Protein AF-0000000078828969 (afdb_homodimer)

Organism: Myxococcus xanthus (strain DK1622) (NCBI:txid246197)

Solvent-accessible surface area (backbone atoms only — not comparable to full-atom values): 49854 Å² total; per-residue (Å²): 129,83,76,90,42,85,63,62,78,84,54,73,65,36,48,54,51,30,52,53,49,35,53,51,34,52,53,45,49,53,56,49,70,68,38,87,67,48,31,59,69,82,50,30,36,31,39,35,40,25,34,37,28,17,34,91,74,53,35,77,32,75,45,35,69,63,26,53,69,60,35,72,47,89,43,54,44,82,41,60,22,20,25,25,35,31,39,50,45,78,65,41,51,40,40,42,60,34,59,61,52,48,48,51,48,49,51,54,53,49,48,39,44,39,54,28,22,48,77,69,59,27,41,72,43,50,37,12,28,57,47,49,44,46,76,83,68,42,44,81,86,25,44,28,96,42,43,46,50,50,21,49,43,51,42,39,50,68,47,27,88,62,64,40,66,42,74,48,78,25,91,83,33,67,48,78,46,80,40,83,64,47,44,63,39,52,48,49,24,28,34,27,42,31,37,45,38,38,55,95,46,28,21,42,42,50,45,13,39,56,62,32,47,19,57,47,38,16,64,45,20,31,14,27,32,55,66,79,34,52,38,20,23,26,31,49,64,64,46,48,44,38,30,65,50,42,64,44,73,56,49,91,92,62,59,64,75,70,66,48,53,34,88,71,74,56,71,59,59,82,22,59,66,51,57,54,48,21,49,52,14,32,42,62,81,69,76,49,65,67,83,84,76,60,51,68,61,35,47,74,70,70,48,66,58,72,46,60,47,45,52,53,52,50,71,70,41,48,37,38,68,29,80,37,80,40,42,62,92,77,21,34,36,30,41,35,40,50,76,41,36,10,35,57,18,69,59,40,41,43,21,52,48,50,44,40,54,8,28,12,52,35,37,28,78,50,29,80,75,41,45,43,15,41,50,39,69,49,49,53,48,24,36,52,36,11,28,44,43,14,55,76,17,66,31,65,41,61,40,94,50,46,56,24,45,39,78,37,48,32,46,59,49,43,61,66,43,47,62,46,10,45,50,20,32,40,74,60,40,24,36,60,65,61,46,51,55,31,48,46,54,52,50,48,17,51,76,67,64,26,30,46,17,51,46,52,53,53,36,33,54,58,34,45,74,75,37,59,63,74,58,16,36,38,52,41,48,52,53,48,53,52,46,29,73,66,44,55,48,60,57,70,60,75,77,124,129,84,77,91,40,85,61,63,78,84,55,73,63,37,46,53,51,29,51,52,48,35,55,52,33,51,55,43,50,53,55,49,70,68,38,88,69,49,30,58,68,80,50,30,36,32,38,36,39,26,34,37,27,17,35,91,74,53,35,77,33,76,47,35,67,62,28,53,69,59,35,72,46,90,42,54,45,82,42,61,22,20,25,25,36,30,40,49,45,78,64,41,51,40,40,40,60,34,59,61,52,48,49,51,48,49,52,54,53,50,49,39,44,40,56,28,22,48,78,71,59,28,41,73,44,51,37,12,28,58,48,49,44,45,74,83,66,43,45,80,85,25,44,28,96,42,45,44,50,50,21,50,43,48,41,39,50,67,45,27,87,61,65,41,67,41,72,47,80,26,92,83,33,67,48,79,45,80,41,83,62,47,41,65,41,53,50,51,25,27,35,28,41,32,37,45,37,37,57,94,46,29,21,42,42,50,43,13,39,57,62,32,45,21,58,46,37,16,63,45,19,30,13,27,33,55,68,78,34,52,39,19,22,24,31,46,66,64,45,46,44,38,30,65,50,43,65,44,73,55,48,91,90,62,61,64,76,70,68,48,52,32,90,72,71,55,71,60,59,82,24,60,65,52,56,53,48,20,49,53,14,32,41,60,79,70,75,49,64,67,82,82,76,60,51,68,60,35,48,73,71,71,46,68,59,72,46,61,46,46,51,54,52,50,73,70,42,48,39,37,68,28,80,41,80,39,44,62,92,76,21,35,36,28,41,36,39,49,76,42,36,10,35,57,16,68,58,39,40,42,19,51,48,50,44,38,53,8,29,12,53,35,36,29,78,50,30,80,77,41,46,41,15,40,51,42,69,49,49,54,49,25,36,53,35,12,26,46,44,12,55,75,17,66,30,65,40,62,40,97,50,44,56,23,46,40,78,36,47,32,48,58,50,42,62,65,42,47,62,45,10,46,51,20,32,40,74,60,41,22,37,60,66,59,46,51,55,31,46,47,52,52,50,48,17,50,77,67,63,26,30,46,17,52,47,52,53,53,36,33,55,56,35,44,76,75,37,59,62,74,59,15,37,36,52,41,49,52,52,48,54,54,45,28,71,68,45,53,46,62,60,71,59,76,77,123

Radius of gyration: 31.02 Å; Cα contacts (8 Å, |Δi|>4): 2145; chains: 2; bounding box: 62×98×68 Å

Nearest PDB structures (foldseek):
  1r8g-assembly1_B  TM=7.935E-01  e=1.267E-13  Escherichia coli
  1tt4-assembly1_B  TM=8.076E-01  e=6.741E-13  Salmonella enterica subsp. enterica serovar Typhimurium str. LT2
  3ig8-assembly1_A  TM=7.207E-01  e=1.836E-14  Saccharomyces cerevisiae
  1r8g-assembly1_A  TM=7.826E-01  e=4.213E-13  Escherichia coli
  7v4k-assembly1_E  TM=5.874E-01  e=8.751E-02  Camellia sinensis

InterPro domains:
  IPR006336 Glutamate--cysteine ligase, GCS2 [PF04107] (44-466)
  IPR014746 Glutamine synthetase/guanido kinase, catalytic domain [SSF55931] (40-464)
  IPR016602 Uncharacterised conserved protein UCP012666 [PIRSF012666] (1-495)
  IPR050141 Glutamate--cysteine ligase type 2, YbdK subfamily [PTHR36510] (42-492)

Sequence (992 aa):
MGMAIHQEEFRPEDHERFSRRLAESLEALRALLARPGFGVGAPTVGAELELYLVDRLGFPLPVNRAVLARAEDPRVTLELDAFNLEVNLRPCPLAGRSFSALRQEVESAVSAVRRAASMLGARVAVIGILPTLREADLGSGALTSEPRYRAMSTAIRQRRSAPFHVSIRGEEEALSLTWKDVTLEGANTSLQYHLRVAPGDFARMYNAAQLATAPVLAAAGNSPLFLGRKLWDETRVALFRQAVDDRGEPGEGGFQPHARVSFGHGWVREGAYELFAEAVALHPPLLPVSGDEPLRERVAAGEVPDLEELRLHQSTVWSWNRAIYDPKAGGHLRIEFRALPAGPTLVDMMANGAFLLGLTLALAERVDALLPALPFVHAYGNFIRAARQGLDAELLWPSSTAPSPRPMAATELVKRLLPDAREGLVRAGVDAEEADTLLGILEQRVVLRRTGATWQRQMLARLESQMPRRDALAAMLERYLQRSESGAPVHTWPVEMGMAIHQEEFRPEDHERFSRRLAESLEALRALLARPGFGVGAPTVGAELELYLVDRLGFPLPVNRAVLARAEDPRVTLELDAFNLEVNLRPCPLAGRSFSALRQEVESAVSAVRRAASMLGARVAVIGILPTLREADLGSGALTSEPRYRAMSTAIRQRRSAPFHVSIRGEEEALSLTWKDVTLEGANTSLQYHLRVAPGDFARMYNAAQLATAPVLAAAGNSPLFLGRKLWDETRVALFRQAVDDRGEPGEGGFQPHARVSFGHGWVREGAYELFAEAVALHPPLLPVSGDEPLRERVAAGEVPDLEELRLHQSTVWSWNRAIYDPKAGGHLRIEFRALPAGPTLVDMMANGAFLLGLTLALAERVDALLPALPFVHAYGNFIRAARQGLDAELLWPSSTAPSPRPMAATELVKRLLPDAREGLVRAGVDAEEADTLLGILEQRVVLRRTGATWQRQMLARLESQMPRRDALAAMLERYLQRSESGAPVHTWPVE

pLDDT: mean 95.93, std 5.73, range [43.16, 98.94]

Foldseek 3Di:
DFDADPDQDDDPVLQVVLLVLLVVLLVLVVLQLPDPPFFDDAKKKWKKWKWFKAAPLQEGDQQQVQLCVQLVDPQKDDDFFSGMIMGTFDIDGLAEARLVVNLVRCVVSVVSSQVSSVVVRIHIAFFFFRQLYAPVCFDPNGTDPGSVSSNLFVLLLVLAPAFFWAWFAAPVDIDTDGHRTLRLLVRGIFMKMKMFDAQQLALLLLLLLLQLQLLLLLLFQTPQHDNLDGGASNCSLRSNQRSRFSWYAQDDVRDIADGLEEQDDFRDDRHLSVQLVCLSVRDRASDSDDDDDPSVVCVVVVAQDQSSSSQNSQVSRHHQWGWDWGRPPSITIITMHTRGGTDLASLSSSLSVLSSQLSSQLCSVPVVVFDVQPTSVQSVVSNVQSRGYRQQGWHWGGDPDPPGTDTDRSLVVLVVSLVSSLVRSVVSNYDNVSSCVSSVLSNLCSVLVWHNSVLLVLLLVVQVVPDPSSSSSSVSSVLSVVVRVVRDRRSPDDSD/DFDADPDQDDDPVLQVVLLVLLVLLLVLVVLQLPDPPFFDDAKKKWKKWKWFKAAPLQEGDQQQVQLCVQLVDPQKDDDFFSGMIMGTFDIDGLAEARLVVNLVRCVVSVVSSQVSSVVVRIHIAFFFFRQLYAPVCFDPNGTDPGSVSSSLFVLLLVLAPAFFWAWFAAPPDIDTDGHRTLRLLVRGIFMKMKMFDFQQLALLLLLLLLQLQLLLLLLFQTPQHDNLDGGASNCSLRRNQRSRFSWYAQDDVRDIADGLEEQDDFRDDRHLSVQLVCLSVRDRASDSDDDDDPSVVCVVVVAQDQSSSSQNSQVSRHHQWGWDWGRPPSITIITMHTRGGTDLASLSSSLSVLSSQLSSQLCSVPVVVFDVQPTSVQSVVSNVQSRGYRQQGWHWGGDPDPPGTDTDRSLVVLVVSLVSSLVRSVVSNYDNVSSCVSSVLSNLCSVLVWHNSVLLVLLLVVQVVPDPSSSSSSVSSVLSVVVRVVRDRRSPRDSD

Secondary structure (DSSP, 8-state):
-----------HHHHHHHHHHHHHHHHHHHHHHHSTTTT----EEEEEEEEEEE-TTS-B---HHHHHHHH--TTEEE-SBTTEEEEEEEEEESTBTHHHHHHHHHHHHHHHHHHHHHTTT-EEE--SS-TT--GGG-SGGGB-S-HHHHHHHHHHHHH-SS-EEEEEE-SS-EEEEEESSSGGGGG--BEEEEEEE-GGGHHHHHHHHHHHHHHHHHTT--B-EETTEE--TBTHHHHHHHHT----S--TTSPPPPPSEES-SS--SS-HHHHHHHHHHHS--SS-------HHHHHHTT-----HHHHHHHTTSEESEEEEEE-STT-EEEEEE--SBP-S-HHHHHHHHHHHHHHHHHHHTTHHHHGGGS-HHHHHHHHHHHHHHGGG-EEEE--SSSS-SEEEEHHHHHHHHHHHHHHHHHHTTB-HHHHHHHHHHHHHHHHHT--HHHHHHHHHHHHHTTS-HHHHHHHHHHHHHHHHHH---GGG----/-----------HHHHHHHHHHHHHHHHHHHHHHHSTTTT----EEEEEEEEEEE-TTS-B---HHHHHHHH--TTEEE-SBTTEEEEEPPPEESTBTHHHHHHHHHHHHHHHHHHHHHTTT-EEE--SS-TT--GGG-SGGGB-S-HHHHHHHHHHHHH-SS-EEEEEE-SS-EEEEEESSSGGGGG--BEEEEEEE-GGGHHHHHHHHHHHHHHHHHTT--B-EETTEE--TBTHHHHHHHHT----S--TTSPPPPPSEES-SS--SS-HHHHHHHHHHHS--SS-------HHHHHHTT-----HHHHHHHTTSEESEEEEEE-STT-EEEEEE--SBP-S-HHHHHHHHHHHHHHHHHHHTTHHHHGGGS-HHHHHHHHHHHHHHGGG-EEEE--SSSS-SEEEEHHHHHHHHHHHHHHHHHHTTB-HHHHHHHHHHHHHHHHHT--HHHHHHHHHHHHHTTS-HHHHHHHHHHHHHHHHHH---GGG----

Structure (mmCIF, N/CA/C/O backbone):
data_AF-0000000078828969-model_v1
#
loop_
_entity.id
_entity.type
_entity.pdbx_description
1 polymer 'Glutamate-cysteine ligase, family 2'
#
loop_
_atom_site.group_PDB
_atom_site.id
_atom_site.type_symbol
_atom_site.label_atom_id
_atom_site.label_alt_id
_atom_site.label_comp_id
_atom_site.label_asym_id
_atom_site.label_entity_id
_atom_site.label_seq_id
_atom_site.pdbx_PDB_ins_code
_atom_site.Cartn_x
_atom_site.Cartn_y
_atom_site.Cartn_z
_atom_site.occupancy
_atom_site.B_iso_or_equiv
_atom_site.auth_seq_id
_atom_site.auth_comp_id
_atom_site.auth_asym_id
_atom_site.auth_atom_id
_atom_site.pdbx_PDB_model_num
ATOM 1 N N . MET A 1 1 ? 4.785 29.359 0.273 1 43.16 1 MET A N 1
ATOM 2 C CA . MET A 1 1 ? 3.963 30.422 -0.288 1 43.16 1 MET A CA 1
ATOM 3 C C . MET A 1 1 ? 3.58 30.125 -1.731 1 43.16 1 MET A C 1
ATOM 5 O O . MET A 1 1 ? 4.375 29.547 -2.479 1 43.16 1 MET A O 1
ATOM 9 N N . GLY A 1 2 ? 2.262 29.938 -1.913 1 53.09 2 GLY A N 1
ATOM 10 C CA . GLY A 1 2 ? 1.81 29.641 -3.266 1 53.09 2 GLY A CA 1
ATOM 11 C C . GLY A 1 2 ? 2.234 30.703 -4.273 1 53.09 2 GLY A C 1
ATOM 12 O O . GLY A 1 2 ? 2.463 31.859 -3.912 1 53.09 2 GLY A O 1
ATOM 13 N N . MET A 1 3 ? 2.867 30.375 -5.332 1 61.72 3 MET A N 1
ATOM 14 C CA . MET A 1 3 ? 3.248 31.219 -6.461 1 61.72 3 MET A CA 1
ATOM 15 C C . MET A 1 3 ? 2.082 32.094 -6.902 1 61.72 3 MET A C 1
ATOM 17 O O . MET A 1 3 ? 0.942 31.625 -6.973 1 61.72 3 MET A O 1
ATOM 21 N N . ALA A 1 4 ? 2.357 33.406 -7.008 1 67.44 4 ALA A N 1
ATOM 22 C CA . ALA A 1 4 ? 1.348 34.344 -7.5 1 67.44 4 ALA A CA 1
ATOM 23 C C . ALA A 1 4 ? 1.009 34.062 -8.961 1 67.44 4 ALA A C 1
ATOM 25 O O . ALA A 1 4 ? 1.903 33.844 -9.781 1 67.44 4 ALA A O 1
ATOM 26 N N . ILE A 1 5 ? -0.275 33.812 -9.156 1 78.12 5 ILE A N 1
ATOM 27 C CA . ILE A 1 5 ? -0.809 33.594 -10.492 1 78.12 5 ILE A CA 1
ATOM 28 C C . ILE A 1 5 ? -1.715 34.75 -10.898 1 78.12 5 ILE A C 1
ATOM 30 O O . ILE A 1 5 ? -2.547 35.188 -10.102 1 78.12 5 ILE A O 1
ATOM 34 N N . HIS A 1 6 ? -1.52 35.281 -12.078 1 78.12 6 HIS A N 1
ATOM 35 C CA . HIS A 1 6 ? -2.301 36.438 -12.531 1 78.12 6 HIS A CA 1
ATOM 36 C C . HIS A 1 6 ? -3.352 36 -13.555 1 78.12 6 HIS A C 1
ATOM 38 O O . HIS A 1 6 ? -4.273 36.781 -13.852 1 78.12 6 HIS A O 1
ATOM 44 N N . GLN A 1 7 ? -3.176 34.812 -13.977 1 78.56 7 GLN A N 1
ATOM 45 C CA . GLN A 1 7 ? -4.09 34.281 -14.992 1 78.56 7 GLN A CA 1
ATOM 46 C C . GLN A 1 7 ? -5.191 33.438 -14.352 1 78.56 7 GLN A C 1
ATOM 48 O O . GLN A 1 7 ? -4.934 32.656 -13.438 1 78.56 7 GLN A O 1
ATOM 53 N N . GLU A 1 8 ? -6.477 33.656 -14.844 1 81.38 8 GLU A N 1
ATOM 54 C CA . GLU A 1 8 ? -7.617 32.938 -14.25 1 81.38 8 GLU A CA 1
ATOM 55 C C . GLU A 1 8 ? -8.18 31.906 -15.203 1 81.38 8 GLU A C 1
ATOM 57 O O . GLU A 1 8 ? -8.844 30.953 -14.781 1 81.38 8 GLU A O 1
ATOM 62 N N . GLU A 1 9 ? -7.902 32.094 -16.484 1 84.5 9 GLU A N 1
ATOM 63 C CA . GLU A 1 9 ? -8.422 31.156 -17.469 1 84.5 9 GLU A CA 1
ATOM 64 C C . GLU A 1 9 ? -7.293 30.484 -18.25 1 84.5 9 GLU A C 1
ATOM 66 O O . GLU A 1 9 ? -6.293 31.125 -18.562 1 84.5 9 GLU A O 1
ATOM 71 N N . PHE A 1 10 ? -7.551 29.219 -18.469 1 90.44 10 PHE A N 1
ATOM 72 C CA . PHE A 1 10 ? -6.512 28.453 -19.141 1 90.44 10 PHE A CA 1
ATOM 73 C C . PHE A 1 10 ? -7.086 27.703 -20.344 1 90.44 10 PHE A C 1
ATOM 75 O O . PHE A 1 10 ? -8.242 27.266 -20.312 1 90.44 10 PHE A O 1
ATOM 82 N N . ARG A 1 11 ? -6.289 27.625 -21.562 1 90.12 11 ARG A N 1
ATOM 83 C CA . ARG A 1 11 ? -6.625 26.891 -22.781 1 90.12 11 ARG A CA 1
ATOM 84 C C . ARG A 1 11 ? -6 25.5 -22.766 1 90.12 11 ARG A C 1
ATOM 86 O O . ARG A 1 11 ? -5.055 25.25 -22.016 1 90.12 11 ARG A O 1
ATOM 93 N N . PRO A 1 12 ? -6.523 24.609 -23.5 1 91.06 12 PRO A N 1
ATOM 94 C CA . PRO A 1 12 ? -5.945 23.281 -23.594 1 91.06 12 PRO A CA 1
ATOM 95 C C . PRO A 1 12 ? -4.449 23.297 -23.922 1 91.06 12 PRO A C 1
ATOM 97 O O . PRO A 1 12 ? -3.697 22.453 -23.406 1 91.06 12 PRO A O 1
ATOM 100 N N . GLU A 1 13 ? -4.043 24.203 -24.641 1 94.12 13 GLU A N 1
ATOM 101 C CA . GLU A 1 13 ? -2.637 24.312 -25 1 94.12 13 GLU A CA 1
ATOM 102 C C . GLU A 1 13 ? -1.769 24.625 -23.797 1 94.12 13 GLU A C 1
ATOM 104 O O . GLU A 1 13 ? -0.61 24.203 -23.719 1 94.12 13 GLU A O 1
ATOM 109 N N . ASP A 1 14 ? -2.328 25.438 -22.875 1 94.75 14 ASP A N 1
ATOM 110 C CA . ASP A 1 14 ? -1.604 25.734 -21.641 1 94.75 14 ASP A CA 1
ATOM 111 C C . ASP A 1 14 ? -1.352 24.469 -20.828 1 94.75 14 ASP A C 1
ATOM 113 O O . ASP A 1 14 ? -0.265 24.281 -20.281 1 94.75 14 ASP A O 1
ATOM 117 N N . HIS A 1 15 ? -2.369 23.625 -20.875 1 94.12 15 HIS A N 1
ATOM 118 C CA . HIS A 1 15 ? -2.256 22.359 -20.141 1 94.12 15 HIS A CA 1
ATOM 119 C C . HIS A 1 15 ? -1.219 21.453 -20.766 1 94.12 15 HIS A C 1
ATOM 121 O O . HIS A 1 15 ? -0.427 20.812 -20.062 1 94.12 15 HIS A O 1
ATOM 127 N N . GLU A 1 16 ? -1.233 21.359 -22.016 1 94.5 16 GLU A N 1
ATOM 128 C CA . GLU A 1 16 ? -0.267 20.531 -22.734 1 94.5 16 GLU A CA 1
ATOM 129 C C . GLU A 1 16 ? 1.159 21.016 -22.5 1 94.5 16 GLU A C 1
ATOM 131 O O . GLU A 1 16 ? 2.062 20.219 -22.234 1 94.5 16 GLU A O 1
ATOM 136 N N . ARG A 1 17 ? 1.33 22.344 -22.656 1 95.69 17 ARG A N 1
ATOM 137 C CA . ARG A 1 17 ? 2.641 22.938 -22.422 1 95.69 17 ARG A CA 1
ATOM 138 C C . ARG A 1 17 ? 3.111 22.688 -21 1 95.69 17 ARG A C 1
ATOM 140 O O . ARG A 1 17 ? 4.27 22.312 -20.781 1 95.69 17 ARG A O 1
ATOM 147 N N . PHE A 1 18 ? 2.24 22.922 -20.078 1 96.88 18 PHE A N 1
ATOM 148 C CA . PHE A 1 18 ? 2.574 22.734 -18.672 1 96.88 18 PHE A CA 1
ATOM 149 C C . PHE A 1 18 ? 2.979 21.281 -18.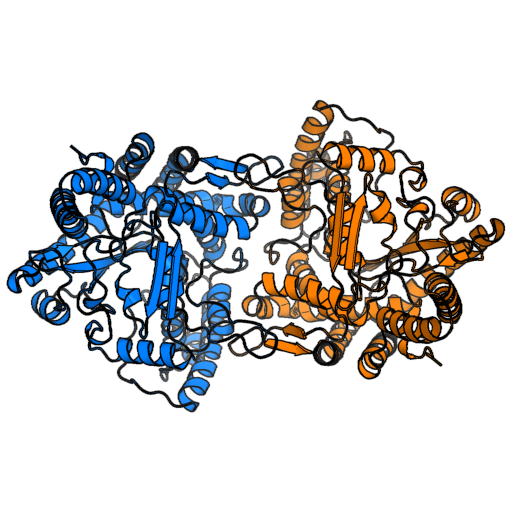406 1 96.88 18 PHE A C 1
ATOM 151 O O . PHE A 1 18 ? 3.943 21.016 -17.688 1 96.88 18 PHE A O 1
ATOM 158 N N . SER A 1 19 ? 2.309 20.328 -19.016 1 96.31 19 SER A N 1
ATOM 159 C CA . SER A 1 19 ? 2.623 18.906 -18.844 1 96.31 19 SER A CA 1
ATOM 160 C C . SER A 1 19 ? 4.012 18.578 -19.391 1 96.31 19 SER A C 1
ATOM 162 O O . SER A 1 19 ? 4.758 17.828 -18.781 1 96.31 19 SER A O 1
ATOM 164 N N . ARG A 1 20 ? 4.316 19.125 -20.484 1 95.69 20 ARG A N 1
ATOM 165 C CA . ARG A 1 20 ? 5.652 18.938 -21.047 1 95.69 20 ARG A CA 1
ATOM 166 C C . ARG A 1 20 ? 6.715 19.516 -20.109 1 95.69 20 ARG A C 1
ATOM 168 O O . ARG A 1 20 ? 7.762 18.906 -19.906 1 95.69 20 ARG A O 1
ATOM 175 N N . ARG A 1 21 ? 6.395 20.703 -19.594 1 96.94 21 ARG A N 1
ATOM 176 C CA . ARG A 1 21 ? 7.316 21.375 -18.688 1 96.94 21 ARG A CA 1
ATOM 177 C C . ARG A 1 21 ? 7.496 20.578 -17.406 1 96.94 21 ARG A C 1
ATOM 179 O O . ARG A 1 21 ? 8.586 20.578 -16.812 1 96.94 21 ARG A O 1
ATOM 186 N N . LEU A 1 22 ? 6.449 19.969 -16.953 1 97.62 22 LEU A N 1
ATOM 187 C CA . LEU A 1 22 ? 6.543 19.109 -15.773 1 97.62 22 LEU A CA 1
ATOM 188 C C . LEU A 1 22 ? 7.504 17.953 -16.016 1 97.62 22 LEU A C 1
ATOM 190 O O . LEU A 1 22 ? 8.328 17.625 -15.156 1 97.62 22 LEU A O 1
ATOM 194 N N . ALA A 1 23 ? 7.406 17.328 -17.188 1 96.38 23 ALA A N 1
ATOM 195 C CA . ALA A 1 23 ? 8.305 16.234 -17.547 1 96.38 23 ALA A CA 1
ATOM 196 C C . ALA A 1 23 ? 9.758 16.703 -17.562 1 96.38 23 ALA A C 1
ATOM 198 O O . ALA A 1 23 ? 10.648 16.016 -17.062 1 96.38 23 ALA A O 1
ATOM 199 N N . GLU A 1 24 ? 9.969 17.859 -18.109 1 97.12 24 GLU A N 1
ATOM 200 C CA . GLU A 1 24 ? 11.305 18.453 -18.125 1 97.12 24 GLU A CA 1
ATOM 201 C C . GLU A 1 24 ? 11.797 18.75 -16.719 1 97.12 24 GLU A C 1
ATOM 203 O O . GLU A 1 24 ? 12.977 18.562 -16.406 1 97.12 24 GLU A O 1
ATOM 208 N N . SER A 1 25 ? 10.883 19.266 -15.93 1 98 25 SER A N 1
ATOM 209 C CA . SER A 1 25 ? 11.227 19.578 -14.547 1 98 25 SER A CA 1
ATOM 210 C C . SER A 1 25 ? 11.641 18.344 -13.773 1 98 25 SER A C 1
ATOM 212 O O . SER A 1 25 ? 12.57 18.391 -12.961 1 98 25 SER A O 1
ATOM 214 N N . LEU A 1 26 ? 10.992 17.234 -14 1 97.81 26 LEU A N 1
ATOM 215 C CA . LEU A 1 26 ? 11.336 15.977 -13.344 1 97.81 26 LEU A CA 1
ATOM 216 C C . LEU A 1 26 ? 12.727 15.508 -13.742 1 97.81 26 LEU A C 1
ATOM 218 O O . LEU A 1 26 ? 13.492 15.031 -12.906 1 97.81 26 LEU A O 1
ATOM 222 N N . GLU A 1 27 ? 13.023 15.633 -15 1 97.56 27 GLU A N 1
ATOM 223 C CA . GLU A 1 27 ? 14.359 15.281 -15.469 1 97.56 27 GLU A CA 1
ATOM 224 C C . GLU A 1 27 ? 15.422 16.156 -14.82 1 97.56 27 GLU A C 1
ATOM 226 O O . GLU A 1 27 ? 16.484 15.672 -14.43 1 97.56 27 GLU A O 1
ATOM 231 N N . ALA A 1 28 ? 15.102 17.438 -14.758 1 98.31 28 ALA A N 1
ATOM 232 C CA . ALA A 1 28 ? 16.016 18.359 -14.109 1 98.31 28 ALA A CA 1
ATOM 233 C C . ALA A 1 28 ? 16.203 18.016 -12.633 1 98.31 28 ALA A C 1
ATOM 235 O O . ALA A 1 28 ? 17.328 18.031 -12.125 1 98.31 28 ALA A O 1
ATOM 236 N N . LEU A 1 29 ? 15.133 17.734 -11.961 1 98.38 29 LEU A N 1
ATOM 237 C CA . LEU A 1 29 ? 15.219 17.359 -10.547 1 98.38 29 LEU A CA 1
ATOM 238 C C . LEU A 1 29 ? 16.078 16.109 -10.367 1 98.38 29 LEU A C 1
ATOM 240 O O . LEU A 1 29 ? 16.906 16.047 -9.453 1 98.38 29 LEU A O 1
ATOM 244 N N . ARG A 1 30 ? 15.883 15.117 -11.219 1 97.62 30 ARG A N 1
ATOM 245 C CA . ARG A 1 30 ? 16.688 13.898 -11.164 1 97.62 30 ARG A CA 1
ATOM 246 C C . ARG A 1 30 ? 18.172 14.211 -11.281 1 97.62 30 ARG A C 1
ATOM 248 O O . ARG A 1 30 ? 18.984 13.664 -10.539 1 97.62 30 ARG A O 1
ATOM 255 N N . ALA A 1 31 ? 18.5 15.047 -12.234 1 97.88 31 ALA A N 1
ATOM 256 C CA . ALA A 1 31 ? 19.891 15.438 -12.445 1 97.88 31 ALA A CA 1
ATOM 257 C C . ALA A 1 31 ? 20.453 16.172 -11.227 1 97.88 31 ALA A C 1
ATOM 259 O O . ALA A 1 31 ? 21.594 15.938 -10.836 1 97.88 31 ALA A O 1
ATOM 260 N N . LEU A 1 32 ? 19.656 17.047 -10.625 1 97.94 32 LEU A N 1
ATOM 261 C CA . LEU A 1 32 ? 20.078 17.781 -9.438 1 97.94 32 LEU A CA 1
ATOM 262 C C . LEU A 1 32 ? 20.359 16.828 -8.281 1 97.94 32 LEU A C 1
ATOM 264 O O . LEU A 1 32 ? 21.375 16.953 -7.598 1 97.94 32 LEU A O 1
ATOM 268 N N . LEU A 1 33 ? 19.5 15.883 -8.094 1 97.62 33 LEU A N 1
ATOM 269 C CA . LEU A 1 33 ? 19.594 14.953 -6.969 1 97.62 33 LEU A CA 1
ATOM 270 C C . LEU A 1 33 ? 20.781 14.016 -7.141 1 97.62 33 LEU A C 1
ATOM 272 O O . LEU A 1 33 ? 21.281 13.461 -6.164 1 97.62 33 LEU A O 1
ATOM 276 N N . ALA A 1 34 ? 21.203 13.836 -8.375 1 96.31 34 ALA A N 1
ATOM 277 C CA . ALA A 1 34 ? 22.344 12.969 -8.656 1 96.31 34 ALA A CA 1
ATOM 278 C C . ALA A 1 34 ? 23.656 13.695 -8.414 1 96.31 34 ALA A C 1
ATOM 280 O O . ALA A 1 34 ? 24.719 13.07 -8.367 1 96.31 34 ALA A O 1
ATOM 281 N N . ARG A 1 35 ? 23.594 15.031 -8.242 1 96.12 35 ARG A N 1
ATOM 282 C CA . ARG A 1 35 ? 24.797 15.812 -7.996 1 96.12 35 ARG A CA 1
ATOM 283 C C . ARG A 1 35 ? 25.344 15.555 -6.594 1 96.12 35 ARG A C 1
ATOM 285 O O . ARG A 1 35 ? 24.609 15.695 -5.605 1 96.12 35 ARG A O 1
ATOM 292 N N . PRO A 1 36 ? 26.594 15.266 -6.535 1 94.81 36 PRO A N 1
ATOM 293 C CA . PRO A 1 36 ? 27.172 15.047 -5.207 1 94.81 36 PRO A CA 1
ATOM 294 C C . PRO A 1 36 ? 27.062 16.266 -4.301 1 94.81 36 PRO A C 1
ATOM 296 O O . PRO A 1 36 ? 27.391 17.375 -4.711 1 94.81 36 PRO A O 1
ATOM 299 N N . GLY A 1 37 ? 26.5 16.078 -3.184 1 94.44 37 GLY A N 1
ATOM 300 C CA . GLY A 1 37 ? 26.453 17.125 -2.174 1 94.44 37 GLY A CA 1
ATOM 301 C C . GLY A 1 37 ? 25.219 18.016 -2.303 1 94.44 37 GLY A C 1
ATOM 302 O O . GLY A 1 37 ? 24.984 18.875 -1.461 1 94.44 37 GLY A O 1
ATOM 303 N N . PHE A 1 38 ? 24.484 17.844 -3.32 1 96.44 38 PHE A N 1
ATOM 304 C CA . PHE A 1 38 ? 23.297 18.656 -3.498 1 96.44 38 PHE A CA 1
ATOM 305 C C . PHE A 1 38 ? 22.391 18.578 -2.271 1 96.44 38 PHE A C 1
ATOM 307 O O . PHE A 1 38 ? 22.062 17.484 -1.812 1 96.44 38 PHE A O 1
ATOM 314 N N . GLY A 1 39 ? 22 19.75 -1.802 1 95.81 39 GLY A N 1
ATOM 315 C CA . GLY A 1 39 ? 21 19.859 -0.754 1 95.81 39 GLY A CA 1
ATOM 316 C C . GLY A 1 39 ? 21.516 19.484 0.618 1 95.81 39 GLY A C 1
ATOM 317 O O . GLY A 1 39 ? 20.781 19.484 1.599 1 95.81 39 GLY A O 1
ATOM 318 N N . VAL A 1 40 ? 22.812 19.062 0.706 1 95.94 40 VAL A N 1
ATOM 319 C CA . VAL A 1 40 ? 23.391 18.688 1.993 1 95.94 40 VAL A CA 1
ATOM 320 C C . VAL A 1 40 ? 23.672 19.938 2.82 1 95.94 40 VAL A C 1
ATOM 322 O O . VAL A 1 40 ? 24.172 20.938 2.295 1 95.94 40 VAL A O 1
ATOM 325 N N . GLY A 1 41 ? 23.281 19.938 4.043 1 93 41 GLY A N 1
ATOM 326 C CA . GLY A 1 41 ? 23.5 21.031 4.98 1 93 41 GLY A CA 1
ATOM 327 C C . GLY A 1 41 ? 22.875 20.781 6.344 1 93 41 GLY A C 1
ATOM 328 O O . GLY A 1 41 ? 22.234 19.75 6.559 1 93 41 GLY A O 1
ATOM 329 N N . ALA A 1 42 ? 23.109 21.672 7.215 1 92.62 42 ALA A N 1
ATOM 330 C CA . ALA A 1 42 ? 22.562 21.531 8.562 1 92.62 42 ALA A CA 1
ATOM 331 C C . ALA A 1 42 ? 21.031 21.562 8.539 1 92.62 42 ALA A C 1
ATOM 333 O O . ALA A 1 42 ? 20.422 22.328 7.785 1 92.62 42 ALA A O 1
ATOM 334 N N . PRO A 1 43 ? 20.453 20.734 9.367 1 95.56 43 PRO A N 1
ATOM 335 C CA . PRO A 1 43 ? 19 20.75 9.438 1 95.56 43 PRO A CA 1
ATOM 336 C C . PRO A 1 43 ? 18.438 22.078 9.938 1 95.56 43 PRO A C 1
ATOM 338 O O . PRO A 1 43 ? 18.984 22.672 10.875 1 95.56 43 PRO A O 1
ATOM 341 N N . THR A 1 44 ? 17.469 22.578 9.273 1 97.88 44 THR A N 1
ATOM 342 C CA . THR A 1 44 ? 16.719 23.75 9.695 1 97.88 44 THR A CA 1
ATOM 343 C C . THR A 1 44 ? 15.242 23.438 9.844 1 97.88 44 THR A C 1
ATOM 345 O O . THR A 1 44 ? 14.758 22.438 9.305 1 97.88 44 THR A O 1
ATOM 348 N N . VAL A 1 45 ? 14.57 24.25 10.633 1 98.5 45 VAL A N 1
ATOM 349 C CA . VAL A 1 45 ? 13.141 24.094 10.867 1 98.5 45 VAL A CA 1
ATOM 350 C C . VAL A 1 45 ? 12.422 25.422 10.641 1 98.5 45 VAL A C 1
ATOM 352 O O . VAL A 1 45 ? 12.961 26.484 10.961 1 98.5 45 VAL A O 1
ATOM 355 N N . GLY A 1 46 ? 11.336 25.359 9.914 1 98.06 46 GLY A N 1
ATOM 356 C CA . GLY A 1 46 ? 10.391 26.453 9.734 1 98.06 46 GLY A CA 1
ATOM 357 C C . GLY A 1 46 ? 8.945 26.047 9.953 1 98.06 46 GLY A C 1
ATOM 358 O O . GLY A 1 46 ? 8.664 24.875 10.25 1 98.06 46 GLY A O 1
ATOM 359 N N . ALA A 1 47 ? 8.062 27.031 9.898 1 98.38 47 ALA A N 1
ATOM 360 C CA . ALA A 1 47 ? 6.656 26.688 10.086 1 98.38 47 ALA A CA 1
ATOM 361 C C . ALA A 1 47 ? 5.758 27.766 9.461 1 98.38 47 ALA A C 1
ATOM 363 O O . ALA A 1 47 ? 6.199 28.891 9.211 1 98.38 47 ALA A O 1
ATOM 364 N N . GLU A 1 48 ? 4.551 27.359 9.172 1 98.31 48 GLU A N 1
ATOM 365 C CA . GLU A 1 48 ? 3.477 28.234 8.719 1 98.31 48 GLU A CA 1
ATOM 366 C C . GLU A 1 48 ? 2.221 28.047 9.57 1 98.31 48 GLU A C 1
ATOM 368 O O . GLU A 1 48 ? 1.763 26.922 9.773 1 98.31 48 GLU A O 1
ATOM 373 N N . LEU A 1 49 ? 1.708 29.156 10.062 1 98.69 49 LEU A N 1
ATOM 374 C CA . LEU A 1 49 ? 0.516 29.125 10.898 1 98.69 49 LEU A CA 1
ATOM 375 C C . LEU A 1 49 ? -0.658 29.812 10.203 1 98.69 49 LEU A C 1
ATOM 377 O O . LEU A 1 49 ? -0.533 30.938 9.727 1 98.69 49 LEU A O 1
ATOM 381 N N . GLU A 1 50 ? -1.742 29.141 10.133 1 98.56 50 GLU A N 1
ATOM 382 C CA . GLU A 1 50 ? -2.982 29.719 9.609 1 98.56 50 GLU A CA 1
ATOM 383 C C . GLU A 1 50 ? -3.902 30.156 10.742 1 98.56 50 GLU A C 1
ATOM 385 O O . GLU A 1 50 ? -3.932 29.531 11.812 1 98.56 50 GLU A O 1
ATOM 390 N N . LEU A 1 51 ? -4.594 31.25 10.547 1 97.75 51 LEU A N 1
ATOM 391 C CA . LEU A 1 51 ? -5.441 31.766 11.617 1 97.75 51 LEU A CA 1
ATOM 392 C C . LEU A 1 51 ? -6.734 32.344 11.055 1 97.75 51 LEU A C 1
ATOM 394 O O . LEU A 1 51 ? -6.844 32.562 9.844 1 97.75 51 LEU A O 1
ATOM 398 N N . TYR A 1 52 ? -7.723 32.562 11.938 1 98.56 52 TYR A N 1
ATOM 399 C CA . TYR A 1 52 ? -9.016 33.188 11.633 1 98.56 52 TYR A CA 1
ATOM 400 C C . TYR A 1 52 ? -9.039 34.625 12.062 1 98.56 52 TYR A C 1
ATOM 402 O O . TYR A 1 52 ? -8.43 35 13.07 1 98.56 52 TYR A O 1
ATOM 410 N N . LEU A 1 53 ? -9.734 35.406 11.289 1 98.69 53 LEU A N 1
ATOM 411 C CA . LEU A 1 53 ? -10.227 36.719 11.734 1 98.69 53 LEU A CA 1
ATOM 412 C C . LEU A 1 53 ? -11.695 36.656 12.117 1 98.69 53 LEU A C 1
ATOM 414 O O . LEU A 1 53 ? -12.531 36.219 11.32 1 98.69 53 LEU A O 1
ATOM 418 N N . VAL A 1 54 ? -11.984 37.094 13.344 1 98.56 54 VAL A N 1
ATOM 419 C CA . VAL A 1 54 ? -13.359 36.969 13.82 1 98.56 54 VAL A CA 1
ATOM 420 C C . VAL A 1 54 ? -13.828 38.312 14.398 1 98.56 54 VAL A C 1
ATOM 422 O O . VAL A 1 54 ? -13.008 39.125 14.797 1 98.56 54 VAL A O 1
ATOM 425 N N . ASP A 1 55 ? -15.102 38.531 14.453 1 97.69 55 ASP A N 1
ATOM 426 C CA . ASP A 1 55 ? -15.664 39.719 15.078 1 97.69 55 ASP A CA 1
ATOM 427 C C . ASP A 1 55 ? -15.797 39.531 16.578 1 97.69 55 ASP A C 1
ATOM 429 O O . ASP A 1 55 ? -15.289 38.562 17.141 1 97.69 55 ASP A O 1
ATOM 433 N N . ARG A 1 56 ? -16.391 40.469 17.234 1 94.94 56 ARG A N 1
ATOM 434 C CA . ARG A 1 56 ? -16.484 40.5 18.688 1 94.94 56 ARG A CA 1
ATOM 435 C C . ARG A 1 56 ? -17.312 39.344 19.203 1 94.94 56 ARG A C 1
ATOM 437 O O . ARG A 1 56 ? -17.141 38.906 20.344 1 94.94 56 ARG A O 1
ATOM 444 N N . LEU A 1 57 ? -18.156 38.844 18.312 1 94.31 57 LEU A N 1
ATOM 445 C CA . LEU A 1 57 ? -19.031 37.75 18.719 1 94.31 57 LEU A CA 1
ATOM 446 C C . LEU A 1 57 ? -18.422 36.406 18.359 1 94.31 57 LEU A C 1
ATOM 448 O O . LEU A 1 57 ? -19 35.344 18.672 1 94.31 57 LEU A O 1
ATOM 452 N N . GLY A 1 58 ? -17.297 36.438 17.734 1 96.25 58 GLY A N 1
ATOM 453 C CA . GLY A 1 58 ? -16.594 35.188 17.422 1 96.25 58 GLY A CA 1
ATOM 454 C C . GLY A 1 58 ? -16.938 34.625 16.062 1 96.25 58 GLY A C 1
ATOM 455 O O . GLY A 1 58 ? -16.578 33.5 15.742 1 96.25 58 GLY A O 1
ATOM 456 N N . PHE A 1 59 ? -17.656 35.344 15.234 1 97.19 59 PHE A N 1
ATOM 457 C CA . PHE A 1 59 ? -17.984 34.906 13.883 1 97.19 59 PHE A CA 1
ATOM 458 C C . PHE A 1 59 ? -16.922 35.375 12.891 1 97.19 59 PHE A C 1
ATOM 460 O O . PHE A 1 59 ? -16.281 36.406 13.102 1 97.19 59 PHE A O 1
ATOM 467 N N . PRO A 1 60 ? -16.766 34.625 11.797 1 97.5 60 PRO A N 1
ATOM 468 C CA . PRO A 1 60 ? -15.758 35 10.812 1 97.5 60 PRO A CA 1
ATOM 469 C C . PRO A 1 60 ? -15.969 36.438 10.281 1 97.5 60 PRO A C 1
ATOM 471 O O . PRO A 1 60 ? -17.109 36.844 10.047 1 97.5 60 PRO A O 1
ATOM 474 N N . LEU A 1 61 ? -14.953 37.094 10.18 1 97.75 61 LEU A N 1
ATOM 475 C CA . LEU A 1 61 ? -14.969 38.438 9.617 1 97.75 61 LEU A CA 1
ATOM 476 C C . LEU A 1 61 ? -14.078 38.531 8.383 1 97.75 61 LEU A C 1
ATOM 478 O O . LEU A 1 61 ? -12.859 38.375 8.477 1 97.75 61 LEU A O 1
ATOM 482 N N . PRO A 1 62 ? -14.656 38.75 7.16 1 97.25 62 PRO A N 1
ATOM 483 C CA . PRO A 1 62 ? -13.914 38.719 5.898 1 97.25 62 PRO A CA 1
ATOM 484 C C . PRO A 1 62 ? -13.133 40 5.637 1 97.25 62 PRO A C 1
ATOM 486 O O . PRO A 1 62 ? -13.438 40.719 4.688 1 97.25 62 PRO A O 1
ATOM 489 N N . VAL A 1 63 ? -12.016 40.188 6.41 1 97.75 63 VAL A N 1
ATOM 490 C CA . VAL A 1 63 ? -11.289 41.438 6.301 1 97.75 63 VAL A CA 1
ATOM 491 C C . VAL A 1 63 ? -9.797 41.156 6.156 1 97.75 63 VAL A C 1
ATOM 493 O O . VAL A 1 63 ? -8.961 41.938 6.602 1 97.75 63 VAL A O 1
ATOM 496 N N . ASN A 1 64 ? -9.43 40 5.602 1 98.06 64 ASN A N 1
ATOM 497 C CA . ASN A 1 64 ? -8.023 39.594 5.602 1 98.06 64 ASN A CA 1
ATOM 498 C C . ASN A 1 64 ? -7.164 40.531 4.777 1 98.06 64 ASN A C 1
ATOM 500 O O . ASN A 1 64 ? -6.043 40.875 5.172 1 98.06 64 ASN A O 1
ATOM 504 N N . ARG A 1 65 ? -7.656 41.094 3.666 1 97.06 65 ARG A N 1
ATOM 505 C CA . ARG A 1 65 ? -6.887 42.031 2.848 1 97.06 65 ARG A CA 1
ATOM 506 C C . ARG A 1 65 ? -6.613 43.312 3.602 1 97.06 65 ARG A C 1
ATOM 508 O O . ARG A 1 65 ? -5.504 43.844 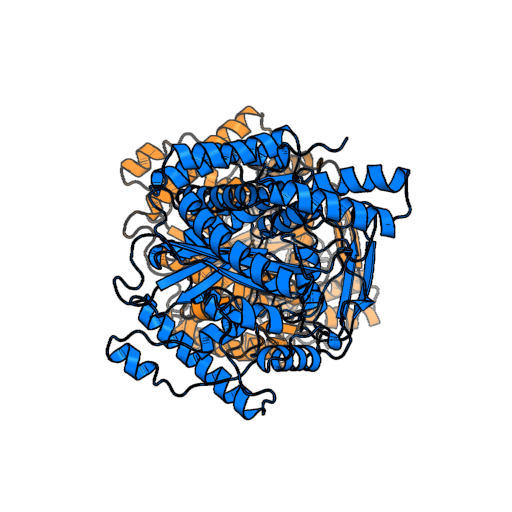3.545 1 97.06 65 ARG A O 1
ATOM 515 N N . ALA A 1 66 ? -7.645 43.812 4.258 1 98 66 ALA A N 1
ATOM 516 C CA . ALA A 1 66 ? -7.496 45.031 5.027 1 98 66 ALA A CA 1
ATOM 517 C C . ALA A 1 66 ? -6.52 44.844 6.184 1 98 66 ALA A C 1
ATOM 519 O O . ALA A 1 66 ? -5.707 45.719 6.469 1 98 66 ALA A O 1
ATOM 520 N N . VAL A 1 67 ? -6.609 43.719 6.832 1 98.38 67 VAL A N 1
ATOM 521 C CA . VAL A 1 67 ? -5.703 43.438 7.941 1 98.38 67 VAL A CA 1
ATOM 522 C C . VAL A 1 67 ? -4.273 43.312 7.422 1 98.38 67 VAL A C 1
ATOM 524 O O . VAL A 1 67 ? -3.336 43.812 8.031 1 98.38 67 VAL A O 1
ATOM 527 N N . LEU A 1 68 ? -4.102 42.594 6.309 1 97.69 68 LEU A N 1
ATOM 528 C CA . LEU A 1 68 ? -2.781 42.438 5.711 1 97.69 68 LEU A CA 1
ATOM 529 C C . LEU A 1 68 ? -2.17 43.812 5.379 1 97.69 68 LEU A C 1
ATOM 531 O O . LEU A 1 68 ? -0.987 44.031 5.645 1 97.69 68 LEU A O 1
ATOM 535 N N . ALA A 1 69 ? -2.963 44.688 4.801 1 97.06 69 ALA A N 1
ATOM 536 C CA . ALA A 1 69 ? -2.498 46 4.391 1 97.06 69 ALA A CA 1
ATOM 537 C C . ALA A 1 69 ? -2.031 46.812 5.59 1 97.06 69 ALA A C 1
ATOM 539 O O . ALA A 1 69 ? -1.107 47.625 5.477 1 97.06 69 ALA A O 1
ATOM 540 N N . ARG A 1 70 ? -2.578 46.562 6.727 1 97 70 ARG A N 1
ATOM 541 C CA . ARG A 1 70 ? -2.266 47.344 7.93 1 97 70 ARG A CA 1
ATOM 542 C C . ARG A 1 70 ? -1.112 46.688 8.695 1 97 70 ARG A C 1
ATOM 544 O O . ARG A 1 70 ? -0.317 47.406 9.328 1 97 70 ARG A O 1
ATOM 551 N N . ALA A 1 71 ? -1.115 45.438 8.758 1 95.44 71 ALA A N 1
ATOM 552 C CA . ALA A 1 71 ? -0.08 44.719 9.508 1 95.44 71 ALA A CA 1
ATOM 553 C C . ALA A 1 71 ? 1.309 45.031 8.953 1 95.44 71 ALA A C 1
ATOM 555 O O . ALA A 1 71 ? 2.27 45.156 9.719 1 95.44 71 ALA A O 1
ATOM 556 N N . GLU A 1 72 ? 1.534 45.125 7.664 1 93.88 72 GLU A N 1
ATOM 557 C CA . GLU A 1 72 ? 2.775 45.438 6.957 1 93.88 72 GLU A CA 1
ATOM 558 C C . GLU A 1 72 ? 3.902 44.5 7.402 1 93.88 72 GLU A C 1
ATOM 560 O O . GLU A 1 72 ? 5.031 44.938 7.629 1 93.88 72 GLU A O 1
ATOM 565 N N . ASP A 1 73 ? 3.607 43.406 7.75 1 95.81 73 ASP A N 1
ATOM 566 C CA . ASP A 1 73 ? 4.57 42.344 8.086 1 95.81 73 ASP A CA 1
ATOM 567 C C . ASP A 1 73 ? 4.746 41.375 6.926 1 95.81 73 ASP A C 1
ATOM 569 O O . ASP A 1 73 ? 3.793 40.719 6.52 1 95.81 73 ASP A O 1
ATOM 573 N N . PRO A 1 74 ? 5.898 41.25 6.418 1 95.62 74 PRO A N 1
ATOM 574 C CA . PRO A 1 74 ? 6.129 40.406 5.238 1 95.62 74 PRO A CA 1
ATOM 575 C C . PRO A 1 74 ? 5.879 38.938 5.5 1 95.62 74 PRO A C 1
ATOM 577 O O . PRO A 1 74 ? 5.75 38.125 4.559 1 95.62 74 PRO A O 1
ATOM 580 N N . ARG A 1 75 ? 5.793 38.562 6.715 1 96.25 75 ARG A N 1
ATOM 581 C CA . ARG A 1 75 ? 5.551 37.188 7.066 1 96.25 75 ARG A CA 1
ATOM 582 C C . ARG A 1 75 ? 4.078 36.812 6.895 1 96.25 75 ARG A C 1
ATOM 584 O O . ARG A 1 75 ? 3.721 35.625 6.895 1 96.25 75 ARG A O 1
ATOM 591 N N . VAL A 1 76 ? 3.277 37.719 6.746 1 97.94 76 VAL A N 1
ATOM 592 C CA . VAL A 1 76 ? 1.837 37.5 6.707 1 97.94 76 VAL A CA 1
ATOM 593 C C . VAL A 1 76 ? 1.354 37.5 5.258 1 97.94 76 VAL A C 1
ATOM 595 O O . VAL A 1 76 ? 1.709 38.375 4.469 1 97.94 76 VAL A O 1
ATOM 598 N N . THR A 1 77 ? 0.576 36.438 4.887 1 96.38 77 THR A N 1
ATOM 599 C CA . THR A 1 77 ? 0.029 36.312 3.539 1 96.38 77 THR A CA 1
ATOM 600 C C . THR A 1 77 ? -1.458 35.969 3.588 1 96.38 77 THR A C 1
ATOM 602 O O . THR A 1 77 ? -1.987 35.625 4.648 1 96.38 77 THR A O 1
ATOM 605 N N . LEU A 1 78 ? -2.129 36.125 2.459 1 96.19 78 LEU A N 1
ATOM 606 C CA . LEU A 1 78 ? -3.545 35.812 2.318 1 96.19 78 LEU A CA 1
ATOM 607 C C . LEU A 1 78 ? -3.758 34.312 2.199 1 96.19 78 LEU A C 1
ATOM 609 O O . LEU A 1 78 ? -2.82 33.562 1.891 1 96.19 78 LEU A O 1
ATOM 613 N N . GLU A 1 79 ? -4.926 33.875 2.502 1 95.31 79 GLU A N 1
ATOM 614 C CA . GLU A 1 79 ? -5.367 32.5 2.342 1 95.31 79 GLU A CA 1
ATOM 615 C C . GLU A 1 79 ? -6.672 32.438 1.553 1 95.31 79 GLU A C 1
ATOM 617 O O . GLU A 1 79 ? -7.195 33.469 1.111 1 95.31 79 GLU A O 1
ATOM 622 N N . LEU A 1 80 ? -7.16 31.312 1.387 1 94.88 80 LEU A N 1
ATOM 623 C CA . LEU A 1 80 ? -8.266 31 0.491 1 94.88 80 LEU A CA 1
ATOM 624 C C . LEU A 1 80 ? -9.492 31.844 0.833 1 94.88 80 LEU A C 1
ATOM 626 O O . LEU A 1 80 ? -10.086 32.469 -0.046 1 94.88 80 LEU A O 1
ATOM 630 N N . ASP A 1 81 ? -9.914 31.812 2.107 1 97.69 81 ASP A N 1
ATOM 631 C CA . ASP A 1 81 ? -11.102 32.562 2.496 1 97.69 81 ASP A CA 1
ATOM 632 C C . ASP A 1 81 ? -10.719 33.938 3.062 1 97.69 81 ASP A C 1
ATOM 634 O O . ASP A 1 81 ? -9.656 34.094 3.67 1 97.69 81 ASP A O 1
ATOM 638 N N . ALA A 1 82 ? -11.594 34.844 2.982 1 98 82 ALA A N 1
ATOM 639 C CA . ALA A 1 82 ? -11.328 36.25 3.281 1 98 82 ALA A CA 1
ATOM 640 C C . ALA A 1 82 ? -11.234 36.469 4.789 1 98 82 ALA A C 1
ATOM 642 O O . ALA A 1 82 ? -10.875 37.562 5.23 1 98 82 ALA A O 1
ATOM 643 N N . PHE A 1 83 ? -11.484 35.469 5.57 1 98.38 83 PHE A N 1
ATOM 644 C CA . PHE A 1 83 ? -11.359 35.594 7.016 1 98.38 83 PHE A CA 1
ATOM 645 C C . PHE A 1 83 ? -10.156 34.812 7.527 1 98.38 83 PHE A C 1
ATOM 647 O O . PHE A 1 83 ? -9.984 34.656 8.734 1 98.38 83 PHE A O 1
ATOM 654 N N . ASN A 1 84 ? -9.297 34.312 6.66 1 98.38 84 ASN A N 1
ATOM 655 C CA . ASN A 1 84 ? -8.086 33.594 7.047 1 98.38 84 ASN A CA 1
ATOM 656 C C . ASN A 1 84 ? -6.828 34.344 6.645 1 98.38 84 ASN A C 1
ATOM 658 O O . ASN A 1 84 ? -6.82 35.062 5.641 1 98.38 84 ASN A O 1
ATOM 662 N N . LEU A 1 85 ? -5.793 34.219 7.395 1 98.31 85 LEU A N 1
ATOM 663 C CA . LEU A 1 85 ? -4.434 34.625 7.082 1 98.31 85 LEU A CA 1
ATOM 664 C C . LEU A 1 85 ? -3.43 33.531 7.379 1 98.31 85 LEU A C 1
ATOM 666 O O . LEU A 1 85 ? -3.756 32.562 8.062 1 98.31 85 LEU A O 1
ATOM 670 N N . GLU A 1 86 ? -2.324 33.625 6.82 1 98.06 86 GLU A N 1
ATOM 671 C CA . GLU A 1 86 ? -1.216 32.719 7.078 1 98.06 86 GLU A CA 1
ATOM 672 C C . GLU A 1 86 ? 0.047 33.469 7.473 1 98.06 86 GLU A C 1
ATOM 674 O O . GLU A 1 86 ? 0.384 34.5 6.859 1 98.06 86 GLU A O 1
ATOM 679 N N . VAL A 1 87 ? 0.68 33 8.508 1 98 87 VAL A N 1
ATOM 680 C CA . VAL A 1 87 ? 1.949 33.562 8.984 1 98 87 VAL A CA 1
ATOM 681 C C . VAL A 1 87 ? 3.084 32.594 8.648 1 98 87 VAL A C 1
ATOM 683 O O . VAL A 1 87 ? 3.092 31.453 9.109 1 98 87 VAL A O 1
ATOM 686 N N . ASN A 1 88 ? 4.027 33.031 7.836 1 97.38 88 ASN A N 1
ATOM 687 C CA . ASN A 1 88 ? 5.207 32.25 7.477 1 97.38 88 ASN A CA 1
ATOM 688 C C . ASN A 1 88 ? 6.398 32.562 8.367 1 97.38 88 ASN A C 1
ATOM 690 O O . ASN A 1 88 ? 6.887 33.719 8.352 1 97.38 88 ASN A O 1
ATOM 694 N N . LEU A 1 89 ? 6.879 31.656 9.062 1 97 89 LEU A N 1
ATOM 695 C CA . LEU A 1 89 ? 7.961 31.891 10.016 1 97 89 LEU A CA 1
ATOM 696 C C . LEU A 1 89 ? 9.32 31.688 9.352 1 97 89 LEU A C 1
ATOM 698 O O . LEU A 1 89 ? 9.492 30.797 8.523 1 97 89 LEU A O 1
ATOM 702 N N . ARG A 1 90 ? 10.266 32.531 9.711 1 95.19 90 ARG A N 1
ATOM 703 C CA . ARG A 1 90 ? 11.625 32.406 9.211 1 95.19 90 ARG A CA 1
ATOM 704 C C . ARG A 1 90 ? 12.281 31.109 9.734 1 95.19 90 ARG A C 1
ATOM 706 O O . ARG A 1 90 ? 12.227 30.828 10.93 1 95.19 90 ARG A O 1
ATOM 713 N N . PRO A 1 91 ? 12.875 30.406 8.836 1 95.62 91 PRO A N 1
ATOM 714 C CA . PRO A 1 91 ? 13.531 29.188 9.305 1 95.62 91 PRO A CA 1
ATOM 715 C C . PRO A 1 91 ? 14.711 29.469 10.227 1 95.62 91 PRO A C 1
ATOM 717 O O . PRO A 1 91 ? 15.352 30.516 10.117 1 95.62 91 PRO A O 1
ATOM 720 N N . CYS A 1 92 ? 15 28.625 11.102 1 97.69 92 CYS A N 1
ATOM 721 C CA . CYS A 1 92 ? 16.156 28.672 12 1 97.69 92 CYS A CA 1
ATOM 722 C C . CYS A 1 92 ? 16.812 27.312 12.125 1 97.69 92 CYS A C 1
ATOM 724 O O . CYS A 1 92 ? 16.234 26.297 11.711 1 97.69 92 CYS A O 1
ATOM 726 N N . PRO A 1 93 ? 18.047 27.281 12.586 1 98 93 PRO A N 1
ATOM 727 C CA . PRO A 1 93 ? 18.672 25.969 12.812 1 98 93 PRO A CA 1
ATOM 728 C C . PRO A 1 93 ? 17.891 25.094 13.781 1 98 93 PRO A C 1
ATOM 730 O O . PRO A 1 93 ? 17.359 25.594 14.773 1 98 93 PRO A O 1
ATOM 733 N N . LEU A 1 94 ? 17.844 23.844 13.477 1 98.44 94 LEU A N 1
ATOM 734 C CA . LEU A 1 94 ? 17.188 22.922 14.391 1 98.44 94 LEU A CA 1
ATOM 735 C C . LEU A 1 94 ? 17.953 22.828 15.711 1 98.44 94 LEU A C 1
ATOM 737 O O . LEU A 1 94 ? 17.344 22.734 16.781 1 98.44 94 LEU A O 1
ATOM 741 N N . ALA A 1 95 ? 19.281 22.844 15.633 1 98.38 95 ALA A N 1
ATOM 742 C CA . ALA A 1 95 ? 20.109 22.812 16.828 1 98.38 95 ALA A CA 1
ATOM 743 C C . ALA A 1 95 ? 19.906 24.062 17.688 1 98.38 95 ALA A C 1
ATOM 745 O O . ALA A 1 95 ? 19.562 25.125 17.172 1 98.38 95 ALA A O 1
ATOM 746 N N . GLY A 1 96 ? 20.156 23.906 18.922 1 98.5 96 GLY A N 1
ATOM 747 C CA . GLY A 1 96 ? 19.953 25.016 19.859 1 98.5 96 GLY A CA 1
ATOM 748 C C . GLY A 1 96 ? 18.547 25.047 20.453 1 98.5 96 GLY A C 1
ATOM 749 O O . GLY A 1 96 ? 18.062 24.031 20.953 1 98.5 96 GLY A O 1
ATOM 750 N N . ARG A 1 97 ? 17.953 26.234 20.5 1 98.44 97 ARG A N 1
ATOM 751 C CA . ARG A 1 97 ? 16.609 26.422 21.031 1 98.44 97 ARG A CA 1
ATOM 752 C C . ARG A 1 97 ? 15.641 26.828 19.938 1 98.44 97 ARG A C 1
ATOM 754 O O . ARG A 1 97 ? 15.039 27.906 20 1 98.44 97 ARG A O 1
ATOM 761 N N . SER A 1 98 ? 15.523 25.938 18.984 1 98.44 98 SER A N 1
ATOM 762 C CA . SER A 1 98 ? 14.805 26.219 17.75 1 98.44 98 SER A CA 1
ATOM 763 C C . SER A 1 98 ? 13.328 26.484 18.016 1 98.44 98 SER A C 1
ATOM 765 O O . SER A 1 98 ? 12.734 27.359 17.375 1 98.44 98 SER A O 1
ATOM 767 N N . PHE A 1 99 ? 12.75 25.781 18.984 1 98.56 99 PHE A N 1
ATOM 768 C CA . PHE A 1 99 ? 11.32 25.953 19.219 1 98.56 99 PHE A CA 1
ATOM 769 C C . PHE A 1 99 ? 11.039 27.25 19.953 1 98.56 99 PHE A C 1
ATOM 771 O O . PHE A 1 99 ? 10.008 27.891 19.734 1 98.56 99 PHE A O 1
ATOM 778 N N . SER A 1 100 ? 11.938 27.641 20.797 1 98.25 100 SER A N 1
ATOM 779 C CA . SER A 1 100 ? 11.836 28.969 21.406 1 98.25 100 SER A CA 1
ATOM 780 C C . SER A 1 100 ? 11.961 30.062 20.359 1 98.25 100 SER A C 1
ATOM 782 O O . SER A 1 100 ? 11.242 31.062 20.422 1 98.25 100 SER A O 1
ATOM 784 N N . ALA A 1 101 ? 12.883 29.844 19.484 1 98.31 101 ALA A N 1
ATOM 785 C CA . ALA A 1 101 ? 13.055 30.812 18.406 1 98.31 101 ALA A CA 1
ATOM 786 C C . ALA A 1 101 ? 11.797 30.906 17.547 1 98.31 101 ALA A C 1
ATOM 788 O O . ALA A 1 101 ? 11.359 32 17.203 1 98.31 101 ALA A O 1
ATOM 789 N N . LEU A 1 102 ? 11.227 29.797 17.172 1 98.19 102 LEU A N 1
ATOM 790 C CA . LEU A 1 102 ? 10 29.766 16.391 1 98.19 102 LEU A CA 1
ATOM 791 C C . LEU A 1 102 ? 8.852 30.422 17.156 1 98.19 102 LEU A C 1
ATOM 793 O O . LEU A 1 102 ? 8.047 31.156 16.562 1 98.19 102 LEU A O 1
ATOM 797 N N . ARG A 1 103 ? 8.789 30.109 18.438 1 97.81 103 ARG A N 1
ATOM 798 C CA . ARG A 1 103 ? 7.738 30.688 19.266 1 97.81 103 ARG A CA 1
ATOM 799 C C . ARG A 1 103 ? 7.82 32.219 19.266 1 97.81 103 ARG A C 1
ATOM 801 O O . ARG A 1 103 ? 6.801 32.906 19.156 1 97.81 103 ARG A O 1
ATOM 808 N N . GLN A 1 104 ? 8.969 32.719 19.359 1 97.31 104 GLN A N 1
ATOM 809 C CA . GLN A 1 104 ? 9.172 34.156 19.344 1 97.31 104 GLN A CA 1
ATOM 810 C C . GLN A 1 104 ? 8.758 34.75 18 1 97.31 104 GLN A C 1
ATOM 812 O O . GLN A 1 104 ? 8.164 35.812 17.953 1 97.31 104 GLN A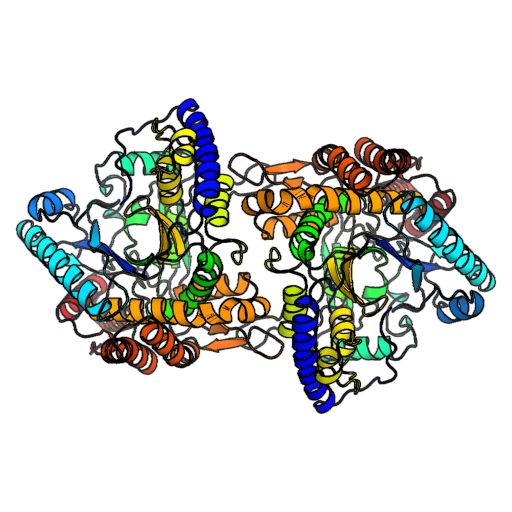 O 1
ATOM 817 N N . GLU A 1 105 ? 9.133 34.031 16.953 1 96.62 105 GLU A N 1
ATOM 818 C CA . GLU A 1 105 ? 8.75 34.438 15.609 1 96.62 105 GLU A CA 1
ATOM 819 C C . GLU A 1 105 ? 7.23 34.531 15.469 1 96.62 105 GLU A C 1
ATOM 821 O O . GLU A 1 105 ? 6.695 35.5 14.938 1 96.62 105 GLU A O 1
ATOM 826 N N . VAL A 1 106 ? 6.531 33.531 15.914 1 96.69 106 VAL A N 1
ATOM 827 C CA . VAL A 1 106 ? 5.078 33.469 15.781 1 96.69 106 VAL A CA 1
ATOM 828 C C . VAL A 1 106 ? 4.426 34.531 16.656 1 96.69 106 VAL A C 1
ATOM 830 O O . VAL A 1 106 ? 3.484 35.219 16.234 1 96.69 106 VAL A O 1
ATOM 833 N N . GLU A 1 107 ? 4.941 34.625 17.875 1 96.44 107 GLU A N 1
ATOM 834 C CA . GLU A 1 107 ? 4.391 35.594 18.812 1 96.44 107 GLU A CA 1
ATOM 835 C C . GLU A 1 107 ? 4.461 37.031 18.234 1 96.44 107 GLU A C 1
ATOM 837 O O . GLU A 1 107 ? 3.49 37.781 18.312 1 96.44 107 GLU A O 1
ATOM 842 N N . SER A 1 108 ? 5.57 37.344 17.703 1 97 108 SER A N 1
ATOM 843 C CA . SER A 1 108 ? 5.762 38.688 17.141 1 97 108 SER A CA 1
ATOM 844 C C . SER A 1 108 ? 4.871 38.906 15.922 1 97 108 SER A C 1
ATOM 846 O O . SER A 1 108 ? 4.246 39.938 15.781 1 97 108 SER A O 1
ATOM 848 N N . ALA A 1 109 ? 4.781 37.906 15.039 1 97 109 ALA A N 1
ATOM 849 C CA . ALA A 1 109 ? 3.988 38.031 13.82 1 97 109 ALA A CA 1
ATOM 850 C C . ALA A 1 109 ? 2.496 38.094 14.141 1 97 109 ALA A C 1
ATOM 852 O O . ALA A 1 109 ? 1.76 38.906 13.562 1 97 109 ALA A O 1
ATOM 853 N N . VAL A 1 110 ? 2.057 37.25 15.062 1 96.75 110 VAL A N 1
ATOM 854 C CA . VAL A 1 110 ? 0.643 37.188 15.422 1 96.75 110 VAL A CA 1
ATOM 855 C C . VAL A 1 110 ? 0.254 38.469 16.156 1 96.75 110 VAL A C 1
ATOM 857 O O . VAL A 1 110 ? -0.864 38.969 15.992 1 96.75 110 VAL A O 1
ATOM 860 N N . SER A 1 111 ? 1.198 39 16.938 1 96.38 111 SER A N 1
ATOM 861 C CA . SER A 1 111 ? 0.946 40.25 17.609 1 96.38 111 SER A CA 1
ATOM 862 C C . SER A 1 111 ? 0.727 41.375 16.594 1 96.38 111 SER A C 1
ATOM 864 O O . SER A 1 111 ? -0.135 42.25 16.797 1 96.38 111 SER A O 1
ATOM 866 N N . ALA A 1 112 ? 1.489 41.344 15.555 1 97.31 112 ALA A N 1
ATOM 867 C CA . ALA A 1 112 ? 1.312 42.344 14.492 1 97.31 112 ALA A CA 1
ATOM 868 C C . ALA A 1 112 ? -0.054 42.188 13.828 1 97.31 112 ALA A C 1
ATOM 870 O O . ALA A 1 112 ? -0.723 43.188 13.539 1 97.31 112 ALA A O 1
ATOM 871 N N . VAL A 1 113 ? -0.445 41.031 13.578 1 98.31 113 VAL A N 1
ATOM 872 C CA . VAL A 1 113 ? -1.745 40.75 12.977 1 98.31 113 VAL A CA 1
ATOM 873 C C . VAL A 1 113 ? -2.857 41.188 13.922 1 98.31 113 VAL A C 1
ATOM 875 O O . VAL A 1 113 ? -3.852 41.781 13.492 1 98.31 113 VAL A O 1
ATOM 878 N N . ARG A 1 114 ? -2.684 40.875 15.234 1 97.75 114 ARG A N 1
ATOM 879 C CA . ARG A 1 114 ? -3.676 41.25 16.234 1 97.75 114 ARG A CA 1
ATOM 880 C C . ARG A 1 114 ? -3.861 42.75 16.297 1 97.75 114 ARG A C 1
ATOM 882 O O . ARG A 1 114 ? -4.988 43.25 16.391 1 97.75 114 ARG A O 1
ATOM 889 N N . ARG A 1 115 ? -2.793 43.469 16.25 1 97.81 115 ARG A N 1
ATOM 890 C CA . ARG A 1 115 ? -2.863 44.906 16.266 1 97.81 115 ARG A CA 1
ATOM 891 C C . ARG A 1 115 ? -3.607 45.438 15.047 1 97.81 115 ARG A C 1
ATOM 893 O O . ARG A 1 115 ? -4.504 46.281 15.18 1 97.81 115 ARG A O 1
ATOM 900 N N . ALA A 1 116 ? -3.23 44.938 13.945 1 98.38 116 ALA A N 1
ATOM 901 C CA . ALA A 1 116 ? -3.879 45.375 12.703 1 98.38 116 ALA A CA 1
ATOM 902 C C . ALA A 1 116 ? -5.363 45 12.711 1 98.38 116 ALA A C 1
ATOM 904 O O . ALA A 1 116 ? -6.203 45.812 12.281 1 98.38 116 ALA A O 1
ATOM 905 N N . ALA A 1 117 ? -5.691 43.844 13.156 1 98.44 117 ALA A N 1
ATOM 906 C CA . ALA A 1 117 ? -7.07 43.375 13.203 1 98.44 117 ALA A CA 1
ATOM 907 C C . ALA A 1 117 ? -7.918 44.219 14.141 1 98.44 117 ALA A C 1
ATOM 909 O O . ALA A 1 117 ? -9.062 44.531 13.836 1 98.44 117 ALA A O 1
ATOM 910 N N . SER A 1 118 ? -7.293 44.531 15.273 1 97.62 118 SER A N 1
ATOM 911 C CA . SER A 1 118 ? -8.023 45.312 16.266 1 97.62 118 SER A CA 1
ATOM 912 C C . SER A 1 118 ? -8.461 46.656 15.719 1 97.62 118 SER A C 1
ATOM 914 O O . SER A 1 118 ? -9.508 47.188 16.078 1 97.62 118 SER A O 1
ATOM 916 N N . MET A 1 119 ? -7.777 47.188 14.844 1 97.06 119 MET A N 1
ATOM 917 C CA . MET A 1 119 ? -8.086 48.469 14.227 1 97.06 119 MET A CA 1
ATOM 918 C C . MET A 1 119 ? -9.312 48.344 13.32 1 97.06 119 MET A C 1
ATOM 920 O O . MET A 1 119 ? -9.93 49.344 12.977 1 97.06 119 MET A O 1
ATOM 924 N N . LEU A 1 120 ? -9.609 47.156 12.992 1 96.88 120 LEU A N 1
ATOM 925 C CA . LEU A 1 120 ? -10.734 46.906 12.094 1 96.88 120 LEU A CA 1
ATOM 926 C C . LEU A 1 120 ? -11.875 46.219 12.836 1 96.88 120 LEU A C 1
ATOM 928 O O . LEU A 1 120 ? -12.797 45.688 12.211 1 96.88 120 LEU A O 1
ATOM 932 N N . GLY A 1 121 ? -11.734 46.156 14.148 1 96.31 121 GLY A N 1
ATOM 933 C CA . GLY A 1 121 ? -12.766 45.531 14.953 1 96.31 121 GLY A CA 1
ATOM 934 C C . GLY A 1 121 ? -12.719 44 14.891 1 96.31 121 GLY A C 1
ATOM 935 O O . GLY A 1 121 ? -13.703 43.344 15.211 1 96.31 121 GLY A O 1
ATOM 936 N N . ALA A 1 122 ? -11.625 43.5 14.43 1 98.12 122 ALA A N 1
ATOM 937 C CA . ALA A 1 122 ? -11.461 42.062 14.312 1 98.12 122 ALA A CA 1
ATOM 938 C C . ALA A 1 122 ? -10.562 41.5 15.414 1 98.12 122 ALA A C 1
ATOM 940 O O . ALA A 1 122 ? -9.742 42.25 15.977 1 98.12 122 ALA A O 1
ATOM 941 N N . ARG A 1 123 ? -10.742 40.312 15.75 1 98.06 123 ARG A N 1
ATOM 942 C CA . ARG A 1 123 ? -9.867 39.5 16.609 1 98.06 123 ARG A CA 1
ATOM 943 C C . ARG A 1 123 ? -9.25 38.344 15.852 1 98.06 123 ARG A C 1
ATOM 945 O O . ARG A 1 123 ? -9.711 38 14.773 1 98.06 123 ARG A O 1
ATOM 952 N N . VAL A 1 124 ? -8.172 37.875 16.422 1 98.25 124 VAL A N 1
ATOM 953 C CA . VAL A 1 124 ? -7.48 36.75 15.82 1 98.25 124 VAL A CA 1
ATOM 954 C C . VAL A 1 124 ? -7.789 35.469 16.609 1 98.25 124 VAL A C 1
ATOM 956 O O . VAL A 1 124 ? -7.676 35.438 17.828 1 98.25 124 VAL A O 1
ATOM 959 N N . ALA A 1 125 ? -8.266 34.438 15.945 1 98.56 125 ALA A N 1
ATOM 960 C CA . ALA A 1 125 ? -8.492 33.156 16.547 1 98.56 125 ALA A CA 1
ATOM 961 C C . ALA A 1 125 ? -7.566 32.094 15.961 1 98.56 125 ALA A C 1
ATOM 963 O O . ALA A 1 125 ? -7.598 31.844 14.75 1 98.56 125 ALA A O 1
ATOM 964 N N . VAL A 1 126 ? -6.707 31.5 16.75 1 98.5 126 VAL A N 1
ATOM 965 C CA . VAL A 1 126 ? -5.828 30.406 16.359 1 98.5 126 VAL A CA 1
ATOM 966 C C . VAL A 1 126 ? -6.426 29.078 16.828 1 98.5 126 VAL A C 1
ATOM 968 O O . VAL A 1 126 ? -6.273 28.688 17.984 1 98.5 126 VAL A O 1
ATOM 971 N N . ILE A 1 127 ? -7.094 28.406 15.953 1 98.75 127 ILE A N 1
ATOM 972 C CA . ILE A 1 127 ? -7.852 27.188 16.25 1 98.75 127 ILE A CA 1
ATOM 973 C C . ILE A 1 127 ? -7.984 26.344 14.984 1 98.75 127 ILE A C 1
ATOM 975 O O . ILE A 1 127 ? -7.812 26.844 13.875 1 98.75 127 ILE A O 1
ATOM 979 N N . GLY A 1 128 ? -8.148 25.062 15.086 1 98.81 128 GLY A N 1
ATOM 980 C CA . GLY A 1 128 ? -8.227 24.172 13.93 1 98.81 128 GLY A CA 1
ATOM 981 C C . GLY A 1 128 ? -9.43 24.453 13.047 1 98.81 128 GLY A C 1
ATOM 982 O O . GLY A 1 128 ? -9.281 24.656 11.836 1 98.81 128 GLY A O 1
ATOM 983 N N . ILE A 1 129 ? -10.578 24.359 13.594 1 98.88 129 ILE A N 1
ATOM 984 C CA . ILE A 1 129 ? -11.82 24.766 12.961 1 98.88 129 ILE A CA 1
ATOM 985 C C . ILE A 1 129 ? -12.602 25.688 13.898 1 98.88 129 ILE A C 1
ATOM 987 O O . ILE A 1 129 ? -12.75 25.391 15.086 1 98.88 129 ILE A O 1
ATOM 991 N N . LEU A 1 130 ? -13.016 26.844 13.367 1 98.75 130 LEU A N 1
ATOM 992 C CA . LEU A 1 130 ? -13.797 27.797 14.148 1 98.75 130 LEU A CA 1
ATOM 993 C C . LEU A 1 130 ? -15.148 27.219 14.531 1 98.75 130 LEU A C 1
ATOM 995 O O . LEU A 1 130 ? -15.977 26.938 13.664 1 98.75 130 LEU A O 1
ATOM 999 N N . PRO A 1 131 ? -15.391 27.078 15.836 1 98.25 131 PRO A N 1
ATOM 1000 C CA . PRO A 1 131 ? -16.625 26.406 16.266 1 98.25 131 PRO A CA 1
ATOM 1001 C C . PRO A 1 131 ? -17.875 27.203 15.898 1 98.25 131 PRO A C 1
ATOM 1003 O O . PRO A 1 131 ? -18.953 26.641 15.734 1 98.25 131 PRO A O 1
ATOM 1006 N N . THR A 1 132 ? -17.75 28.5 15.742 1 98.25 132 THR A N 1
ATOM 1007 C CA . THR A 1 132 ? -18.906 29.375 15.508 1 98.25 132 THR A CA 1
ATOM 1008 C C . THR A 1 132 ? -19.172 29.531 14.016 1 98.25 132 THR A C 1
ATOM 1010 O O . THR A 1 132 ? -20.078 30.266 13.617 1 98.25 132 THR A O 1
ATOM 1013 N N . LEU A 1 133 ? -18.312 28.859 13.195 1 98 133 LEU A N 1
ATOM 1014 C CA . LEU A 1 133 ? -18.516 28.922 11.75 1 98 133 LEU A CA 1
ATOM 1015 C C . LEU A 1 133 ? -19.906 28.438 11.367 1 98 133 LEU A C 1
ATOM 1017 O O . LEU A 1 133 ? -20.375 27.422 11.883 1 98 133 LEU A O 1
ATOM 1021 N N . ARG A 1 134 ? -20.719 29.219 10.508 1 96.12 134 ARG A N 1
ATOM 1022 C CA . ARG A 1 134 ? -22.031 28.891 9.961 1 96.12 134 ARG A CA 1
ATOM 1023 C C . ARG A 1 134 ? -21.953 28.672 8.445 1 96.12 134 ARG A C 1
ATOM 1025 O O . ARG A 1 134 ? -21.047 29.188 7.789 1 96.12 134 ARG A O 1
ATOM 1032 N N . GLU A 1 135 ? -22.812 27.938 8.016 1 95.94 135 GLU A N 1
ATOM 1033 C CA . GLU A 1 135 ? -22.906 27.75 6.574 1 95.94 135 GLU A CA 1
ATOM 1034 C C . GLU A 1 135 ? -22.938 29.094 5.848 1 95.94 135 GLU A C 1
ATOM 1036 O O . GLU A 1 135 ? -22.344 29.234 4.777 1 95.94 135 GLU A O 1
ATOM 1041 N N . ALA A 1 136 ? -23.625 30.016 6.391 1 95.06 136 ALA A N 1
ATOM 1042 C CA . ALA A 1 136 ? -23.812 31.328 5.777 1 95.06 136 ALA A CA 1
ATOM 1043 C C . ALA A 1 136 ? -22.484 32.062 5.684 1 95.06 136 ALA A C 1
ATOM 1045 O O . ALA A 1 136 ? -22.375 33.031 4.914 1 95.06 136 ALA A O 1
ATOM 1046 N N . ASP A 1 137 ? -21.516 31.688 6.504 1 96.5 137 ASP A N 1
ATOM 1047 C CA . ASP A 1 137 ? -20.219 32.344 6.512 1 96.5 137 ASP A CA 1
ATOM 1048 C C . ASP A 1 137 ? -19.344 31.875 5.348 1 96.5 137 ASP A C 1
ATOM 1050 O O . ASP A 1 137 ? -18.281 32.438 5.086 1 96.5 137 ASP A O 1
ATOM 1054 N N . LEU A 1 138 ? -19.766 30.844 4.672 1 95.06 138 LEU A N 1
ATOM 1055 C CA . LEU A 1 138 ? -19.016 30.234 3.578 1 95.06 138 LEU A CA 1
ATOM 1056 C C . LEU A 1 138 ? -19.688 30.516 2.238 1 95.06 138 LEU A C 1
ATOM 1058 O O . LEU A 1 138 ? -20.609 31.328 2.158 1 95.06 138 LEU A O 1
ATOM 1062 N N . GLY A 1 139 ? -19.156 30.031 1.199 1 91.06 139 GLY A N 1
ATOM 1063 C CA . GLY A 1 139 ? -19.672 30.312 -0.133 1 91.06 139 GLY A CA 1
ATOM 1064 C C . GLY A 1 139 ? -18.797 31.266 -0.921 1 91.06 139 GLY A C 1
ATOM 1065 O O . GLY A 1 139 ? -17.828 31.812 -0.388 1 91.06 139 GLY A O 1
ATOM 1066 N N . SER A 1 140 ? -19.203 31.531 -2.105 1 86.81 140 SER A N 1
ATOM 1067 C CA . SER A 1 140 ? -18.375 32.281 -3.055 1 86.81 140 SER A CA 1
ATOM 1068 C C . SER A 1 140 ? -18 33.656 -2.51 1 86.81 140 SER A C 1
ATOM 1070 O O . SER A 1 140 ? -16.922 34.156 -2.799 1 86.81 140 SER A O 1
ATOM 1072 N N . GLY A 1 141 ? -18.828 34.156 -1.688 1 89.62 141 GLY A N 1
ATOM 1073 C CA . GLY A 1 141 ? -18.547 35.469 -1.104 1 89.62 141 GLY A CA 1
ATOM 1074 C C . GLY A 1 141 ? -17.438 35.438 -0.079 1 89.62 141 GLY A C 1
ATOM 1075 O O . GLY A 1 141 ? -16.875 36.469 0.263 1 89.62 141 GLY A O 1
ATOM 1076 N N . ALA A 1 142 ? -17.078 34.25 0.364 1 93.31 142 ALA A N 1
ATOM 1077 C CA . ALA A 1 142 ? -16.047 34.125 1.393 1 93.31 142 ALA A CA 1
ATOM 1078 C C . ALA A 1 142 ? -14.664 34 0.77 1 93.31 142 ALA A C 1
ATOM 1080 O O . ALA A 1 142 ? -13.656 34.156 1.458 1 93.31 142 ALA A O 1
ATOM 1081 N N . LEU A 1 143 ? -14.602 33.781 -0.513 1 93.69 143 LEU A N 1
ATOM 1082 C CA . LEU A 1 143 ? -13.336 33.594 -1.206 1 93.69 143 LEU A CA 1
ATOM 1083 C C . LEU A 1 143 ? -12.531 34.875 -1.263 1 93.69 143 LEU A C 1
ATOM 1085 O O . LEU A 1 143 ? -13.07 35.938 -1.598 1 93.69 143 LEU A O 1
ATOM 1089 N N . THR A 1 144 ? -11.258 34.75 -0.894 1 93.75 144 THR A N 1
ATOM 1090 C CA . THR A 1 144 ? -10.383 35.906 -1.045 1 93.75 144 THR A CA 1
ATOM 1091 C C . THR A 1 144 ? -10.297 36.312 -2.508 1 93.75 144 THR A C 1
ATOM 1093 O O . THR A 1 144 ? -10.109 35.5 -3.395 1 93.75 144 THR A O 1
ATOM 1096 N N . SER A 1 145 ? -10.336 37.594 -2.721 1 90.12 145 SER A N 1
ATOM 1097 C CA . SER A 1 145 ? -10.352 38.125 -4.086 1 90.12 145 SER A CA 1
ATOM 1098 C C . SER A 1 145 ? -8.953 38.156 -4.684 1 90.12 145 SER A C 1
ATOM 1100 O O . SER A 1 145 ? -8.398 39.219 -4.93 1 90.12 145 SER A O 1
ATOM 1102 N N . GLU A 1 146 ? -8.375 37.062 -4.883 1 89.94 146 GLU A N 1
ATOM 1103 C CA . GLU A 1 146 ? -7.09 36.844 -5.555 1 89.94 146 GLU A CA 1
ATOM 1104 C C . GLU A 1 146 ? -7.238 35.906 -6.758 1 89.94 146 GLU A C 1
ATOM 1106 O O . GLU A 1 146 ? -7.961 34.906 -6.695 1 89.94 146 GLU A O 1
ATOM 1111 N N . PRO A 1 147 ? -6.578 36.25 -7.809 1 88.5 147 PRO A N 1
ATOM 1112 C CA . PRO A 1 147 ? -6.699 35.438 -9.023 1 88.5 147 PRO A CA 1
ATOM 1113 C C . PRO A 1 147 ? -6.355 33.969 -8.781 1 88.5 147 PRO A C 1
ATOM 1115 O O . PRO A 1 147 ? -7.023 33.094 -9.32 1 88.5 147 PRO A O 1
ATOM 1118 N N . ARG A 1 148 ? -5.414 33.75 -8.016 1 87.69 148 ARG A N 1
ATOM 1119 C CA . ARG A 1 148 ? -4.977 32.375 -7.766 1 87.69 148 ARG A CA 1
ATOM 1120 C C . ARG A 1 148 ? -6.109 31.547 -7.18 1 87.69 148 ARG A C 1
ATOM 1122 O O . ARG A 1 148 ? -6.336 30.422 -7.605 1 87.69 148 ARG A O 1
ATOM 1129 N N . TYR A 1 149 ? -6.809 32.062 -6.211 1 89.81 149 TYR A N 1
ATOM 1130 C CA . TYR A 1 149 ? -7.859 31.297 -5.527 1 89.81 149 TYR A CA 1
ATOM 1131 C C . TYR A 1 149 ? -9.078 31.125 -6.426 1 89.81 149 TYR A C 1
ATOM 1133 O O . TYR A 1 149 ? -9.719 30.078 -6.41 1 89.81 149 TYR A O 1
ATOM 1141 N N . ARG A 1 150 ? -9.312 32.125 -7.207 1 90.81 150 ARG A N 1
ATOM 1142 C CA . ARG A 1 150 ? -10.406 32 -8.172 1 90.81 150 ARG A CA 1
ATOM 1143 C C . ARG A 1 150 ? -10.086 30.969 -9.234 1 90.81 150 ARG A C 1
ATOM 1145 O O . ARG A 1 150 ? -10.953 30.156 -9.602 1 90.81 150 ARG A O 1
ATOM 1152 N N . ALA A 1 151 ? -8.867 31.047 -9.68 1 91.5 151 ALA A N 1
ATOM 1153 C CA . ALA A 1 151 ? -8.43 30.078 -10.695 1 91.5 151 ALA A CA 1
ATOM 1154 C C . ALA A 1 151 ? -8.5 28.656 -10.156 1 91.5 151 ALA A C 1
ATOM 1156 O O . ALA A 1 151 ? -8.969 27.75 -10.852 1 91.5 151 ALA A O 1
ATOM 1157 N N . MET A 1 152 ? -8.016 28.469 -8.992 1 91.56 152 MET A N 1
ATOM 1158 C CA . MET A 1 152 ? -8.023 27.156 -8.375 1 91.56 152 MET A CA 1
ATOM 1159 C C . MET A 1 152 ? -9.453 26.656 -8.18 1 91.56 152 MET A C 1
ATOM 1161 O O . MET A 1 152 ? -9.766 25.5 -8.477 1 91.56 152 MET A O 1
ATOM 1165 N N . SER A 1 153 ? -10.273 27.547 -7.633 1 91.81 153 SER A N 1
ATOM 1166 C CA . SER A 1 153 ? -11.68 27.219 -7.43 1 91.81 153 SER A CA 1
ATOM 1167 C C . SER A 1 153 ? -12.344 26.812 -8.734 1 91.81 153 SER A C 1
ATOM 1169 O O . SER A 1 153 ? -13.023 25.781 -8.797 1 91.81 153 SER A O 1
ATOM 1171 N N . THR A 1 154 ? -12.117 27.609 -9.742 1 91.69 154 THR A N 1
ATOM 1172 C CA . THR A 1 154 ? -12.695 27.328 -11.055 1 91.69 154 THR A CA 1
ATOM 1173 C C . THR A 1 154 ? -12.18 26 -11.609 1 91.69 154 THR A C 1
ATOM 1175 O O . THR A 1 154 ? -12.953 25.203 -12.125 1 91.69 154 THR A O 1
ATOM 1178 N N . ALA A 1 155 ? -10.883 25.797 -11.492 1 92.25 155 ALA A N 1
ATOM 1179 C CA . ALA A 1 155 ? -10.258 24.594 -12.031 1 92.25 155 ALA A CA 1
ATOM 1180 C C . ALA A 1 155 ? -10.82 23.344 -11.367 1 92.25 155 ALA A C 1
ATOM 1182 O O . ALA A 1 155 ? -11.133 22.359 -12.047 1 92.25 155 ALA A O 1
ATOM 1183 N N . ILE A 1 156 ? -10.969 23.344 -10.055 1 93.25 156 ILE A N 1
ATOM 1184 C CA . ILE A 1 156 ? -11.484 22.203 -9.32 1 93.25 156 ILE A CA 1
ATOM 1185 C C . ILE A 1 156 ? -12.945 21.953 -9.688 1 93.25 156 ILE A C 1
ATOM 1187 O O . ILE A 1 156 ? -13.344 20.812 -9.953 1 93.25 156 ILE A O 1
ATOM 1191 N N . ARG A 1 157 ? -13.711 22.984 -9.773 1 91.06 157 ARG A N 1
ATOM 1192 C CA . ARG A 1 157 ? -15.133 22.875 -10.07 1 91.06 157 ARG A CA 1
ATOM 1193 C C . ARG A 1 157 ? -15.352 22.344 -11.484 1 91.06 157 ARG A C 1
ATOM 1195 O O . ARG A 1 157 ? -16.281 21.578 -11.727 1 91.06 157 ARG A O 1
ATOM 1202 N N . GLN A 1 158 ? -14.531 22.766 -12.352 1 89.38 158 GLN A N 1
ATOM 1203 C CA . GLN A 1 158 ? -14.672 22.344 -13.742 1 89.38 158 GLN A CA 1
ATOM 1204 C C . GLN A 1 158 ? -14.375 20.859 -13.906 1 89.38 158 GLN A C 1
ATOM 1206 O O . GLN A 1 158 ? -14.875 20.219 -14.828 1 89.38 158 GLN A O 1
ATOM 1211 N N . ARG A 1 159 ? -13.664 20.328 -13.055 1 89.5 159 ARG A N 1
ATOM 1212 C CA . ARG A 1 159 ? -13.297 18.922 -13.148 1 89.5 159 ARG A CA 1
ATOM 1213 C C . ARG A 1 159 ? -14.375 18.031 -12.547 1 89.5 159 ARG A C 1
ATOM 1215 O O . ARG A 1 159 ? -14.383 16.828 -12.766 1 89.5 159 ARG A O 1
ATOM 1222 N N . ARG A 1 160 ? -15.234 18.719 -11.867 1 87.38 160 ARG A N 1
ATOM 1223 C CA . ARG A 1 160 ? -16.328 17.984 -11.242 1 87.38 160 ARG A CA 1
ATOM 1224 C C . ARG A 1 160 ? -17.609 18.141 -12.039 1 87.38 160 ARG A C 1
ATOM 1226 O O . ARG A 1 160 ? -17.844 19.188 -12.656 1 87.38 160 ARG A O 1
ATOM 1233 N N . SER A 1 161 ? -18.453 17.094 -12.109 1 81.06 161 SER A N 1
ATOM 1234 C CA . SER A 1 161 ? -19.766 17.172 -12.758 1 81.06 161 SER A CA 1
ATOM 1235 C C . SER A 1 161 ? -20.875 17.391 -11.742 1 81.06 161 SER A C 1
ATOM 1237 O O . SER A 1 161 ? -22.031 17.562 -12.109 1 81.06 161 SER A O 1
ATOM 1239 N N . ALA A 1 162 ? -20.516 17.375 -10.469 1 86.88 162 ALA A N 1
ATOM 1240 C CA . ALA A 1 162 ? -21.484 17.484 -9.391 1 86.88 162 ALA A CA 1
ATOM 1241 C C . ALA A 1 162 ? -20.922 18.281 -8.219 1 86.88 162 ALA A C 1
ATOM 1243 O O . ALA A 1 162 ? -19.703 18.453 -8.102 1 86.88 162 ALA A O 1
ATOM 1244 N N . PRO A 1 163 ? -21.766 18.906 -7.441 1 91.56 163 PRO A N 1
ATOM 1245 C CA . PRO A 1 163 ? -21.297 19.609 -6.246 1 91.56 163 PRO A CA 1
ATOM 1246 C C . PRO A 1 163 ? -20.531 18.688 -5.297 1 91.56 163 PRO A C 1
ATOM 1248 O O . PRO A 1 163 ? -20.547 17.469 -5.469 1 91.56 163 PRO A O 1
ATOM 1251 N N . PHE A 1 164 ? -19.828 19.297 -4.406 1 93 164 PHE A N 1
ATOM 1252 C CA . PHE A 1 164 ? -19.172 18.531 -3.363 1 93 164 PHE A CA 1
ATOM 1253 C C . PHE A 1 164 ? -20.203 17.891 -2.436 1 93 164 PHE A C 1
ATOM 1255 O O . PHE A 1 164 ? -21.219 18.5 -2.121 1 93 164 PHE A O 1
ATOM 1262 N N . HIS A 1 165 ? -20 16.719 -2.1 1 93.56 165 HIS A N 1
ATOM 1263 C CA . HIS A 1 165 ? -20.734 16.078 -1.02 1 93.56 165 HIS A CA 1
ATOM 1264 C C . HIS A 1 165 ? -19.828 15.758 0.161 1 93.56 165 HIS A C 1
ATOM 1266 O O . HIS A 1 165 ? -18.969 14.883 0.066 1 93.56 165 HIS A O 1
ATOM 1272 N N . VAL A 1 166 ? -19.969 16.484 1.233 1 96.5 166 VAL A N 1
ATOM 1273 C CA . VAL A 1 166 ? -19.172 16.297 2.438 1 96.5 166 VAL A CA 1
ATOM 1274 C C . VAL A 1 166 ? -19.953 15.492 3.471 1 96.5 166 VAL A C 1
ATOM 1276 O O . VAL A 1 166 ? -21.047 15.906 3.883 1 96.5 166 VAL A O 1
ATOM 1279 N N . SER A 1 167 ? -19.484 14.359 3.793 1 97.94 167 SER A N 1
ATOM 1280 C CA . SER A 1 167 ? -20.094 13.484 4.797 1 97.94 167 SER A CA 1
ATOM 1281 C C . SER A 1 167 ? -19.062 13.07 5.852 1 97.94 167 SER A C 1
ATOM 1283 O O . SER A 1 167 ? -18.078 12.422 5.539 1 97.94 167 SER A O 1
ATOM 1285 N N . ILE A 1 168 ? -19.266 13.492 7.082 1 98.38 168 ILE A N 1
ATOM 1286 C CA . ILE A 1 168 ? -18.375 13.18 8.195 1 98.38 168 ILE A CA 1
ATOM 1287 C C . ILE A 1 168 ? -19.188 12.617 9.359 1 98.38 168 ILE A C 1
ATOM 1289 O O . ILE A 1 168 ? -20.062 13.305 9.898 1 98.38 168 ILE A O 1
ATOM 1293 N N . ARG A 1 169 ? -18.906 11.391 9.75 1 98 169 ARG A N 1
ATOM 1294 C CA . ARG A 1 169 ? -19.609 10.742 10.852 1 98 169 ARG A CA 1
ATOM 1295 C C . ARG A 1 169 ? -18.734 10.703 12.102 1 98 169 ARG A C 1
ATOM 1297 O O . ARG A 1 169 ? -17.734 9.984 12.148 1 98 169 ARG A O 1
ATOM 1304 N N . GLY A 1 170 ? -19.125 11.539 13.102 1 95.81 170 GLY A N 1
ATOM 1305 C CA . GLY A 1 170 ? -18.5 11.453 14.406 1 95.81 170 GLY A CA 1
ATOM 1306 C C . GLY A 1 170 ? -19.094 10.375 15.289 1 95.81 170 GLY A C 1
ATOM 1307 O O . GLY A 1 170 ? -19.969 9.617 14.852 1 95.81 170 GLY A O 1
ATOM 1308 N N . GLU A 1 171 ? -18.641 10.273 16.469 1 91.31 171 GLU A N 1
ATOM 1309 C CA . GLU A 1 171 ? -19.156 9.289 17.422 1 91.31 171 GLU A CA 1
ATOM 1310 C C . GLU A 1 171 ? -20.578 9.656 17.875 1 91.31 171 GLU A C 1
ATOM 1312 O O . GLU A 1 171 ? -21.422 8.781 18.062 1 91.31 171 GLU A O 1
ATOM 1317 N N . GLU A 1 172 ? -20.797 10.938 17.922 1 89.75 172 GLU A N 1
ATOM 1318 C CA . GLU A 1 172 ? -22.047 11.406 18.5 1 89.75 172 GLU A CA 1
ATOM 1319 C C . GLU A 1 172 ? -22.984 11.953 17.422 1 89.75 172 GLU A C 1
ATOM 1321 O O . GLU A 1 172 ? -24.203 11.742 17.484 1 89.75 172 GLU A O 1
ATOM 1326 N N . GLU A 1 173 ? -22.422 12.695 16.594 1 97 173 GLU A N 1
ATOM 1327 C CA . GLU A 1 173 ? -23.188 13.398 15.57 1 97 173 GLU A CA 1
ATOM 1328 C C . GLU A 1 173 ? -22.562 13.211 14.195 1 97 173 GLU A C 1
ATOM 1330 O O . GLU A 1 173 ? -21.469 12.656 14.07 1 97 173 GLU A O 1
ATOM 1335 N N . ALA A 1 174 ? -23.312 13.523 13.156 1 98 174 ALA A N 1
ATOM 1336 C CA . ALA A 1 174 ? -22.859 13.414 11.773 1 98 174 ALA A CA 1
ATOM 1337 C C . ALA A 1 174 ? -23.203 14.672 10.984 1 98 174 ALA A C 1
ATOM 1339 O O . ALA A 1 174 ? -24.078 15.445 11.383 1 98 174 ALA A O 1
ATOM 1340 N N . LEU A 1 175 ? -22.453 14.945 10.023 1 97.81 175 LEU A N 1
ATOM 1341 C CA . LEU A 1 175 ? -22.656 16.062 9.102 1 97.81 175 LEU A CA 1
ATOM 1342 C C . LEU A 1 175 ? -22.781 15.562 7.664 1 97.81 175 LEU A C 1
ATOM 1344 O O . LEU A 1 175 ? -22 14.711 7.227 1 97.81 175 LEU A O 1
ATOM 1348 N N . SER A 1 176 ? -23.797 15.875 6.941 1 96.94 176 SER A N 1
ATOM 1349 C CA . SER A 1 176 ? -23.969 15.695 5.504 1 96.94 176 SER A CA 1
ATOM 1350 C C . SER A 1 176 ? -24.328 17.016 4.824 1 96.94 176 SER A C 1
ATOM 1352 O O . SER A 1 176 ? -25.344 17.625 5.164 1 96.94 176 SER A O 1
ATOM 1354 N N . LEU A 1 177 ? -23.484 17.406 3.967 1 95 177 LEU A N 1
ATOM 1355 C CA . LEU A 1 177 ? -23.625 18.734 3.377 1 95 177 LEU A CA 1
ATOM 1356 C C . LEU A 1 177 ? -23.297 18.703 1.888 1 95 177 LEU A C 1
ATOM 1358 O O . LEU A 1 177 ? -22.359 18.016 1.469 1 95 177 LEU A O 1
ATOM 1362 N N . THR A 1 178 ? -24.141 19.297 1.021 1 95.31 178 THR A N 1
ATOM 1363 C CA . THR A 1 178 ? -23.828 19.547 -0.382 1 95.31 178 THR A CA 1
ATOM 1364 C C . THR A 1 178 ? -23.312 20.969 -0.579 1 95.31 178 THR A C 1
ATOM 1366 O O . THR A 1 178 ? -23.922 21.922 -0.079 1 95.31 178 THR A O 1
ATOM 1369 N N . TRP A 1 179 ? -22.219 21.094 -1.234 1 92.88 179 TRP A N 1
ATOM 1370 C CA . TRP A 1 179 ? -21.578 22.406 -1.34 1 92.88 179 TRP A CA 1
ATOM 1371 C C . TRP A 1 179 ? -21.094 22.656 -2.76 1 92.88 179 TRP A C 1
ATOM 1373 O O . TRP A 1 179 ? -20.641 21.734 -3.439 1 92.88 179 TRP A O 1
ATOM 1383 N N . LYS A 1 180 ? -21 23.938 -3.219 1 90.12 180 LYS A N 1
ATOM 1384 C CA . LYS A 1 180 ? -20.812 24.234 -4.637 1 90.12 180 LYS A CA 1
ATOM 1385 C C . LYS A 1 180 ? -19.391 24.719 -4.922 1 90.12 180 LYS A C 1
ATOM 1387 O O . LYS A 1 180 ? -18.969 24.766 -6.078 1 90.12 180 LYS A O 1
ATOM 1392 N N . ASP A 1 181 ? -18.734 25.125 -3.939 1 90.94 181 ASP A N 1
ATOM 1393 C CA . ASP A 1 181 ? -17.422 25.719 -4.172 1 90.94 181 ASP A CA 1
ATOM 1394 C C . ASP A 1 181 ? -16.391 25.188 -3.17 1 90.94 181 ASP A C 1
ATOM 1396 O O . ASP A 1 181 ? -16.688 24.25 -2.414 1 90.94 181 ASP A O 1
ATOM 1400 N N . VAL A 1 182 ? -15.164 25.719 -3.225 1 93.75 182 VAL A N 1
ATOM 1401 C CA . VAL A 1 182 ? -14.062 25.141 -2.475 1 93.75 182 VAL A CA 1
ATOM 1402 C C . VAL A 1 182 ? -13.938 25.828 -1.118 1 93.75 182 VAL A C 1
ATOM 1404 O O . VAL A 1 182 ? -12.977 25.594 -0.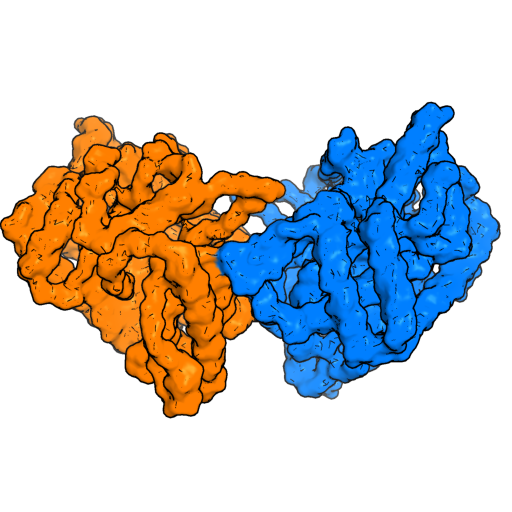379 1 93.75 182 VAL A O 1
ATOM 1407 N N . THR A 1 183 ? -14.828 26.688 -0.705 1 95.5 183 THR A N 1
ATOM 1408 C CA . THR A 1 183 ? -14.648 27.578 0.443 1 95.5 183 THR A CA 1
ATOM 1409 C C . THR A 1 183 ? -14.719 26.781 1.748 1 95.5 183 THR A C 1
ATOM 1411 O O . THR A 1 183 ? -14.297 27.281 2.799 1 95.5 183 THR A O 1
ATOM 1414 N N . LEU A 1 184 ? -15.289 25.516 1.679 1 96.06 184 LEU A N 1
ATOM 1415 C CA . LEU A 1 184 ? -15.234 24.641 2.85 1 96.06 184 LEU A CA 1
ATOM 1416 C C . LEU A 1 184 ? -13.789 24.391 3.275 1 96.06 184 LEU A C 1
ATOM 1418 O O . LEU A 1 184 ? -13.516 24.172 4.457 1 96.06 184 LEU A O 1
ATOM 1422 N N . GLU A 1 185 ? -12.898 24.438 2.299 1 95.69 185 GLU A N 1
ATOM 1423 C CA . GLU A 1 185 ? -11.484 24.234 2.58 1 95.69 185 GLU A CA 1
ATOM 1424 C C . GLU A 1 185 ? -10.945 25.297 3.537 1 95.69 185 GLU A C 1
ATOM 1426 O O . GLU A 1 185 ? -10.07 25.016 4.355 1 95.69 185 GLU A O 1
ATOM 1431 N N . GLY A 1 186 ? -11.5 26.5 3.52 1 95.81 186 GLY A N 1
ATOM 1432 C CA . GLY A 1 186 ? -11.062 27.594 4.363 1 95.81 186 GLY A CA 1
ATOM 1433 C C . GLY A 1 186 ? -11.414 27.406 5.824 1 95.81 186 GLY A C 1
ATOM 1434 O O . GLY A 1 186 ? -10.898 28.109 6.691 1 95.81 186 GLY A O 1
ATOM 1435 N N . ALA A 1 187 ? -12.25 26.406 6.078 1 97.81 187 ALA A N 1
ATOM 1436 C CA . ALA A 1 187 ? -12.578 26.094 7.469 1 97.81 187 ALA A CA 1
ATOM 1437 C C . ALA A 1 187 ? -11.398 25.438 8.18 1 97.81 187 ALA A C 1
ATOM 1439 O O . ALA A 1 187 ? -11.375 25.344 9.406 1 97.81 187 ALA A O 1
ATOM 1440 N N . ASN A 1 188 ? -10.422 24.906 7.457 1 98 188 ASN A N 1
ATOM 1441 C CA . ASN A 1 188 ? -9.273 24.203 8.016 1 98 188 ASN A CA 1
ATOM 1442 C C . ASN A 1 188 ? -8.094 25.141 8.25 1 98 188 ASN A C 1
ATOM 1444 O O . ASN A 1 188 ? -7.629 25.797 7.316 1 98 188 ASN A O 1
ATOM 1448 N N . THR A 1 189 ? -7.594 25.234 9.414 1 98.62 189 THR A N 1
ATOM 1449 C CA . THR A 1 189 ? -6.352 25.953 9.688 1 98.62 189 THR A CA 1
ATOM 1450 C C . THR A 1 189 ? -5.359 25.047 10.422 1 98.62 189 THR A C 1
ATOM 1452 O O . THR A 1 189 ? -5.754 24.172 11.188 1 98.62 189 THR A O 1
ATOM 1455 N N . SER A 1 190 ? -4.125 25.219 10.094 1 98.56 190 SER A N 1
ATOM 1456 C CA . SER A 1 190 ? -3.094 24.328 10.602 1 98.56 190 SER A CA 1
ATOM 1457 C C . SER A 1 190 ? -1.823 25.078 10.961 1 98.56 190 SER A C 1
ATOM 1459 O O . SER A 1 190 ? -1.688 26.266 10.633 1 98.56 190 SER A O 1
ATOM 1461 N N . LEU A 1 191 ? -1.016 24.516 11.734 1 98.31 191 LEU A N 1
ATOM 1462 C CA . LEU A 1 191 ? 0.405 24.828 11.844 1 98.31 191 LEU A CA 1
ATOM 1463 C C . LEU A 1 191 ? 1.25 23.781 11.125 1 98.31 191 LEU A C 1
ATOM 1465 O O . LEU A 1 191 ? 1.225 22.594 11.492 1 98.31 191 LEU A O 1
ATOM 1469 N N . GLN A 1 192 ? 1.969 24.141 10.156 1 98.81 192 GLN A N 1
ATOM 1470 C CA . GLN A 1 192 ? 2.738 23.219 9.328 1 98.81 192 GLN A CA 1
ATOM 1471 C C . GLN A 1 192 ? 4.238 23.406 9.539 1 98.81 192 GLN A C 1
ATOM 1473 O O . GLN A 1 192 ? 4.77 24.484 9.312 1 98.81 192 GLN A O 1
ATOM 1478 N N . TYR A 1 193 ? 4.898 22.406 9.984 1 98.81 193 TYR A N 1
ATOM 1479 C CA . TYR A 1 193 ? 6.34 22.469 10.188 1 98.81 193 TYR A CA 1
ATOM 1480 C C . TYR A 1 193 ? 7.086 22.031 8.93 1 98.81 193 TYR A C 1
ATOM 1482 O O . TYR A 1 193 ? 6.586 21.219 8.156 1 98.81 193 TYR A O 1
ATOM 1490 N N . HIS A 1 194 ? 8.203 22.625 8.711 1 98.62 194 HIS A N 1
ATOM 1491 C CA . HIS A 1 194 ? 9.133 22.25 7.641 1 98.62 194 HIS A CA 1
ATOM 1492 C C . HIS A 1 194 ? 10.469 21.797 8.203 1 98.62 194 HIS A C 1
ATOM 1494 O O . HIS A 1 194 ? 11.078 22.5 9.016 1 98.62 194 HIS A O 1
ATOM 1500 N N . LEU A 1 195 ? 10.922 20.688 7.82 1 98.75 195 LEU A N 1
ATOM 1501 C CA . LEU A 1 195 ? 12.234 20.156 8.203 1 98.75 195 LEU A CA 1
ATOM 1502 C C . LEU A 1 195 ? 13.109 19.953 6.973 1 98.75 195 LEU A C 1
ATOM 1504 O O . LEU A 1 195 ? 12.75 19.203 6.066 1 98.75 195 LEU A O 1
ATOM 1508 N N . ARG A 1 196 ? 14.211 20.656 6.914 1 98.31 196 ARG A N 1
ATOM 1509 C CA . ARG A 1 196 ? 15.18 20.422 5.852 1 98.31 196 ARG A CA 1
ATOM 1510 C C . ARG A 1 196 ? 15.82 19.047 5.988 1 98.31 196 ARG A C 1
ATOM 1512 O O . ARG A 1 196 ? 16.234 18.656 7.082 1 98.31 196 ARG A O 1
ATOM 1519 N N . VAL A 1 197 ? 15.875 18.281 4.922 1 97.81 197 VAL A N 1
ATOM 1520 C CA . VAL A 1 197 ? 16.344 16.906 4.93 1 97.81 197 VAL A CA 1
ATOM 1521 C C . VAL A 1 197 ? 17.344 16.688 3.799 1 97.81 197 VAL A C 1
ATOM 1523 O O . VAL A 1 197 ? 17.125 17.141 2.668 1 97.81 197 VAL A O 1
ATOM 1526 N N . ALA A 1 198 ? 18.484 16.078 4.125 1 97.25 198 ALA A N 1
ATOM 1527 C CA . ALA A 1 198 ? 19.422 15.695 3.076 1 97.25 198 ALA A CA 1
ATOM 1528 C C . ALA A 1 198 ? 18.797 14.703 2.102 1 97.25 198 ALA A C 1
ATOM 1530 O O . ALA A 1 198 ? 18.109 13.766 2.518 1 97.25 198 ALA A O 1
ATOM 1531 N N . PRO A 1 199 ? 19.078 14.906 0.783 1 97.5 199 PRO A N 1
ATOM 1532 C CA . PRO A 1 199 ? 18.453 14.031 -0.216 1 97.5 199 PRO A CA 1
ATOM 1533 C C . PRO A 1 199 ? 18.734 12.547 0.038 1 97.5 199 PRO A C 1
ATOM 1535 O O . PRO A 1 199 ? 17.844 11.719 -0.111 1 97.5 199 PRO A O 1
ATOM 1538 N N . GLY A 1 200 ? 19.938 12.18 0.469 1 96.69 200 GLY A N 1
ATOM 1539 C CA . GLY A 1 200 ? 20.312 10.797 0.705 1 96.69 200 GLY A CA 1
ATOM 1540 C C . GLY A 1 200 ? 19.531 10.156 1.842 1 96.69 200 GLY A C 1
ATOM 1541 O O . GLY A 1 200 ? 19.422 8.938 1.921 1 96.69 200 GLY A O 1
ATOM 1542 N N . ASP A 1 201 ? 18.891 10.992 2.721 1 97.25 201 ASP A N 1
ATOM 1543 C CA . ASP A 1 201 ? 18.172 10.516 3.895 1 97.25 201 ASP A CA 1
ATOM 1544 C C . ASP A 1 201 ? 16.656 10.664 3.705 1 97.25 201 ASP A C 1
ATOM 1546 O O . ASP A 1 201 ? 15.883 10.312 4.594 1 97.25 201 ASP A O 1
ATOM 1550 N N . PHE A 1 202 ? 16.281 11.125 2.588 1 98.38 202 PHE A N 1
ATOM 1551 C CA . PHE A 1 202 ? 14.922 11.602 2.43 1 98.38 202 PHE A CA 1
ATOM 1552 C C . PHE A 1 202 ? 13.922 10.469 2.611 1 98.38 202 PHE A C 1
ATOM 1554 O O . PHE A 1 202 ? 12.906 10.625 3.295 1 98.38 202 PHE A O 1
ATOM 1561 N N . ALA A 1 203 ? 14.188 9.281 2.051 1 98.31 203 ALA A N 1
ATOM 1562 C CA . ALA A 1 203 ? 13.25 8.172 2.164 1 98.31 203 ALA A CA 1
ATOM 1563 C C . ALA A 1 203 ? 13.055 7.766 3.623 1 98.31 203 ALA A C 1
ATOM 1565 O O . ALA A 1 203 ? 11.922 7.602 4.082 1 98.31 203 ALA A O 1
ATOM 1566 N N . ARG A 1 204 ? 14.117 7.594 4.375 1 98.19 204 ARG A N 1
ATOM 1567 C CA . ARG A 1 204 ? 14.031 7.188 5.773 1 98.19 204 ARG A CA 1
ATOM 1568 C C . ARG A 1 204 ? 13.305 8.234 6.609 1 98.19 204 ARG A C 1
ATOM 1570 O O . ARG A 1 204 ? 12.461 7.898 7.441 1 98.19 204 ARG A O 1
ATOM 1577 N N . MET A 1 205 ? 13.672 9.531 6.348 1 98.75 205 MET A N 1
ATOM 1578 C CA . MET A 1 205 ? 13.047 10.625 7.086 1 98.75 205 MET A CA 1
ATOM 1579 C C . MET A 1 205 ? 11.555 10.703 6.781 1 98.75 205 MET A C 1
ATOM 1581 O O . MET A 1 205 ? 10.734 10.891 7.688 1 98.75 205 MET A O 1
ATOM 1585 N N . TYR A 1 206 ? 11.234 10.578 5.523 1 98.88 206 TYR A N 1
ATOM 1586 C CA . TYR A 1 206 ? 9.844 10.672 5.098 1 98.88 206 TYR A CA 1
ATOM 1587 C C . TYR A 1 206 ? 9.016 9.523 5.676 1 98.88 206 TYR A C 1
ATOM 1589 O O . TYR A 1 206 ? 7.906 9.734 6.168 1 98.88 206 TYR A O 1
ATOM 1597 N N . ASN A 1 207 ? 9.508 8.305 5.574 1 98.88 207 ASN A N 1
ATOM 1598 C CA . ASN A 1 207 ? 8.812 7.152 6.137 1 98.88 207 ASN A CA 1
ATOM 1599 C C . ASN A 1 207 ? 8.664 7.27 7.652 1 98.88 207 ASN A C 1
ATOM 1601 O O . ASN A 1 207 ? 7.641 6.875 8.211 1 98.88 207 ASN A O 1
ATOM 1605 N N . ALA A 1 208 ? 9.664 7.789 8.312 1 98.94 208 ALA A N 1
ATOM 1606 C CA . ALA A 1 208 ? 9.578 8.055 9.75 1 98.94 208 ALA A CA 1
ATOM 1607 C C . ALA A 1 208 ? 8.492 9.086 10.047 1 98.94 208 ALA A C 1
ATOM 1609 O O . ALA A 1 208 ? 7.75 8.953 11.023 1 98.94 208 ALA A O 1
ATOM 1610 N N . ALA A 1 209 ? 8.43 10.102 9.242 1 98.94 209 ALA A N 1
ATOM 1611 C CA . ALA A 1 209 ? 7.383 11.109 9.391 1 98.94 209 ALA A CA 1
ATOM 1612 C C . ALA A 1 209 ? 5.996 10.477 9.266 1 98.94 209 ALA A C 1
ATOM 1614 O O . ALA A 1 209 ? 5.09 10.797 10.039 1 98.94 209 ALA A O 1
ATOM 1615 N N . GLN A 1 210 ? 5.871 9.586 8.25 1 98.88 210 GLN A N 1
ATOM 1616 C CA . GLN A 1 210 ? 4.605 8.883 8.07 1 98.88 210 GLN A CA 1
ATOM 1617 C C . GLN A 1 210 ? 4.23 8.102 9.328 1 98.88 210 GLN A C 1
ATOM 1619 O O . GLN A 1 210 ? 3.07 8.117 9.75 1 98.88 210 GLN A O 1
ATOM 1624 N N . LEU A 1 211 ? 5.191 7.473 9.938 1 98.62 211 LEU A N 1
ATOM 1625 C CA . LEU A 1 211 ? 4.969 6.672 11.133 1 98.62 211 LEU A CA 1
ATOM 1626 C C . LEU A 1 211 ? 4.637 7.562 12.328 1 98.62 211 LEU A C 1
ATOM 1628 O O . LEU A 1 211 ? 3.809 7.199 13.164 1 98.62 211 LEU A O 1
ATOM 1632 N N . ALA A 1 212 ? 5.234 8.688 12.406 1 98.88 212 ALA A N 1
ATOM 1633 C CA . ALA A 1 212 ? 5.141 9.57 13.562 1 98.88 212 ALA A CA 1
ATOM 1634 C C . ALA A 1 212 ? 3.818 10.336 13.57 1 98.88 212 ALA A C 1
ATOM 1636 O O . ALA A 1 212 ? 3.311 10.695 14.633 1 98.88 212 ALA A O 1
ATOM 1637 N N . THR A 1 213 ? 3.213 10.547 12.461 1 98.94 213 THR A N 1
ATOM 1638 C CA . THR A 1 213 ? 2.117 11.5 12.281 1 98.94 213 THR A CA 1
ATOM 1639 C C . THR A 1 213 ? 0.911 11.094 13.125 1 98.94 213 THR A C 1
ATOM 1641 O O . THR A 1 213 ? 0.344 11.914 13.844 1 98.94 213 THR A O 1
ATOM 1644 N N . ALA A 1 214 ? 0.577 9.82 13.156 1 98.88 214 ALA A N 1
ATOM 1645 C CA . ALA A 1 214 ? -0.659 9.375 13.797 1 98.88 214 ALA A CA 1
ATOM 1646 C C . ALA A 1 214 ? -0.571 9.516 15.32 1 98.88 214 ALA A C 1
ATOM 1648 O O . ALA A 1 214 ? -1.455 10.102 15.945 1 98.88 214 ALA A O 1
ATOM 1649 N N . PRO A 1 215 ? 0.483 8.984 15.953 1 98.81 215 PRO A N 1
ATOM 1650 C CA . PRO A 1 215 ? 0.546 9.156 17.406 1 98.81 215 PRO A CA 1
ATOM 1651 C C . PRO A 1 215 ? 0.58 10.625 17.828 1 98.81 215 PRO A C 1
ATOM 1653 O O . PRO A 1 215 ? -0.01 10.992 18.844 1 98.81 215 PRO A O 1
ATOM 1656 N N . VAL A 1 216 ? 1.229 11.445 17.062 1 98.94 216 VAL A N 1
ATOM 1657 C CA . VAL A 1 216 ? 1.304 12.859 17.406 1 98.94 216 VAL A CA 1
ATOM 1658 C C . VAL A 1 216 ? -0.074 13.5 17.25 1 98.94 216 VAL A C 1
ATOM 1660 O O . VAL A 1 216 ? -0.509 14.266 18.125 1 98.94 216 VAL A O 1
ATOM 1663 N N . LEU A 1 217 ? -0.738 13.18 16.156 1 98.94 217 LEU A N 1
ATOM 1664 C CA . LEU A 1 217 ? -2.061 13.742 15.906 1 98.94 217 LEU A CA 1
ATOM 1665 C C . LEU A 1 217 ? -3.043 13.328 16.984 1 98.94 217 LEU A C 1
ATOM 1667 O O . LEU A 1 217 ? -3.904 14.117 17.391 1 98.94 217 LEU A O 1
ATOM 1671 N N . ALA A 1 218 ? -2.912 12.109 17.484 1 98.88 218 ALA A N 1
ATOM 1672 C CA . ALA A 1 218 ? -3.785 11.625 18.547 1 98.88 218 ALA A CA 1
ATOM 1673 C C . ALA A 1 218 ? -3.725 12.531 19.781 1 98.88 218 ALA A C 1
ATOM 1675 O O . ALA A 1 218 ? -4.723 12.703 20.469 1 98.88 218 ALA A O 1
ATOM 1676 N N . ALA A 1 219 ? -2.6 13.141 19.953 1 98.81 219 ALA A N 1
ATOM 1677 C CA . ALA A 1 219 ? -2.387 13.961 21.141 1 98.81 219 ALA A CA 1
ATOM 1678 C C . ALA A 1 219 ? -2.529 15.445 20.812 1 98.81 219 ALA A C 1
ATOM 1680 O O . ALA A 1 219 ? -2.316 16.297 21.688 1 98.81 219 ALA A O 1
ATOM 1681 N N . ALA A 1 220 ? -2.914 15.766 19.594 1 98.81 220 ALA A N 1
ATOM 1682 C CA . ALA A 1 220 ? -2.82 17.172 19.203 1 98.81 220 ALA A CA 1
ATOM 1683 C C . ALA A 1 220 ? -4.156 17.672 18.656 1 98.81 220 ALA A C 1
ATOM 1685 O O . ALA A 1 220 ? -4.277 18.844 18.297 1 98.81 220 ALA A O 1
ATOM 1686 N N . GLY A 1 221 ? -5.199 16.875 18.625 1 98.75 221 GLY A N 1
ATOM 1687 C CA . GLY A 1 221 ? -6.473 17.266 18.047 1 98.75 221 GLY A CA 1
ATOM 1688 C C . GLY A 1 221 ? -6.988 18.594 18.578 1 98.75 221 GLY A C 1
ATOM 1689 O O . GLY A 1 221 ? -6.848 18.875 19.781 1 98.75 221 GLY A O 1
ATOM 1690 N N . ASN A 1 222 ? -7.602 19.406 17.703 1 98.88 222 ASN A N 1
ATOM 1691 C CA . ASN A 1 222 ? -8.078 20.719 18.125 1 98.88 222 ASN A CA 1
ATOM 1692 C C . ASN A 1 222 ? -9.219 21.219 17.25 1 98.88 222 ASN A C 1
ATOM 1694 O O . ASN A 1 222 ? -9.461 22.422 17.156 1 98.88 222 ASN A O 1
ATOM 1698 N N . SER A 1 223 ? -9.953 20.312 16.516 1 98.81 223 SER A N 1
ATOM 1699 C CA . SER A 1 223 ? -11.047 20.719 15.633 1 98.81 223 SER A CA 1
ATOM 1700 C C . SER A 1 223 ? -12.227 19.766 15.742 1 98.81 223 SER A C 1
ATOM 1702 O O . SER A 1 223 ? -12.688 19.219 14.742 1 98.81 223 SER A O 1
ATOM 1704 N N . PRO A 1 224 ? -12.773 19.672 16.953 1 98.69 224 PRO A N 1
ATOM 1705 C CA . PRO A 1 224 ? -13.828 18.672 17.141 1 98.69 224 PRO A CA 1
ATOM 1706 C C . PRO A 1 224 ? -15.195 19.156 16.656 1 98.69 224 PRO A C 1
ATOM 1708 O O . PRO A 1 224 ? -16.141 18.375 16.609 1 98.69 224 PRO A O 1
ATOM 1711 N N . LEU A 1 225 ? -15.32 20.438 16.328 1 98.5 225 LEU A N 1
ATOM 1712 C CA . LEU A 1 225 ? -16.609 21.031 16.031 1 98.5 225 LEU A CA 1
ATOM 1713 C C . LEU A 1 225 ? -16.625 21.672 14.648 1 98.5 225 LEU A C 1
ATOM 1715 O O . LEU A 1 225 ? -15.672 22.359 14.273 1 98.5 225 LEU A O 1
ATOM 1719 N N . PHE A 1 226 ? -17.609 21.406 13.828 1 98.25 226 PHE A N 1
ATOM 1720 C CA . PHE A 1 226 ? -17.781 22.016 12.516 1 98.25 226 PHE A CA 1
ATOM 1721 C C . PHE A 1 226 ? -19.266 22.219 12.203 1 98.25 226 PHE A C 1
ATOM 1723 O O . PHE A 1 226 ? -20.047 21.281 12.273 1 98.25 226 PHE A O 1
ATOM 1730 N N . LEU A 1 227 ? -19.672 23.406 11.977 1 97.69 227 LEU A N 1
ATOM 1731 C CA . LEU A 1 227 ? -21.047 23.797 11.633 1 97.69 227 LEU A CA 1
ATOM 1732 C C . LEU A 1 227 ? -22.031 23.312 12.688 1 97.69 227 LEU A C 1
ATOM 1734 O O . LEU A 1 227 ? -23.062 22.734 12.359 1 97.69 227 LEU A O 1
ATOM 1738 N N . GLY A 1 228 ? -21.562 23.484 13.906 1 96.81 228 GLY A N 1
ATOM 1739 C CA . GLY A 1 228 ? -22.422 23.234 15.039 1 96.81 228 GLY A CA 1
ATOM 1740 C C . GLY A 1 228 ? -22.469 21.766 15.445 1 96.81 228 GLY A C 1
ATOM 1741 O O . GLY A 1 228 ? -23.188 21.406 16.375 1 96.81 228 GLY A O 1
ATOM 1742 N N . ARG A 1 229 ? -21.688 20.922 14.773 1 97.81 229 ARG A N 1
ATOM 1743 C CA . ARG A 1 229 ? -21.75 19.484 15.031 1 97.81 229 ARG A CA 1
ATOM 1744 C C . ARG A 1 229 ? -20.469 19 15.711 1 97.81 229 ARG A C 1
ATOM 1746 O O . ARG A 1 229 ? -19.375 19.453 15.383 1 97.81 229 ARG A O 1
ATOM 1753 N N . LYS A 1 230 ? -20.625 18.109 16.672 1 98.25 230 LYS A N 1
ATOM 1754 C CA . LYS A 1 230 ? -19.531 17.359 17.281 1 98.25 230 LYS A CA 1
ATOM 1755 C C . LYS A 1 230 ? -19.094 16.203 16.391 1 98.25 230 LYS A C 1
ATOM 1757 O O . LYS A 1 230 ? -19.797 15.203 16.266 1 98.25 230 LYS A O 1
ATOM 1762 N N . LEU A 1 231 ? -17.875 16.266 15.805 1 98.44 231 LEU A N 1
ATOM 1763 C CA . LEU A 1 231 ? -17.438 15.297 14.805 1 98.44 231 LEU A CA 1
ATOM 1764 C C . LEU A 1 231 ? -16.141 14.617 15.242 1 98.44 231 LEU A C 1
ATOM 1766 O O . LEU A 1 231 ? -16.094 13.984 16.297 1 98.44 231 LEU A O 1
ATOM 1770 N N . TRP A 1 232 ? -15.062 14.609 14.438 1 98.75 232 TRP A N 1
ATOM 1771 C CA . TRP A 1 232 ? -13.797 13.984 14.789 1 98.75 232 TRP A CA 1
ATOM 1772 C C . TRP A 1 232 ? -12.984 14.883 15.719 1 98.75 232 TRP A C 1
ATOM 1774 O O . TRP A 1 232 ? -13.234 16.094 15.797 1 98.75 232 TRP A O 1
ATOM 1784 N N . ASP A 1 233 ? -12.094 14.32 16.5 1 98.75 233 ASP A N 1
ATOM 1785 C CA . ASP A 1 233 ? -11.211 15.164 17.297 1 98.75 233 ASP A CA 1
ATOM 1786 C C . ASP A 1 233 ? -10.406 16.109 16.422 1 98.75 233 ASP A C 1
ATOM 1788 O O . ASP A 1 233 ? -10.062 17.219 16.844 1 98.75 233 ASP A O 1
ATOM 1792 N N . GLU A 1 234 ? -10.102 15.625 15.289 1 98.81 234 GLU A N 1
ATOM 1793 C CA . GLU A 1 234 ? -9.461 16.453 14.258 1 98.81 234 GLU A CA 1
ATOM 1794 C C . GLU A 1 234 ? -10.227 16.375 12.945 1 98.81 234 GLU A C 1
ATOM 1796 O O . GLU A 1 234 ? -9.742 15.797 11.969 1 98.81 234 GLU A O 1
ATOM 1801 N N . THR A 1 235 ? -11.32 17.078 12.82 1 98.81 235 THR A N 1
ATOM 1802 C CA . THR A 1 235 ? -12.289 17.062 11.727 1 98.81 235 THR A CA 1
ATOM 1803 C C . THR A 1 235 ? -11.664 17.609 10.445 1 98.81 235 THR A C 1
ATOM 1805 O O . THR A 1 235 ? -12.117 17.297 9.344 1 98.81 235 THR A O 1
ATOM 1808 N N . ARG A 1 236 ? -10.578 18.375 10.555 1 98.81 236 ARG A N 1
ATOM 1809 C CA . ARG A 1 236 ? -9.898 18.938 9.391 1 98.81 236 ARG A CA 1
ATOM 1810 C C . ARG A 1 236 ? -9.523 17.828 8.398 1 98.81 236 ARG A C 1
ATOM 1812 O O . ARG A 1 236 ? -9.602 18.031 7.188 1 98.81 236 ARG A O 1
ATOM 1819 N N . VAL A 1 237 ? -9.094 16.672 8.961 1 98.69 237 VAL A N 1
ATOM 1820 C CA . VAL A 1 237 ? -8.602 15.586 8.125 1 98.69 237 VAL A CA 1
ATOM 1821 C C . VAL A 1 237 ? -9.727 15.078 7.223 1 98.69 237 VAL A C 1
ATOM 1823 O O . VAL A 1 237 ? -9.523 14.891 6.02 1 98.69 237 VAL A O 1
ATOM 1826 N N . ALA A 1 238 ? -10.922 14.898 7.758 1 98.19 238 ALA A N 1
ATOM 1827 C CA . ALA A 1 238 ? -12.07 14.438 6.984 1 98.19 238 ALA A CA 1
ATOM 1828 C C . ALA A 1 238 ? -12.57 15.523 6.039 1 98.19 238 ALA A C 1
ATOM 1830 O O . ALA A 1 238 ? -12.898 15.25 4.883 1 98.19 238 ALA A O 1
ATOM 1831 N N . LEU A 1 239 ? -12.625 16.734 6.52 1 98.5 239 LEU A N 1
ATOM 1832 C CA . LEU A 1 239 ? -13.188 17.844 5.758 1 98.5 239 LEU A CA 1
ATOM 1833 C C . LEU A 1 239 ? -12.305 18.172 4.559 1 98.5 239 LEU A C 1
ATOM 1835 O O . LEU A 1 239 ? -12.805 18.344 3.445 1 98.5 239 LEU A O 1
ATOM 1839 N N . PHE A 1 240 ? -11.016 18.266 4.758 1 98.06 240 PHE A N 1
ATOM 1840 C CA . PHE A 1 240 ? -10.086 18.688 3.721 1 98.06 240 PHE A CA 1
ATOM 1841 C C . PHE A 1 240 ? -10.141 17.75 2.521 1 98.06 240 PHE A C 1
ATOM 1843 O O . PHE A 1 240 ? -10.188 18.203 1.376 1 98.06 240 PHE A O 1
ATOM 1850 N N . ARG A 1 241 ? -10.156 16.516 2.77 1 95.62 241 ARG A N 1
ATOM 1851 C CA . ARG A 1 241 ? -10.203 15.516 1.715 1 95.62 241 ARG A CA 1
ATOM 1852 C C . ARG A 1 241 ? -11.43 15.695 0.835 1 95.62 241 ARG A C 1
ATOM 1854 O O . ARG A 1 241 ? -11.375 15.484 -0.378 1 95.62 241 ARG A O 1
ATOM 1861 N N . GLN A 1 242 ? -12.5 16.078 1.362 1 96.19 242 GLN A N 1
ATOM 1862 C CA . GLN A 1 242 ? -13.781 16.156 0.665 1 96.19 242 GLN A CA 1
ATOM 1863 C C . GLN A 1 242 ? -14.016 17.547 0.09 1 96.19 242 GLN A C 1
ATOM 1865 O O . GLN A 1 242 ? -14.633 17.688 -0.969 1 96.19 242 GLN A O 1
ATOM 1870 N N . ALA A 1 243 ? -13.422 18.547 0.712 1 95.88 243 ALA A N 1
ATOM 1871 C CA . ALA A 1 243 ? -13.727 19.938 0.41 1 95.88 243 ALA A CA 1
ATOM 1872 C C . ALA A 1 243 ? -13.062 20.375 -0.892 1 95.88 243 ALA A C 1
ATOM 1874 O O . ALA A 1 243 ? -13.461 21.375 -1.495 1 95.88 243 ALA A O 1
ATOM 1875 N N . VAL A 1 244 ? -12.062 19.594 -1.323 1 95.12 244 VAL A N 1
ATOM 1876 C CA . VAL A 1 244 ? -11.352 19.969 -2.545 1 95.12 244 VAL A CA 1
ATOM 1877 C C . VAL A 1 244 ? -11.211 18.75 -3.449 1 95.12 244 VAL A C 1
ATOM 1879 O O . VAL A 1 244 ? -10.258 18.656 -4.227 1 95.12 244 VAL A O 1
ATOM 1882 N N . ASP A 1 245 ? -12.047 17.766 -3.23 1 94.25 245 ASP A N 1
ATOM 1883 C CA . ASP A 1 245 ? -12.023 16.578 -4.078 1 94.25 245 ASP A CA 1
ATOM 1884 C C . ASP A 1 245 ? -12.344 16.938 -5.527 1 94.25 245 ASP A C 1
ATOM 1886 O O . ASP A 1 245 ? -13.492 17.219 -5.863 1 94.25 245 ASP A O 1
ATOM 1890 N N . ASP A 1 246 ? -11.375 16.922 -6.359 1 92.94 246 ASP A N 1
ATOM 1891 C CA . ASP A 1 246 ? -11.539 17.344 -7.75 1 92.94 246 ASP A CA 1
ATOM 1892 C C . ASP A 1 246 ? -11.906 16.156 -8.641 1 92.94 246 ASP A C 1
ATOM 1894 O O . ASP A 1 246 ? -11.977 16.297 -9.859 1 92.94 246 ASP A O 1
ATOM 1898 N N . ARG A 1 247 ? -12.156 15.023 -7.945 1 91.25 247 ARG A N 1
ATOM 1899 C CA . ARG A 1 247 ? -12.391 13.82 -8.727 1 91.25 247 ARG A CA 1
ATOM 1900 C C . ARG A 1 247 ? -13.805 13.805 -9.305 1 91.25 247 ARG A C 1
ATOM 1902 O O . ARG A 1 247 ? -14.766 14.125 -8.602 1 91.25 247 ARG A O 1
ATOM 1909 N N . GLY A 1 248 ? -14.047 13.625 -10.453 1 78.81 248 GLY A N 1
ATOM 1910 C CA . GLY A 1 248 ? -15.336 13.516 -11.125 1 78.81 248 GLY A CA 1
ATOM 1911 C C . GLY A 1 248 ? -15.969 12.148 -10.977 1 78.81 248 GLY A C 1
ATOM 1912 O O . GLY A 1 248 ? -15.586 11.375 -10.102 1 78.81 248 GLY A O 1
ATOM 1913 N N . GLU A 1 249 ? -17.016 11.984 -11.539 1 75.12 249 GLU A N 1
ATOM 1914 C CA . GLU A 1 249 ? -17.656 10.672 -11.578 1 75.12 249 GLU A CA 1
ATOM 1915 C C . GLU A 1 249 ? -16.734 9.625 -12.203 1 75.12 249 GLU A C 1
ATOM 1917 O O . GLU A 1 249 ? -15.93 9.945 -13.086 1 75.12 249 GLU A O 1
ATOM 1922 N N . PRO A 1 250 ? -16.812 8.469 -11.531 1 72.81 250 PRO A N 1
ATOM 1923 C CA . PRO A 1 250 ? -16.016 7.418 -12.156 1 72.81 250 PRO A CA 1
ATOM 1924 C C . PRO A 1 250 ? -16.297 7.254 -13.648 1 72.81 250 PRO A C 1
ATOM 1926 O O . PRO A 1 250 ? -17.453 7.41 -14.07 1 72.81 250 PRO A O 1
ATOM 1929 N N . GLY A 1 251 ? -15.211 7.262 -14.391 1 65.06 251 GLY A N 1
ATOM 1930 C CA . GLY A 1 251 ? -15.352 7.051 -15.82 1 65.06 251 GLY A CA 1
ATOM 1931 C C . GLY A 1 251 ? -15.852 5.664 -16.172 1 65.06 251 GLY A C 1
ATOM 1932 O O . GLY A 1 251 ? -16.344 4.938 -15.312 1 65.06 251 GLY A O 1
ATOM 1933 N N . GLU A 1 252 ? -15.633 5.438 -17.516 1 61.66 252 GLU A N 1
ATOM 1934 C CA . GLU A 1 252 ? -15.93 4.113 -18.047 1 61.66 252 GLU A CA 1
ATOM 1935 C C . GLU A 1 252 ? -15.078 3.041 -17.375 1 61.66 252 GLU A C 1
ATOM 1937 O O . GLU A 1 252 ? -13.875 3.23 -17.188 1 61.66 252 GLU A O 1
ATOM 1942 N N . GLY A 1 253 ? -15.5 2.047 -16.672 1 67.69 253 GLY A N 1
ATOM 1943 C CA . GLY A 1 253 ? -14.82 0.961 -15.992 1 67.69 253 GLY A CA 1
ATOM 1944 C C . GLY A 1 253 ? -14.93 1.053 -14.477 1 67.69 253 GLY A C 1
ATOM 1945 O O . GLY A 1 253 ? -14.57 0.113 -13.766 1 67.69 253 GLY A O 1
ATOM 1946 N N . GLY A 1 254 ? -15.234 2.355 -14.203 1 77.69 254 GLY A N 1
ATOM 1947 C CA . GLY A 1 254 ? -15.562 2.498 -12.797 1 77.69 254 GLY A CA 1
ATOM 1948 C C . GLY A 1 254 ? -14.367 2.879 -11.938 1 77.69 254 GLY A C 1
ATOM 1949 O O . GLY A 1 254 ? -14.422 2.803 -10.711 1 77.69 254 GLY A O 1
ATOM 1950 N N . PHE A 1 255 ? -13.219 3.268 -12.68 1 87.12 255 PHE A N 1
ATOM 1951 C CA . PHE A 1 255 ? -12.016 3.604 -11.93 1 87.12 255 PHE A CA 1
ATOM 1952 C C . PHE A 1 255 ? -11.953 5.102 -11.648 1 87.12 255 PHE A C 1
ATOM 1954 O O . PHE A 1 255 ? -12.266 5.91 -12.523 1 87.12 255 PHE A O 1
ATOM 1961 N N . GLN A 1 256 ? -11.688 5.48 -10.414 1 86.94 256 GLN A N 1
ATOM 1962 C CA . GLN A 1 256 ? -11.555 6.879 -10.031 1 86.94 256 GLN A CA 1
ATOM 1963 C C . GLN A 1 256 ? -10.086 7.266 -9.867 1 86.94 256 GLN A C 1
ATOM 1965 O O . GLN A 1 256 ? -9.289 6.48 -9.352 1 86.94 256 GLN A O 1
ATOM 1970 N N . PRO A 1 257 ? -9.773 8.477 -10.344 1 89.31 257 PRO A N 1
ATOM 1971 C CA . PRO A 1 257 ? -8.422 8.961 -10.062 1 89.31 257 PRO A CA 1
ATOM 1972 C C . PRO A 1 257 ? -8.133 9.094 -8.57 1 89.31 257 PRO A C 1
ATOM 1974 O O . PRO A 1 257 ? -9.039 8.922 -7.75 1 89.31 257 PRO A O 1
ATOM 1977 N N . HIS A 1 258 ? -6.957 9.336 -8.305 1 93.5 258 HIS A N 1
ATOM 1978 C CA . HIS A 1 258 ? -6.559 9.5 -6.91 1 93.5 258 HIS A CA 1
ATOM 1979 C C . HIS A 1 258 ? -6.871 10.906 -6.41 1 93.5 258 HIS A C 1
ATOM 1981 O O . HIS A 1 258 ? -6.754 11.875 -7.164 1 93.5 258 HIS A O 1
ATOM 1987 N N . ALA A 1 259 ? -7.266 10.984 -5.152 1 95.12 259 ALA A N 1
ATOM 1988 C CA . ALA A 1 259 ? -7.516 12.281 -4.527 1 95.12 259 ALA A CA 1
ATOM 1989 C C . ALA A 1 259 ? -6.215 13.062 -4.34 1 95.12 259 ALA A C 1
ATOM 1991 O O . ALA A 1 259 ? -5.164 12.469 -4.07 1 95.12 259 ALA A O 1
ATOM 1992 N N . ARG A 1 260 ? -6.297 14.367 -4.41 1 96.56 260 ARG A N 1
ATOM 1993 C CA . ARG A 1 260 ? -5.129 15.234 -4.23 1 96.56 260 ARG A CA 1
ATOM 1994 C C . ARG A 1 260 ? -4.727 15.305 -2.762 1 96.56 260 ARG A C 1
ATOM 1996 O O . ARG A 1 260 ? -3.551 15.508 -2.447 1 96.56 260 ARG A O 1
ATOM 2003 N N . VAL A 1 261 ? -5.719 15.281 -1.862 1 98.06 261 VAL A N 1
ATOM 2004 C CA . VAL A 1 261 ? -5.426 15.188 -0.435 1 98.06 261 VAL A CA 1
ATOM 2005 C C . VAL A 1 261 ? -5.176 13.734 -0.054 1 98.06 261 VAL A C 1
ATOM 2007 O O . VAL A 1 261 ? -6.082 12.898 -0.131 1 98.06 261 VAL A O 1
ATOM 2010 N N . SER A 1 262 ? -3.963 13.461 0.335 1 97.56 262 SER A N 1
ATOM 2011 C CA . SER A 1 262 ? -3.66 12.047 0.53 1 97.56 262 SER A CA 1
ATOM 2012 C C . SER A 1 262 ? -2.562 11.852 1.571 1 97.56 262 SER A C 1
ATOM 2014 O O . SER A 1 262 ? -1.719 12.727 1.761 1 97.56 262 SER A O 1
ATOM 2016 N N . PHE A 1 263 ? -2.613 10.695 2.307 1 98.38 263 PHE A N 1
ATOM 2017 C CA . PHE A 1 263 ? -1.563 10.273 3.225 1 98.38 263 PHE A CA 1
ATOM 2018 C C . PHE A 1 263 ? -0.43 9.586 2.471 1 98.38 263 PHE A C 1
ATOM 2020 O O . PHE A 1 263 ? 0.655 9.383 3.021 1 98.38 263 PHE A O 1
ATOM 2027 N N . GLY A 1 264 ? -0.63 9.312 1.176 1 97.31 264 GLY A N 1
ATOM 2028 C CA . GLY A 1 264 ? 0.328 8.594 0.35 1 97.31 264 GLY A CA 1
ATOM 2029 C C . GLY A 1 264 ? -0.164 7.223 -0.079 1 97.31 264 GLY A C 1
ATOM 2030 O O . GLY A 1 264 ? -1.262 6.805 0.296 1 97.31 264 GLY A O 1
ATOM 2031 N N . HIS A 1 265 ? 0.653 6.52 -0.864 1 97.31 265 HIS A N 1
ATOM 2032 C CA . HIS A 1 265 ? 0.201 5.289 -1.502 1 97.31 265 HIS A CA 1
ATOM 2033 C C . HIS A 1 265 ? 1.09 4.109 -1.118 1 97.31 265 HIS A C 1
ATOM 2035 O O . HIS A 1 265 ? 0.92 3.004 -1.637 1 97.31 265 HIS A O 1
ATOM 2041 N N . GLY A 1 266 ? 2.018 4.309 -0.236 1 97.94 266 GLY A N 1
ATOM 2042 C CA . GLY A 1 266 ? 2.965 3.299 0.213 1 97.94 266 GLY A CA 1
ATOM 2043 C C . GLY A 1 266 ? 4.191 3.891 0.882 1 97.94 266 GLY A C 1
ATOM 2044 O O . GLY A 1 266 ? 4.355 5.113 0.926 1 97.94 266 GLY A O 1
ATOM 2045 N N . TRP A 1 267 ? 5.031 3.021 1.44 1 98.56 267 TRP A N 1
ATOM 2046 C CA . TRP A 1 267 ? 6.32 3.465 1.962 1 98.56 267 TRP A CA 1
ATOM 2047 C C . TRP A 1 267 ? 7.246 3.896 0.831 1 98.56 267 TRP A C 1
ATOM 2049 O O . TRP A 1 267 ? 7.344 3.219 -0.194 1 98.56 267 TRP A O 1
ATOM 2059 N N . VAL A 1 268 ? 7.859 5 1.042 1 98.25 268 VAL A N 1
ATOM 2060 C CA . VAL A 1 268 ? 8.727 5.578 0.019 1 98.25 268 VAL A CA 1
ATOM 2061 C C . VAL A 1 268 ? 9.961 4.699 -0.162 1 98.25 268 VAL A C 1
ATOM 2063 O O . VAL A 1 268 ? 10.547 4.23 0.818 1 98.25 268 VAL A O 1
ATOM 2066 N N . ARG A 1 269 ? 10.391 4.469 -1.402 1 96.69 269 ARG A N 1
ATOM 2067 C CA . ARG A 1 269 ? 11.453 3.525 -1.735 1 96.69 269 ARG A CA 1
ATOM 2068 C C . ARG A 1 269 ? 12.781 4.246 -1.953 1 96.69 269 ARG A C 1
ATOM 2070 O O . ARG A 1 269 ? 13.773 3.945 -1.29 1 96.69 269 ARG A O 1
ATOM 2077 N N . GLU A 1 270 ? 12.812 5.277 -2.787 1 93.44 270 GLU A N 1
ATOM 2078 C CA . GLU A 1 270 ? 14.047 5.859 -3.307 1 93.44 270 GLU A CA 1
ATOM 2079 C C . GLU A 1 270 ? 14.352 7.195 -2.635 1 93.44 270 GLU A C 1
ATOM 2081 O O . GLU A 1 270 ? 15.492 7.449 -2.234 1 93.44 270 GLU A O 1
ATOM 2086 N N . GLY A 1 271 ? 13.305 7.992 -2.559 1 96.56 271 GLY A N 1
ATOM 2087 C CA . GLY A 1 271 ? 13.492 9.328 -2.012 1 96.56 271 GLY A CA 1
ATOM 2088 C C . GLY A 1 271 ? 12.492 10.336 -2.541 1 96.56 271 GLY A C 1
ATOM 2089 O O . GLY A 1 271 ? 11.398 9.969 -2.963 1 96.56 271 GLY A O 1
ATOM 2090 N N . ALA A 1 272 ? 12.906 11.578 -2.523 1 97.94 272 ALA A N 1
ATOM 2091 C CA . ALA A 1 272 ? 12 12.68 -2.836 1 97.94 272 ALA A CA 1
ATOM 2092 C C . ALA A 1 272 ? 11.508 12.594 -4.273 1 97.94 272 ALA A C 1
ATOM 2094 O O . ALA A 1 272 ? 10.352 12.93 -4.562 1 97.94 272 ALA A O 1
ATOM 2095 N N . TYR A 1 273 ? 12.414 12.18 -5.191 1 98.19 273 TYR A N 1
ATOM 2096 C CA . TYR A 1 273 ? 12.078 12.172 -6.613 1 98.19 273 TYR A CA 1
ATOM 2097 C C . TYR A 1 273 ? 10.789 11.406 -6.867 1 98.19 273 TYR A C 1
ATOM 2099 O O . TYR A 1 273 ? 9.93 11.852 -7.633 1 98.19 273 TYR A O 1
ATOM 2107 N N . GLU A 1 274 ? 10.625 10.188 -6.25 1 97.62 274 GLU A N 1
ATOM 2108 C CA . GLU A 1 274 ? 9.469 9.352 -6.551 1 97.62 274 GLU A CA 1
ATOM 2109 C C . GLU A 1 274 ? 8.164 10.023 -6.125 1 97.62 274 GLU A C 1
ATOM 2111 O O . GLU A 1 274 ? 7.121 9.812 -6.738 1 97.62 274 GLU A O 1
ATOM 2116 N N . LEU A 1 275 ? 8.25 10.867 -5.078 1 98.31 275 LEU A N 1
ATOM 2117 C CA . LEU A 1 275 ? 7.059 11.578 -4.617 1 98.31 275 LEU A CA 1
ATOM 2118 C C . LEU A 1 275 ? 6.648 12.656 -5.605 1 98.31 275 LEU A C 1
ATOM 2120 O O . LEU A 1 275 ? 5.457 12.859 -5.852 1 98.31 275 LEU A O 1
ATOM 2124 N N . PHE A 1 276 ? 7.602 13.359 -6.207 1 98.38 276 PHE A N 1
ATOM 2125 C CA . PHE A 1 276 ? 7.309 14.336 -7.25 1 98.38 276 PHE A CA 1
ATOM 2126 C C . PHE A 1 276 ? 6.777 13.648 -8.5 1 98.38 276 PHE A C 1
ATOM 2128 O O . PHE A 1 276 ? 5.805 14.109 -9.102 1 98.38 276 PHE A O 1
ATOM 2135 N N . ALA A 1 277 ? 7.445 12.555 -8.844 1 98.12 277 ALA A N 1
ATOM 2136 C CA . ALA A 1 277 ? 7.02 11.797 -10.016 1 98.12 277 ALA A CA 1
ATOM 2137 C C . ALA A 1 277 ? 5.598 11.273 -9.844 1 98.12 277 ALA A C 1
ATOM 2139 O O . ALA A 1 277 ? 4.812 11.273 -10.797 1 98.12 277 ALA A O 1
ATOM 2140 N N . GLU A 1 278 ? 5.262 10.812 -8.688 1 98.19 278 GLU A N 1
ATOM 2141 C CA . GLU A 1 278 ? 3.916 10.336 -8.383 1 98.19 278 GLU A CA 1
ATOM 2142 C C . GLU A 1 278 ? 2.887 11.453 -8.539 1 98.19 278 GLU A C 1
ATOM 2144 O O . GLU A 1 278 ? 1.836 11.25 -9.156 1 98.19 278 GLU A O 1
ATOM 2149 N N . ALA A 1 279 ? 3.205 12.617 -7.977 1 98 279 ALA A N 1
ATOM 2150 C CA . ALA A 1 279 ? 2.293 13.758 -8.094 1 98 279 ALA A CA 1
ATOM 2151 C C . ALA A 1 279 ? 2.027 14.102 -9.555 1 98 279 ALA A C 1
ATOM 2153 O O . ALA A 1 279 ? 0.884 14.352 -9.938 1 98 279 ALA A O 1
ATOM 2154 N N . VAL A 1 280 ? 3.082 14.109 -10.328 1 98.06 280 VAL A N 1
ATOM 2155 C CA . VAL A 1 280 ? 2.982 14.469 -11.742 1 98.06 280 VAL A CA 1
ATOM 2156 C C . VAL A 1 280 ? 2.186 13.406 -12.492 1 98.06 280 VAL A C 1
ATOM 2158 O O . VAL A 1 280 ? 1.368 13.734 -13.359 1 98.06 280 VAL A O 1
ATOM 2161 N N . ALA A 1 281 ? 2.393 12.172 -12.141 1 97.81 281 ALA A N 1
ATOM 2162 C CA . ALA A 1 281 ? 1.744 11.078 -12.859 1 97.81 281 ALA A CA 1
ATOM 2163 C C . ALA A 1 281 ? 0.266 10.984 -12.492 1 97.81 281 ALA A C 1
ATOM 2165 O O . ALA A 1 281 ? -0.581 10.758 -13.359 1 97.81 281 ALA A O 1
ATOM 2166 N N . LEU A 1 282 ? -0.093 11.148 -11.266 1 97.31 282 LEU A N 1
ATOM 2167 C CA . LEU A 1 282 ? -1.423 10.805 -10.773 1 97.31 282 LEU A CA 1
ATOM 2168 C C . LEU A 1 282 ? -2.387 11.977 -10.953 1 97.31 282 LEU A C 1
ATOM 2170 O O . LEU A 1 282 ? -3.602 11.773 -11.016 1 97.31 282 LEU A O 1
ATOM 2174 N N . HIS A 1 283 ? -1.84 13.219 -11.016 1 96.44 283 HIS A N 1
ATOM 2175 C CA . HIS A 1 283 ? -2.74 14.367 -10.93 1 96.44 283 HIS A CA 1
ATOM 2176 C C . HIS A 1 283 ? -2.545 15.305 -12.117 1 96.44 283 HIS A C 1
ATOM 2178 O O . HIS A 1 283 ? -1.474 15.891 -12.281 1 96.44 283 HIS A O 1
ATOM 2184 N N . PRO A 1 284 ? -3.576 15.508 -12.875 1 93.94 284 PRO A N 1
ATOM 2185 C CA . PRO A 1 284 ? -3.488 16.516 -13.93 1 93.94 284 PRO A CA 1
ATOM 2186 C C . PRO A 1 284 ? -3.275 17.922 -13.375 1 93.94 284 PRO A C 1
ATOM 2188 O O . PRO A 1 284 ? -3.736 18.234 -12.273 1 93.94 284 PRO A O 1
ATOM 2191 N N . PRO A 1 285 ? -2.689 18.766 -14.133 1 94.25 285 PRO A N 1
ATOM 2192 C CA . PRO A 1 285 ? -2.434 20.141 -13.656 1 94.25 285 PRO A CA 1
ATOM 2193 C C . PRO A 1 285 ? -3.715 20.922 -13.414 1 94.25 285 PRO A C 1
ATOM 2195 O O . PRO A 1 285 ? -4.645 20.875 -14.219 1 94.25 285 PRO A O 1
ATOM 2198 N N . LEU A 1 286 ? -3.754 21.672 -12.328 1 93.81 286 LEU A N 1
ATOM 2199 C CA . LEU A 1 286 ? -4.867 22.578 -12.039 1 93.81 286 LEU A CA 1
ATOM 2200 C C . LEU A 1 286 ? -4.566 23.984 -12.539 1 93.81 286 LEU A C 1
ATOM 2202 O O . LEU A 1 286 ? -5.441 24.641 -13.109 1 93.81 286 LEU A O 1
ATOM 2206 N N . LEU A 1 287 ? -3.393 24.406 -12.289 1 94.94 287 LEU A N 1
ATOM 2207 C CA . LEU A 1 287 ? -2.949 25.766 -12.617 1 94.94 287 LEU A CA 1
ATOM 2208 C C . LEU A 1 287 ? -1.768 25.719 -13.578 1 94.94 287 LEU A C 1
ATOM 2210 O O . LEU A 1 287 ? -0.618 25.891 -13.172 1 94.94 287 LEU A O 1
ATOM 2214 N N . PRO A 1 288 ? -2.049 25.609 -14.883 1 95.19 288 PRO A N 1
ATOM 2215 C CA . PRO A 1 288 ? -0.991 25.406 -15.875 1 95.19 288 PRO A CA 1
ATOM 2216 C C . PRO A 1 288 ? -0.302 26.703 -16.266 1 95.19 288 PRO A C 1
ATOM 2218 O O . PRO A 1 288 ? -0.356 27.109 -17.438 1 95.19 288 PRO A O 1
ATOM 2221 N N . VAL A 1 289 ? 0.354 27.297 -15.359 1 94.31 289 VAL A N 1
ATOM 2222 C CA . VAL A 1 289 ? 1.168 28.484 -15.602 1 94.31 289 VAL A CA 1
ATOM 2223 C C . VAL A 1 289 ? 2.625 28.078 -15.812 1 94.31 289 VAL A C 1
ATOM 2225 O O . VAL A 1 289 ? 3.246 27.484 -14.922 1 94.31 289 VAL A O 1
ATOM 2228 N N . SER A 1 290 ? 3.174 28.375 -16.969 1 93.44 290 SER A N 1
ATOM 2229 C CA . SER A 1 290 ? 4.523 27.938 -17.312 1 93.44 290 SER A CA 1
ATOM 2230 C C . SER A 1 290 ? 5.461 29.125 -17.516 1 93.44 290 SER A C 1
ATOM 2232 O O . SER A 1 290 ? 5.059 30.156 -18.047 1 93.44 290 SER A O 1
ATOM 2234 N N . GLY A 1 291 ? 6.609 28.969 -17.047 1 90.69 291 GLY A N 1
ATOM 2235 C CA . GLY A 1 291 ? 7.652 29.938 -17.328 1 90.69 291 GLY A CA 1
ATOM 2236 C C . GLY A 1 291 ? 8.516 29.547 -18.516 1 90.69 291 GLY A C 1
ATOM 2237 O O . GLY A 1 291 ? 8.141 28.688 -19.312 1 90.69 291 GLY A O 1
ATOM 2238 N N . ASP A 1 292 ? 9.617 30.297 -18.703 1 91.88 292 ASP A N 1
ATOM 2239 C CA . ASP A 1 292 ? 10.484 30.047 -19.859 1 91.88 292 ASP A CA 1
ATOM 2240 C C . ASP A 1 292 ? 11.891 29.656 -19.406 1 91.88 292 ASP A C 1
ATOM 2242 O O . ASP A 1 292 ? 12.836 29.719 -20.203 1 91.88 292 ASP A O 1
ATOM 2246 N N . GLU A 1 293 ? 11.992 29.297 -18.172 1 94.69 293 GLU A N 1
ATOM 2247 C CA . GLU A 1 293 ? 13.305 28.922 -17.656 1 94.69 293 GLU A CA 1
ATOM 2248 C C . GLU A 1 293 ? 13.898 27.766 -18.453 1 94.69 293 GLU A C 1
ATOM 2250 O O . GLU A 1 293 ? 13.258 26.734 -18.641 1 94.69 293 GLU A O 1
ATOM 2255 N N . PRO A 1 294 ? 15.117 27.953 -19.016 1 96.81 294 PRO A N 1
ATOM 2256 C CA . PRO A 1 294 ? 15.758 26.844 -19.734 1 96.81 294 PRO A CA 1
ATOM 2257 C C . PRO A 1 294 ? 16.328 25.797 -18.781 1 96.81 294 PRO A C 1
ATOM 2259 O O . PRO A 1 294 ? 17.531 25.797 -18.5 1 96.81 294 PRO A O 1
ATOM 2262 N N . LEU A 1 295 ? 15.625 24.875 -18.359 1 97.06 295 LEU A N 1
ATOM 2263 C CA . LEU A 1 295 ? 15.93 23.953 -17.266 1 97.06 295 LEU A CA 1
ATOM 2264 C C . LEU A 1 295 ? 17.156 23.109 -17.609 1 97.06 295 LEU A C 1
ATOM 2266 O O . LEU A 1 295 ? 18.078 23 -16.797 1 97.06 295 LEU A O 1
ATOM 2270 N N . ARG A 1 296 ? 17.234 22.5 -18.781 1 95.44 296 ARG A N 1
ATOM 2271 C CA . ARG A 1 296 ? 18.328 21.625 -19.188 1 95.44 296 ARG A CA 1
ATOM 2272 C C . ARG A 1 296 ? 19.656 22.391 -19.203 1 95.44 296 ARG A C 1
ATOM 2274 O O . ARG A 1 296 ? 20.672 21.891 -18.719 1 95.44 296 ARG A O 1
ATOM 2281 N N . GLU A 1 297 ? 19.578 23.531 -19.766 1 96.81 297 GLU A N 1
ATOM 2282 C CA . GLU A 1 297 ? 20.781 24.359 -19.875 1 96.81 297 GLU A CA 1
ATOM 2283 C C . GLU A 1 297 ? 21.281 24.797 -18.516 1 96.81 297 GLU A C 1
ATOM 2285 O O . GLU A 1 297 ? 22.484 24.812 -18.266 1 96.81 297 GLU A O 1
ATOM 2290 N N . ARG A 1 298 ? 20.375 25.203 -17.656 1 96.75 298 ARG A N 1
ATOM 2291 C CA . ARG A 1 298 ? 20.766 25.641 -16.312 1 96.75 298 ARG A CA 1
ATOM 2292 C C . ARG A 1 298 ? 21.406 24.5 -15.523 1 96.75 298 ARG A C 1
ATOM 2294 O O . ARG A 1 298 ? 22.422 24.703 -14.867 1 96.75 298 ARG A O 1
ATOM 2301 N N . VAL A 1 299 ? 20.828 23.297 -15.594 1 96.81 299 VAL A N 1
ATOM 2302 C CA . VAL A 1 299 ? 21.375 22.141 -14.898 1 96.8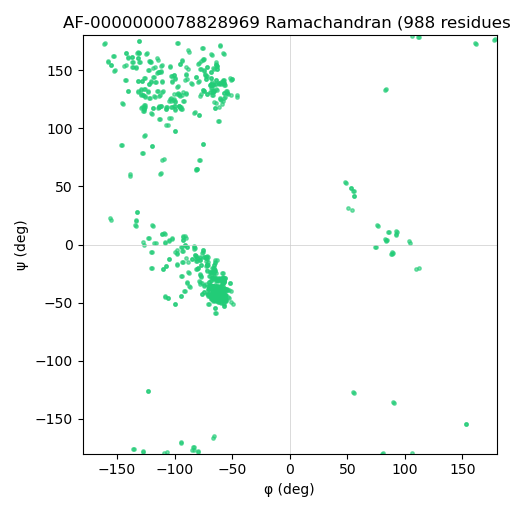1 299 VAL A CA 1
ATOM 2303 C C . VAL A 1 299 ? 22.766 21.812 -15.445 1 96.81 299 VAL A C 1
ATOM 2305 O O . VAL A 1 299 ? 23.703 21.547 -14.68 1 96.81 299 VAL A O 1
ATOM 2308 N N . ALA A 1 300 ? 22.906 21.844 -16.75 1 96.31 300 ALA A N 1
ATOM 2309 C CA . ALA A 1 300 ? 24.172 21.531 -17.406 1 96.31 300 ALA A CA 1
ATOM 2310 C C . ALA A 1 300 ? 25.25 22.531 -16.984 1 96.31 300 ALA A C 1
ATOM 2312 O O . ALA A 1 300 ? 26.422 22.188 -16.891 1 96.31 300 ALA A O 1
ATOM 2313 N N . ALA A 1 301 ? 24.844 23.75 -16.688 1 96.94 301 ALA A N 1
ATOM 2314 C CA . ALA A 1 301 ? 25.766 24.812 -16.312 1 96.94 301 ALA A CA 1
ATOM 2315 C C . ALA A 1 301 ? 26.109 24.734 -14.82 1 96.94 301 ALA A C 1
ATOM 2317 O O . ALA A 1 301 ? 26.844 25.578 -14.297 1 96.94 301 ALA A O 1
ATOM 2318 N N . GLY A 1 302 ? 25.531 23.797 -14.141 1 95.5 302 GLY A N 1
ATOM 2319 C CA . GLY A 1 302 ? 25.797 23.625 -12.727 1 95.5 302 GLY A CA 1
ATOM 2320 C C . GLY A 1 302 ? 24.922 24.5 -11.836 1 95.5 302 GLY A C 1
ATOM 2321 O O . GLY A 1 302 ? 25.188 24.625 -10.633 1 95.5 302 GLY A O 1
ATOM 2322 N N . GLU A 1 303 ? 23.922 25.094 -12.445 1 97 303 GLU A N 1
ATOM 2323 C CA . GLU A 1 303 ? 23.031 25.969 -11.688 1 97 303 GLU A CA 1
ATOM 2324 C C . GLU A 1 303 ? 21.875 25.172 -11.086 1 97 303 GLU A C 1
ATOM 2326 O O . GLU A 1 303 ? 21.734 23.969 -11.344 1 97 303 GLU A O 1
ATOM 2331 N N . VAL A 1 304 ? 21.156 25.797 -10.172 1 97.81 304 VAL A N 1
ATOM 2332 C CA . VAL A 1 304 ? 19.984 25.234 -9.531 1 97.81 304 VAL A CA 1
ATOM 2333 C C . VAL A 1 304 ? 18.734 25.922 -10.062 1 97.81 304 VAL A C 1
ATOM 2335 O O . VAL A 1 304 ? 18.422 27.047 -9.656 1 97.81 304 VAL A O 1
ATOM 2338 N N . PRO A 1 305 ? 18.031 25.266 -10.938 1 97.88 305 PRO A N 1
ATOM 2339 C CA . PRO A 1 305 ? 16.828 25.906 -11.492 1 97.88 305 PRO A CA 1
ATOM 2340 C C . PRO A 1 305 ? 15.719 26.078 -10.461 1 97.88 305 PRO A C 1
ATOM 2342 O O . PRO A 1 305 ? 15.719 25.391 -9.43 1 97.88 305 PRO A O 1
ATOM 2345 N N . ASP A 1 306 ? 14.797 26.906 -10.766 1 97.25 306 ASP A N 1
ATOM 2346 C CA . ASP A 1 306 ? 13.68 27.172 -9.867 1 97.25 306 ASP A CA 1
ATOM 2347 C C . ASP A 1 306 ? 12.648 26.047 -9.906 1 97.25 306 ASP A C 1
ATOM 2349 O O . ASP A 1 306 ? 11.945 25.812 -8.93 1 97.25 306 ASP A O 1
ATOM 2353 N N . LEU A 1 307 ? 12.57 25.344 -11.008 1 97.81 307 LEU A N 1
ATOM 2354 C CA . LEU A 1 307 ? 11.555 24.328 -11.227 1 97.81 307 LEU A CA 1
ATOM 2355 C C . LEU A 1 307 ? 10.172 24.844 -10.867 1 97.81 307 LEU A C 1
ATOM 2357 O O . LEU A 1 307 ? 9.445 24.203 -10.094 1 97.81 307 LEU A O 1
ATOM 2361 N N . GLU A 1 308 ? 9.781 25.969 -11.43 1 96.69 308 GLU A N 1
ATOM 2362 C CA . GLU A 1 308 ? 8.57 26.688 -11.047 1 96.69 308 GLU A CA 1
ATOM 2363 C C . GLU A 1 308 ? 7.324 25.844 -11.297 1 96.69 308 GLU A C 1
ATOM 2365 O O . GLU A 1 308 ? 6.406 25.828 -10.477 1 96.69 308 GLU A O 1
ATOM 2370 N N . GLU A 1 309 ? 7.312 25.141 -12.461 1 97.19 309 GLU A N 1
ATOM 2371 C CA . GLU A 1 309 ? 6.145 24.328 -12.797 1 97.19 309 GLU A CA 1
ATOM 2372 C C . GLU A 1 309 ? 5.973 23.172 -11.805 1 97.19 309 GLU A C 1
ATOM 2374 O O . GLU A 1 309 ? 4.855 22.891 -11.367 1 97.19 309 GLU A O 1
ATOM 2379 N N . LEU A 1 310 ? 7.086 22.547 -11.461 1 97.81 310 LEU A N 1
ATOM 2380 C CA . LEU A 1 310 ? 7.035 21.422 -10.531 1 97.81 310 LEU A CA 1
ATOM 2381 C C . LEU A 1 310 ? 6.586 21.891 -9.148 1 97.81 310 LEU A C 1
ATOM 2383 O O . LEU A 1 310 ? 5.773 21.234 -8.5 1 97.81 310 LEU A O 1
ATOM 2387 N N . ARG A 1 311 ? 7.109 23.016 -8.695 1 97.5 311 ARG A N 1
ATOM 2388 C CA . ARG A 1 311 ? 6.73 23.578 -7.402 1 97.5 311 ARG A CA 1
ATOM 2389 C C . ARG A 1 311 ? 5.258 23.969 -7.387 1 97.5 311 ARG A C 1
ATOM 2391 O O . ARG A 1 311 ? 4.555 23.734 -6.406 1 97.5 311 ARG A O 1
ATOM 2398 N N . LEU A 1 312 ? 4.824 24.594 -8.461 1 96.56 312 LEU A N 1
ATOM 2399 C CA . LEU A 1 312 ? 3.422 24.984 -8.562 1 96.56 312 LEU A CA 1
ATOM 2400 C C . LEU A 1 312 ? 2.512 23.766 -8.547 1 96.56 312 LEU A C 1
ATOM 2402 O O . LEU A 1 312 ? 1.498 23.75 -7.844 1 96.56 312 LEU A O 1
ATOM 2406 N N . HIS A 1 313 ? 2.887 22.734 -9.312 1 97.31 313 HIS A N 1
ATOM 2407 C CA . HIS A 1 313 ? 2.092 21.516 -9.344 1 97.31 313 HIS A CA 1
ATOM 2408 C C . HIS A 1 313 ? 2.029 20.859 -7.965 1 97.31 313 HIS A C 1
ATOM 2410 O O . HIS A 1 313 ? 0.954 20.469 -7.508 1 97.31 313 HIS A O 1
ATOM 2416 N N . GLN A 1 314 ? 3.158 20.781 -7.344 1 97.06 314 GLN A N 1
ATOM 2417 C CA . GLN A 1 314 ? 3.236 20.188 -6.012 1 97.06 314 GLN A CA 1
ATOM 2418 C C . GLN A 1 314 ? 2.365 20.953 -5.016 1 97.06 314 GLN A C 1
ATOM 2420 O O . GLN A 1 314 ? 1.811 20.359 -4.09 1 97.06 314 GLN A O 1
ATOM 2425 N N . SER A 1 315 ? 2.193 22.234 -5.207 1 95.5 315 SER A N 1
ATOM 2426 C CA . SER A 1 315 ? 1.403 23.062 -4.305 1 95.5 315 SER A CA 1
ATOM 2427 C C . SER A 1 315 ? -0.088 22.766 -4.457 1 95.5 315 SER A C 1
ATOM 2429 O O . SER A 1 315 ? -0.889 23.172 -3.605 1 95.5 315 SER A O 1
ATOM 2431 N N . THR A 1 316 ? -0.482 22.031 -5.527 1 96.19 316 THR A N 1
ATOM 2432 C CA . THR A 1 316 ? -1.885 21.703 -5.742 1 96.19 316 THR A CA 1
ATOM 2433 C C . THR A 1 316 ? -2.15 20.234 -5.383 1 96.19 316 THR A C 1
ATOM 2435 O O . THR A 1 316 ? -3.211 19.703 -5.703 1 96.19 316 THR A O 1
ATOM 2438 N N . VAL A 1 317 ? -1.13 19.547 -4.879 1 97.25 317 VAL A N 1
ATOM 2439 C CA . VAL A 1 317 ? -1.242 18.203 -4.352 1 97.25 317 VAL A CA 1
ATOM 2440 C C . VAL A 1 317 ? -0.988 18.203 -2.844 1 97.25 317 VAL A C 1
ATOM 2442 O O . VAL A 1 317 ? 0.107 18.562 -2.396 1 97.25 317 VAL A O 1
ATOM 2445 N N . TRP A 1 318 ? -1.985 17.797 -2.121 1 97.94 318 TRP A N 1
ATOM 2446 C CA . TRP A 1 318 ? -1.956 18.094 -0.693 1 97.94 318 TRP A CA 1
ATOM 2447 C C . TRP A 1 318 ? -1.726 16.828 0.121 1 97.94 318 TRP A C 1
ATOM 2449 O O . TRP A 1 318 ? -2.619 16.375 0.841 1 97.94 318 TRP A O 1
ATOM 2459 N N . SER A 1 319 ? -0.498 16.344 0.084 1 98.06 319 SER A N 1
ATOM 2460 C CA . SER A 1 319 ? -0.077 15.258 0.966 1 98.06 319 SER A CA 1
ATOM 2461 C C . SER A 1 319 ? 0.072 15.742 2.404 1 98.06 319 SER A C 1
ATOM 2463 O O . SER A 1 319 ? 0.509 16.875 2.645 1 98.06 319 SER A O 1
ATOM 2465 N N . TRP A 1 320 ? -0.257 14.891 3.328 1 98.75 320 TRP A N 1
ATOM 2466 C CA . TRP A 1 320 ? -0.18 15.281 4.734 1 98.75 320 TRP A CA 1
ATOM 2467 C C . TRP A 1 320 ? 1.269 15.484 5.164 1 98.75 320 TRP A C 1
ATOM 2469 O O . TRP A 1 320 ? 1.553 16.297 6.043 1 98.75 320 TRP A O 1
ATOM 2479 N N . ASN A 1 321 ? 2.17 14.656 4.688 1 98.88 321 ASN A N 1
ATOM 2480 C CA . ASN A 1 321 ? 3.602 14.93 4.641 1 98.88 321 ASN A CA 1
ATOM 2481 C C . ASN A 1 321 ? 4.078 15.195 3.217 1 98.88 321 ASN A C 1
ATOM 2483 O O . ASN A 1 321 ? 4.035 14.305 2.367 1 98.88 321 ASN A O 1
ATOM 2487 N N . ARG A 1 322 ? 4.543 16.359 2.994 1 98.75 322 ARG A N 1
ATOM 2488 C CA . ARG A 1 322 ? 4.762 16.797 1.614 1 98.75 322 ARG A CA 1
ATOM 2489 C C . ARG A 1 322 ? 6.242 17.016 1.337 1 98.75 322 ARG A C 1
ATOM 2491 O O . ARG A 1 322 ? 6.934 17.672 2.119 1 98.75 322 ARG A O 1
ATOM 2498 N N . ALA A 1 323 ? 6.723 16.469 0.215 1 98.56 323 ALA A N 1
ATOM 2499 C CA . ALA A 1 323 ? 8.07 16.766 -0.269 1 98.56 323 ALA A CA 1
ATOM 2500 C C . ALA A 1 323 ? 8.133 18.156 -0.887 1 98.56 323 ALA A C 1
ATOM 2502 O O . ALA A 1 323 ? 7.281 18.516 -1.699 1 98.56 323 ALA A O 1
ATOM 2503 N N . ILE A 1 324 ? 9.141 18.906 -0.507 1 98.31 324 ILE A N 1
ATOM 2504 C CA . ILE A 1 324 ? 9.312 20.266 -1.004 1 98.31 324 ILE A CA 1
ATOM 2505 C C . ILE A 1 324 ? 10.703 20.422 -1.612 1 98.31 324 ILE A C 1
ATOM 2507 O O . ILE A 1 324 ? 11.703 20.031 -1.003 1 98.31 324 ILE A O 1
ATOM 2511 N N . TYR A 1 325 ? 10.758 20.891 -2.814 1 98.56 325 TYR A N 1
ATOM 2512 C CA . TYR A 1 325 ? 11.984 21.391 -3.426 1 98.56 325 TYR A CA 1
ATOM 2513 C C . TYR A 1 325 ? 12.102 22.891 -3.283 1 98.56 325 TYR A C 1
ATOM 2515 O O . TYR A 1 325 ? 11.156 23.625 -3.574 1 98.56 325 TYR A O 1
ATOM 2523 N N . ASP A 1 326 ? 13.203 23.359 -2.787 1 97.31 326 ASP A N 1
ATOM 2524 C CA . ASP A 1 326 ? 13.469 24.781 -2.627 1 97.31 326 ASP A CA 1
ATOM 2525 C C . ASP A 1 326 ? 14.789 25.172 -3.285 1 97.31 326 ASP A C 1
ATOM 2527 O O . ASP A 1 326 ? 15.859 24.75 -2.848 1 97.31 326 ASP A O 1
ATOM 2531 N N . PRO A 1 327 ? 14.734 26.016 -4.289 1 97.12 327 PRO A N 1
ATOM 2532 C CA . PRO A 1 327 ? 15.961 26.391 -5.004 1 97.12 327 PRO A CA 1
ATOM 2533 C C . PRO A 1 327 ? 16.828 27.375 -4.219 1 97.12 327 PRO A C 1
ATOM 2535 O O . PRO A 1 327 ? 17.969 27.641 -4.602 1 97.12 327 PRO A O 1
ATOM 2538 N N . LYS A 1 328 ? 16.328 27.844 -3.131 1 93.12 328 LYS A N 1
ATOM 2539 C CA . LYS A 1 328 ? 17.078 28.828 -2.361 1 93.12 328 LYS A CA 1
ATOM 2540 C C . LYS A 1 328 ? 18.281 28.188 -1.668 1 93.12 328 LYS A C 1
ATOM 2542 O O . LYS A 1 328 ? 18.297 26.984 -1.426 1 93.12 328 LYS A O 1
ATOM 2547 N N . ALA A 1 329 ? 19.281 28.984 -1.428 1 91 329 ALA A N 1
ATOM 2548 C CA . ALA A 1 329 ? 20.469 28.594 -0.677 1 91 329 ALA A CA 1
ATOM 2549 C C . ALA A 1 329 ? 21.125 27.359 -1.283 1 91 329 ALA A C 1
ATOM 2551 O O . ALA A 1 329 ? 21.391 26.375 -0.576 1 91 329 ALA A O 1
ATOM 2552 N N . GLY A 1 330 ? 21.266 27.375 -2.6 1 92.75 330 GLY A N 1
ATOM 2553 C CA . GLY A 1 330 ? 21.953 26.281 -3.297 1 92.75 330 GLY A CA 1
ATOM 2554 C C . GLY A 1 330 ? 21.047 25.109 -3.59 1 92.75 330 GLY A C 1
ATOM 2555 O O . GLY A 1 330 ? 21.5 24.078 -4.098 1 92.75 330 GLY A O 1
ATOM 2556 N N . GLY A 1 331 ? 19.781 25.281 -3.256 1 96.56 331 GLY A N 1
ATOM 2557 C CA . GLY A 1 331 ? 18.812 24.219 -3.498 1 96.56 331 GLY A CA 1
ATOM 2558 C C . GLY A 1 331 ? 18.797 23.172 -2.404 1 96.56 331 GLY A C 1
ATOM 2559 O O . GLY A 1 331 ? 19.859 22.75 -1.915 1 96.56 331 GLY A O 1
ATOM 2560 N N . HIS A 1 332 ? 17.594 22.75 -1.897 1 97.88 332 HIS A N 1
ATOM 2561 C CA . HIS A 1 332 ? 17.484 21.703 -0.882 1 97.88 332 HIS A CA 1
ATOM 2562 C C . HIS A 1 332 ? 16.078 21.125 -0.852 1 97.88 332 HIS A C 1
ATOM 2564 O O . HIS A 1 332 ? 15.211 21.547 -1.618 1 97.88 332 HIS A O 1
ATOM 2570 N N . LEU A 1 333 ? 15.945 20.078 -0.07 1 98.5 333 LEU A N 1
ATOM 2571 C CA . LEU A 1 333 ? 14.664 19.406 0.119 1 98.5 333 LEU A CA 1
ATOM 2572 C C . LEU A 1 333 ? 14.164 19.578 1.551 1 98.5 333 LEU A C 1
ATOM 2574 O O . LEU A 1 333 ? 14.969 19.688 2.48 1 98.5 333 LEU A O 1
ATOM 2578 N N . ARG A 1 334 ? 12.852 19.609 1.666 1 98.44 334 ARG A N 1
ATOM 2579 C CA . ARG A 1 334 ? 12.211 19.625 2.977 1 98.44 334 ARG A CA 1
ATOM 2580 C C . ARG A 1 334 ? 11.016 18.672 3.01 1 98.44 334 ARG A C 1
ATOM 2582 O O . ARG A 1 334 ? 10.516 18.266 1.962 1 98.44 334 ARG A O 1
ATOM 2589 N N . ILE A 1 335 ? 10.688 18.281 4.18 1 98.81 335 ILE A N 1
ATOM 2590 C CA . ILE A 1 335 ? 9.383 17.672 4.449 1 98.81 335 ILE A CA 1
ATOM 2591 C C . ILE A 1 335 ? 8.484 18.688 5.164 1 98.81 335 ILE A C 1
ATOM 2593 O O . ILE A 1 335 ? 8.898 19.297 6.16 1 98.81 335 ILE A O 1
ATOM 2597 N N . GLU A 1 336 ? 7.367 18.953 4.594 1 98.81 336 GLU A N 1
ATOM 2598 C CA . GLU A 1 336 ? 6.34 19.781 5.219 1 98.81 336 GLU A CA 1
ATOM 2599 C C . GLU A 1 336 ? 5.289 18.922 5.914 1 98.81 336 GLU A C 1
ATOM 2601 O O . GLU A 1 336 ? 4.637 18.094 5.273 1 98.81 336 GLU A O 1
ATOM 2606 N N . PHE A 1 337 ? 5.141 19.094 7.223 1 98.88 337 PHE A N 1
ATOM 2607 C CA . PHE A 1 337 ? 4.184 18.359 8.047 1 98.88 337 PHE A CA 1
ATOM 2608 C C . PHE A 1 337 ? 2.885 19.141 8.195 1 98.88 337 PHE A C 1
ATOM 2610 O O . PHE A 1 337 ? 2.852 20.172 8.867 1 98.88 337 PHE A O 1
ATOM 2617 N N . ARG A 1 338 ? 1.782 18.578 7.676 1 98.69 338 ARG A N 1
ATOM 2618 C CA . ARG A 1 338 ? 0.614 19.422 7.496 1 98.69 338 ARG A CA 1
ATOM 2619 C C . ARG A 1 338 ? -0.551 18.953 8.359 1 98.69 338 ARG A C 1
ATOM 2621 O O . ARG A 1 338 ? -1.621 19.562 8.352 1 98.69 338 ARG A O 1
ATOM 2628 N N . ALA A 1 339 ? -0.31 17.906 9.125 1 98.75 339 ALA A N 1
ATOM 2629 C CA . ALA A 1 339 ? -1.438 17.219 9.75 1 98.75 339 ALA A CA 1
ATOM 2630 C C . ALA A 1 339 ? -1.887 17.953 11.016 1 98.75 339 ALA A C 1
ATOM 2632 O O . ALA A 1 339 ? -3.037 17.828 11.438 1 98.75 339 ALA A O 1
ATOM 2633 N N . LEU A 1 340 ? -1.062 18.781 11.633 1 98.81 340 LEU A N 1
ATOM 2634 C CA . LEU A 1 340 ? -1.336 19.328 12.961 1 98.81 340 LEU A CA 1
ATOM 2635 C C . LEU A 1 340 ? -2.191 20.578 12.867 1 98.81 340 LEU A C 1
ATOM 2637 O O . LEU A 1 340 ? -1.982 21.422 11.984 1 98.81 340 LEU A O 1
ATOM 2641 N N . PRO A 1 341 ? -3.146 20.734 13.734 1 98.81 341 PRO A N 1
ATOM 2642 C CA . PRO A 1 341 ? -4.035 21.891 13.727 1 98.81 341 PRO A CA 1
ATOM 2643 C C . PRO A 1 341 ? -3.363 23.156 14.273 1 98.81 341 PRO A C 1
ATOM 2645 O O . PRO A 1 341 ? -2.371 23.062 15 1 98.81 341 PRO A O 1
ATOM 2648 N N . ALA A 1 342 ? -3.928 24.266 13.922 1 98.75 342 ALA A N 1
ATOM 2649 C CA . ALA A 1 342 ? -3.6 25.516 14.609 1 98.75 342 ALA A CA 1
ATOM 2650 C C . ALA A 1 342 ? -4.121 25.5 16.047 1 98.75 342 ALA A C 1
ATOM 2652 O O . ALA A 1 342 ? -5.223 25.016 16.312 1 98.75 342 ALA A O 1
ATOM 2653 N N . GLY A 1 343 ? -3.346 26.094 16.969 1 98.25 343 GLY A N 1
ATOM 2654 C CA . GLY A 1 343 ? -3.742 26.203 18.359 1 98.25 343 GLY A CA 1
ATOM 2655 C C . GLY A 1 343 ? -3.51 24.938 19.156 1 98.25 343 GLY A C 1
ATOM 2656 O O . GLY A 1 343 ? -2.824 24.031 18.688 1 98.25 343 GLY A O 1
ATOM 2657 N N . PRO A 1 344 ? -3.83 24.938 20.391 1 98.06 344 PRO A N 1
ATOM 2658 C CA . PRO A 1 344 ? -4.641 25.953 21.078 1 98.06 344 PRO A CA 1
ATOM 2659 C C . PRO A 1 344 ? -3.807 27.125 21.594 1 98.06 344 PRO A C 1
ATOM 2661 O O . PRO A 1 344 ? -4.324 28.219 21.766 1 98.06 344 PRO A O 1
ATOM 2664 N N . THR A 1 345 ? -2.59 26.875 22.078 1 98.19 345 THR A N 1
ATOM 2665 C CA . THR A 1 345 ? -1.666 27.938 22.484 1 98.19 345 THR A CA 1
ATOM 2666 C C . THR A 1 345 ? -0.337 27.797 21.734 1 98.19 345 THR A C 1
ATOM 2668 O O . THR A 1 345 ? -0.063 26.781 21.125 1 98.19 345 THR A O 1
ATOM 2671 N N . LEU A 1 346 ? 0.433 28.891 21.797 1 97.69 346 LEU A N 1
ATOM 2672 C CA . LEU A 1 346 ? 1.732 28.844 21.141 1 97.69 346 LEU A CA 1
ATOM 2673 C C . LEU A 1 346 ? 2.605 27.734 21.734 1 97.69 346 LEU A C 1
ATOM 2675 O O . LEU A 1 346 ? 3.262 27 20.984 1 97.69 346 LEU A O 1
ATOM 2679 N N . VAL A 1 347 ? 2.596 27.609 23.016 1 98.12 347 VAL A N 1
ATOM 2680 C CA . VAL A 1 347 ? 3.441 26.609 23.656 1 98.12 347 VAL A CA 1
ATOM 2681 C C . VAL A 1 347 ? 2.93 25.203 23.312 1 98.12 347 VAL A C 1
ATOM 2683 O O . VAL A 1 347 ? 3.717 24.266 23.156 1 98.12 347 VAL A O 1
ATOM 2686 N N . ASP A 1 348 ? 1.617 24.984 23.25 1 98.75 348 ASP A N 1
ATOM 2687 C CA . ASP A 1 348 ? 1.058 23.703 22.812 1 98.75 348 ASP A CA 1
ATOM 2688 C C . ASP A 1 348 ? 1.513 23.359 21.391 1 98.75 348 ASP A C 1
ATOM 2690 O O . ASP A 1 348 ? 1.857 22.203 21.109 1 98.75 348 ASP A O 1
ATOM 2694 N N . MET A 1 349 ? 1.456 24.328 20.531 1 98.75 349 MET A N 1
ATOM 2695 C CA . MET A 1 349 ? 1.86 24.109 19.156 1 98.75 349 MET A CA 1
ATOM 2696 C C . MET A 1 349 ? 3.34 23.75 19.062 1 98.75 349 MET A C 1
ATOM 2698 O O . MET A 1 349 ? 3.727 22.875 18.281 1 98.75 349 MET A O 1
ATOM 2702 N N . MET A 1 350 ? 4.18 24.438 19.891 1 98.75 350 MET A N 1
ATOM 2703 C CA . MET A 1 350 ? 5.598 24.094 19.922 1 98.75 350 MET A CA 1
ATOM 2704 C C . MET A 1 350 ? 5.801 22.672 20.453 1 98.75 350 MET A C 1
ATOM 2706 O O . MET A 1 350 ? 6.652 21.938 19.953 1 98.75 350 MET A O 1
ATOM 2710 N N . ALA A 1 351 ? 5.023 22.312 21.453 1 98.88 351 ALA A N 1
ATOM 2711 C CA . ALA A 1 351 ? 5.109 20.969 22 1 98.88 351 ALA A CA 1
ATOM 2712 C C . ALA A 1 351 ? 4.746 19.922 20.953 1 98.88 351 ALA A C 1
ATOM 2714 O O . ALA A 1 351 ? 5.406 18.891 20.844 1 98.88 351 ALA A O 1
ATOM 2715 N N . ASN A 1 352 ? 3.674 20.172 20.219 1 98.88 352 ASN A N 1
ATOM 2716 C CA . ASN A 1 352 ? 3.301 19.266 19.125 1 98.88 352 ASN A CA 1
ATOM 2717 C C . ASN A 1 352 ? 4.445 19.094 18.141 1 98.88 352 ASN A C 1
ATOM 2719 O O . ASN A 1 352 ? 4.734 17.969 17.703 1 98.88 352 ASN A O 1
ATOM 2723 N N . GLY A 1 353 ? 5.031 20.234 17.734 1 98.81 353 GLY A N 1
ATOM 2724 C CA . GLY A 1 353 ? 6.133 20.188 16.781 1 98.81 353 GLY A CA 1
ATOM 2725 C C . GLY A 1 353 ? 7.344 19.438 17.297 1 98.81 353 GLY A C 1
ATOM 2726 O O . GLY A 1 353 ? 7.961 18.672 16.562 1 98.81 353 GLY A O 1
ATOM 2727 N N . ALA A 1 354 ? 7.691 19.719 18.562 1 98.94 354 ALA A N 1
ATOM 2728 C CA . ALA A 1 354 ? 8.828 19.031 19.172 1 98.94 354 ALA A CA 1
ATOM 2729 C C . ALA A 1 354 ? 8.617 17.516 19.172 1 98.94 354 ALA A C 1
ATOM 2731 O O . ALA A 1 354 ? 9.539 16.766 18.859 1 98.94 354 ALA A O 1
ATOM 2732 N N . PHE A 1 355 ? 7.469 17.078 19.562 1 98.94 355 PHE A N 1
ATOM 2733 C CA . PHE A 1 355 ? 7.16 15.656 19.562 1 98.94 355 PHE A CA 1
ATOM 2734 C C . PHE A 1 355 ? 7.223 15.086 18.156 1 98.94 355 PHE A C 1
ATOM 2736 O O . PHE A 1 355 ? 7.836 14.047 17.938 1 98.94 355 PHE A O 1
ATOM 2743 N N . LEU A 1 356 ? 6.637 15.766 17.203 1 98.94 356 LEU A N 1
ATOM 2744 C CA . LEU A 1 356 ? 6.566 15.297 15.82 1 98.94 356 LEU A CA 1
ATOM 2745 C C . LEU A 1 356 ? 7.957 15.211 15.203 1 98.94 356 LEU A C 1
ATOM 2747 O O . LEU A 1 356 ? 8.344 14.172 14.664 1 98.94 356 LEU A O 1
ATOM 2751 N N . LEU A 1 357 ? 8.688 16.312 15.25 1 98.94 357 LEU A N 1
ATOM 2752 C CA . LEU A 1 357 ? 10.016 16.344 14.648 1 98.94 357 LEU A CA 1
ATOM 2753 C C . LEU A 1 357 ? 10.977 15.414 15.391 1 98.94 357 LEU A C 1
ATOM 2755 O O . LEU A 1 357 ? 11.75 14.688 14.773 1 98.94 357 LEU A O 1
ATOM 2759 N N . GLY A 1 358 ? 10.914 15.469 16.734 1 98.94 358 GLY A N 1
ATOM 2760 C CA . GLY A 1 358 ? 11.766 14.586 17.516 1 98.94 358 GLY A CA 1
ATOM 2761 C C . GLY A 1 358 ? 11.523 13.117 17.234 1 98.94 358 GLY A C 1
ATOM 2762 O O . GLY A 1 358 ? 12.469 12.344 17.062 1 98.94 358 GLY A O 1
ATOM 2763 N N . LEU A 1 359 ? 10.305 12.758 17.203 1 98.94 359 LEU A N 1
ATOM 2764 C CA . LEU A 1 359 ? 9.953 11.367 16.938 1 98.94 359 LEU A CA 1
ATOM 2765 C C . LEU A 1 359 ? 10.383 10.969 15.523 1 98.94 359 LEU A C 1
ATOM 2767 O O . LEU A 1 359 ? 10.883 9.859 15.32 1 98.94 359 LEU A O 1
ATOM 2771 N N . THR A 1 360 ? 10.141 11.836 14.539 1 98.94 360 THR A N 1
ATOM 2772 C CA . THR A 1 360 ? 10.578 11.578 13.172 1 98.94 360 THR A CA 1
ATOM 2773 C C . THR A 1 360 ? 12.078 11.312 13.125 1 98.94 360 THR A C 1
ATOM 2775 O O . THR A 1 360 ? 12.531 10.336 12.523 1 98.94 360 THR A O 1
ATOM 2778 N N . LEU A 1 361 ? 12.82 12.188 13.766 1 98.88 361 LEU A N 1
ATOM 2779 C CA . LEU A 1 361 ? 14.273 12.07 13.789 1 98.88 361 LEU A CA 1
ATOM 2780 C C . LEU A 1 361 ? 14.703 10.758 14.445 1 98.88 361 LEU A C 1
ATOM 2782 O O . LEU A 1 361 ? 15.602 10.078 13.953 1 98.88 361 LEU A O 1
ATOM 2786 N N . ALA A 1 362 ? 14.062 10.422 15.531 1 98.81 362 ALA A N 1
ATOM 2787 C CA . ALA A 1 362 ? 14.414 9.203 16.25 1 98.81 362 ALA A CA 1
ATOM 2788 C C . ALA A 1 362 ? 14.086 7.957 15.438 1 98.81 362 ALA A C 1
ATOM 2790 O O . ALA A 1 362 ? 14.906 7.051 15.312 1 98.81 362 ALA A O 1
ATOM 2791 N N . LEU A 1 363 ? 12.914 7.887 14.883 1 98.75 363 LEU A N 1
ATOM 2792 C CA . LEU A 1 363 ? 12.453 6.707 14.156 1 98.75 363 LEU A CA 1
ATOM 2793 C C . LEU A 1 363 ? 13.234 6.531 12.859 1 98.75 363 LEU A C 1
ATOM 2795 O O . LEU A 1 363 ? 13.422 5.406 12.391 1 98.75 363 LEU A O 1
ATOM 2799 N N . ALA A 1 364 ? 13.672 7.633 12.266 1 98.62 364 ALA A N 1
ATOM 2800 C CA . ALA A 1 364 ? 14.391 7.57 10.992 1 98.62 364 ALA A CA 1
ATOM 2801 C C . ALA A 1 364 ? 15.609 6.668 11.094 1 98.62 364 ALA A C 1
ATOM 2803 O O . ALA A 1 364 ? 15.992 6.016 10.117 1 98.62 364 ALA A O 1
ATOM 2804 N N . GLU A 1 365 ? 16.188 6.547 12.242 1 97.38 365 GLU A N 1
ATOM 2805 C CA . GLU A 1 365 ? 17.406 5.766 12.453 1 97.38 365 GLU A CA 1
ATOM 2806 C C . GLU A 1 365 ? 17.125 4.27 12.359 1 97.38 365 GLU A C 1
ATOM 2808 O O . GLU A 1 365 ? 18.031 3.479 12.07 1 97.38 365 GLU A O 1
ATOM 2813 N N . ARG A 1 366 ? 15.883 3.918 12.578 1 96.75 366 ARG A N 1
ATOM 2814 C CA . ARG A 1 366 ? 15.578 2.492 12.633 1 96.75 366 ARG A CA 1
ATOM 2815 C C . ARG A 1 366 ? 14.344 2.168 11.797 1 96.75 366 ARG A C 1
ATOM 2817 O O . ARG A 1 366 ? 13.734 1.107 11.961 1 96.75 366 ARG A O 1
ATOM 2824 N N . VAL A 1 367 ? 13.938 3.082 10.93 1 97.81 367 VAL A N 1
ATOM 2825 C CA . VAL A 1 367 ? 12.648 2.986 10.258 1 97.81 367 VAL A CA 1
ATOM 2826 C C . VAL A 1 367 ? 12.641 1.787 9.312 1 97.81 367 VAL A C 1
ATOM 2828 O O . VAL A 1 367 ? 11.625 1.105 9.172 1 97.81 367 VAL A O 1
ATOM 2831 N N . ASP A 1 368 ? 13.75 1.462 8.664 1 95.56 368 ASP A N 1
ATOM 2832 C CA . ASP A 1 368 ? 13.82 0.347 7.723 1 95.56 368 ASP A CA 1
ATOM 2833 C C . ASP A 1 368 ? 13.547 -0.981 8.422 1 95.56 368 ASP A C 1
ATOM 2835 O O . ASP A 1 368 ? 12.984 -1.898 7.824 1 95.56 368 ASP A O 1
ATOM 2839 N N . ALA A 1 369 ? 13.898 -1.061 9.688 1 95.75 369 ALA A N 1
ATOM 2840 C CA . ALA A 1 369 ? 13.68 -2.279 10.461 1 95.75 369 ALA A CA 1
ATOM 2841 C C . ALA A 1 369 ? 12.234 -2.373 10.93 1 95.75 369 ALA A C 1
ATOM 2843 O O . ALA A 1 369 ? 11.742 -3.461 11.25 1 95.75 369 ALA A O 1
ATOM 2844 N N . LEU A 1 370 ? 11.516 -1.271 10.969 1 97.69 370 LEU A N 1
ATOM 2845 C CA . LEU A 1 370 ? 10.156 -1.229 11.492 1 97.69 370 LEU A CA 1
ATOM 2846 C C . LEU A 1 370 ? 9.141 -1.526 10.398 1 97.69 370 LEU A C 1
ATOM 2848 O O . LEU A 1 370 ? 8.086 -2.121 10.664 1 97.69 370 LEU A O 1
ATOM 2852 N N . LEU A 1 371 ? 9.422 -1.136 9.195 1 97.94 371 LEU A N 1
ATOM 2853 C CA . LEU A 1 371 ? 8.438 -1.056 8.125 1 97.94 371 LEU A CA 1
ATOM 2854 C C . LEU A 1 371 ? 7.938 -2.443 7.742 1 97.94 371 LEU A C 1
ATOM 2856 O O . LEU A 1 371 ? 6.746 -2.635 7.504 1 97.94 371 LEU A O 1
ATOM 2860 N N . PRO A 1 372 ? 8.828 -3.504 7.727 1 96.88 372 PRO A N 1
ATOM 2861 C CA . PRO A 1 372 ? 8.305 -4.836 7.414 1 96.88 372 PRO A CA 1
ATOM 2862 C C . PRO A 1 372 ? 7.211 -5.281 8.375 1 96.88 372 PRO A C 1
ATOM 2864 O O . PRO A 1 372 ? 6.344 -6.078 8.008 1 96.88 372 PRO A O 1
ATOM 2867 N N . ALA A 1 373 ? 7.23 -4.742 9.523 1 97.94 373 ALA A N 1
ATOM 2868 C CA . ALA A 1 373 ? 6.289 -5.145 10.562 1 97.94 373 ALA A CA 1
ATOM 2869 C C . ALA A 1 373 ? 5.047 -4.254 10.547 1 97.94 373 ALA A C 1
ATOM 2871 O O . ALA A 1 373 ? 4.16 -4.402 11.391 1 97.94 373 ALA A O 1
ATOM 2872 N N . LEU A 1 374 ? 4.953 -3.373 9.625 1 98.12 374 LEU A N 1
ATOM 2873 C CA . LEU A 1 374 ? 3.805 -2.477 9.547 1 98.12 374 LEU A CA 1
ATOM 2874 C C . LEU A 1 374 ? 3.465 -2.154 8.094 1 98.12 374 LEU A C 1
ATOM 2876 O O . LEU A 1 374 ? 3.814 -1.084 7.594 1 98.12 374 LEU A O 1
ATOM 2880 N N . PRO A 1 375 ? 2.66 -3.023 7.438 1 97.56 375 PRO A N 1
ATOM 2881 C CA . PRO A 1 375 ? 2.17 -2.662 6.105 1 97.56 375 PRO A CA 1
ATOM 2882 C C . PRO A 1 375 ? 1.544 -1.271 6.062 1 97.56 375 PRO A C 1
ATOM 2884 O O . PRO A 1 375 ? 0.862 -0.867 7.008 1 97.56 375 PRO A O 1
ATOM 2887 N N . PHE A 1 376 ? 1.761 -0.542 4.984 1 98.25 376 PHE A N 1
ATOM 2888 C CA . PHE A 1 376 ? 1.459 0.881 4.887 1 98.25 376 PHE A CA 1
ATOM 2889 C C . PHE A 1 376 ? -0.013 1.144 5.188 1 98.25 376 PHE A C 1
ATOM 2891 O O . PHE A 1 376 ? -0.36 2.18 5.762 1 98.25 376 PHE A O 1
ATOM 2898 N N . VAL A 1 377 ? -0.879 0.217 4.848 1 97.25 377 VAL A N 1
ATOM 2899 C CA . VAL A 1 377 ? -2.316 0.378 5.047 1 97.25 377 VAL A CA 1
ATOM 2900 C C . VAL A 1 377 ? -2.607 0.659 6.52 1 97.25 377 VAL A C 1
ATOM 2902 O O . VAL A 1 377 ? -3.527 1.412 6.844 1 97.25 377 VAL A O 1
ATOM 2905 N N . HIS A 1 378 ? -1.804 0.133 7.398 1 97.62 378 HIS A N 1
ATOM 2906 C CA . HIS A 1 378 ? -2.029 0.328 8.828 1 97.62 378 HIS A CA 1
ATOM 2907 C C . HIS A 1 378 ? -1.558 1.706 9.273 1 97.62 378 HIS A C 1
ATOM 2909 O O . HIS A 1 378 ? -2.109 2.279 10.219 1 97.62 378 HIS A O 1
ATOM 2915 N N . ALA A 1 379 ? -0.491 2.246 8.625 1 98.5 379 ALA A N 1
ATOM 2916 C CA . ALA A 1 379 ? -0.078 3.615 8.922 1 98.5 379 ALA A CA 1
ATOM 2917 C C . ALA A 1 379 ? -1.178 4.609 8.562 1 98.5 379 ALA A C 1
ATOM 2919 O O . ALA A 1 379 ? -1.482 5.516 9.344 1 98.5 379 ALA A O 1
ATOM 2920 N N . TYR A 1 380 ? -1.738 4.387 7.395 1 98.31 380 TYR A N 1
ATOM 2921 C CA . TYR A 1 380 ? -2.863 5.223 6.992 1 98.31 380 TYR A CA 1
ATOM 2922 C C . TYR A 1 380 ? -4.043 5.043 7.941 1 98.31 380 TYR A C 1
ATOM 2924 O O . TYR A 1 380 ? -4.672 6.023 8.344 1 98.31 380 TYR A O 1
ATOM 2932 N N . GLY A 1 381 ? -4.379 3.795 8.289 1 98.06 381 GLY A N 1
ATOM 2933 C CA . GLY A 1 381 ? -5.445 3.531 9.242 1 98.06 381 GLY A CA 1
ATOM 2934 C C . GLY A 1 381 ? -5.23 4.215 10.578 1 98.06 381 GLY A C 1
ATOM 2935 O O . GLY A 1 381 ? -6.172 4.754 11.164 1 98.06 381 GLY A O 1
ATOM 2936 N N . ASN A 1 382 ? -3.992 4.141 11.039 1 98.69 382 ASN A N 1
ATOM 2937 C CA . ASN A 1 382 ? -3.635 4.832 12.273 1 98.69 382 ASN A CA 1
ATOM 2938 C C . ASN A 1 382 ? -3.936 6.328 12.188 1 98.69 382 ASN A C 1
ATOM 2940 O O . ASN A 1 382 ? -4.473 6.914 13.133 1 98.69 382 ASN A O 1
ATOM 2944 N N . PHE A 1 383 ? -3.582 6.906 11.055 1 98.88 383 PHE A N 1
ATOM 2945 C CA . PHE A 1 383 ? -3.787 8.336 10.828 1 98.88 383 PHE A CA 1
ATOM 2946 C C . PHE A 1 383 ? -5.266 8.688 10.945 1 98.88 383 PHE A C 1
ATOM 2948 O O . PHE A 1 383 ? -5.625 9.648 11.633 1 98.88 383 PHE A O 1
ATOM 2955 N N . ILE A 1 384 ? -6.109 7.902 10.352 1 98.62 384 ILE A N 1
ATOM 2956 C CA . ILE A 1 384 ? -7.547 8.141 10.352 1 98.62 384 ILE A CA 1
ATOM 2957 C C . ILE A 1 384 ? -8.102 7.941 11.766 1 98.62 384 ILE A C 1
ATOM 2959 O O . ILE A 1 384 ? -8.883 8.758 12.25 1 98.62 384 ILE A O 1
ATOM 2963 N N . ARG A 1 385 ? -7.672 6.934 12.438 1 98.06 385 ARG A N 1
ATOM 2964 C CA . ARG A 1 385 ? -8.156 6.66 13.789 1 98.06 385 ARG A CA 1
ATOM 2965 C C . ARG A 1 385 ? -7.73 7.766 14.758 1 98.06 385 ARG A C 1
ATOM 2967 O O . ARG A 1 385 ? -8.516 8.172 15.617 1 98.06 385 ARG A O 1
ATOM 2974 N N . ALA A 1 386 ? -6.488 8.164 14.57 1 98.88 386 ALA A N 1
ATOM 2975 C CA . ALA A 1 386 ? -5.992 9.242 15.422 1 98.88 386 ALA A CA 1
ATOM 2976 C C . ALA A 1 386 ? -6.797 10.523 15.203 1 98.88 386 ALA A C 1
ATOM 2978 O O . ALA A 1 386 ? -7.121 11.227 16.172 1 98.88 386 ALA A O 1
ATOM 2979 N N . ALA A 1 387 ? -7.074 10.836 13.977 1 98.81 387 ALA A N 1
ATOM 2980 C CA . ALA A 1 387 ? -7.859 12.023 13.664 1 98.81 387 ALA A CA 1
ATOM 2981 C C . ALA A 1 387 ? -9.273 11.914 14.227 1 98.81 387 ALA A C 1
ATOM 2983 O O . ALA A 1 387 ? -9.828 12.891 14.742 1 98.81 387 ALA A O 1
ATOM 2984 N N . ARG A 1 388 ? -9.852 10.734 14.156 1 98.56 388 ARG A N 1
ATOM 2985 C CA . ARG A 1 388 ? -11.242 10.516 14.523 1 98.56 388 ARG A CA 1
ATOM 2986 C C . ARG A 1 388 ? -11.414 10.5 16.047 1 98.56 388 ARG A C 1
ATOM 2988 O O . ARG A 1 388 ? -12.336 11.117 16.578 1 98.56 388 ARG A O 1
ATOM 2995 N N . GLN A 1 389 ? -10.477 9.82 16.734 1 98.25 389 GLN A N 1
ATOM 2996 C CA . GLN A 1 389 ? -10.773 9.477 18.125 1 98.25 389 GLN A CA 1
ATOM 2997 C C . GLN A 1 389 ? -9.742 10.094 19.078 1 98.25 389 GLN A C 1
ATOM 2999 O O . GLN A 1 389 ? -9.891 10.008 20.297 1 98.25 389 GLN A O 1
ATOM 3004 N N . GLY A 1 390 ? -8.711 10.703 18.531 1 98.44 390 GLY A N 1
ATOM 3005 C CA . GLY A 1 390 ? -7.691 11.305 19.375 1 98.44 390 GLY A CA 1
ATOM 3006 C C . GLY A 1 390 ? -7.078 10.336 20.375 1 98.44 390 GLY A C 1
ATOM 3007 O O . GLY A 1 390 ? -6.641 9.25 19.984 1 98.44 390 GLY A O 1
ATOM 3008 N N . LEU A 1 391 ? -7.062 10.672 21.609 1 98.44 391 LEU A N 1
ATOM 3009 C CA . LEU A 1 391 ? -6.41 9.898 22.672 1 98.44 391 LEU A CA 1
ATOM 3010 C C . LEU A 1 391 ? -7.211 8.641 22.984 1 98.44 391 LEU A C 1
ATOM 3012 O O . LEU A 1 391 ? -6.711 7.734 23.672 1 98.44 391 LEU A O 1
ATOM 3016 N N . ASP A 1 392 ? -8.438 8.492 22.484 1 97.69 392 ASP A N 1
ATOM 3017 C CA . ASP A 1 392 ? -9.25 7.301 22.703 1 97.69 392 ASP A CA 1
ATOM 3018 C C . ASP A 1 392 ? -8.984 6.25 21.625 1 97.69 392 ASP A C 1
ATOM 3020 O O . ASP A 1 392 ? -9.5 5.133 21.703 1 97.69 392 ASP A O 1
ATOM 3024 N N . ALA A 1 393 ? -8.141 6.578 20.672 1 97.88 393 ALA A N 1
ATOM 3025 C CA . ALA A 1 393 ? -7.898 5.676 19.547 1 97.88 393 ALA A CA 1
ATOM 3026 C C . ALA A 1 393 ? -7.031 4.492 19.984 1 97.88 393 ALA A C 1
ATOM 3028 O O . ALA A 1 393 ? -6.258 4.598 20.938 1 97.88 393 ALA A O 1
ATOM 3029 N N . GLU A 1 394 ? -7.246 3.418 19.344 1 97.56 394 GLU A N 1
ATOM 3030 C CA . GLU A 1 394 ? -6.293 2.312 19.312 1 97.56 394 GLU A CA 1
ATOM 3031 C C . GLU A 1 394 ? -5.469 2.336 18.016 1 97.56 394 GLU A C 1
ATOM 3033 O O . GLU A 1 394 ? -6.023 2.352 16.922 1 97.56 394 GLU A O 1
ATOM 3038 N N . LEU A 1 395 ? -4.188 2.389 18.188 1 98.19 395 LEU A N 1
ATOM 3039 C CA . LEU A 1 395 ? -3.287 2.445 17.031 1 98.19 395 LEU A CA 1
ATOM 3040 C C . LEU A 1 395 ? -2.475 1.159 16.922 1 98.19 395 LEU A C 1
ATOM 3042 O O . LEU A 1 395 ? -2.221 0.488 17.922 1 98.19 395 LEU A O 1
ATOM 3046 N N . LEU A 1 396 ? -2.127 0.772 15.711 1 97.88 396 LEU A N 1
ATOM 3047 C CA . LEU A 1 396 ? -1.273 -0.381 15.453 1 97.88 396 LEU A CA 1
ATOM 3048 C C . LEU A 1 396 ? 0.195 0.029 15.406 1 97.88 396 LEU A C 1
ATOM 3050 O O . LEU A 1 396 ? 0.551 1.004 14.742 1 97.88 396 LEU A O 1
ATOM 3054 N N . TRP A 1 397 ? 0.976 -0.643 16.094 1 98.06 397 TRP A N 1
ATOM 3055 C CA . TRP A 1 397 ? 2.398 -0.318 16.141 1 98.06 397 TRP A CA 1
ATOM 3056 C C . TRP A 1 397 ? 3.248 -1.567 15.938 1 98.06 397 TRP A C 1
ATOM 3058 O O . TRP A 1 397 ? 2.896 -2.65 16.406 1 98.06 397 TRP A O 1
ATOM 3068 N N . PRO A 1 398 ? 4.352 -1.461 15.203 1 97.12 398 PRO A N 1
ATOM 3069 C CA . PRO A 1 398 ? 5.188 -2.631 14.922 1 97.12 398 PRO A CA 1
ATOM 3070 C C . PRO A 1 398 ? 5.691 -3.312 16.188 1 97.12 398 PRO A C 1
ATOM 3072 O O . PRO A 1 398 ? 6.031 -2.637 17.172 1 97.12 398 PRO A O 1
ATOM 3075 N N . SER A 1 399 ? 5.707 -4.598 16.094 1 93.69 399 SER A N 1
ATOM 3076 C CA . SER A 1 399 ? 6.23 -5.43 17.172 1 93.69 399 SER A CA 1
ATOM 3077 C C . SER A 1 399 ? 7.391 -6.297 16.688 1 93.69 399 SER A C 1
ATOM 3079 O O . SER A 1 399 ? 7.496 -6.594 15.5 1 93.69 399 SER A O 1
ATOM 3081 N N . SER A 1 400 ? 8.242 -6.734 17.625 1 86.19 400 SER A N 1
ATOM 3082 C CA . SER A 1 400 ? 9.391 -7.566 17.297 1 86.19 400 SER A CA 1
ATOM 3083 C C . SER A 1 400 ? 8.984 -9.023 17.125 1 86.19 400 SER A C 1
ATOM 3085 O O . SER A 1 400 ? 9.75 -9.828 16.578 1 86.19 400 SER A O 1
ATOM 3087 N N . THR A 1 401 ? 7.816 -9.328 17.562 1 88.25 401 THR A N 1
ATOM 3088 C CA . THR A 1 401 ? 7.348 -10.703 17.438 1 88.25 401 THR A CA 1
ATOM 3089 C C . THR A 1 401 ? 6.031 -10.773 16.672 1 88.25 401 THR A C 1
ATOM 3091 O O . THR A 1 401 ? 5.25 -9.82 16.688 1 88.25 401 THR A O 1
ATOM 3094 N N . ALA A 1 402 ? 5.758 -11.805 15.992 1 91.44 402 ALA A N 1
ATOM 3095 C CA . ALA A 1 402 ? 4.523 -11.984 15.242 1 91.44 402 ALA A CA 1
ATOM 3096 C C . ALA A 1 402 ? 3.363 -12.352 16.172 1 91.44 402 ALA A C 1
ATOM 3098 O O . ALA A 1 402 ? 3.562 -13.016 17.188 1 91.44 402 ALA A O 1
ATOM 3099 N N . PRO A 1 403 ? 2.248 -12.078 15.945 1 92.44 403 PRO A N 1
ATOM 3100 C CA . PRO A 1 403 ? 1.877 -11.258 14.789 1 92.44 403 PRO A CA 1
ATOM 3101 C C . PRO A 1 403 ? 2.119 -9.766 15.023 1 92.44 403 PRO A C 1
ATOM 3103 O O . PRO A 1 403 ? 1.932 -9.281 16.141 1 92.44 403 PRO A O 1
ATOM 3106 N N . SER A 1 404 ? 2.568 -9.156 14.016 1 95.75 404 SER A N 1
ATOM 3107 C CA . SER A 1 404 ? 2.715 -7.703 13.969 1 95.75 404 SER A CA 1
ATOM 3108 C C . SER A 1 404 ? 1.857 -7.098 12.859 1 95.75 404 SER A C 1
ATOM 3110 O O . SER A 1 404 ? 1.619 -7.738 11.836 1 95.75 404 SER A O 1
ATOM 3112 N N . PRO A 1 405 ? 1.44 -5.863 13.031 1 96.69 405 PRO A N 1
ATOM 3113 C CA . PRO A 1 405 ? 1.527 -4.957 14.18 1 96.69 405 PRO A CA 1
ATOM 3114 C C . PRO A 1 405 ? 0.53 -5.309 15.281 1 96.69 405 PRO A C 1
ATOM 3116 O O . PRO A 1 405 ? -0.349 -6.148 15.086 1 96.69 405 PRO A O 1
ATOM 3119 N N . ARG A 1 406 ? 0.686 -4.688 16.438 1 95.56 406 ARG A N 1
ATOM 3120 C CA . ARG A 1 406 ? -0.213 -4.918 17.562 1 95.56 406 ARG A CA 1
ATOM 3121 C C . ARG A 1 406 ? -0.938 -3.637 17.953 1 95.56 406 ARG A C 1
ATOM 3123 O O . ARG A 1 406 ? -0.356 -2.551 17.922 1 95.56 406 ARG A O 1
ATOM 3130 N N . PRO A 1 407 ? -2.174 -3.785 18.359 1 96.19 407 PRO A N 1
ATOM 3131 C CA . PRO A 1 407 ? -2.92 -2.607 18.797 1 96.19 407 PRO A CA 1
ATOM 3132 C C . PRO A 1 407 ? -2.451 -2.086 20.156 1 96.19 407 PRO A C 1
ATOM 3134 O O . PRO A 1 407 ? -2.104 -2.875 21.047 1 96.19 407 PRO A O 1
ATOM 3137 N N . MET A 1 408 ? -2.424 -0.867 20.297 1 96.5 408 MET A N 1
ATOM 3138 C CA . MET A 1 408 ? -2.094 -0.176 21.547 1 96.5 408 MET A CA 1
ATOM 3139 C C . MET A 1 408 ? -2.947 1.077 21.719 1 96.5 408 MET A C 1
ATOM 3141 O O . MET A 1 408 ? -3.186 1.805 20.75 1 96.5 408 MET A O 1
ATOM 3145 N N . ALA A 1 409 ? -3.336 1.305 22.938 1 97.88 409 ALA A N 1
ATOM 3146 C CA . ALA A 1 409 ? -4.023 2.566 23.203 1 97.88 409 ALA A CA 1
ATOM 3147 C C . ALA A 1 409 ? -3.139 3.758 22.844 1 97.88 409 ALA A C 1
ATOM 3149 O O . ALA A 1 409 ? -1.94 3.76 23.125 1 97.88 409 ALA A O 1
ATOM 3150 N N . ALA A 1 410 ? -3.707 4.777 22.25 1 98.44 410 ALA A N 1
ATOM 3151 C CA . ALA A 1 410 ? -2.941 5.953 21.844 1 98.44 410 ALA A CA 1
ATOM 3152 C C . ALA A 1 410 ? -2.197 6.566 23.016 1 98.44 410 ALA A C 1
ATOM 3154 O O . ALA A 1 410 ? -1.042 6.977 22.891 1 98.44 410 ALA A O 1
ATOM 3155 N N . THR A 1 411 ? -2.836 6.621 24.188 1 98.56 411 THR A N 1
ATOM 3156 C CA . THR A 1 411 ? -2.221 7.207 25.375 1 98.56 411 THR A CA 1
ATOM 3157 C C . THR A 1 411 ? -0.957 6.445 25.766 1 98.56 411 THR A C 1
ATOM 3159 O O . THR A 1 411 ? 0.076 7.051 26.047 1 98.56 411 THR A O 1
ATOM 3162 N N . GLU A 1 412 ? -1.048 5.133 25.688 1 98.31 412 GLU A N 1
ATOM 3163 C CA . GLU A 1 412 ? 0.1 4.293 26.031 1 98.31 412 GLU A CA 1
ATOM 3164 C C . GLU A 1 412 ? 1.212 4.441 25 1 98.31 412 GLU A C 1
ATOM 3166 O O . GLU A 1 412 ? 2.391 4.52 25.344 1 98.31 412 GLU A O 1
ATOM 3171 N N . LEU A 1 413 ? 0.843 4.449 23.781 1 98.62 413 LEU A N 1
ATOM 3172 C CA . LEU A 1 413 ? 1.824 4.559 22.719 1 98.62 413 LEU A CA 1
ATOM 3173 C C . LEU A 1 413 ? 2.562 5.895 22.781 1 98.62 413 LEU A C 1
ATOM 3175 O O . LEU A 1 413 ? 3.787 5.938 22.656 1 98.62 413 LEU A O 1
ATOM 3179 N N . VAL A 1 414 ? 1.826 7.008 22.969 1 98.75 414 VAL A N 1
ATOM 3180 C CA . VAL A 1 414 ? 2.445 8.328 23.047 1 98.75 414 VAL A CA 1
ATOM 3181 C C . VAL A 1 414 ? 3.439 8.367 24.203 1 98.75 414 VAL A C 1
ATOM 3183 O O . VAL A 1 414 ? 4.57 8.828 24.047 1 98.75 414 VAL A O 1
ATOM 3186 N N . LYS A 1 415 ? 3.039 7.855 25.328 1 98.5 415 LYS A N 1
ATOM 3187 C CA . LYS A 1 415 ? 3.926 7.82 26.484 1 98.5 415 LYS A CA 1
ATOM 3188 C C . LYS A 1 415 ? 5.207 7.051 26.172 1 98.5 415 LYS A C 1
ATOM 3190 O O . LYS A 1 415 ? 6.301 7.484 26.547 1 98.5 415 LYS A O 1
ATOM 3195 N N . ARG A 1 416 ? 5.031 5.984 25.5 1 98.06 416 ARG A N 1
ATOM 3196 C CA . ARG A 1 416 ? 6.156 5.125 25.156 1 98.06 416 ARG A CA 1
ATOM 3197 C C . ARG A 1 416 ? 7.098 5.824 24.188 1 98.06 416 ARG A C 1
ATOM 3199 O O . ARG A 1 416 ? 8.305 5.582 24.203 1 98.06 416 ARG A O 1
ATOM 3206 N N . LEU A 1 417 ? 6.59 6.707 23.359 1 98.75 417 LEU A N 1
ATOM 3207 C CA . LEU A 1 417 ? 7.355 7.285 22.266 1 98.75 417 LEU A CA 1
ATOM 3208 C C . LEU A 1 417 ? 8.016 8.594 22.688 1 98.75 417 LEU A C 1
ATOM 3210 O O . LEU A 1 417 ? 8.906 9.094 22 1 98.75 417 LEU A O 1
ATOM 3214 N N . LEU A 1 418 ? 7.566 9.164 23.828 1 98.81 418 LEU A N 1
ATOM 3215 C CA . LEU A 1 418 ? 8.086 10.453 24.266 1 98.81 418 LEU A CA 1
ATOM 3216 C C . LEU A 1 418 ? 9.594 10.383 24.5 1 98.81 418 LEU A C 1
ATOM 3218 O O . LEU A 1 418 ? 10.336 11.258 24.062 1 98.81 418 LEU A O 1
ATOM 3222 N N . PRO A 1 419 ? 10.141 9.281 25.109 1 98.81 419 PRO A N 1
ATOM 3223 C CA . PRO A 1 419 ? 11.594 9.203 25.25 1 98.81 419 PRO A CA 1
ATOM 3224 C C . PRO A 1 419 ? 12.312 9.133 23.906 1 98.81 419 PRO A C 1
ATOM 3226 O O . PRO A 1 419 ? 13.406 9.695 23.75 1 98.81 419 PRO A O 1
ATOM 3229 N N . ASP A 1 420 ? 11.797 8.445 22.922 1 98.75 420 ASP A N 1
ATOM 3230 C CA . ASP A 1 420 ? 12.367 8.414 21.578 1 98.75 420 ASP A CA 1
ATOM 3231 C C . ASP A 1 420 ? 12.453 9.82 20.984 1 98.75 420 ASP A C 1
ATOM 3233 O O . ASP A 1 420 ? 13.477 10.203 20.406 1 98.75 420 ASP A O 1
ATOM 3237 N N . ALA A 1 421 ? 11.328 10.547 21.125 1 98.94 421 ALA A N 1
ATOM 3238 C CA . ALA A 1 421 ? 11.297 11.914 20.594 1 98.94 421 ALA A CA 1
ATOM 3239 C C . ALA A 1 421 ? 12.383 12.773 21.25 1 98.94 421 ALA A C 1
ATOM 3241 O O . ALA A 1 421 ? 13.055 13.555 20.562 1 98.94 421 ALA A O 1
ATOM 3242 N N . ARG A 1 422 ? 12.508 12.648 22.531 1 98.94 422 ARG A N 1
ATOM 3243 C CA . ARG A 1 422 ? 13.547 13.391 23.234 1 98.94 422 ARG A CA 1
ATOM 3244 C C . ARG A 1 422 ? 14.93 13.062 22.688 1 98.94 422 ARG A C 1
ATOM 3246 O O . ARG A 1 422 ? 15.742 13.961 22.453 1 98.94 422 ARG A O 1
ATOM 3253 N N . GLU A 1 423 ? 15.188 11.773 22.547 1 98.81 423 GLU A N 1
ATOM 3254 C CA . GLU A 1 423 ? 16.469 11.328 22 1 98.81 423 GLU A CA 1
ATOM 3255 C C . GLU A 1 423 ? 16.719 11.914 20.609 1 98.81 423 GLU A C 1
ATOM 3257 O O . GLU A 1 423 ? 17.828 12.375 20.312 1 98.81 423 GLU A O 1
ATOM 3262 N N . GLY A 1 424 ? 15.68 11.883 19.781 1 98.81 424 GLY A N 1
ATOM 3263 C CA . GLY A 1 424 ? 15.797 12.445 18.453 1 98.81 424 GLY A CA 1
ATOM 3264 C C . GLY A 1 424 ? 16.141 13.93 18.453 1 98.81 424 GLY A C 1
ATOM 3265 O O . GLY A 1 424 ? 17.016 14.367 17.703 1 98.81 424 GLY A O 1
ATOM 3266 N N . LEU A 1 425 ? 15.492 14.695 19.297 1 98.88 425 LEU A N 1
ATOM 3267 C CA . LEU A 1 425 ? 15.727 16.125 19.391 1 98.88 425 LEU A CA 1
ATOM 3268 C C . LEU A 1 425 ? 17.141 16.422 19.875 1 98.88 425 LEU A C 1
ATOM 3270 O O . LEU A 1 425 ? 17.875 17.203 19.266 1 98.88 425 LEU A O 1
ATOM 3274 N N . VAL A 1 426 ? 17.531 15.758 20.938 1 98.81 426 VAL A N 1
ATOM 3275 C CA . VAL A 1 426 ? 18.812 16.047 21.578 1 98.81 426 VAL A CA 1
ATOM 3276 C C . VAL A 1 426 ? 19.953 15.617 20.656 1 98.81 426 VAL A C 1
ATOM 3278 O O . VAL A 1 426 ? 20.953 16.328 20.516 1 98.81 426 VAL A O 1
ATOM 3281 N N . ARG A 1 427 ? 19.859 14.492 20.062 1 98.31 427 ARG A N 1
ATOM 3282 C CA . ARG A 1 427 ? 20.859 14.031 19.109 1 98.31 427 ARG A CA 1
ATOM 3283 C C . ARG A 1 427 ? 21.016 15.008 17.953 1 98.31 427 ARG A C 1
ATOM 3285 O O . ARG A 1 427 ? 22.109 15.188 17.422 1 98.31 427 ARG A O 1
ATOM 3292 N N . ALA A 1 428 ? 19.922 15.656 17.594 1 98.06 428 ALA A N 1
ATOM 3293 C CA . ALA A 1 428 ? 19.953 16.609 16.484 1 98.06 428 ALA A CA 1
ATOM 3294 C C . ALA A 1 428 ? 20.469 17.969 16.953 1 98.06 428 ALA A C 1
ATOM 3296 O O . ALA A 1 428 ? 20.594 18.891 16.141 1 98.06 428 ALA A O 1
ATOM 3297 N N . GLY A 1 429 ? 20.734 18.109 18.234 1 98.56 429 GLY A N 1
ATOM 3298 C CA . GLY A 1 429 ? 21.359 19.312 18.734 1 98.56 429 GLY A CA 1
ATOM 3299 C C . GLY A 1 429 ? 20.406 20.25 19.438 1 98.56 429 GLY A C 1
ATOM 3300 O O . GLY A 1 429 ? 20.797 21.328 19.875 1 98.56 429 GLY A O 1
ATOM 3301 N N . VAL A 1 430 ? 19.172 19.859 19.562 1 98.88 430 VAL A N 1
ATOM 3302 C CA . VAL A 1 430 ? 18.219 20.688 20.297 1 98.88 430 VAL A CA 1
ATOM 3303 C C . VAL A 1 430 ? 18.594 20.703 21.781 1 98.88 430 VAL A C 1
ATOM 3305 O O . VAL A 1 430 ? 18.984 19.672 22.344 1 98.88 430 VAL A O 1
ATOM 3308 N N . ASP A 1 431 ? 18.469 21.859 22.344 1 98.81 431 ASP A N 1
ATOM 3309 C CA . ASP A 1 431 ? 18.75 22.016 23.766 1 98.81 431 ASP A CA 1
ATOM 3310 C C . ASP A 1 431 ? 17.922 21.047 24.609 1 98.81 431 ASP A C 1
ATOM 3312 O O . ASP A 1 431 ? 16.703 20.984 24.469 1 98.81 431 ASP A O 1
ATOM 3316 N N . ALA A 1 432 ? 18.531 20.375 25.5 1 98.75 432 ALA A N 1
ATOM 3317 C CA . ALA A 1 432 ? 17.891 19.312 26.281 1 98.75 432 ALA A CA 1
ATOM 3318 C C . ALA A 1 432 ? 16.766 19.891 27.156 1 98.75 432 ALA A C 1
ATOM 3320 O O . ALA A 1 432 ? 15.719 19.266 27.312 1 98.75 432 ALA A O 1
ATOM 3321 N N . GLU A 1 433 ? 17 20.984 27.719 1 98.69 433 GLU A N 1
ATOM 3322 C CA . GLU A 1 433 ? 15.992 21.578 28.578 1 98.69 433 GLU A CA 1
ATOM 3323 C C . GLU A 1 433 ? 14.75 21.984 27.781 1 98.69 433 GLU A C 1
ATOM 3325 O O . GLU A 1 433 ? 13.625 21.828 28.25 1 98.69 433 GLU A O 1
ATOM 3330 N N . GLU A 1 434 ? 14.977 22.531 26.625 1 98.75 434 GLU A N 1
ATOM 3331 C CA . GLU A 1 434 ? 13.852 22.875 25.766 1 98.75 434 GLU A CA 1
ATOM 3332 C C . GLU A 1 434 ? 13.039 21.625 25.391 1 98.75 434 GLU A C 1
ATOM 3334 O O . GLU A 1 434 ? 11.812 21.641 25.469 1 98.75 434 GLU A O 1
ATOM 3339 N N . ALA A 1 435 ? 13.805 20.562 25.016 1 98.88 435 ALA A N 1
ATOM 3340 C CA . ALA A 1 435 ? 13.148 19.312 24.672 1 98.88 435 ALA A CA 1
ATOM 3341 C C . ALA A 1 435 ? 12.328 18.781 25.844 1 98.88 435 ALA A C 1
ATOM 3343 O O . ALA A 1 435 ? 11.164 18.406 25.688 1 98.88 435 ALA A O 1
ATOM 3344 N N . ASP A 1 436 ? 12.898 18.781 27.031 1 98.88 436 ASP A N 1
ATOM 3345 C CA . ASP A 1 436 ? 12.242 18.25 28.234 1 98.88 436 ASP A CA 1
ATOM 3346 C C . ASP A 1 436 ? 10.984 19.047 28.562 1 98.88 436 ASP A C 1
ATOM 3348 O O . ASP A 1 436 ? 9.953 18.484 28.922 1 98.88 436 ASP A O 1
ATOM 3352 N N . THR A 1 437 ? 11.102 20.359 28.484 1 98.69 437 THR A N 1
ATOM 3353 C CA . THR A 1 437 ? 9.984 21.234 28.812 1 98.69 437 THR A CA 1
ATOM 3354 C C . THR A 1 437 ? 8.812 21 27.859 1 98.69 437 THR A C 1
ATOM 3356 O O . THR A 1 437 ? 7.676 20.828 28.312 1 98.69 437 THR A O 1
ATOM 3359 N N . LEU A 1 438 ? 9.094 20.969 26.609 1 98.81 438 LEU A N 1
ATOM 3360 C CA . LEU A 1 438 ? 8.047 20.828 25.609 1 98.81 438 LEU A CA 1
ATOM 3361 C C . LEU A 1 438 ? 7.434 19.438 25.641 1 98.81 438 LEU A C 1
ATOM 3363 O O . LEU A 1 438 ? 6.215 19.281 25.578 1 98.81 438 LEU A O 1
ATOM 3367 N N . LEU A 1 439 ? 8.258 18.406 25.734 1 98.88 439 LEU A N 1
ATOM 3368 C CA . LEU A 1 439 ? 7.742 17.047 25.766 1 98.88 439 LEU A CA 1
ATOM 3369 C C . LEU A 1 439 ? 7.016 16.781 27.078 1 98.88 439 LEU A C 1
ATOM 3371 O O . LEU A 1 439 ? 6.129 15.922 27.141 1 98.88 439 LEU A O 1
ATOM 3375 N N . GLY A 1 440 ? 7.41 17.5 28.125 1 98.75 440 GLY A N 1
ATOM 3376 C CA . GLY A 1 440 ? 6.676 17.438 29.375 1 98.75 440 GLY A CA 1
ATOM 3377 C C . GLY A 1 440 ? 5.23 17.875 29.234 1 98.75 440 GLY A C 1
ATOM 3378 O O . GLY A 1 440 ? 4.344 17.328 29.891 1 98.75 440 GLY A O 1
ATOM 3379 N N . ILE A 1 441 ? 5.008 18.875 28.438 1 98.62 441 ILE A N 1
ATOM 3380 C CA . ILE A 1 441 ? 3.652 19.344 28.172 1 98.62 441 ILE A CA 1
ATOM 3381 C C . ILE A 1 441 ? 2.83 18.234 27.531 1 98.62 441 ILE A C 1
ATOM 3383 O O . ILE A 1 441 ? 1.684 18 27.922 1 98.62 441 ILE A O 1
ATOM 3387 N N . LEU A 1 442 ? 3.42 17.516 26.578 1 98.25 442 LEU A N 1
ATOM 3388 C CA . LEU A 1 442 ? 2.734 16.406 25.922 1 98.25 442 LEU A CA 1
ATOM 3389 C C . LEU A 1 442 ? 2.436 15.281 26.906 1 98.25 442 LEU A C 1
ATOM 3391 O O . LEU A 1 442 ? 1.366 14.672 26.859 1 98.25 442 LEU A O 1
ATOM 3395 N N . GLU A 1 443 ? 3.402 15 27.734 1 98.56 443 GLU A N 1
ATOM 3396 C CA . GLU A 1 443 ? 3.205 13.969 28.75 1 98.56 443 GLU A CA 1
ATOM 3397 C C . GLU A 1 443 ? 2.01 14.281 29.641 1 98.56 443 GLU A C 1
ATOM 3399 O O . GLU A 1 443 ? 1.175 13.414 29.906 1 98.56 443 GLU A O 1
ATOM 3404 N N . GLN A 1 444 ? 1.925 15.531 30.094 1 98.38 444 GLN A N 1
ATOM 3405 C CA . GLN A 1 444 ? 0.817 15.945 30.953 1 98.38 444 GLN A CA 1
ATOM 3406 C C . GLN A 1 444 ? -0.51 15.883 30.203 1 98.38 444 GLN A C 1
ATOM 3408 O O . GLN A 1 444 ? -1.534 15.5 30.766 1 98.38 444 GLN A O 1
ATOM 3413 N N . ARG A 1 445 ? -0.494 16.281 28.969 1 97.81 445 ARG A N 1
ATOM 3414 C CA . ARG A 1 445 ? -1.697 16.203 28.156 1 97.81 445 ARG A CA 1
ATOM 3415 C C . ARG A 1 445 ? -2.234 14.781 28.078 1 97.81 445 ARG A C 1
ATOM 3417 O O . ARG A 1 445 ? -3.445 14.562 28.156 1 97.81 445 ARG A O 1
ATOM 3424 N N . VAL A 1 446 ? -1.339 13.859 27.891 1 98.06 446 VAL A N 1
ATOM 3425 C CA . VAL A 1 446 ? -1.727 12.461 27.75 1 98.06 446 VAL A CA 1
ATOM 3426 C C . VAL A 1 446 ? -2.197 11.914 29.094 1 98.06 446 VAL A C 1
ATOM 3428 O O . VAL A 1 446 ? -3.211 11.211 29.156 1 98.06 446 VAL A O 1
ATOM 3431 N N . VAL A 1 447 ? -1.498 12.227 30.172 1 97.69 447 VAL A N 1
ATOM 3432 C CA . VAL A 1 447 ? -1.834 11.758 31.516 1 97.69 447 VAL A CA 1
ATOM 3433 C C . VAL A 1 447 ? -3.209 12.289 31.922 1 97.69 447 VAL A C 1
ATOM 3435 O O . VAL A 1 447 ? -4.027 11.547 32.469 1 97.69 447 VAL A O 1
ATOM 3438 N N . LEU A 1 448 ? -3.449 13.531 31.578 1 97.62 448 LEU A N 1
ATOM 3439 C CA . LEU A 1 448 ? -4.691 14.172 31.984 1 97.62 448 LEU A CA 1
ATOM 3440 C C . LEU A 1 448 ? -5.762 14.016 30.906 1 97.62 448 LEU A C 1
ATOM 3442 O O . LEU A 1 448 ? -6.91 14.414 31.109 1 97.62 448 LEU A O 1
ATOM 3446 N N . ARG A 1 449 ? -5.344 13.445 29.766 1 97.5 449 ARG A N 1
ATOM 3447 C CA . ARG A 1 449 ? -6.227 13.227 28.625 1 97.5 449 ARG A CA 1
ATOM 3448 C C . ARG A 1 449 ? -6.93 14.523 28.219 1 97.5 449 ARG A C 1
ATOM 3450 O O . ARG A 1 449 ? -8.156 14.555 28.078 1 97.5 449 ARG A O 1
ATOM 3457 N N . ARG A 1 450 ? -6.09 15.57 28.094 1 97.81 450 ARG A N 1
ATOM 3458 C CA . ARG A 1 450 ? -6.633 16.891 27.781 1 97.81 450 ARG A CA 1
ATOM 3459 C C . ARG A 1 450 ? -5.949 17.484 26.562 1 97.81 450 ARG A C 1
ATOM 3461 O O . ARG A 1 450 ? -4.949 18.203 26.688 1 97.81 450 ARG A O 1
ATOM 3468 N N . THR A 1 451 ? -6.547 17.266 25.406 1 98.69 451 THR A N 1
ATOM 3469 C CA . THR A 1 451 ? -6.164 17.969 24.188 1 98.69 451 THR A CA 1
ATOM 3470 C C . THR A 1 451 ? -7.086 19.172 23.938 1 98.69 451 THR A C 1
ATOM 3472 O O . THR A 1 451 ? -8.055 19.375 24.672 1 98.69 451 THR A O 1
ATOM 3475 N N . GLY A 1 452 ? -6.734 20 22.891 1 98.75 452 GLY A N 1
ATOM 3476 C CA . GLY A 1 452 ? -7.66 21.047 22.516 1 98.75 452 GLY A CA 1
ATOM 3477 C C . GLY A 1 452 ? -9.047 20.547 22.156 1 98.75 452 GLY A C 1
ATOM 3478 O O . GLY A 1 452 ? -10.055 21.141 22.531 1 98.75 452 GLY A O 1
ATOM 3479 N N . ALA A 1 453 ? -9.109 19.453 21.531 1 98.75 453 ALA A N 1
ATOM 3480 C CA . ALA A 1 453 ? -10.375 18.859 21.109 1 98.75 453 ALA A CA 1
ATOM 3481 C C . ALA A 1 453 ? -11.18 18.391 22.328 1 98.75 453 ALA A C 1
ATOM 3483 O O . ALA A 1 453 ? -12.383 18.656 22.422 1 98.75 453 ALA A O 1
ATOM 3484 N N . THR A 1 454 ? -10.508 17.688 23.266 1 98.12 454 THR A N 1
ATOM 3485 C CA . THR A 1 454 ? -11.219 17.172 24.422 1 98.12 454 THR A CA 1
ATOM 3486 C C . THR A 1 454 ? -11.711 18.312 25.312 1 98.12 454 THR A C 1
ATOM 3488 O O . THR A 1 454 ? -12.805 18.25 25.875 1 98.12 454 THR A O 1
ATOM 3491 N N . TRP A 1 455 ? -10.891 19.312 25.484 1 98.69 455 TRP A N 1
ATOM 3492 C CA . TRP A 1 455 ? -11.32 20.469 26.266 1 98.69 455 TRP A CA 1
ATOM 3493 C C . TRP A 1 455 ? -12.555 21.125 25.656 1 98.69 455 TRP A C 1
ATOM 3495 O O . TRP A 1 455 ? -13.523 21.422 26.359 1 98.69 455 TRP A O 1
ATOM 3505 N N . GLN A 1 456 ? -12.531 21.406 24.344 1 98.69 456 GLN A N 1
ATOM 3506 C CA . GLN A 1 456 ? -13.656 22.031 23.656 1 98.69 456 GLN A CA 1
ATOM 3507 C C . GLN A 1 456 ? -14.93 21.219 23.844 1 98.69 456 GLN A C 1
ATOM 3509 O O . GLN A 1 456 ? -15.992 21.781 24.109 1 98.69 456 GLN A O 1
ATOM 3514 N N . ARG A 1 457 ? -14.828 19.906 23.719 1 97.75 457 ARG A N 1
ATOM 3515 C CA . ARG A 1 457 ? -15.992 19.047 23.859 1 97.75 457 ARG A CA 1
ATOM 3516 C C . ARG A 1 457 ? -16.562 19.109 25.266 1 97.75 457 ARG A C 1
ATOM 3518 O O . ARG A 1 457 ? -17.781 19.219 25.453 1 97.75 457 ARG A O 1
ATOM 3525 N N . GLN A 1 458 ? -15.68 19.031 26.266 1 97.69 458 GLN A N 1
ATOM 3526 C CA . GLN A 1 458 ? -16.125 19.047 27.656 1 97.69 458 GLN A CA 1
ATOM 3527 C C . GLN A 1 458 ? -16.734 20.391 28.016 1 97.69 458 GLN A C 1
ATOM 3529 O O . GLN A 1 458 ? -17.781 20.453 28.672 1 97.69 458 GLN A O 1
ATOM 3534 N N . MET A 1 459 ? -16.047 21.422 27.609 1 98.31 459 MET A N 1
ATOM 3535 C CA . MET A 1 459 ? -16.562 22.766 27.875 1 98.31 459 MET A CA 1
ATOM 3536 C C . MET A 1 459 ? -17.922 22.984 27.203 1 98.31 459 MET A C 1
ATOM 3538 O O . MET A 1 459 ? -18.844 23.531 27.812 1 98.31 459 MET A O 1
ATOM 3542 N N . LEU A 1 460 ? -18.031 22.578 25.938 1 98.12 460 LEU A N 1
ATOM 3543 C CA . LEU A 1 460 ? -19.297 22.719 25.219 1 98.12 460 LEU A CA 1
ATOM 3544 C C . LEU A 1 460 ? -20.406 21.938 25.922 1 98.12 460 LEU A C 1
ATOM 3546 O O . LEU A 1 460 ? -21.531 22.438 26.047 1 98.12 460 LEU A O 1
ATOM 3550 N N . ALA A 1 461 ? -20.109 20.75 26.344 1 97 461 ALA A N 1
ATOM 3551 C CA . ALA A 1 461 ? -21.094 19.922 27.031 1 97 461 ALA A CA 1
ATOM 3552 C C . ALA A 1 461 ? -21.609 20.625 28.281 1 97 461 ALA A C 1
ATOM 3554 O O . ALA A 1 461 ? -22.812 20.609 28.562 1 97 461 ALA A O 1
ATOM 3555 N N . ARG A 1 462 ? -20.719 21.188 29 1 97.5 462 ARG A N 1
ATOM 3556 C CA . ARG A 1 462 ? -21.094 21.906 30.219 1 97.5 462 ARG A CA 1
ATOM 3557 C C . ARG A 1 462 ? -21.984 23.109 29.875 1 97.5 462 ARG A C 1
ATOM 3559 O O . ARG A 1 462 ? -23.016 23.312 30.516 1 97.5 462 ARG A O 1
ATOM 3566 N N . LEU A 1 463 ? -21.609 23.844 28.922 1 97.81 463 LEU A N 1
ATOM 3567 C CA . LEU A 1 463 ? -22.328 25.062 28.547 1 97.81 463 LEU A CA 1
ATOM 3568 C C . LEU A 1 463 ? -23.688 24.734 27.938 1 97.81 463 LEU A C 1
ATOM 3570 O O . LEU A 1 463 ? -24.641 25.469 28.125 1 97.81 463 LEU A O 1
ATOM 3574 N N . GLU A 1 464 ? -23.719 23.625 27.219 1 96.81 464 GLU A N 1
ATOM 3575 C CA . GLU A 1 464 ? -24.953 23.203 26.578 1 96.81 464 GLU A CA 1
ATOM 3576 C C . GLU A 1 464 ? -26.016 22.828 27.609 1 96.81 464 GLU A C 1
ATOM 3578 O O . GLU A 1 464 ? -27.203 22.828 27.328 1 96.81 464 GLU A O 1
ATOM 3583 N N . SER A 1 465 ? -25.547 22.516 28.812 1 96.31 465 SER A N 1
ATOM 3584 C CA . SER A 1 465 ? -26.484 22.234 29.891 1 96.31 465 SER A CA 1
ATOM 3585 C C . SER A 1 465 ? -27.141 23.516 30.406 1 96.31 465 SER A C 1
ATOM 3587 O O . SER A 1 465 ? -28.172 23.469 31.078 1 96.31 465 SER A O 1
ATOM 3589 N N . GLN A 1 466 ? -26.625 24.609 29.984 1 96.44 466 GLN A N 1
ATOM 3590 C CA . GLN A 1 466 ? -27.078 25.875 30.547 1 96.44 466 GLN A CA 1
ATOM 3591 C C . GLN A 1 466 ? -27.656 26.781 29.484 1 96.44 466 GLN A C 1
ATOM 3593 O O . GLN A 1 466 ? -28.359 27.75 29.797 1 96.44 466 GLN A O 1
ATOM 3598 N N . MET A 1 467 ? -27.328 26.547 28.234 1 97.38 467 MET A N 1
ATOM 3599 C CA . MET A 1 467 ? -27.75 27.422 27.156 1 97.38 467 MET A CA 1
ATOM 3600 C C . MET A 1 467 ? -27.859 26.672 25.828 1 97.38 467 MET A C 1
ATOM 3602 O O . MET A 1 467 ? -27.344 25.562 25.703 1 97.38 467 MET A O 1
ATOM 3606 N N . PRO A 1 468 ? -28.594 27.281 24.828 1 96.88 468 PRO A N 1
ATOM 3607 C CA . PRO A 1 468 ? -28.719 26.609 23.531 1 96.88 468 PRO A CA 1
ATOM 3608 C C . PRO A 1 468 ? -27.391 26.469 22.812 1 96.88 468 PRO A C 1
ATOM 3610 O O . PRO A 1 468 ? -26.469 27.266 23.016 1 96.88 468 PRO A O 1
ATOM 3613 N N . ARG A 1 469 ? -27.297 25.516 21.922 1 96.69 469 ARG A N 1
ATOM 3614 C CA . ARG A 1 469 ? -26.078 25.109 21.234 1 96.69 469 ARG A CA 1
ATOM 3615 C C . ARG A 1 469 ? -25.359 26.312 20.609 1 96.69 469 ARG A C 1
ATOM 3617 O O . ARG A 1 469 ? -24.156 26.453 20.75 1 96.69 469 ARG A O 1
ATOM 3624 N N . ARG A 1 470 ? -26.047 27.109 19.891 1 95.5 470 ARG A N 1
ATOM 3625 C CA . ARG A 1 470 ? -25.438 28.25 19.219 1 95.5 470 ARG A CA 1
ATOM 3626 C C . ARG A 1 470 ? -24.75 29.172 20.203 1 95.5 470 ARG A C 1
ATOM 3628 O O . ARG A 1 470 ? -23.625 29.609 19.969 1 95.5 470 ARG A O 1
ATOM 3635 N N . ASP A 1 471 ? -25.438 29.438 21.281 1 97.31 471 ASP A N 1
ATOM 3636 C CA . ASP A 1 471 ? -24.875 30.312 22.328 1 97.31 471 ASP A CA 1
ATOM 3637 C C . ASP A 1 471 ? -23.719 29.609 23.047 1 97.31 471 ASP A C 1
ATOM 3639 O O . ASP A 1 471 ? -22.75 30.266 23.422 1 97.31 471 ASP A O 1
ATOM 3643 N N . ALA A 1 472 ? -23.891 28.359 23.25 1 98.19 472 ALA A N 1
ATOM 3644 C CA . ALA A 1 472 ? -22.875 27.578 23.938 1 98.19 472 ALA A CA 1
ATOM 3645 C C . ALA A 1 472 ? -21.562 27.562 23.141 1 98.19 472 ALA A C 1
ATOM 3647 O O . ALA A 1 472 ? -20.484 27.641 23.703 1 98.19 472 ALA A O 1
ATOM 3648 N N . LEU A 1 473 ? -21.703 27.453 21.828 1 98.31 473 LEU A N 1
ATOM 3649 C CA . LEU A 1 473 ? -20.531 27.469 20.969 1 98.31 473 LEU A CA 1
ATOM 3650 C C . LEU A 1 473 ? -19.812 28.812 21.047 1 98.31 473 LEU A C 1
ATOM 3652 O O . LEU A 1 473 ? -18.578 28.859 21.141 1 98.31 473 LEU A O 1
ATOM 3656 N N . ALA A 1 474 ? -20.531 29.859 20.969 1 97.88 474 ALA A N 1
ATOM 3657 C CA . ALA A 1 474 ? -19.938 31.188 21.078 1 97.88 474 ALA A CA 1
ATOM 3658 C C . ALA A 1 474 ? -19.266 31.375 22.438 1 97.88 474 ALA A C 1
ATOM 3660 O O . ALA A 1 474 ? -18.156 31.938 22.516 1 97.88 474 ALA A O 1
ATOM 3661 N N . ALA A 1 475 ? -19.938 30.938 23.5 1 97.94 475 ALA A N 1
ATOM 3662 C CA . ALA A 1 475 ? -19.375 31.047 24.844 1 97.94 475 ALA A CA 1
ATOM 3663 C C . ALA A 1 475 ? -18.109 30.203 24.984 1 97.94 475 ALA A C 1
ATOM 3665 O O . ALA A 1 475 ? -17.156 30.625 25.625 1 97.94 475 ALA A O 1
ATOM 3666 N N . MET A 1 476 ? -18.172 29.062 24.469 1 98.19 476 MET A N 1
ATOM 3667 C CA . MET A 1 476 ? -17.016 28.188 24.484 1 98.19 476 MET A CA 1
ATOM 3668 C C . MET A 1 476 ? -15.836 28.828 23.766 1 98.19 476 MET A C 1
ATOM 3670 O O . MET A 1 476 ? -14.703 28.828 24.266 1 98.19 476 MET A O 1
ATOM 3674 N N . LEU A 1 477 ? -16.078 29.406 22.562 1 98.56 477 LEU A N 1
ATOM 3675 C CA . LEU A 1 477 ? -15.008 30.062 21.828 1 98.56 477 LEU A CA 1
ATOM 3676 C C . LEU A 1 477 ? -14.422 31.219 22.609 1 98.56 477 LEU A C 1
ATOM 3678 O O . LEU A 1 477 ? -13.211 31.422 22.625 1 98.56 477 LEU A O 1
ATOM 3682 N N . GLU A 1 478 ? -15.266 31.953 23.234 1 98 478 GLU A N 1
ATOM 3683 C CA . GLU A 1 478 ? -14.789 33.062 24.047 1 98 478 GLU A CA 1
ATOM 3684 C C . GLU A 1 478 ? -13.836 32.594 25.141 1 98 478 GLU A C 1
ATOM 3686 O O . GLU A 1 478 ? -12.773 33.188 25.344 1 98 478 GLU A O 1
ATOM 3691 N N . ARG A 1 479 ? -14.227 31.578 25.812 1 97.88 479 ARG A N 1
ATOM 3692 C CA . ARG A 1 479 ? -13.367 31.016 26.859 1 97.88 479 ARG A CA 1
ATOM 3693 C C . ARG A 1 479 ? -12.086 30.453 26.266 1 97.88 479 ARG A C 1
ATOM 3695 O O . ARG A 1 479 ? -11.008 30.578 26.859 1 97.88 479 ARG A O 1
ATOM 3702 N N . TYR A 1 480 ? -12.211 29.812 25.141 1 98.44 480 TYR A N 1
ATOM 3703 C CA . TYR A 1 480 ? -11.047 29.297 24.422 1 98.44 480 TYR A CA 1
ATOM 3704 C C . TYR A 1 480 ? -10.062 30.422 24.109 1 98.44 480 TYR A C 1
ATOM 3706 O O . TYR A 1 480 ? -8.859 30.281 24.344 1 98.44 480 TYR A O 1
ATOM 3714 N N . LEU A 1 481 ? -10.57 31.484 23.516 1 97.75 481 LEU A N 1
ATOM 3715 C CA . LEU A 1 481 ? -9.711 32.594 23.125 1 97.75 481 LEU A CA 1
ATOM 3716 C C . LEU A 1 481 ? -9.023 33.219 24.344 1 97.75 481 LEU A C 1
ATOM 3718 O O . LEU A 1 481 ? -7.844 33.562 24.281 1 97.75 481 LEU A O 1
ATOM 3722 N N . GLN A 1 482 ? -9.719 33.312 25.438 1 96.75 482 GLN A N 1
ATOM 3723 C CA . GLN A 1 482 ? -9.133 33.844 26.672 1 96.75 482 GLN A CA 1
ATOM 3724 C C . GLN A 1 482 ? -8.008 32.938 27.172 1 96.75 482 GLN A C 1
ATOM 3726 O O . GLN A 1 482 ? -6.941 33.406 27.547 1 96.75 482 GLN A O 1
ATOM 3731 N N . ARG A 1 483 ? -8.289 31.688 27.172 1 97.5 483 ARG A N 1
ATOM 3732 C CA . ARG A 1 483 ? -7.297 30.719 27.625 1 97.5 483 ARG A CA 1
ATOM 3733 C C . ARG A 1 483 ? -6.102 30.672 26.672 1 97.5 483 ARG A C 1
ATOM 3735 O O . ARG A 1 483 ? -4.957 30.562 27.125 1 97.5 483 ARG A O 1
ATOM 3742 N N . SER A 1 484 ? -6.371 30.703 25.422 1 97 484 SER A N 1
ATOM 3743 C CA . SER A 1 484 ? -5.309 30.719 24.422 1 97 484 SER A CA 1
ATOM 3744 C C . SER A 1 484 ? -4.391 31.922 24.594 1 97 484 SER A C 1
ATOM 3746 O O . SER A 1 484 ? -3.168 31.797 24.516 1 97 484 SER A O 1
ATOM 3748 N N . GLU A 1 485 ? -4.926 33.062 24.828 1 93.81 485 GLU A N 1
ATOM 3749 C CA . GLU A 1 485 ? -4.176 34.312 25 1 93.81 485 GLU A CA 1
ATOM 3750 C C . GLU A 1 485 ? -3.344 34.281 26.281 1 93.81 485 GLU A C 1
ATOM 3752 O O . GLU A 1 485 ? -2.314 34.938 26.375 1 93.81 485 GLU A O 1
ATOM 3757 N N . SER A 1 486 ? -3.832 33.5 27.25 1 95.12 486 SER A N 1
ATOM 3758 C CA . SER A 1 486 ? -3.088 33.375 28.484 1 95.12 486 SER A CA 1
ATOM 3759 C C . SER A 1 486 ? -1.736 32.719 28.266 1 95.12 486 SER A C 1
ATOM 3761 O O . SER A 1 486 ? -0.809 32.906 29.062 1 95.12 486 SER A O 1
ATOM 3763 N N . GLY A 1 487 ? -1.685 31.875 27.297 1 95.5 487 GLY A N 1
ATOM 3764 C CA . GLY A 1 487 ? -0.44 31.188 26.984 1 95.5 487 GLY A CA 1
ATOM 3765 C C . GLY A 1 487 ? -0.254 29.906 27.75 1 95.5 487 GLY A C 1
ATOM 3766 O O . GLY A 1 487 ? 0.641 29.109 27.438 1 95.5 487 GLY A O 1
ATOM 3767 N N . ALA A 1 488 ? -1.099 29.609 28.719 1 97.56 488 ALA A N 1
ATOM 3768 C CA . ALA A 1 488 ? -1 28.375 29.484 1 97.56 488 ALA A CA 1
ATOM 3769 C C . ALA A 1 488 ? -1.343 27.172 28.625 1 97.56 488 ALA A C 1
ATOM 3771 O O . ALA A 1 488 ? -2.262 27.219 27.797 1 97.56 488 ALA A O 1
ATOM 3772 N N . PRO A 1 489 ? -0.544 26.109 28.781 1 98.44 489 PRO A N 1
ATOM 3773 C CA . PRO A 1 489 ? -0.849 24.938 27.969 1 98.44 489 PRO A CA 1
ATOM 3774 C C . PRO A 1 489 ? -2.219 24.344 28.281 1 98.44 489 PRO A C 1
ATOM 3776 O O . PRO A 1 489 ? -2.662 24.375 29.438 1 98.44 489 PRO A O 1
ATOM 3779 N N . VAL A 1 490 ? -2.828 23.734 27.344 1 98.69 490 VAL A N 1
ATOM 3780 C CA . VAL A 1 490 ? -4.242 23.375 27.359 1 98.69 490 VAL A CA 1
ATOM 3781 C C . VAL A 1 490 ? -4.512 22.344 28.453 1 98.69 490 VAL A C 1
ATOM 3783 O O . VAL A 1 490 ? -5.602 22.328 29.031 1 98.69 490 VAL A O 1
ATOM 3786 N N . HIS A 1 491 ? -3.488 21.5 28.781 1 98.12 491 HIS A N 1
ATOM 3787 C CA . HIS A 1 491 ? -3.73 20.5 29.797 1 98.12 491 HIS A CA 1
ATOM 3788 C C . HIS A 1 491 ? -4.008 21.141 31.156 1 98.12 491 HIS A C 1
ATOM 3790 O O . HIS A 1 491 ? -4.508 20.484 32.062 1 98.12 491 HIS A O 1
ATOM 3796 N N . THR A 1 492 ? -3.734 22.438 31.281 1 98.25 492 THR A N 1
ATOM 3797 C CA . THR A 1 492 ? -3.941 23.141 32.562 1 98.25 492 THR A CA 1
ATOM 3798 C C . THR A 1 492 ? -5.27 23.875 32.531 1 98.25 492 THR A C 1
ATOM 3800 O O . THR A 1 492 ? -5.664 24.469 33.562 1 98.25 492 THR A O 1
ATOM 3803 N N . TRP A 1 493 ? -5.941 23.938 31.406 1 98.38 493 TRP A N 1
ATOM 3804 C CA . TRP A 1 493 ? -7.172 24.719 31.281 1 98.38 493 TRP A CA 1
ATOM 3805 C C . TRP A 1 493 ? -8.289 24.109 32.125 1 98.38 493 TRP A C 1
ATOM 3807 O O . TRP A 1 493 ? -8.562 22.922 32.062 1 98.38 493 TRP A O 1
ATOM 3817 N N . PRO A 1 494 ? -8.977 24.875 32.969 1 95.62 494 PRO A N 1
ATOM 3818 C CA . PRO A 1 494 ? -10.125 24.359 33.719 1 95.62 494 PRO A CA 1
ATOM 3819 C C . PRO A 1 494 ? -11.359 24.172 32.844 1 95.62 494 PRO A C 1
ATOM 3821 O O . PRO A 1 494 ? -11.516 24.859 31.828 1 95.62 494 PRO A O 1
ATOM 3824 N N . VAL A 1 495 ? -12.133 23.172 33.156 1 90.5 495 VAL A N 1
ATOM 3825 C CA . VAL A 1 495 ? -13.438 23.016 32.5 1 90.5 495 VAL A CA 1
ATOM 3826 C C . VAL A 1 495 ? -14.531 23.578 33.406 1 90.5 495 VAL A C 1
ATOM 3828 O O . VAL A 1 495 ? -15.602 23.953 32.938 1 90.5 495 VAL A O 1
ATOM 3831 N N . GLU A 1 496 ? -14.344 23.828 34.75 1 80.56 496 GLU A N 1
ATOM 3832 C CA . GLU A 1 496 ? -15.289 24.406 35.719 1 80.56 496 GLU A CA 1
ATOM 3833 C C . GLU A 1 496 ? -15.219 25.938 35.688 1 80.56 496 GLU A C 1
ATOM 3835 O O . GLU A 1 496 ? -14.18 26.516 35.375 1 80.56 496 GLU A O 1
ATOM 3840 N N . MET B 1 1 ? 10.586 -27.75 -2.363 1 43.31 1 MET B N 1
ATOM 3841 C CA . MET B 1 1 ? 10.148 -28.953 -1.667 1 43.31 1 MET B CA 1
ATOM 3842 C C . MET B 1 1 ? 10.055 -28.703 -0.164 1 43.31 1 MET B C 1
ATOM 3844 O O . MET B 1 1 ? 10.852 -27.969 0.4 1 43.31 1 MET B O 1
ATOM 3848 N N . GLY B 1 2 ? 8.797 -28.812 0.321 1 53.31 2 GLY B N 1
ATOM 3849 C CA . GLY B 1 2 ? 8.609 -28.594 1.747 1 53.31 2 GLY B CA 1
ATOM 3850 C C . GLY B 1 2 ? 9.461 -29.516 2.604 1 53.31 2 GLY B C 1
ATOM 3851 O O . GLY B 1 2 ? 9.844 -30.609 2.168 1 53.31 2 GLY B O 1
ATOM 3852 N N . MET B 1 3 ? 10.242 -29.047 3.504 1 61.69 3 MET B N 1
ATOM 3853 C CA . MET B 1 3 ? 11.031 -29.766 4.492 1 61.69 3 MET B CA 1
ATOM 3854 C C . MET B 1 3 ? 10.203 -30.859 5.168 1 61.69 3 MET B C 1
ATOM 3856 O O . MET B 1 3 ? 9.047 -30.625 5.52 1 61.69 3 MET B O 1
ATOM 3860 N N . ALA B 1 4 ? 10.758 -32.094 5.152 1 67 4 ALA B N 1
ATOM 3861 C CA . ALA B 1 4 ? 10.102 -33.219 5.84 1 67 4 ALA B CA 1
ATOM 3862 C C . ALA B 1 4 ? 10.062 -32.969 7.348 1 67 4 ALA B C 1
ATOM 3864 O O . ALA B 1 4 ? 11.062 -32.562 7.941 1 67 4 ALA B O 1
ATOM 3865 N N . ILE B 1 5 ? 8.828 -32.969 7.852 1 78 5 ILE B N 1
ATOM 3866 C CA . ILE B 1 5 ? 8.594 -32.844 9.281 1 78 5 ILE B CA 1
ATOM 3867 C C . ILE B 1 5 ? 8.07 -34.156 9.852 1 78 5 ILE B C 1
ATOM 3869 O O . ILE B 1 5 ? 7.195 -34.781 9.266 1 78 5 ILE B O 1
ATOM 3873 N N . HIS B 1 6 ? 8.648 -34.594 10.953 1 77.94 6 HIS B N 1
ATOM 3874 C CA . HIS B 1 6 ? 8.25 -35.875 11.555 1 77.94 6 HIS B CA 1
ATOM 3875 C C . HIS B 1 6 ? 7.395 -35.656 12.797 1 77.94 6 HIS B C 1
ATOM 3877 O O . HIS B 1 6 ? 6.734 -36.562 13.281 1 77.94 6 HIS B O 1
ATOM 3883 N N . GLN B 1 7 ? 7.414 -34.406 13.203 1 78.5 7 GLN B N 1
ATOM 3884 C CA . GLN B 1 7 ? 6.668 -34.062 14.414 1 78.5 7 GLN B CA 1
ATOM 3885 C C . GLN B 1 7 ? 5.301 -33.469 14.07 1 78.5 7 GLN B C 1
ATOM 3887 O O . GLN B 1 7 ? 5.18 -32.688 13.141 1 78.5 7 GLN B O 1
ATOM 3892 N N . GLU B 1 8 ? 4.23 -33.938 14.812 1 81.44 8 GLU B N 1
ATOM 3893 C CA . GLU B 1 8 ? 2.871 -33.5 14.508 1 81.44 8 GLU B CA 1
ATOM 3894 C C . GLU B 1 8 ? 2.33 -32.594 15.602 1 81.44 8 GLU B C 1
ATOM 3896 O O . GLU B 1 8 ? 1.401 -31.812 15.359 1 81.44 8 GLU B O 1
ATOM 3901 N N . GLU B 1 9 ? 2.926 -32.688 16.766 1 84.69 9 GLU B N 1
ATOM 3902 C CA . GLU B 1 9 ? 2.457 -31.859 17.875 1 84.69 9 GLU B CA 1
ATOM 3903 C C . GLU B 1 9 ? 3.566 -30.953 18.391 1 84.69 9 GLU B C 1
ATOM 3905 O O . GLU B 1 9 ? 4.73 -31.359 18.453 1 84.69 9 GLU B O 1
ATOM 3910 N N . PHE B 1 10 ? 3.102 -29.75 18.688 1 90.5 10 PHE B N 1
ATOM 3911 C CA . PHE B 1 10 ? 4.082 -28.766 19.125 1 90.5 10 PHE B CA 1
ATOM 3912 C C . PHE B 1 10 ? 3.65 -28.125 20.438 1 90.5 10 PHE B C 1
ATOM 3914 O O . PHE B 1 10 ? 2.457 -27.938 20.688 1 90.5 10 PHE B O 1
ATOM 3921 N N . ARG B 1 11 ? 4.68 -27.859 21.438 1 90.06 11 ARG B N 1
ATOM 3922 C CA . ARG B 1 11 ? 4.48 -27.172 22.719 1 90.06 11 ARG B CA 1
ATOM 3923 C C . ARG B 1 11 ? 4.781 -25.672 22.578 1 90.06 11 ARG B C 1
ATOM 3925 O O . ARG B 1 11 ? 5.457 -25.25 21.641 1 90.06 11 ARG B O 1
ATOM 3932 N N . PRO B 1 12 ? 4.258 -24.922 23.453 1 91.25 12 PRO B N 1
ATOM 3933 C CA . PRO B 1 12 ? 4.551 -23.484 23.438 1 91.25 12 PRO B CA 1
ATOM 3934 C C . PRO B 1 12 ? 6.047 -23.188 23.406 1 91.25 12 PRO B C 1
ATOM 3936 O O . PRO B 1 12 ? 6.473 -22.234 22.766 1 91.25 12 PRO B O 1
ATOM 3939 N N . GLU B 1 13 ? 6.789 -23.969 23.984 1 94.19 13 GLU B N 1
ATOM 3940 C CA . GLU B 1 13 ? 8.234 -23.766 24.031 1 94.19 13 GLU B CA 1
ATOM 3941 C C . GLU B 1 13 ? 8.844 -23.922 22.641 1 94.19 13 GLU B C 1
ATOM 3943 O O . GLU B 1 13 ? 9.844 -23.281 22.312 1 94.19 13 GLU B O 1
ATOM 3948 N N . ASP B 1 14 ? 8.273 -24.859 21.844 1 94.81 14 ASP B N 1
ATOM 3949 C CA . ASP B 1 14 ? 8.75 -25.031 20.469 1 94.81 14 ASP B CA 1
ATOM 3950 C C . ASP B 1 14 ? 8.539 -23.766 19.656 1 94.81 14 ASP B C 1
ATOM 3952 O O . ASP B 1 14 ? 9.414 -23.375 18.875 1 94.81 14 ASP B O 1
ATOM 3956 N N . HIS B 1 15 ? 7.406 -23.156 19.953 1 94.25 15 HIS B N 1
ATOM 3957 C CA . HIS B 1 15 ? 7.086 -21.922 19.234 1 94.25 15 HIS B CA 1
ATOM 3958 C C . HIS B 1 15 ? 8.023 -20.781 19.641 1 94.25 15 HIS B C 1
ATOM 3960 O O . HIS B 1 15 ? 8.492 -20.031 18.781 1 94.25 15 HIS B O 1
ATOM 3966 N N . GLU B 1 16 ? 8.281 -20.672 20.859 1 94.56 16 GLU B N 1
ATOM 3967 C CA . GLU B 1 16 ? 9.195 -19.641 21.359 1 94.56 16 GLU B CA 1
ATOM 3968 C C . GLU B 1 16 ? 10.602 -19.828 20.797 1 94.56 16 GLU B C 1
ATOM 3970 O O . GLU B 1 16 ? 11.234 -18.875 20.359 1 94.56 16 GLU B O 1
ATOM 3975 N N . ARG B 1 17 ? 11.07 -21.094 20.875 1 95.69 17 ARG B N 1
ATOM 3976 C CA . ARG B 1 17 ? 12.391 -21.406 20.344 1 95.69 17 ARG B CA 1
ATOM 3977 C C . ARG B 1 17 ? 12.461 -21.094 18.844 1 95.69 17 ARG B C 1
ATOM 3979 O O . ARG B 1 17 ? 13.43 -20.5 18.375 1 95.69 17 ARG B O 1
ATOM 3986 N N . PHE B 1 18 ? 11.469 -21.531 18.141 1 96.81 18 PHE B N 1
ATOM 3987 C CA . PHE B 1 18 ? 11.43 -21.312 16.703 1 96.81 18 PHE B CA 1
ATOM 3988 C C . PHE B 1 18 ? 11.453 -19.828 16.391 1 96.81 18 PHE B C 1
ATOM 3990 O O . PHE B 1 18 ? 12.148 -19.391 15.469 1 96.81 18 PHE B O 1
ATOM 3997 N N . SER B 1 19 ? 10.75 -19 17.156 1 96.38 19 SER B N 1
ATOM 3998 C CA . SER B 1 19 ? 10.719 -17.562 16.953 1 96.38 19 SER B CA 1
ATOM 3999 C C . SER B 1 19 ? 12.094 -16.938 17.172 1 96.38 19 SER B C 1
ATOM 4001 O O . SER B 1 19 ? 12.508 -16.062 16.406 1 96.38 19 SER B O 1
ATOM 4003 N N . ARG B 1 20 ? 12.75 -17.375 18.141 1 95.69 20 ARG B N 1
ATOM 4004 C CA . ARG B 1 20 ? 14.109 -16.906 18.391 1 95.69 20 ARG B CA 1
ATOM 4005 C C . ARG B 1 20 ? 15.031 -17.266 17.234 1 95.69 20 ARG B C 1
ATOM 4007 O O . ARG B 1 20 ? 15.852 -16.453 16.797 1 95.69 20 ARG B O 1
ATOM 4014 N N . ARG B 1 21 ? 14.859 -18.516 16.766 1 96.94 21 ARG B N 1
ATOM 4015 C CA . ARG B 1 21 ? 15.672 -19 15.656 1 96.94 21 ARG B CA 1
ATOM 4016 C C . ARG B 1 21 ? 15.383 -18.219 14.383 1 96.94 21 ARG B C 1
ATOM 4018 O O . ARG B 1 21 ? 16.281 -18 13.562 1 96.94 21 ARG B O 1
ATOM 4025 N N . LEU B 1 22 ? 14.148 -17.844 14.203 1 97.62 22 LEU B N 1
ATOM 4026 C CA . LEU B 1 22 ? 13.789 -17.016 13.055 1 97.62 22 LEU B CA 1
ATOM 4027 C C . LEU B 1 22 ? 14.516 -15.672 13.102 1 97.62 22 LEU B C 1
ATOM 4029 O O . LEU B 1 22 ? 15.031 -15.211 12.086 1 97.62 22 LEU B O 1
ATOM 4033 N N . ALA B 1 23 ? 14.562 -15.062 14.281 1 96.38 23 ALA B N 1
ATOM 4034 C CA . ALA B 1 23 ? 15.273 -13.797 14.445 1 96.38 23 ALA B CA 1
ATOM 4035 C C . ALA B 1 23 ? 16.75 -13.953 14.125 1 96.38 23 ALA B C 1
ATOM 4037 O O . ALA B 1 23 ? 17.344 -13.102 13.445 1 96.38 23 ALA B O 1
ATOM 4038 N N . GLU B 1 24 ? 17.328 -15.016 14.562 1 97.12 24 GLU B N 1
ATOM 4039 C CA . GLU B 1 24 ? 18.719 -15.312 14.266 1 97.12 24 GLU B CA 1
ATOM 4040 C C . GLU B 1 24 ? 18.922 -15.539 12.773 1 97.12 24 GLU B C 1
ATOM 4042 O O . GLU B 1 24 ? 19.938 -15.125 12.211 1 97.12 24 GLU B O 1
ATOM 4047 N N . SER B 1 25 ? 17.984 -16.25 12.211 1 97.94 25 SER B N 1
ATOM 4048 C CA . SER B 1 25 ? 18.062 -16.531 10.773 1 97.94 25 SER B CA 1
ATOM 4049 C C . SER B 1 25 ? 18.016 -15.242 9.961 1 97.94 25 SER B C 1
ATOM 4051 O O . SER B 1 25 ? 18.719 -15.117 8.961 1 97.94 25 SER B O 1
ATOM 4053 N N . LEU B 1 26 ? 17.219 -14.289 10.359 1 97.75 26 LEU B N 1
ATOM 4054 C CA . LEU B 1 26 ? 17.125 -13.008 9.672 1 97.75 26 LEU B CA 1
ATOM 4055 C C . LEU B 1 26 ? 18.453 -12.25 9.75 1 97.75 26 LEU B C 1
ATOM 4057 O O . LEU B 1 26 ? 18.891 -11.648 8.773 1 97.75 26 LEU B O 1
ATOM 4061 N N . GLU B 1 27 ? 19.047 -12.281 10.906 1 97.56 27 GLU B N 1
ATOM 4062 C CA . GLU B 1 27 ? 20.359 -11.641 11.062 1 97.56 27 GLU B CA 1
ATOM 4063 C C . GLU B 1 27 ? 21.406 -12.297 10.164 1 97.56 27 GLU B C 1
ATOM 4065 O O . GLU B 1 27 ? 22.219 -11.609 9.555 1 97.56 27 GLU B O 1
ATOM 4070 N N . ALA B 1 28 ? 21.344 -13.617 10.141 1 98.38 28 ALA B N 1
ATOM 4071 C CA . ALA B 1 28 ? 22.266 -14.352 9.273 1 98.38 28 ALA B CA 1
ATOM 4072 C C . ALA B 1 28 ? 22.031 -14 7.805 1 98.38 28 ALA B C 1
ATOM 4074 O O . ALA B 1 28 ? 22.984 -13.797 7.055 1 98.38 28 ALA B O 1
ATOM 4075 N N . LEU B 1 29 ? 20.797 -13.969 7.406 1 98.38 29 LEU B N 1
ATOM 4076 C CA . LEU B 1 29 ? 20.484 -13.617 6.023 1 98.38 29 LEU B CA 1
ATOM 4077 C C . LEU B 1 29 ? 21 -12.227 5.684 1 98.38 29 LEU B C 1
ATOM 4079 O O . LEU B 1 29 ? 21.562 -12.016 4.602 1 98.38 29 LEU B O 1
ATOM 4083 N N . ARG B 1 30 ? 20.797 -11.266 6.578 1 97.62 30 ARG B N 1
ATOM 4084 C CA . ARG B 1 30 ? 21.297 -9.906 6.371 1 97.62 30 ARG B CA 1
ATOM 4085 C C . ARG B 1 30 ? 22.797 -9.906 6.137 1 97.62 30 ARG B C 1
ATOM 4087 O O . ARG B 1 30 ? 23.297 -9.219 5.242 1 97.62 30 ARG B O 1
ATOM 4094 N N . ALA B 1 31 ? 23.5 -10.633 6.961 1 97.88 31 ALA B N 1
ATOM 4095 C CA . ALA B 1 31 ? 24.953 -10.719 6.84 1 97.88 31 ALA B CA 1
ATOM 4096 C C . ALA B 1 31 ? 25.359 -11.344 5.508 1 97.88 31 ALA B C 1
ATOM 4098 O O . ALA B 1 31 ? 26.312 -10.891 4.867 1 97.88 31 ALA B O 1
ATOM 4099 N N . LEU B 1 32 ? 24.656 -12.391 5.086 1 97.94 32 LEU B N 1
ATOM 4100 C CA . LEU B 1 32 ? 24.938 -13.047 3.814 1 97.94 32 LEU B CA 1
ATOM 4101 C C . LEU B 1 32 ? 24.75 -12.086 2.646 1 97.94 32 LEU B C 1
ATOM 4103 O O . LEU B 1 32 ? 25.578 -12.008 1.75 1 97.94 32 LEU B O 1
ATOM 4107 N N . LEU B 1 33 ? 23.672 -11.344 2.689 1 97.69 33 LEU B N 1
ATOM 4108 C CA . LEU B 1 33 ? 23.312 -10.445 1.599 1 97.69 33 LEU B CA 1
ATOM 4109 C C . LEU B 1 33 ? 24.297 -9.273 1.519 1 97.69 33 LEU B C 1
ATOM 4111 O O . LEU B 1 33 ? 24.422 -8.641 0.467 1 97.69 33 LEU B O 1
ATOM 4115 N N . ALA B 1 34 ? 24.938 -8.977 2.623 1 96.31 34 ALA B N 1
ATOM 4116 C CA . ALA B 1 34 ? 25.906 -7.879 2.66 1 96.31 34 ALA B CA 1
ATOM 4117 C C . ALA B 1 34 ? 27.25 -8.32 2.1 1 96.31 34 ALA B C 1
ATOM 4119 O O . ALA B 1 34 ? 28.125 -7.488 1.827 1 96.31 34 ALA B O 1
ATOM 4120 N N . ARG B 1 35 ? 27.422 -9.656 1.906 1 96.19 35 ARG B N 1
ATOM 4121 C CA . ARG B 1 35 ? 28.672 -10.172 1.363 1 96.19 35 ARG B CA 1
ATOM 4122 C C . ARG B 1 35 ? 28.812 -9.836 -0.119 1 96.19 35 ARG B C 1
ATOM 4124 O O . ARG B 1 35 ? 27.906 -10.133 -0.911 1 96.19 35 ARG B O 1
ATOM 4131 N N . PRO B 1 36 ? 29.938 -9.289 -0.451 1 94.81 36 PRO B N 1
ATOM 4132 C CA . PRO B 1 36 ? 30.125 -8.984 -1.871 1 94.81 36 PRO B CA 1
ATOM 4133 C C . PRO B 1 36 ? 30.062 -10.227 -2.754 1 94.81 36 PRO B C 1
ATOM 4135 O O . PRO B 1 36 ? 30.719 -11.234 -2.465 1 94.81 36 PRO B O 1
ATOM 4138 N N . GLY B 1 37 ? 29.234 -10.188 -3.705 1 94.5 37 GLY B N 1
ATOM 4139 C CA . GLY B 1 37 ? 29.156 -11.25 -4.699 1 94.5 37 GLY B CA 1
ATOM 4140 C C . GLY B 1 37 ? 28.219 -12.367 -4.312 1 94.5 37 GLY B C 1
ATOM 4141 O O . GLY B 1 37 ? 27.984 -13.289 -5.102 1 94.5 37 GLY B O 1
ATOM 4142 N N . PHE B 1 38 ? 27.719 -12.328 -3.143 1 96.44 38 PHE B N 1
ATOM 4143 C CA . PHE B 1 38 ? 26.797 -13.383 -2.715 1 96.44 38 PHE B CA 1
ATOM 4144 C C . PHE B 1 38 ? 25.641 -13.531 -3.699 1 96.44 38 PHE B C 1
ATOM 4146 O O . PHE B 1 38 ? 24.984 -12.547 -4.047 1 96.44 38 PHE B O 1
ATOM 4153 N N . GLY B 1 39 ? 25.406 -14.758 -4.098 1 95.94 39 GLY B N 1
ATOM 4154 C CA . GLY B 1 39 ? 24.25 -15.102 -4.891 1 95.94 39 GLY B CA 1
ATOM 4155 C C . GLY B 1 39 ? 24.359 -14.664 -6.336 1 95.94 39 GLY B C 1
ATOM 4156 O O . GLY B 1 39 ? 23.422 -14.852 -7.121 1 95.94 39 GLY B O 1
ATOM 4157 N N . VAL B 1 40 ? 25.469 -13.984 -6.707 1 96 40 VAL B N 1
ATOM 4158 C CA . VAL B 1 40 ? 25.641 -13.531 -8.086 1 96 40 VAL B CA 1
ATOM 4159 C C . VAL B 1 40 ? 25.984 -14.711 -8.984 1 96 40 VAL B C 1
ATOM 4161 O O . VAL B 1 40 ? 26.797 -15.57 -8.609 1 96 40 VAL B O 1
ATOM 4164 N N . GLY B 1 41 ? 25.328 -14.828 -10.078 1 93.06 41 GLY B N 1
ATOM 4165 C CA . GLY B 1 41 ? 25.547 -15.875 -11.062 1 93.06 41 GLY B CA 1
ATOM 4166 C C . GLY B 1 41 ? 24.609 -15.789 -12.242 1 93.06 41 GLY B C 1
ATOM 4167 O O . GLY B 1 41 ? 23.734 -14.922 -12.281 1 93.06 41 GLY B O 1
ATOM 4168 N N . ALA B 1 42 ? 24.797 -16.641 -13.164 1 92.75 42 ALA B N 1
ATOM 4169 C CA . ALA B 1 42 ? 23.938 -16.656 -14.344 1 92.75 42 ALA B CA 1
ATOM 4170 C C . ALA B 1 42 ? 22.5 -17 -13.977 1 92.75 42 ALA B C 1
ATOM 4172 O O . ALA B 1 42 ? 22.266 -17.859 -13.117 1 92.75 42 ALA B O 1
ATOM 4173 N N . PRO B 1 43 ? 21.609 -16.344 -14.625 1 95.56 43 PRO B N 1
ATOM 4174 C CA . PRO B 1 43 ? 20.203 -16.656 -14.352 1 95.56 43 PRO B CA 1
ATOM 4175 C C . PRO B 1 43 ? 19.828 -18.078 -14.75 1 95.56 43 PRO B C 1
ATOM 4177 O O . PRO B 1 43 ? 20.25 -18.562 -15.805 1 95.56 43 PRO B O 1
ATOM 4180 N N . THR B 1 44 ? 19.156 -18.75 -13.891 1 97.88 44 THR B N 1
ATOM 4181 C CA . THR B 1 44 ? 18.594 -20.062 -14.156 1 97.88 44 THR B CA 1
ATOM 4182 C C . THR B 1 44 ? 17.078 -20.078 -13.953 1 97.88 44 THR B C 1
ATOM 4184 O O . THR B 1 44 ? 16.547 -19.188 -13.289 1 97.88 44 THR B O 1
ATOM 4187 N N . VAL B 1 45 ? 16.438 -21.031 -14.586 1 98.5 45 VAL B N 1
ATOM 4188 C CA . VAL B 1 45 ? 14.984 -21.172 -14.484 1 98.5 45 VAL B CA 1
ATOM 4189 C C . VAL B 1 45 ? 14.641 -22.625 -14.125 1 98.5 45 VAL B C 1
ATOM 4191 O O . VAL B 1 45 ? 15.297 -23.562 -14.578 1 98.5 45 VAL B O 1
ATOM 4194 N N . GLY B 1 46 ? 13.758 -22.766 -13.172 1 98.06 46 GLY B N 1
ATOM 4195 C CA . GLY B 1 46 ? 13.133 -24.031 -12.797 1 98.06 46 GLY B CA 1
ATOM 4196 C C . GLY B 1 46 ? 11.617 -23.938 -12.68 1 98.06 46 GLY B C 1
ATOM 4197 O O . GLY B 1 46 ? 11.047 -22.859 -12.875 1 98.06 46 GLY B O 1
ATOM 4198 N N . ALA B 1 47 ? 11 -25.078 -12.445 1 98.38 47 ALA B N 1
ATOM 4199 C CA . ALA B 1 47 ? 9.555 -25.062 -12.297 1 98.38 47 ALA B CA 1
ATOM 4200 C C . ALA B 1 47 ? 9.062 -26.281 -11.508 1 98.38 47 ALA B C 1
ATOM 4202 O O . ALA B 1 47 ? 9.773 -27.281 -11.391 1 98.38 47 ALA B O 1
ATOM 4203 N N . GLU B 1 48 ? 7.898 -26.109 -10.938 1 98.31 48 GLU B N 1
ATOM 4204 C CA . GLU B 1 48 ? 7.164 -27.188 -10.273 1 98.31 48 GLU B CA 1
ATOM 4205 C C . GLU B 1 48 ? 5.738 -27.297 -10.812 1 98.31 48 GLU B C 1
ATOM 4207 O O . GLU B 1 48 ? 5.016 -26.297 -10.867 1 98.31 48 GLU B O 1
ATOM 4212 N N . LEU B 1 49 ? 5.375 -28.5 -11.195 1 98.69 49 LEU B N 1
ATOM 4213 C CA . LEU B 1 49 ? 4.043 -28.75 -11.734 1 98.69 49 LEU B CA 1
ATOM 4214 C C . LEU B 1 49 ? 3.227 -29.625 -10.797 1 98.69 49 LEU B C 1
ATOM 4216 O O . LEU B 1 49 ? 3.693 -30.703 -10.383 1 98.69 49 LEU B O 1
ATOM 4220 N N . GLU B 1 50 ? 2.072 -29.219 -10.469 1 98.56 50 GLU B N 1
ATOM 4221 C CA . GLU B 1 50 ? 1.129 -30.016 -9.688 1 98.56 50 GLU B CA 1
ATOM 4222 C C . GLU B 1 50 ? 0.087 -30.672 -10.586 1 98.56 50 GLU B C 1
ATOM 4224 O O . GLU B 1 50 ? -0.316 -30.094 -11.602 1 98.56 50 GLU B O 1
ATOM 4229 N N . LEU B 1 51 ? -0.292 -31.875 -10.258 1 97.75 51 LEU B N 1
ATOM 4230 C CA . LEU B 1 51 ? -1.232 -32.594 -11.117 1 97.75 51 LEU B CA 1
ATOM 4231 C C . LEU B 1 51 ? -2.215 -33.406 -10.289 1 97.75 51 LEU B C 1
ATOM 4233 O O . LEU B 1 51 ? -1.997 -33.625 -9.094 1 97.75 51 LEU B O 1
ATOM 4237 N N . TYR B 1 52 ? -3.312 -33.844 -10.93 1 98.56 52 TYR B N 1
ATOM 4238 C CA . TYR B 1 52 ? -4.344 -34.719 -10.352 1 98.56 52 TYR B CA 1
ATOM 4239 C C . TYR B 1 52 ? -4.16 -36.156 -10.805 1 98.56 52 TYR B C 1
ATOM 4241 O O . TYR B 1 52 ? -3.742 -36.406 -11.93 1 98.56 52 TYR B O 1
ATOM 4249 N N . LEU B 1 53 ? -4.492 -37.031 -9.906 1 98.69 53 LEU B N 1
ATOM 4250 C CA . LEU B 1 53 ? -4.785 -38.438 -10.258 1 98.69 53 LEU B CA 1
ATOM 4251 C C . LEU B 1 53 ? -6.289 -38.688 -10.289 1 98.69 53 LEU B C 1
ATOM 4253 O O . LEU B 1 53 ? -6.988 -38.375 -9.32 1 98.69 53 LEU B O 1
ATOM 4257 N N . VAL B 1 54 ? -6.75 -39.188 -11.43 1 98.56 54 VAL B N 1
ATOM 4258 C CA . VAL B 1 54 ? -8.188 -39.375 -11.57 1 98.56 54 VAL B CA 1
ATOM 4259 C C . VAL B 1 54 ? -8.492 -40.781 -12.055 1 98.56 54 VAL B C 1
ATOM 4261 O O . VAL B 1 54 ? -7.633 -41.438 -12.656 1 98.56 54 VAL B O 1
ATOM 4264 N N . ASP B 1 55 ? -9.664 -41.281 -11.82 1 97.69 55 ASP B N 1
ATOM 4265 C CA . ASP B 1 55 ? -10.094 -42.594 -12.328 1 97.69 55 ASP B CA 1
ATOM 4266 C C . ASP B 1 55 ? -10.609 -42.469 -13.766 1 97.69 55 ASP B C 1
ATOM 4268 O O . ASP B 1 55 ? -10.461 -41.438 -14.406 1 97.69 55 ASP B O 1
ATOM 4272 N N . ARG B 1 56 ? -11.125 -43.531 -14.289 1 94.94 56 ARG B N 1
ATOM 4273 C CA . ARG B 1 56 ? -11.547 -43.625 -15.68 1 94.94 56 ARG B CA 1
ATOM 4274 C C . ARG B 1 56 ? -12.695 -42.656 -15.969 1 94.94 56 ARG B C 1
ATOM 4276 O O . ARG B 1 56 ? -12.891 -42.219 -17.109 1 94.94 56 ARG B O 1
ATOM 4283 N N . LEU B 1 57 ? -13.398 -42.344 -14.891 1 94.25 57 LEU B N 1
ATOM 4284 C CA . LEU B 1 57 ? -14.555 -41.469 -15.055 1 94.25 57 LEU B CA 1
ATOM 4285 C C . LEU B 1 57 ? -14.172 -40 -14.805 1 94.25 57 LEU B C 1
ATOM 4287 O O . LEU B 1 57 ? -15 -39.094 -14.953 1 94.25 57 LEU B O 1
ATOM 4291 N N . GLY B 1 58 ? -12.938 -39.781 -14.461 1 96.25 58 GLY B N 1
ATOM 4292 C CA . GLY B 1 58 ? -12.453 -38.406 -14.297 1 96.25 58 GLY B CA 1
ATOM 4293 C C . GLY B 1 58 ? -12.586 -37.906 -12.883 1 96.25 58 GLY B C 1
ATOM 4294 O O . GLY B 1 58 ? -12.414 -36.719 -12.625 1 96.25 58 GLY B O 1
ATOM 4295 N N . PHE B 1 59 ? -12.938 -38.719 -11.93 1 97.19 59 PHE B N 1
ATOM 4296 C CA . PHE B 1 59 ? -13.039 -38.344 -10.531 1 97.19 59 PHE B CA 1
ATOM 4297 C C . PHE B 1 59 ? -11.711 -38.531 -9.812 1 97.19 59 PHE B C 1
ATOM 4299 O O . PHE B 1 59 ? -10.922 -39.406 -10.195 1 97.19 59 PHE B O 1
ATOM 4306 N N . PRO B 1 60 ? -11.461 -37.719 -8.773 1 97.5 60 PRO B N 1
ATOM 4307 C CA . PRO B 1 60 ? -10.188 -37.875 -8.055 1 97.5 60 PRO B CA 1
ATOM 4308 C C . PRO B 1 60 ? -9.977 -39.281 -7.52 1 97.5 60 PRO B C 1
ATOM 4310 O O . PRO B 1 60 ? -10.922 -39.906 -7.035 1 97.5 60 PRO B O 1
ATOM 4313 N N . LEU B 1 61 ? -8.852 -39.719 -7.668 1 97.75 61 LEU B N 1
ATOM 4314 C CA . LEU B 1 61 ? -8.453 -41.031 -7.145 1 97.75 61 LEU B CA 1
ATOM 4315 C C . LEU B 1 61 ? -7.309 -40.906 -6.148 1 97.75 61 LEU B C 1
ATOM 4317 O O . LEU B 1 61 ? -6.199 -40.5 -6.52 1 97.75 61 LEU B O 1
ATOM 4321 N N . PRO B 1 62 ? -7.539 -41.188 -4.836 1 97.19 62 PRO B N 1
ATOM 4322 C CA . PRO B 1 62 ? -6.555 -40.969 -3.773 1 97.19 62 PRO B CA 1
ATOM 4323 C C . PRO B 1 62 ? -5.48 -42.062 -3.727 1 97.19 62 PRO B C 1
ATOM 4325 O O . PRO B 1 62 ? -5.398 -42.812 -2.748 1 97.19 62 PRO B O 1
ATOM 4328 N N . VAL B 1 63 ? -4.547 -42.031 -4.738 1 97.75 63 VAL B N 1
ATOM 4329 C CA . VAL B 1 63 ? -3.564 -43.125 -4.824 1 97.75 63 VAL B CA 1
ATOM 4330 C C . VAL B 1 63 ? -2.17 -42.531 -5.023 1 97.75 63 VAL B C 1
ATOM 4332 O O . VAL B 1 63 ? -1.314 -43.125 -5.668 1 97.75 63 VAL B O 1
ATOM 4335 N N . ASN B 1 64 ? -1.94 -41.312 -4.547 1 98.06 64 ASN B N 1
ATOM 4336 C CA . ASN B 1 64 ? -0.695 -40.594 -4.859 1 98.06 64 ASN B CA 1
ATOM 4337 C C . ASN B 1 64 ? 0.513 -41.344 -4.273 1 98.06 64 ASN B C 1
ATOM 4339 O O . ASN B 1 64 ? 1.557 -41.438 -4.922 1 98.06 64 ASN B O 1
ATOM 4343 N N . ARG B 1 65 ? 0.417 -41.938 -3.092 1 97.06 65 ARG B N 1
ATOM 4344 C CA . ARG B 1 65 ? 1.533 -42.656 -2.494 1 97.06 65 ARG B CA 1
ATOM 4345 C C . ARG B 1 65 ? 1.895 -43.906 -3.318 1 97.06 65 ARG B C 1
ATOM 4347 O O . ARG B 1 65 ? 3.074 -44.188 -3.529 1 97.06 65 ARG B O 1
ATOM 4354 N N . ALA B 1 66 ? 0.862 -44.625 -3.734 1 98.06 66 ALA B N 1
ATOM 4355 C CA . ALA B 1 66 ? 1.089 -45.812 -4.543 1 98.06 66 ALA B CA 1
ATOM 4356 C C . ALA B 1 66 ? 1.713 -45.438 -5.891 1 98.06 66 ALA B C 1
ATOM 4358 O O . ALA B 1 66 ? 2.607 -46.156 -6.371 1 98.06 66 ALA B O 1
ATOM 4359 N N . VAL B 1 67 ? 1.241 -44.375 -6.48 1 98.38 67 VAL B N 1
ATOM 4360 C CA . VAL B 1 67 ? 1.784 -43.938 -7.762 1 98.38 67 VAL B CA 1
ATOM 4361 C C . VAL B 1 67 ? 3.236 -43.5 -7.582 1 98.38 67 VAL B C 1
ATOM 4363 O O . VAL B 1 67 ? 4.098 -43.844 -8.398 1 98.38 67 VAL B O 1
ATOM 4366 N N . LEU B 1 68 ? 3.51 -42.75 -6.52 1 97.69 68 LEU B N 1
ATOM 4367 C CA . LEU B 1 68 ? 4.871 -42.312 -6.234 1 97.69 68 LEU B CA 1
ATOM 4368 C C . LEU B 1 68 ? 5.812 -43.5 -6.086 1 97.69 68 LEU B C 1
ATOM 4370 O O . LEU B 1 68 ? 6.922 -43.469 -6.621 1 97.69 68 LEU B O 1
ATOM 4374 N N . ALA B 1 69 ? 5.371 -44.5 -5.359 1 97.06 69 ALA B N 1
ATOM 4375 C CA . ALA B 1 69 ? 6.184 -45.688 -5.094 1 97.06 69 ALA B CA 1
ATOM 4376 C C . ALA B 1 69 ? 6.527 -46.406 -6.387 1 97.06 69 ALA B C 1
ATOM 4378 O O . ALA B 1 69 ? 7.598 -47 -6.508 1 97.06 69 ALA B O 1
ATOM 4379 N N . ARG B 1 70 ? 5.691 -46.312 -7.371 1 97 70 ARG B N 1
ATOM 4380 C CA . ARG B 1 70 ? 5.875 -47.031 -8.633 1 97 70 ARG B CA 1
ATOM 4381 C C . ARG B 1 70 ? 6.664 -46.188 -9.625 1 97 70 ARG B C 1
ATOM 4383 O O . ARG B 1 70 ? 7.422 -46.719 -10.438 1 97 70 ARG B O 1
ATOM 4390 N N . ALA B 1 71 ? 6.383 -44.969 -9.656 1 95.5 71 ALA B N 1
ATOM 4391 C CA . ALA B 1 71 ? 7.047 -44.062 -10.609 1 95.5 71 ALA B CA 1
ATOM 4392 C C . ALA B 1 71 ? 8.555 -44.062 -10.406 1 95.5 71 ALA B C 1
ATOM 4394 O O . ALA B 1 71 ? 9.32 -44.031 -11.367 1 95.5 71 ALA B O 1
ATOM 4395 N N . GLU B 1 72 ? 9.086 -44.094 -9.195 1 94 72 GLU B N 1
ATOM 4396 C CA . GLU B 1 72 ? 10.492 -44.094 -8.805 1 94 72 GLU B CA 1
ATOM 4397 C C . GLU B 1 72 ? 11.266 -42.969 -9.477 1 94 72 GLU B C 1
ATOM 4399 O O . GLU B 1 72 ? 12.375 -43.188 -9.969 1 94 72 GLU B O 1
ATOM 4404 N N . ASP B 1 73 ? 10.688 -41.969 -9.719 1 95.81 73 ASP B N 1
ATOM 4405 C CA . ASP B 1 73 ? 11.305 -40.75 -10.234 1 95.81 73 ASP B CA 1
ATOM 4406 C C . ASP B 1 73 ? 11.539 -39.719 -9.125 1 95.81 73 ASP B C 1
ATOM 4408 O O . ASP B 1 73 ? 10.586 -39.25 -8.492 1 95.81 73 ASP B O 1
ATOM 4412 N N . PRO B 1 74 ? 12.711 -39.344 -8.883 1 95.62 74 PRO B N 1
ATOM 4413 C CA . PRO B 1 74 ? 13.023 -38.438 -7.766 1 95.62 74 PRO B CA 1
ATOM 4414 C C . PRO B 1 74 ? 12.414 -37.062 -7.93 1 95.62 74 PRO B C 1
ATOM 4416 O O . PRO B 1 74 ? 12.336 -36.281 -6.965 1 95.62 74 PRO B O 1
ATOM 4419 N N . ARG B 1 75 ? 11.992 -36.75 -9.086 1 96.25 75 ARG B N 1
ATOM 4420 C CA . ARG B 1 75 ? 11.391 -35.438 -9.336 1 96.25 75 ARG B CA 1
ATOM 4421 C C . ARG B 1 75 ? 9.953 -35.406 -8.828 1 96.25 75 ARG B C 1
ATOM 4423 O O . ARG B 1 75 ? 9.367 -34.312 -8.719 1 96.25 75 ARG B O 1
ATOM 4430 N N . VAL B 1 76 ? 9.414 -36.469 -8.531 1 97.94 76 VAL B N 1
ATOM 4431 C CA . VAL B 1 76 ? 8.008 -36.562 -8.156 1 97.94 76 VAL B CA 1
ATOM 4432 C C . VAL B 1 76 ? 7.875 -36.594 -6.637 1 97.94 76 VAL B C 1
ATOM 4434 O O . VAL B 1 76 ? 8.578 -37.375 -5.969 1 97.94 76 VAL B O 1
ATOM 4437 N N . THR B 1 77 ? 6.996 -35.719 -6.062 1 96.38 77 THR B N 1
ATOM 4438 C CA . THR B 1 77 ? 6.758 -35.688 -4.625 1 96.38 77 THR B CA 1
ATOM 4439 C C . THR B 1 77 ? 5.262 -35.656 -4.328 1 96.38 77 THR B C 1
ATOM 4441 O O . THR B 1 77 ? 4.445 -35.469 -5.23 1 96.38 77 THR B O 1
ATOM 4444 N N . LEU B 1 78 ? 4.902 -35.938 -3.084 1 96.19 78 LEU B N 1
ATOM 4445 C CA . LEU B 1 78 ? 3.52 -35.906 -2.615 1 96.19 78 LEU B CA 1
ATOM 4446 C C . LEU B 1 78 ? 3.033 -34.469 -2.418 1 96.19 78 LEU B C 1
ATOM 4448 O O . LEU B 1 78 ? 3.842 -33.562 -2.324 1 96.19 78 LEU B O 1
ATOM 4452 N N . GLU B 1 79 ? 1.768 -34.312 -2.43 1 95.31 79 GLU B N 1
ATOM 4453 C CA . GLU B 1 79 ? 1.1 -33.062 -2.141 1 95.31 79 GLU B CA 1
ATOM 4454 C C . GLU B 1 79 ? 0.025 -33.219 -1.071 1 95.31 79 GLU B C 1
ATOM 4456 O O . GLU B 1 79 ? -0.158 -34.312 -0.542 1 95.31 79 GLU B O 1
ATOM 4461 N N . LEU B 1 80 ? -0.639 -32.219 -0.769 1 94.94 80 LEU B N 1
ATOM 4462 C CA . LEU B 1 80 ? -1.552 -32.125 0.365 1 94.94 80 LEU B CA 1
ATOM 4463 C C . LEU B 1 80 ? -2.625 -33.219 0.294 1 94.94 80 LEU B C 1
ATOM 4465 O O . LEU B 1 80 ? -2.857 -33.938 1.272 1 94.94 80 LEU B O 1
ATOM 4469 N N . ASP B 1 81 ? -3.311 -33.312 -0.855 1 97.75 81 ASP B N 1
ATOM 4470 C CA . ASP B 1 81 ? -4.371 -34.312 -0.979 1 97.75 81 ASP B CA 1
ATOM 4471 C C . ASP B 1 81 ? -3.854 -35.594 -1.65 1 97.75 81 ASP B C 1
ATOM 4473 O O . ASP B 1 81 ? -2.957 -35.531 -2.494 1 97.75 81 ASP B O 1
ATOM 4477 N N . ALA B 1 82 ? -4.48 -36.625 -1.383 1 98 82 ALA B N 1
ATOM 4478 C CA . ALA B 1 82 ? -4.004 -37.969 -1.768 1 98 82 ALA B CA 1
ATOM 4479 C C . ALA B 1 82 ? -4.211 -38.219 -3.26 1 98 82 ALA B C 1
ATOM 4481 O O . ALA B 1 82 ? -3.75 -39.219 -3.799 1 98 82 ALA B O 1
ATOM 4482 N N . PHE B 1 83 ? -4.836 -37.312 -3.939 1 98.38 83 PHE B N 1
ATOM 4483 C CA . PHE B 1 83 ? -5.023 -37.438 -5.379 1 98.38 83 PHE B CA 1
ATOM 4484 C C . PHE B 1 83 ? -4.148 -36.438 -6.137 1 98.38 83 PHE B C 1
ATOM 4486 O O . PHE B 1 83 ? -4.301 -36.281 -7.348 1 98.38 83 PHE B O 1
ATOM 4493 N N . ASN B 1 84 ? -3.238 -35.75 -5.48 1 98.38 84 ASN B N 1
ATOM 4494 C CA . ASN B 1 84 ? -2.332 -34.812 -6.113 1 98.38 84 ASN B CA 1
ATOM 4495 C C . ASN B 1 84 ? -0.88 -35.25 -6.027 1 98.38 84 ASN B C 1
ATOM 4497 O O . ASN B 1 84 ? -0.497 -35.938 -5.07 1 98.38 84 ASN B O 1
ATOM 4501 N N . LEU B 1 85 ? -0.096 -34.938 -6.984 1 98.31 85 LEU B N 1
ATOM 4502 C CA . LEU B 1 85 ? 1.356 -35.062 -7.004 1 98.31 85 LEU B CA 1
ATOM 4503 C C . LEU B 1 85 ? 2.014 -33.781 -7.496 1 98.31 85 LEU B C 1
ATOM 4505 O O . LEU B 1 85 ? 1.341 -32.906 -8.055 1 98.31 85 LEU B O 1
ATOM 4509 N N . GLU B 1 86 ? 3.209 -33.625 -7.215 1 98.06 86 GLU B N 1
ATOM 4510 C CA . GLU B 1 86 ? 4.012 -32.5 -7.699 1 98.06 86 GLU B CA 1
ATOM 4511 C C . GLU B 1 86 ? 5.285 -33 -8.391 1 98.06 86 GLU B C 1
ATOM 4513 O O . GLU B 1 86 ? 5.949 -33.906 -7.895 1 98.06 86 GLU B O 1
ATOM 4518 N N . VAL B 1 87 ? 5.555 -32.438 -9.531 1 98 87 VAL B N 1
ATOM 4519 C CA . VAL B 1 87 ? 6.77 -32.719 -10.289 1 98 87 VAL B CA 1
ATOM 4520 C C . VAL B 1 87 ? 7.723 -31.531 -10.195 1 98 87 VAL B C 1
ATOM 4522 O O . VAL B 1 87 ? 7.383 -30.422 -10.625 1 98 87 VAL B O 1
ATOM 4525 N N . ASN B 1 88 ? 8.898 -31.719 -9.633 1 97.38 88 ASN B N 1
ATOM 4526 C CA . ASN B 1 88 ? 9.938 -30.703 -9.539 1 97.38 88 ASN B CA 1
ATOM 4527 C C . ASN B 1 88 ? 10.945 -30.812 -10.68 1 97.38 88 ASN B C 1
ATOM 4529 O O . ASN B 1 88 ? 11.664 -31.812 -10.781 1 97.38 88 ASN B O 1
ATOM 4533 N N . LEU B 1 89 ? 11.031 -29.828 -11.461 1 97 89 LEU B N 1
ATOM 4534 C CA . LEU B 1 89 ? 11.891 -29.875 -12.641 1 97 89 LEU B CA 1
ATOM 4535 C C . LEU B 1 89 ? 13.297 -29.391 -12.312 1 97 89 LEU B C 1
ATOM 4537 O O . LEU B 1 89 ? 13.469 -28.453 -11.523 1 97 89 LEU B O 1
ATOM 4541 N N . ARG B 1 90 ? 14.297 -30.016 -12.891 1 95.31 90 ARG B N 1
ATOM 4542 C CA . ARG B 1 90 ? 15.68 -29.594 -12.719 1 95.31 90 ARG B CA 1
ATOM 4543 C C . ARG B 1 90 ? 15.906 -28.219 -13.352 1 95.31 90 ARG B C 1
ATOM 4545 O O . ARG B 1 90 ? 15.516 -27.984 -14.5 1 95.31 90 ARG B O 1
ATOM 4552 N N . PRO B 1 91 ? 16.531 -27.375 -12.602 1 95.56 91 PRO B N 1
ATOM 4553 C CA . PRO B 1 91 ? 16.781 -26.062 -13.18 1 95.56 91 PRO B CA 1
ATOM 4554 C C . PRO B 1 91 ? 17.75 -26.109 -14.359 1 95.56 91 PRO B C 1
ATOM 4556 O O . PRO B 1 91 ? 18.594 -26.984 -14.43 1 95.56 91 PRO B O 1
ATOM 4559 N N . CYS B 1 92 ? 17.656 -25.234 -15.258 1 97.69 92 CYS B N 1
ATOM 4560 C CA . CYS B 1 92 ? 18.547 -25.062 -16.391 1 97.69 92 CYS B CA 1
ATOM 4561 C C . CYS B 1 92 ? 18.859 -23.594 -16.625 1 97.69 92 CYS B C 1
ATOM 4563 O O . CYS B 1 92 ? 18.203 -22.719 -16.078 1 97.69 92 CYS B O 1
ATOM 4565 N N . PRO B 1 93 ? 19.922 -23.312 -17.359 1 98 93 PRO B N 1
ATOM 4566 C CA . PRO B 1 93 ? 20.203 -21.922 -17.688 1 98 93 PRO B CA 1
ATOM 4567 C C . PRO B 1 93 ? 19.047 -21.25 -18.438 1 98 93 PRO B C 1
ATOM 4569 O O . PRO B 1 93 ? 18.422 -21.859 -19.281 1 98 93 PRO B O 1
ATOM 4572 N N . LEU B 1 94 ? 18.812 -20.031 -18.094 1 98.44 94 LEU B N 1
ATOM 4573 C CA . LEU B 1 94 ? 17.797 -19.281 -18.828 1 98.44 94 LEU B CA 1
ATOM 4574 C C . LEU B 1 94 ? 18.188 -19.078 -20.281 1 98.44 94 LEU B C 1
ATOM 4576 O O . LEU B 1 94 ? 17.359 -19.141 -21.172 1 98.44 94 LEU B O 1
ATOM 4580 N N . ALA B 1 95 ? 19.469 -18.797 -20.5 1 98.38 95 ALA B N 1
ATOM 4581 C CA . ALA B 1 95 ? 19.984 -18.625 -21.859 1 98.38 95 ALA B CA 1
ATOM 4582 C C . ALA B 1 95 ? 19.859 -19.906 -22.672 1 98.38 95 ALA B C 1
ATOM 4584 O O . ALA B 1 95 ? 19.875 -21.016 -22.109 1 98.38 95 ALA B O 1
ATOM 4585 N N . GLY B 1 96 ? 19.766 -19.75 -23.938 1 98.5 96 GLY B N 1
ATOM 4586 C CA . GLY B 1 96 ? 19.594 -20.891 -24.812 1 98.5 96 GLY B CA 1
ATOM 4587 C C . GLY B 1 96 ? 18.141 -21.234 -25.062 1 98.5 96 GLY B C 1
ATOM 4588 O O . GLY B 1 96 ? 17.344 -20.359 -25.406 1 98.5 96 GLY B O 1
ATOM 4589 N N . ARG B 1 97 ? 17.828 -22.516 -25.016 1 98.5 97 ARG B N 1
ATOM 4590 C CA . ARG B 1 97 ? 16.453 -23 -25.234 1 98.5 97 ARG B CA 1
ATOM 4591 C C . ARG B 1 97 ? 15.867 -23.578 -23.953 1 98.5 97 ARG B C 1
ATOM 4593 O O . ARG B 1 97 ? 15.516 -24.75 -23.891 1 98.5 97 ARG B O 1
ATOM 4600 N N . SER B 1 98 ? 15.789 -22.703 -22.984 1 98.44 98 SER B N 1
ATOM 4601 C CA . SER B 1 98 ? 15.445 -23.078 -21.609 1 98.44 98 SER B CA 1
ATOM 4602 C C . SER B 1 98 ? 14.039 -23.656 -21.531 1 98.44 98 SER B C 1
ATOM 4604 O O . SER B 1 98 ? 13.789 -24.625 -20.812 1 98.44 98 SER B O 1
ATOM 4606 N N . PHE B 1 99 ? 13.117 -23.141 -22.328 1 98.56 99 PHE B N 1
ATOM 4607 C CA . PHE B 1 99 ? 11.742 -23.594 -22.234 1 98.56 99 PHE B CA 1
ATOM 4608 C C . PHE B 1 99 ? 11.578 -24.953 -22.922 1 98.56 99 PHE B C 1
ATOM 4610 O O . PHE B 1 99 ? 10.781 -25.781 -22.469 1 98.56 99 PHE B O 1
ATOM 4617 N N . SER B 1 100 ? 12.312 -25.156 -23.969 1 98.25 100 SER B N 1
ATOM 4618 C CA . SER B 1 100 ? 12.359 -26.484 -24.562 1 98.25 100 SER B CA 1
ATOM 4619 C C . SER B 1 100 ? 12.945 -27.516 -23.594 1 98.25 100 SER B C 1
ATOM 4621 O O . SER B 1 100 ? 12.453 -28.641 -23.5 1 98.25 100 SER B O 1
ATOM 4623 N N . ALA B 1 101 ? 13.977 -27.094 -22.953 1 98.31 101 ALA B N 1
ATOM 4624 C CA . ALA B 1 101 ? 14.594 -27.969 -21.953 1 98.31 101 ALA B CA 1
ATOM 4625 C C . ALA B 1 101 ? 13.609 -28.297 -20.828 1 98.31 101 ALA B C 1
ATOM 4627 O O . ALA B 1 101 ? 13.5 -29.453 -20.422 1 98.31 101 ALA B O 1
ATOM 4628 N N . LEU B 1 102 ? 12.922 -27.312 -20.312 1 98.19 102 LEU B N 1
ATOM 4629 C CA . LEU B 1 102 ? 11.93 -27.531 -19.266 1 98.19 102 LEU B CA 1
ATOM 4630 C C . LEU B 1 102 ? 10.797 -28.438 -19.766 1 98.19 102 LEU B C 1
ATOM 4632 O O . LEU B 1 102 ? 10.32 -29.297 -19.031 1 98.19 102 LEU B O 1
ATOM 4636 N N . ARG B 1 103 ? 10.375 -28.156 -21 1 97.81 103 ARG B N 1
ATOM 4637 C CA . ARG B 1 103 ? 9.305 -28.984 -21.578 1 97.81 103 ARG B CA 1
ATOM 4638 C C . ARG B 1 103 ? 9.703 -30.453 -21.625 1 97.81 103 ARG B C 1
ATOM 4640 O O . ARG B 1 103 ? 8.898 -31.328 -21.297 1 97.81 103 ARG B O 1
ATOM 4647 N N . GLN B 1 104 ? 10.883 -30.688 -22 1 97.31 104 GLN B N 1
ATOM 4648 C CA . GLN B 1 104 ? 11.383 -32.062 -22.062 1 97.31 104 GLN B CA 1
ATOM 4649 C C . GLN B 1 104 ? 11.422 -32.688 -20.672 1 97.31 104 GLN B C 1
ATOM 4651 O O . GLN B 1 104 ? 11.086 -33.875 -20.5 1 97.31 104 GLN B O 1
ATOM 4656 N N . GLU B 1 105 ? 11.859 -31.891 -19.719 1 96.62 105 GLU B N 1
ATOM 4657 C CA . GLU B 1 105 ? 11.891 -32.344 -18.328 1 96.62 105 GLU B CA 1
ATOM 4658 C C . GLU B 1 105 ? 10.492 -32.719 -17.844 1 96.62 105 GLU B C 1
ATOM 4660 O O . GLU B 1 105 ? 10.305 -33.781 -17.234 1 96.62 105 GLU B O 1
ATOM 4665 N N . VAL B 1 106 ? 9.523 -31.922 -18.094 1 96.69 106 VAL B N 1
ATOM 4666 C CA . VAL B 1 106 ? 8.156 -32.156 -17.641 1 96.69 106 VAL B CA 1
ATOM 4667 C C . VAL B 1 106 ? 7.562 -33.375 -18.359 1 96.69 106 VAL B C 1
ATOM 4669 O O . VAL B 1 106 ? 6.902 -34.188 -17.75 1 96.69 106 VAL B O 1
ATOM 4672 N N . GLU B 1 107 ? 7.789 -33.375 -19.672 1 96.44 107 GLU B N 1
ATOM 4673 C CA . GLU B 1 107 ? 7.258 -34.469 -20.484 1 96.44 107 GLU B CA 1
ATOM 4674 C C . GLU B 1 107 ? 7.75 -35.844 -19.969 1 96.44 107 GLU B C 1
ATOM 4676 O O . GLU B 1 107 ? 6.969 -36.781 -19.828 1 96.44 107 GLU B O 1
ATOM 4681 N N . SER B 1 108 ? 9 -35.906 -19.688 1 97 108 SER B N 1
ATOM 4682 C CA . SER B 1 108 ? 9.586 -37.156 -19.219 1 97 108 SER B CA 1
ATOM 4683 C C . SER B 1 108 ? 9.062 -37.5 -17.844 1 97 108 SER B C 1
ATOM 4685 O O . SER B 1 108 ? 8.719 -38.656 -17.594 1 97 108 SER B O 1
ATOM 4687 N N . ALA B 1 109 ? 8.977 -36.562 -16.953 1 97 109 ALA B N 1
ATOM 4688 C CA . ALA B 1 109 ? 8.523 -36.812 -15.578 1 97 109 ALA B CA 1
ATOM 4689 C C . ALA B 1 109 ? 7.047 -37.188 -15.555 1 97 109 ALA B C 1
ATOM 4691 O O . ALA B 1 109 ? 6.648 -38.125 -14.844 1 97 109 ALA B O 1
ATOM 4692 N N . VAL B 1 110 ? 6.242 -36.469 -16.328 1 96.75 110 VAL B N 1
ATOM 4693 C CA . VAL B 1 110 ? 4.809 -36.719 -16.359 1 96.75 110 VAL B CA 1
ATOM 4694 C C . VAL B 1 110 ? 4.539 -38.062 -17 1 96.75 110 VAL B C 1
ATOM 4696 O O . VAL B 1 110 ? 3.617 -38.781 -16.609 1 96.75 110 VAL B O 1
ATOM 4699 N N . SER B 1 111 ? 5.363 -38.406 -18 1 96.38 111 SER B N 1
ATOM 4700 C CA . SER B 1 111 ? 5.238 -39.719 -18.625 1 96.38 111 SER B CA 1
ATOM 4701 C C . SER B 1 111 ? 5.496 -40.844 -17.609 1 96.38 111 SER B C 1
ATOM 4703 O O . SER B 1 111 ? 4.812 -41.844 -17.625 1 96.38 111 SER B O 1
ATOM 4705 N N . ALA B 1 112 ? 6.445 -40.625 -16.766 1 97.38 112 ALA B N 1
ATOM 4706 C CA . ALA B 1 112 ? 6.727 -41.594 -15.719 1 97.38 112 ALA B CA 1
ATOM 4707 C C . ALA B 1 112 ? 5.551 -41.719 -14.758 1 97.38 112 ALA B C 1
ATOM 4709 O O . ALA B 1 112 ? 5.188 -42.812 -14.344 1 97.38 112 ALA B O 1
ATOM 4710 N N . VAL B 1 113 ? 4.992 -40.625 -14.391 1 98.31 113 VAL B N 1
ATOM 4711 C CA . VAL B 1 113 ? 3.838 -40.625 -13.5 1 98.31 113 VAL B CA 1
ATOM 4712 C C . VAL B 1 113 ? 2.654 -41.312 -14.18 1 98.31 113 VAL B C 1
ATOM 4714 O O . VAL B 1 113 ? 1.931 -42.094 -13.547 1 98.31 113 VAL B O 1
ATOM 4717 N N . ARG B 1 114 ? 2.455 -41.031 -15.492 1 97.75 114 ARG B N 1
ATOM 4718 C CA . ARG B 1 114 ? 1.358 -41.625 -16.25 1 97.75 114 ARG B CA 1
ATOM 4719 C C . ARG B 1 114 ? 1.487 -43.125 -16.297 1 97.75 114 ARG B C 1
ATOM 4721 O O . ARG B 1 114 ? 0.497 -43.844 -16.125 1 97.75 114 ARG B O 1
ATOM 4728 N N . ARG B 1 115 ? 2.662 -43.594 -16.516 1 97.81 115 ARG B N 1
ATOM 4729 C CA . ARG B 1 115 ? 2.896 -45.031 -16.547 1 97.81 115 ARG B CA 1
ATOM 4730 C C . ARG B 1 115 ? 2.578 -45.656 -15.195 1 97.81 115 ARG B C 1
ATOM 4732 O O . ARG B 1 115 ? 1.877 -46.688 -15.133 1 97.81 115 ARG B O 1
ATOM 4739 N N . ALA B 1 116 ? 3.084 -45.094 -14.195 1 98.38 116 ALA B N 1
ATOM 4740 C CA . ALA B 1 116 ? 2.84 -45.594 -12.844 1 98.38 116 ALA B CA 1
ATOM 4741 C C . ALA B 1 116 ? 1.354 -45.562 -12.508 1 98.38 116 ALA B C 1
ATOM 4743 O O . ALA B 1 116 ? 0.819 -46.5 -11.922 1 98.38 116 ALA B O 1
ATOM 4744 N N . ALA B 1 117 ? 0.701 -44.5 -12.836 1 98.44 117 ALA B N 1
ATOM 4745 C CA . ALA B 1 117 ? -0.721 -44.312 -12.547 1 98.44 117 ALA B CA 1
ATOM 4746 C C . ALA B 1 117 ? -1.563 -45.344 -13.289 1 98.44 117 ALA B C 1
ATOM 4748 O O . ALA B 1 117 ? -2.516 -45.875 -12.734 1 98.44 117 ALA B O 1
ATOM 4749 N N . SER B 1 118 ? -1.16 -45.562 -14.547 1 97.62 118 SER B N 1
ATOM 4750 C CA . SER B 1 118 ? -1.924 -46.5 -15.367 1 97.62 118 SER B CA 1
ATOM 4751 C C . SER B 1 118 ? -1.926 -47.875 -14.758 1 97.62 118 SER B C 1
ATOM 4753 O O . SER B 1 118 ? -2.904 -48.625 -14.883 1 97.62 118 SER B O 1
ATOM 4755 N N . MET B 1 119 ? -0.986 -48.219 -14.07 1 97.06 119 MET B N 1
ATOM 4756 C CA . MET B 1 119 ? -0.876 -49.531 -13.422 1 97.06 119 MET B CA 1
ATOM 4757 C C . MET B 1 119 ? -1.857 -49.656 -12.258 1 97.06 119 MET B C 1
ATOM 4759 O O . MET B 1 119 ? -2.158 -50.75 -11.805 1 97.06 119 MET B O 1
ATOM 4763 N N . LEU B 1 120 ? -2.303 -48.531 -11.852 1 96.88 120 LEU B N 1
ATOM 4764 C CA . LEU B 1 120 ? -3.217 -48.5 -10.719 1 96.88 120 LEU B CA 1
ATOM 4765 C C . LEU B 1 120 ? -4.617 -48.094 -11.164 1 96.88 120 LEU B C 1
ATOM 4767 O O . LEU B 1 120 ? -5.461 -47.75 -10.328 1 96.88 120 LEU B O 1
ATOM 4771 N N . GLY B 1 121 ? -4.801 -48.031 -12.461 1 96.38 121 GLY B N 1
ATOM 4772 C CA . GLY B 1 121 ? -6.094 -47.625 -13 1 96.38 121 GLY B CA 1
ATOM 4773 C C . GLY B 1 121 ? -6.352 -46.156 -12.914 1 96.38 121 GLY B C 1
ATOM 4774 O O . GLY B 1 121 ? -7.5 -45.719 -12.977 1 96.38 121 GLY B O 1
ATOM 4775 N N . ALA B 1 122 ? -5.316 -45.406 -12.703 1 98.12 122 ALA B N 1
ATOM 4776 C CA . ALA B 1 122 ? -5.434 -43.969 -12.594 1 98.12 122 ALA B CA 1
ATOM 4777 C C . ALA B 1 122 ? -4.945 -43.281 -13.867 1 98.12 122 ALA B C 1
ATOM 4779 O O . ALA B 1 122 ? -4.148 -43.844 -14.617 1 98.12 122 ALA B O 1
ATOM 4780 N N . ARG B 1 123 ? -5.445 -42.156 -14.125 1 98.06 123 ARG B N 1
ATOM 4781 C CA . ARG B 1 123 ? -4.977 -41.219 -15.156 1 98.06 123 ARG B CA 1
ATOM 4782 C C . ARG B 1 123 ? -4.453 -39.938 -14.531 1 98.06 123 ARG B C 1
ATOM 4784 O O . ARG B 1 123 ? -4.723 -39.656 -13.359 1 98.06 123 ARG B O 1
ATOM 4791 N N . VAL B 1 124 ? -3.66 -39.25 -15.32 1 98.25 124 VAL B N 1
ATOM 4792 C CA . VAL B 1 124 ? -3.098 -38 -14.859 1 98.25 124 VAL B CA 1
ATOM 4793 C C . VAL B 1 124 ? -3.834 -36.812 -15.523 1 98.25 124 VAL B C 1
ATOM 4795 O O . VAL B 1 124 ? -4.02 -36.812 -16.734 1 98.25 124 VAL B O 1
ATOM 4798 N N . ALA B 1 125 ? -4.348 -35.906 -14.75 1 98.56 125 ALA B N 1
ATOM 4799 C CA . ALA B 1 125 ? -4.98 -34.688 -15.258 1 98.56 125 ALA B CA 1
ATOM 4800 C C . ALA B 1 125 ? -4.176 -33.469 -14.867 1 98.56 125 ALA B C 1
ATOM 4802 O O . ALA B 1 125 ? -3.982 -33.188 -13.68 1 98.56 125 ALA B O 1
ATOM 4803 N N . VAL B 1 126 ? -3.664 -32.719 -15.82 1 98.5 126 VAL B N 1
ATOM 4804 C CA . VAL B 1 126 ? -2.973 -31.453 -15.625 1 98.5 126 VAL B CA 1
ATOM 4805 C C . VAL B 1 126 ? -3.926 -30.297 -15.906 1 98.5 126 VAL B C 1
ATOM 4807 O O . VAL B 1 126 ? -4.133 -29.922 -17.062 1 98.5 126 VAL B O 1
ATOM 4810 N N . ILE B 1 127 ? -4.5 -29.75 -14.883 1 98.75 127 ILE B N 1
ATOM 4811 C CA . ILE B 1 127 ? -5.543 -28.734 -14.977 1 98.75 127 ILE B CA 1
ATOM 4812 C C . ILE B 1 127 ? -5.559 -27.906 -13.695 1 98.75 127 ILE B C 1
ATOM 4814 O O . ILE B 1 127 ? -5.051 -28.328 -12.656 1 98.75 127 ILE B O 1
ATOM 4818 N N . GLY B 1 128 ? -6.012 -26.688 -13.719 1 98.81 128 GLY B N 1
ATOM 4819 C CA . GLY B 1 128 ? -6 -25.797 -12.562 1 98.81 128 GLY B CA 1
ATOM 4820 C C . GLY B 1 128 ? -6.887 -26.297 -11.438 1 98.81 128 GLY B C 1
ATOM 4821 O O . GLY B 1 128 ? -6.434 -26.438 -10.297 1 98.81 128 GLY B O 1
ATOM 4822 N N . ILE B 1 129 ? -8.125 -26.469 -11.703 1 98.88 129 ILE B N 1
ATOM 4823 C CA . ILE B 1 129 ? -9.078 -27.109 -10.812 1 98.88 129 ILE B CA 1
ATOM 4824 C C . ILE B 1 129 ? -9.836 -28.203 -11.562 1 98.88 129 ILE B C 1
ATOM 4826 O O . ILE B 1 129 ? -10.312 -27.969 -12.68 1 98.88 129 ILE B O 1
ATOM 4830 N N . LEU B 1 130 ? -9.875 -29.375 -10.984 1 98.75 130 LEU B N 1
ATOM 4831 C CA . LEU B 1 130 ? -10.594 -30.5 -11.578 1 98.75 130 LEU B CA 1
ATOM 4832 C C . LEU B 1 130 ? -12.086 -30.219 -11.633 1 98.75 130 LEU B C 1
ATOM 4834 O O . LEU B 1 130 ? -12.734 -30.094 -10.586 1 98.75 130 LEU B O 1
ATOM 4838 N N . PRO B 1 131 ? -12.648 -30.172 -12.836 1 98.25 131 PRO B N 1
ATOM 4839 C CA . PRO B 1 131 ? -14.062 -29.797 -12.953 1 98.25 131 PRO B CA 1
ATOM 4840 C C . PRO B 1 131 ? -15 -30.828 -12.328 1 98.25 131 PRO B C 1
ATOM 4842 O O . PRO B 1 131 ? -16.109 -30.484 -11.914 1 98.25 131 PRO B O 1
ATOM 4845 N N . THR B 1 132 ? -14.57 -32.062 -12.227 1 98.25 132 THR B N 1
ATOM 4846 C CA . THR B 1 132 ? -15.43 -33.156 -11.758 1 98.25 132 THR B CA 1
ATOM 4847 C C . THR B 1 132 ? -15.297 -33.312 -10.25 1 98.25 132 THR B C 1
ATOM 4849 O O . THR B 1 132 ? -15.922 -34.219 -9.672 1 98.25 132 THR B O 1
ATOM 4852 N N . LEU B 1 133 ? -14.445 -32.469 -9.641 1 98 133 LEU B N 1
ATOM 4853 C CA . LEU B 1 133 ? -14.281 -32.531 -8.188 1 98 133 LEU B CA 1
ATOM 4854 C C . LEU B 1 133 ? -15.617 -32.344 -7.484 1 98 133 LEU B C 1
ATOM 4856 O O . LEU B 1 133 ? -16.391 -31.453 -7.855 1 98 133 LEU B O 1
ATOM 4860 N N . ARG B 1 134 ? -16.031 -33.25 -6.477 1 96.06 134 ARG B N 1
ATOM 4861 C CA . ARG B 1 134 ? -17.219 -33.188 -5.637 1 96.06 134 ARG B CA 1
ATOM 4862 C C . ARG B 1 134 ? -16.859 -32.906 -4.184 1 96.06 134 ARG B C 1
ATOM 4864 O O . ARG B 1 134 ? -15.734 -33.219 -3.76 1 96.06 134 ARG B O 1
ATOM 4871 N N . GLU B 1 135 ? -17.734 -32.375 -3.562 1 95.94 135 GLU B N 1
ATOM 4872 C CA . GLU B 1 135 ? -17.531 -32.156 -2.129 1 95.94 135 GLU B CA 1
ATOM 4873 C C . GLU B 1 135 ? -17.125 -33.469 -1.441 1 95.94 135 GLU B C 1
ATOM 4875 O O . GLU B 1 135 ? -16.281 -33.469 -0.539 1 95.94 135 GLU B O 1
ATOM 4880 N N . ALA B 1 136 ? -17.703 -34.531 -1.841 1 95.06 136 ALA B N 1
ATOM 4881 C CA . ALA B 1 136 ? -17.469 -35.812 -1.229 1 95.06 136 ALA B CA 1
ATOM 4882 C C . ALA B 1 136 ? -16.031 -36.281 -1.453 1 95.06 136 ALA B C 1
ATOM 4884 O O . ALA B 1 136 ? -15.539 -37.188 -0.753 1 95.06 136 ALA B O 1
ATOM 4885 N N . ASP B 1 137 ? -15.367 -35.75 -2.469 1 96.5 137 ASP B N 1
ATOM 4886 C CA . ASP B 1 137 ? -13.992 -36.125 -2.783 1 96.5 137 ASP B CA 1
ATOM 4887 C C . ASP B 1 137 ? -13.008 -35.438 -1.839 1 96.5 137 ASP B C 1
ATOM 4889 O O . ASP B 1 137 ? -11.82 -35.75 -1.84 1 96.5 137 ASP B O 1
ATOM 4893 N N . LEU B 1 138 ? -13.469 -34.469 -1.069 1 95.19 138 LEU B N 1
ATOM 4894 C CA . LEU B 1 138 ? -12.641 -33.688 -0.161 1 95.19 138 LEU B CA 1
ATOM 4895 C C . LEU B 1 138 ? -12.914 -34.094 1.29 1 95.19 138 LEU B C 1
ATOM 4897 O O . LEU B 1 138 ? -13.578 -35.094 1.558 1 95.19 138 LEU B O 1
ATOM 4901 N N . GLY B 1 139 ? -12.281 -33.469 2.193 1 91.06 139 GLY B N 1
ATOM 4902 C CA . GLY B 1 139 ? -12.406 -33.812 3.602 1 91.06 139 GLY B CA 1
ATOM 4903 C C . GLY B 1 139 ? -11.195 -34.531 4.141 1 91.06 139 GLY B C 1
ATOM 4904 O O . GLY B 1 139 ? -10.281 -34.875 3.387 1 91.06 139 GLY B O 1
ATOM 4905 N N . SER B 1 140 ? -11.25 -34.875 5.379 1 86.69 140 SER B N 1
ATOM 4906 C CA . SER B 1 140 ? -10.094 -35.406 6.094 1 86.69 140 SER B CA 1
ATOM 4907 C C . SER B 1 140 ? -9.578 -36.656 5.445 1 86.69 140 SER B C 1
ATOM 4909 O O . SER B 1 140 ? -8.375 -36.938 5.465 1 86.69 140 SER B O 1
ATOM 4911 N N . GLY B 1 141 ? -10.438 -37.375 4.816 1 89.69 141 GLY B N 1
ATOM 4912 C CA . GLY B 1 141 ? -10.039 -38.594 4.152 1 89.69 141 GLY B CA 1
ATOM 4913 C C . GLY B 1 141 ? -9.211 -38.344 2.9 1 89.69 141 GLY B C 1
ATOM 4914 O O . GLY B 1 141 ? -8.539 -39.25 2.412 1 89.69 141 GLY B O 1
ATOM 4915 N N . ALA B 1 142 ? -9.219 -37.156 2.418 1 93.5 142 ALA B N 1
ATOM 4916 C CA . ALA B 1 142 ? -8.508 -36.812 1.188 1 93.5 142 ALA B CA 1
ATOM 4917 C C . ALA B 1 142 ? -7.066 -36.406 1.482 1 93.5 142 ALA B C 1
ATOM 4919 O O . ALA B 1 142 ? -6.227 -36.375 0.579 1 93.5 142 ALA B O 1
ATOM 4920 N N . LEU B 1 143 ? -6.758 -36.125 2.719 1 93.88 143 LEU B N 1
ATOM 4921 C CA . LEU B 1 143 ? -5.434 -35.656 3.109 1 93.88 143 LEU B CA 1
ATOM 4922 C C . LEU B 1 143 ? -4.391 -36.75 2.949 1 93.88 143 LEU B C 1
ATOM 4924 O O . LEU B 1 143 ? -4.609 -37.906 3.371 1 93.88 143 LEU B O 1
ATOM 4928 N N . THR B 1 144 ? -3.301 -36.375 2.303 1 94 144 THR B N 1
ATOM 4929 C CA . THR B 1 144 ? -2.189 -37.312 2.217 1 94 144 THR B CA 1
ATOM 4930 C C . THR B 1 144 ? -1.687 -37.688 3.609 1 94 144 THR B C 1
ATOM 4932 O O . THR B 1 144 ? -1.487 -36.812 4.457 1 94 144 THR B O 1
ATOM 4935 N N . SER B 1 145 ? -1.405 -38.938 3.789 1 90.31 145 SER B N 1
ATOM 4936 C CA . SER B 1 145 ? -0.998 -39.438 5.102 1 90.31 145 SER B CA 1
ATOM 4937 C C . SER B 1 145 ? 0.479 -39.156 5.363 1 90.31 145 SER B C 1
ATOM 4939 O O . SER B 1 145 ? 1.287 -40.062 5.441 1 90.31 145 SER B O 1
ATOM 4941 N N . GLU B 1 146 ? 0.853 -37.938 5.457 1 90.06 146 GLU B N 1
ATOM 4942 C CA . GLU B 1 146 ? 2.182 -37.469 5.82 1 90.06 146 GLU B CA 1
ATOM 4943 C C . GLU B 1 146 ? 2.123 -36.562 7.047 1 90.06 146 GLU B C 1
ATOM 4945 O O . GLU B 1 146 ? 1.214 -35.75 7.18 1 90.06 146 GLU B O 1
ATOM 4950 N N . PRO B 1 147 ? 3.059 -36.75 7.91 1 88.62 147 PRO B N 1
ATOM 4951 C CA . PRO B 1 147 ? 3.053 -35.938 9.133 1 88.62 147 PRO B CA 1
ATOM 4952 C C . PRO B 1 147 ? 3.02 -34.438 8.859 1 88.62 147 PRO B C 1
ATOM 4954 O O . PRO B 1 147 ? 2.324 -33.688 9.555 1 88.62 147 PRO B O 1
ATOM 4957 N N . ARG B 1 148 ? 3.695 -34.031 7.906 1 87.88 148 ARG B N 1
ATOM 4958 C CA . ARG B 1 148 ? 3.77 -32.625 7.59 1 87.88 148 ARG B CA 1
ATOM 4959 C C . ARG B 1 148 ? 2.387 -32.062 7.297 1 87.88 148 ARG B C 1
ATOM 4961 O O . ARG B 1 148 ? 2.029 -30.984 7.793 1 87.88 148 ARG B O 1
ATOM 4968 N N . TYR B 1 149 ? 1.597 -32.719 6.508 1 89.94 149 TYR B N 1
ATOM 4969 C CA . TYR B 1 149 ? 0.286 -32.219 6.102 1 89.94 149 TYR B CA 1
ATOM 4970 C C . TYR B 1 149 ? -0.702 -32.25 7.258 1 89.94 149 TYR B C 1
ATOM 4972 O O . TYR B 1 149 ? -1.537 -31.375 7.414 1 89.94 149 TYR B O 1
ATOM 4980 N N . ARG B 1 150 ? -0.542 -33.281 8.047 1 90.94 150 ARG B N 1
ATOM 4981 C CA . ARG B 1 150 ? -1.38 -33.375 9.234 1 90.94 150 ARG B CA 1
ATOM 4982 C C . ARG B 1 150 ? -1.053 -32.25 10.227 1 90.94 150 ARG B C 1
ATOM 4984 O O . ARG B 1 150 ? -1.956 -31.641 10.797 1 90.94 150 ARG B O 1
ATOM 4991 N N . ALA B 1 151 ? 0.229 -32.062 10.383 1 91.62 151 ALA B N 1
ATOM 4992 C CA . ALA B 1 151 ? 0.673 -31 11.289 1 91.62 151 ALA B CA 1
ATOM 4993 C C . ALA B 1 151 ? 0.191 -29.641 10.82 1 91.62 151 ALA B C 1
ATOM 4995 O O . ALA B 1 151 ? -0.288 -28.828 11.617 1 91.62 151 ALA B O 1
ATOM 4996 N N . MET B 1 152 ? 0.346 -29.391 9.562 1 91.69 152 MET B N 1
ATOM 4997 C CA . MET B 1 152 ? -0.085 -28.125 9 1 91.69 152 MET B CA 1
ATOM 4998 C C . MET B 1 152 ? -1.593 -27.938 9.148 1 91.69 152 MET B C 1
ATOM 5000 O O . MET B 1 152 ? -2.059 -26.875 9.547 1 91.69 152 MET B O 1
ATOM 5004 N N . SER B 1 153 ? -2.309 -28.984 8.789 1 91.88 153 SER B N 1
ATOM 5005 C CA . SER B 1 153 ? -3.762 -28.969 8.922 1 91.88 153 SER B CA 1
ATOM 5006 C C . SER B 1 153 ? -4.18 -28.672 10.359 1 91.88 153 SER B C 1
ATOM 5008 O O . SER B 1 153 ? -5.023 -27.797 10.602 1 91.88 153 SER B O 1
ATOM 5010 N N . THR B 1 154 ? -3.557 -29.375 11.266 1 91.75 154 THR B N 1
ATOM 5011 C CA . THR B 1 154 ? -3.865 -29.188 12.68 1 91.75 154 THR B CA 1
ATOM 5012 C C . THR B 1 154 ? -3.521 -27.781 13.133 1 91.75 154 THR B C 1
ATOM 5014 O O . THR B 1 154 ? -4.309 -27.125 13.828 1 91.75 154 THR B O 1
ATOM 5017 N N . ALA B 1 155 ? -2.357 -27.312 12.727 1 92.31 155 ALA B N 1
ATOM 5018 C CA . ALA B 1 155 ? -1.89 -25.984 13.133 1 92.31 155 ALA B CA 1
ATOM 5019 C C . ALA B 1 155 ? -2.842 -24.891 12.656 1 92.31 155 ALA B C 1
ATOM 5021 O O . ALA B 1 155 ? -3.189 -23.984 13.414 1 92.31 155 ALA B O 1
ATOM 5022 N N . ILE B 1 156 ? -3.283 -24.969 11.414 1 93.31 156 ILE B N 1
ATOM 5023 C CA . ILE B 1 156 ? -4.18 -23.969 10.836 1 93.31 156 ILE B CA 1
ATOM 5024 C C . ILE B 1 156 ? -5.535 -24.016 11.539 1 93.31 156 ILE B C 1
ATOM 5026 O O . ILE B 1 156 ? -6.09 -22.984 11.922 1 93.31 156 ILE B O 1
ATOM 5030 N N . ARG B 1 157 ? -6.02 -25.188 11.766 1 91.12 157 ARG B N 1
ATOM 5031 C CA . ARG B 1 157 ? -7.328 -25.359 12.391 1 91.12 157 ARG B CA 1
ATOM 5032 C C . ARG B 1 157 ? -7.32 -24.859 13.836 1 91.12 157 ARG B C 1
ATOM 5034 O O . ARG B 1 157 ? -8.312 -24.297 14.305 1 91.12 157 ARG B O 1
ATOM 5041 N N . GLN B 1 158 ? -6.242 -25.078 14.477 1 89.5 158 GLN B N 1
ATOM 5042 C CA . GLN B 1 158 ? -6.137 -24.672 15.875 1 89.5 158 GLN B CA 1
ATOM 5043 C C . GLN B 1 158 ? -6.133 -23.141 16 1 89.5 158 GLN B C 1
ATOM 5045 O O . GLN B 1 158 ? -6.523 -22.594 17.031 1 89.5 158 GLN B O 1
ATOM 5050 N N . ARG B 1 159 ? -5.77 -22.5 15.023 1 89.69 159 ARG B N 1
ATOM 5051 C CA . ARG B 1 159 ? -5.688 -21.047 15.062 1 89.69 159 ARG B CA 1
ATOM 5052 C C . ARG B 1 159 ? -7.043 -20.406 14.75 1 89.69 159 ARG B C 1
ATOM 5054 O O . ARG B 1 159 ? -7.246 -19.219 14.984 1 89.69 159 ARG B O 1
ATOM 5061 N N . ARG B 1 160 ? -7.879 -21.266 14.281 1 87.69 160 ARG B N 1
ATOM 5062 C CA . ARG B 1 160 ? -9.219 -20.797 13.945 1 87.69 160 ARG B CA 1
ATOM 5063 C C . ARG B 1 160 ? -10.227 -21.203 15.016 1 87.69 160 ARG B C 1
ATOM 5065 O O . ARG B 1 160 ? -10.086 -22.266 15.633 1 87.69 160 ARG B O 1
ATOM 5072 N N . SER B 1 161 ? -11.234 -20.344 15.281 1 81.62 161 SER B N 1
ATOM 5073 C CA . SER B 1 161 ? -12.312 -20.672 16.219 1 81.62 161 SER B CA 1
ATOM 5074 C C . SER B 1 161 ? -13.555 -21.141 15.469 1 81.62 161 SER B C 1
ATOM 5076 O O . SER B 1 161 ? -14.547 -21.547 16.094 1 81.62 161 SER B O 1
ATOM 5078 N N . ALA B 1 162 ? -13.516 -21.062 14.164 1 87.25 162 ALA B N 1
ATOM 5079 C CA . ALA B 1 162 ? -14.664 -21.391 13.32 1 87.25 162 ALA B CA 1
ATOM 5080 C C . ALA B 1 162 ? -14.219 -22.109 12.047 1 87.25 162 ALA B C 1
ATOM 5082 O O . ALA B 1 162 ? -13.055 -22.031 11.656 1 87.25 162 ALA B O 1
ATOM 5083 N N . PRO B 1 163 ? -15.078 -22.906 11.461 1 91.81 163 PRO B N 1
ATOM 5084 C CA . PRO B 1 163 ? -14.75 -23.516 10.172 1 91.81 163 PRO B CA 1
ATOM 5085 C C . PRO B 1 163 ? -14.43 -22.484 9.094 1 91.81 163 PRO B C 1
ATOM 5087 O O . PRO B 1 163 ? -14.648 -21.297 9.297 1 91.81 163 PRO B O 1
ATOM 5090 N N . PHE B 1 164 ? -13.836 -22.984 8.055 1 93.06 164 PHE B N 1
ATOM 5091 C CA . PHE B 1 164 ? -13.617 -22.109 6.91 1 93.06 164 PHE B CA 1
ATOM 5092 C C . PHE B 1 164 ? -14.938 -21.734 6.258 1 93.06 164 PHE B C 1
ATOM 5094 O O . PHE B 1 164 ? -15.852 -22.547 6.16 1 93.06 164 PHE B O 1
ATOM 5101 N N . HIS B 1 165 ? -15.07 -20.547 5.914 1 93.69 165 HIS B N 1
ATOM 5102 C CA . HIS B 1 165 ? -16.156 -20.094 5.047 1 93.69 165 HIS B CA 1
ATOM 5103 C C . HIS B 1 165 ? -15.625 -19.625 3.697 1 93.69 165 HIS B C 1
ATOM 5105 O O . HIS B 1 165 ? -14.945 -18.594 3.613 1 93.69 165 HIS B O 1
ATOM 5111 N N . VAL B 1 166 ? -15.859 -20.391 2.666 1 96.62 166 VAL B N 1
ATOM 5112 C CA . VAL B 1 166 ? -15.414 -20.078 1.314 1 96.62 166 VAL B CA 1
ATOM 5113 C C . VAL B 1 166 ? -16.562 -19.484 0.51 1 96.62 166 VAL B C 1
ATOM 5115 O O . VAL B 1 166 ? -17.609 -20.125 0.346 1 96.62 166 VAL B O 1
ATOM 5118 N N . SER B 1 167 ? -16.422 -18.281 0.116 1 97.94 167 SER B N 1
ATOM 5119 C CA . SER B 1 167 ? -17.406 -17.578 -0.703 1 97.94 167 SER B CA 1
ATOM 5120 C C . SER B 1 167 ? -16.766 -16.984 -1.955 1 97.94 167 SER B C 1
ATOM 5122 O O . SER B 1 167 ? -15.883 -16.125 -1.864 1 97.94 167 SER B O 1
ATOM 5124 N N . ILE B 1 168 ? -17.156 -17.469 -3.117 1 98.38 168 ILE B N 1
ATOM 5125 C CA . ILE B 1 168 ? -16.625 -17.016 -4.395 1 98.38 168 ILE B CA 1
ATOM 5126 C C . ILE B 1 168 ? -17.781 -16.672 -5.332 1 98.38 168 ILE B C 1
ATOM 5128 O O . ILE B 1 168 ? -18.594 -17.531 -5.672 1 98.38 168 ILE B O 1
ATOM 5132 N N . ARG B 1 169 ? -17.859 -15.398 -5.742 1 98 169 ARG B N 1
ATOM 5133 C CA . ARG B 1 169 ? -18.906 -14.945 -6.645 1 98 169 ARG B CA 1
ATOM 5134 C C . ARG B 1 169 ? -18.375 -14.766 -8.062 1 98 169 ARG B C 1
ATOM 5136 O O . ARG B 1 169 ? -17.594 -13.852 -8.32 1 98 169 ARG B O 1
ATOM 5143 N N . GLY B 1 170 ? -18.812 -15.688 -8.953 1 95.81 170 GLY B N 1
ATOM 5144 C CA . GLY B 1 170 ? -18.516 -15.508 -10.367 1 95.81 170 GLY B CA 1
ATOM 5145 C C . GLY B 1 170 ? -19.516 -14.609 -11.07 1 95.81 170 GLY B C 1
ATOM 5146 O O . GLY B 1 170 ? -20.406 -14.031 -10.422 1 95.81 170 GLY B O 1
ATOM 5147 N N . GLU B 1 171 ? -19.375 -14.438 -12.32 1 91.25 171 GLU B N 1
ATOM 5148 C CA . GLU B 1 171 ? -20.297 -13.617 -13.102 1 91.25 171 GLU B CA 1
ATOM 5149 C C . GLU B 1 171 ? -21.672 -14.281 -13.227 1 91.25 171 GLU B C 1
ATOM 5151 O O . GLU B 1 171 ? -22.688 -13.602 -13.195 1 91.25 171 GLU B O 1
ATOM 5156 N N . GLU B 1 172 ? -21.609 -15.578 -13.25 1 89.69 172 GLU B N 1
ATOM 5157 C CA . GLU B 1 172 ? -22.844 -16.312 -13.539 1 89.69 172 GLU B CA 1
ATOM 5158 C C . GLU B 1 172 ? -23.375 -17.016 -12.289 1 89.69 172 GLU B C 1
ATOM 5160 O O . GLU B 1 172 ? -24.594 -17.062 -12.07 1 89.69 172 GLU B O 1
ATOM 5165 N N . GLU B 1 173 ? -22.5 -17.609 -11.641 1 97 173 GLU B N 1
ATOM 5166 C CA . GLU B 1 173 ? -22.844 -18.422 -10.484 1 97 173 GLU B CA 1
ATOM 5167 C C . GLU B 1 173 ? -21.969 -18.078 -9.281 1 97 173 GLU B C 1
ATOM 5169 O O . GLU B 1 173 ? -21.016 -17.297 -9.398 1 97 173 GLU B O 1
ATOM 5174 N N . ALA B 1 174 ? -22.391 -18.516 -8.109 1 98 174 ALA B N 1
ATOM 5175 C CA . ALA B 1 174 ? -21.656 -18.281 -6.863 1 98 174 ALA B CA 1
ATOM 5176 C C . ALA B 1 174 ? -21.547 -19.562 -6.043 1 98 174 ALA B C 1
ATOM 5178 O O . ALA B 1 174 ? -22.312 -20.5 -6.254 1 98 174 ALA B O 1
ATOM 5179 N N . LEU B 1 175 ? -20.547 -19.625 -5.281 1 97.81 175 LEU B N 1
ATOM 5180 C CA . LEU B 1 175 ? -20.297 -20.734 -4.367 1 97.81 175 LEU B CA 1
ATOM 5181 C C . LEU B 1 175 ? -20.188 -20.234 -2.928 1 97.81 175 LEU B C 1
ATOM 5183 O O . LEU B 1 175 ? -19.531 -19.234 -2.66 1 97.81 175 LEU B O 1
ATOM 5187 N N . SER B 1 176 ? -20.922 -20.75 -2.002 1 97 176 SER B N 1
ATOM 5188 C CA . SER B 1 176 ? -20.797 -20.578 -0.559 1 97 176 SER B CA 1
ATOM 5189 C C . SER B 1 176 ? -20.719 -21.922 0.157 1 97 176 SER B C 1
ATOM 5191 O O . SER B 1 176 ? -21.625 -22.734 0.042 1 97 176 SER B O 1
ATOM 5193 N N . LEU B 1 177 ? -19.641 -22.094 0.793 1 95.06 177 LEU B N 1
ATOM 5194 C CA . LEU B 1 177 ? -19.359 -23.406 1.369 1 95.06 177 LEU B CA 1
ATOM 5195 C C . LEU B 1 177 ? -18.703 -23.266 2.742 1 95.06 177 LEU B C 1
ATOM 5197 O O . LEU B 1 177 ? -17.859 -22.391 2.949 1 95.06 177 LEU B O 1
ATOM 5201 N N . THR B 1 178 ? -19.188 -24.016 3.764 1 95.38 178 THR B N 1
ATOM 5202 C CA . THR B 1 178 ? -18.516 -24.156 5.047 1 95.38 178 THR B CA 1
ATOM 5203 C C . THR B 1 178 ? -17.688 -25.438 5.09 1 95.38 178 THR B C 1
ATOM 5205 O O . THR B 1 178 ? -18.188 -26.516 4.719 1 95.38 178 THR B O 1
ATOM 5208 N N . TRP B 1 179 ? -16.484 -25.312 5.477 1 93.06 179 TRP B N 1
ATOM 5209 C CA . TRP B 1 179 ? -15.586 -26.453 5.402 1 93.06 179 TRP B CA 1
ATOM 5210 C C . TRP B 1 179 ? -14.742 -26.562 6.664 1 93.06 179 TRP B C 1
ATOM 5212 O O . TRP B 1 179 ? -14.359 -25.562 7.258 1 93.06 179 TRP B O 1
ATOM 5222 N N . LYS B 1 180 ? -14.273 -27.797 7.043 1 90.25 180 LYS B N 1
ATOM 5223 C CA . LYS B 1 180 ? -13.719 -28.016 8.375 1 90.25 180 LYS B CA 1
ATOM 5224 C C . LYS B 1 180 ? -12.203 -28.188 8.32 1 90.25 180 LYS B C 1
ATOM 5226 O O . LYS B 1 180 ? -11.523 -28.109 9.344 1 90.25 180 LYS B O 1
ATOM 5231 N N . ASP B 1 181 ? -11.711 -28.469 7.207 1 90.88 181 ASP B N 1
ATOM 5232 C CA . ASP B 1 181 ? -10.281 -28.766 7.117 1 90.88 181 ASP B CA 1
ATOM 5233 C C . ASP B 1 181 ? -9.648 -28.062 5.918 1 90.88 181 ASP B C 1
ATOM 5235 O O . ASP B 1 181 ? -10.305 -27.234 5.262 1 90.88 181 ASP B O 1
ATOM 5239 N N . VAL B 1 182 ? -8.359 -28.328 5.68 1 93.81 182 VAL B N 1
ATOM 5240 C CA . VAL B 1 182 ? -7.594 -27.547 4.711 1 93.81 182 VAL B CA 1
ATOM 5241 C C . VAL B 1 182 ? -7.641 -28.219 3.348 1 93.81 182 VAL B C 1
ATOM 5243 O O . VAL B 1 182 ? -6.949 -27.812 2.416 1 93.81 182 VAL B O 1
ATOM 5246 N N . THR B 1 183 ? -8.406 -29.266 3.127 1 95.56 183 THR B N 1
ATOM 5247 C CA . THR B 1 183 ? -8.312 -30.109 1.947 1 95.56 183 THR B CA 1
ATOM 5248 C C . THR B 1 183 ? -8.844 -29.391 0.712 1 95.56 183 THR B C 1
ATOM 5250 O O . THR B 1 183 ? -8.586 -29.812 -0.418 1 95.56 183 THR B O 1
ATOM 5253 N N . LEU B 1 184 ? -9.641 -28.266 0.939 1 96.12 184 LEU B N 1
ATOM 5254 C CA . LEU B 1 184 ? -10.031 -27.422 -0.191 1 96.12 184 LEU B CA 1
ATOM 5255 C C . LEU B 1 184 ? -8.812 -26.906 -0.933 1 96.12 184 LEU B C 1
ATOM 5257 O O . LEU B 1 184 ? -8.867 -26.656 -2.141 1 96.12 184 LEU B O 1
ATOM 5261 N N . GLU B 1 185 ? -7.734 -26.719 -0.186 1 95.69 185 GLU B N 1
ATOM 5262 C CA . GLU B 1 185 ? -6.492 -26.234 -0.78 1 95.69 185 GLU B CA 1
ATOM 5263 C C . GLU B 1 185 ? -5.984 -27.188 -1.858 1 95.69 185 GLU B C 1
ATOM 5265 O O . GLU B 1 185 ? -5.395 -26.75 -2.85 1 95.69 185 GLU B O 1
ATOM 5270 N N . GLY B 1 186 ? -6.254 -28.484 -1.739 1 95.88 186 GLY B N 1
ATOM 5271 C CA . GLY B 1 186 ? -5.797 -29.484 -2.686 1 95.88 186 GLY B CA 1
ATOM 5272 C C . GLY B 1 186 ? -6.512 -29.422 -4.023 1 95.88 186 GLY B C 1
ATOM 5273 O O . GLY B 1 186 ? -6.074 -30.031 -5 1 95.88 186 GLY B O 1
ATOM 5274 N N . ALA B 1 187 ? -7.57 -28.609 -4.062 1 97.81 187 ALA B N 1
ATOM 5275 C CA . ALA B 1 187 ? -8.266 -28.406 -5.328 1 97.81 187 ALA B CA 1
ATOM 5276 C C . ALA B 1 187 ? -7.438 -27.547 -6.277 1 97.81 187 ALA B C 1
ATOM 5278 O O . ALA B 1 187 ? -7.711 -27.5 -7.477 1 97.81 187 ALA B O 1
ATOM 5279 N N . ASN B 1 188 ? -6.457 -26.812 -5.785 1 98.06 188 ASN B N 1
ATOM 5280 C CA . ASN B 1 188 ? -5.641 -25.891 -6.57 1 98.06 188 ASN B CA 1
ATOM 5281 C C . ASN B 1 188 ? -4.375 -26.578 -7.09 1 98.06 188 ASN B C 1
ATOM 5283 O O . ASN B 1 188 ? -3.586 -27.109 -6.309 1 98.06 188 ASN B O 1
ATOM 5287 N N . THR B 1 189 ? -4.148 -26.578 -8.344 1 98.62 189 THR B N 1
ATOM 5288 C CA . THR B 1 189 ? -2.881 -27.031 -8.914 1 98.62 189 THR B CA 1
ATOM 5289 C C . THR B 1 189 ? -2.289 -25.969 -9.836 1 98.62 189 THR B C 1
ATOM 5291 O O . THR B 1 189 ? -3.025 -25.219 -10.477 1 98.62 189 THR B O 1
ATOM 5294 N N . SER B 1 190 ? -1.015 -25.859 -9.805 1 98.56 190 SER B N 1
ATOM 5295 C CA . SER B 1 190 ? -0.339 -24.781 -10.516 1 98.56 190 SER B CA 1
ATOM 5296 C C . SER B 1 190 ? 0.948 -25.266 -11.172 1 98.56 190 SER B C 1
ATOM 5298 O O . SER B 1 190 ? 1.396 -26.391 -10.914 1 98.56 190 SER B O 1
ATOM 5300 N N . LEU B 1 191 ? 1.427 -24.562 -12.094 1 98.31 191 LEU B N 1
ATOM 5301 C CA . LEU B 1 191 ? 2.818 -24.578 -12.531 1 98.31 191 LEU B CA 1
ATOM 5302 C C . LEU B 1 191 ? 3.566 -23.359 -12 1 98.31 191 LEU B C 1
ATOM 5304 O O . LEU B 1 191 ? 3.207 -22.219 -12.32 1 98.31 191 LEU B O 1
ATOM 5308 N N . GLN B 1 192 ? 4.551 -23.531 -11.234 1 98.81 192 GLN B N 1
ATOM 5309 C CA . GLN B 1 192 ? 5.281 -22.453 -10.578 1 98.81 192 GLN B CA 1
ATOM 5310 C C . GLN B 1 192 ? 6.695 -22.328 -11.141 1 98.81 192 GLN B C 1
ATOM 5312 O O . GLN B 1 192 ? 7.48 -23.266 -11.07 1 98.81 192 GLN B O 1
ATOM 5317 N N . TYR B 1 193 ? 7.012 -21.219 -11.703 1 98.81 193 TYR B N 1
ATOM 5318 C CA . TYR B 1 193 ? 8.352 -20.984 -12.234 1 98.81 193 TYR B CA 1
ATOM 5319 C C . TYR B 1 193 ? 9.258 -20.375 -11.164 1 98.81 193 TYR B C 1
ATOM 5321 O O . TYR B 1 193 ? 8.789 -19.672 -10.273 1 98.81 193 TYR B O 1
ATOM 5329 N N . HIS B 1 194 ? 10.492 -20.719 -11.211 1 98.62 194 HIS B N 1
ATOM 5330 C CA . HIS B 1 194 ? 11.539 -20.141 -10.375 1 98.62 194 HIS B CA 1
ATOM 5331 C C . HIS B 1 194 ? 12.586 -19.422 -11.219 1 98.62 194 HIS B C 1
ATOM 5333 O O . HIS B 1 194 ? 13.133 -20 -12.164 1 98.62 194 HIS B O 1
ATOM 5339 N N . LEU B 1 195 ? 12.875 -18.219 -10.93 1 98.75 195 LEU B N 1
ATOM 5340 C CA . LEU B 1 195 ? 13.922 -17.453 -11.594 1 98.75 195 LEU B CA 1
ATOM 5341 C C . LEU B 1 195 ? 15 -17.031 -10.594 1 98.75 195 LEU B C 1
ATOM 5343 O O . LEU B 1 195 ? 14.703 -16.344 -9.609 1 98.75 195 LEU B O 1
ATOM 5347 N N . ARG B 1 196 ? 16.203 -17.5 -10.805 1 98.31 196 ARG B N 1
ATOM 5348 C CA . ARG B 1 196 ? 17.312 -17.031 -9.984 1 98.31 196 ARG B CA 1
ATOM 5349 C C . ARG B 1 196 ? 17.609 -15.555 -10.242 1 98.31 196 ARG B C 1
ATOM 5351 O O . ARG B 1 196 ? 17.672 -15.117 -11.391 1 98.31 196 ARG B O 1
ATOM 5358 N N . VAL B 1 197 ? 17.75 -14.773 -9.203 1 97.88 197 VAL B N 1
ATOM 5359 C CA . VAL B 1 197 ? 17.906 -13.328 -9.281 1 97.88 197 VAL B CA 1
ATOM 5360 C C . VAL B 1 197 ? 19.078 -12.883 -8.406 1 97.88 197 VAL B C 1
ATOM 5362 O O . VAL B 1 197 ? 19.219 -13.336 -7.27 1 97.88 197 VAL B O 1
ATOM 5365 N N . ALA B 1 198 ? 19.953 -12.047 -8.969 1 97.31 198 ALA B N 1
ATOM 5366 C CA . ALA B 1 198 ? 21 -11.461 -8.156 1 97.31 198 ALA B CA 1
ATOM 5367 C C . ALA B 1 198 ? 20.422 -10.602 -7.039 1 97.31 198 ALA B C 1
ATOM 5369 O O . ALA B 1 198 ? 19.484 -9.828 -7.262 1 97.31 198 ALA B O 1
ATOM 5370 N N . PRO B 1 199 ? 21.031 -10.711 -5.828 1 97.56 199 PRO B N 1
ATOM 5371 C CA . PRO B 1 199 ? 20.484 -9.969 -4.691 1 97.56 199 PRO B CA 1
ATOM 5372 C C . PRO B 1 199 ? 20.391 -8.469 -4.961 1 97.56 199 PRO B C 1
ATOM 5374 O O . PRO B 1 199 ? 19.391 -7.836 -4.59 1 97.56 199 PRO B O 1
ATOM 5377 N N . GLY B 1 200 ? 21.359 -7.859 -5.641 1 96.75 200 GLY B N 1
ATOM 5378 C CA . GLY B 1 200 ? 21.359 -6.434 -5.918 1 96.75 200 GLY B CA 1
ATOM 5379 C C . GLY B 1 200 ? 20.234 -6 -6.828 1 96.75 200 GLY B C 1
ATOM 5380 O O . GLY B 1 200 ? 19.859 -4.824 -6.852 1 96.75 200 GLY B O 1
ATOM 5381 N N . ASP B 1 201 ? 19.594 -6.965 -7.562 1 97.25 201 ASP B N 1
ATOM 5382 C CA . ASP B 1 201 ? 18.547 -6.672 -8.523 1 97.25 201 ASP B CA 1
ATOM 5383 C C . ASP B 1 201 ? 17.188 -7.125 -8 1 97.25 201 ASP B C 1
ATOM 5385 O O . ASP B 1 201 ? 16.156 -6.965 -8.68 1 97.25 201 ASP B O 1
ATOM 5389 N N . PHE B 1 202 ? 17.172 -7.637 -6.84 1 98.38 202 PHE B N 1
ATOM 5390 C CA . PHE B 1 202 ? 16.016 -8.383 -6.387 1 98.38 202 PHE B CA 1
ATOM 5391 C C . PHE B 1 202 ? 14.781 -7.484 -6.309 1 98.38 202 PHE B C 1
ATOM 5393 O O . PHE B 1 202 ? 13.695 -7.867 -6.746 1 98.38 202 PHE B O 1
ATOM 5400 N N . ALA B 1 203 ? 14.914 -6.254 -5.797 1 98.31 203 ALA B N 1
ATOM 5401 C CA . ALA B 1 203 ? 13.766 -5.363 -5.664 1 98.31 203 ALA B CA 1
ATOM 5402 C C . ALA B 1 203 ? 13.156 -5.043 -7.031 1 98.31 203 ALA B C 1
ATOM 5404 O O . ALA B 1 203 ? 11.945 -5.133 -7.211 1 98.31 203 ALA B O 1
ATOM 5405 N N . ARG B 1 204 ? 13.961 -4.676 -8.008 1 98.19 204 ARG B N 1
ATOM 5406 C CA . ARG B 1 204 ? 13.477 -4.328 -9.336 1 98.19 204 ARG B CA 1
ATOM 5407 C C . ARG B 1 204 ? 12.812 -5.527 -10.008 1 98.19 204 ARG B C 1
ATOM 5409 O O . ARG B 1 204 ? 11.75 -5.395 -10.617 1 98.19 204 ARG B O 1
ATOM 5416 N N . MET B 1 205 ? 13.492 -6.711 -9.867 1 98.75 205 MET B N 1
ATOM 5417 C CA . MET B 1 205 ? 12.961 -7.93 -10.469 1 98.75 205 MET B CA 1
ATOM 5418 C C . MET B 1 205 ? 11.625 -8.312 -9.828 1 98.75 205 MET B C 1
ATOM 5420 O O . MET B 1 205 ? 10.68 -8.688 -10.531 1 98.75 205 MET B O 1
ATOM 5424 N N . TYR B 1 206 ? 11.578 -8.227 -8.531 1 98.88 206 TYR B N 1
ATOM 5425 C CA . TYR B 1 206 ? 10.375 -8.594 -7.801 1 98.88 206 TYR B CA 1
ATOM 5426 C C . TYR B 1 206 ? 9.219 -7.664 -8.148 1 98.88 206 TYR B C 1
ATOM 5428 O O . TYR B 1 206 ? 8.094 -8.109 -8.375 1 98.88 206 TYR B O 1
ATOM 5436 N N . ASN B 1 207 ? 9.453 -6.359 -8.133 1 98.88 207 ASN B N 1
ATOM 5437 C CA . ASN B 1 207 ? 8.422 -5.395 -8.492 1 98.88 207 ASN B CA 1
ATOM 5438 C C . ASN B 1 207 ? 7.965 -5.582 -9.938 1 98.88 207 ASN B C 1
ATOM 5440 O O . ASN B 1 207 ? 6.777 -5.422 -10.234 1 98.88 207 ASN B O 1
ATOM 5444 N N . ALA B 1 208 ? 8.875 -5.895 -10.82 1 98.94 208 ALA B N 1
ATOM 5445 C CA . ALA B 1 208 ? 8.516 -6.211 -12.195 1 98.94 208 ALA B CA 1
ATOM 5446 C C . ALA B 1 208 ? 7.629 -7.453 -12.266 1 98.94 208 ALA B C 1
ATOM 5448 O O . ALA B 1 208 ? 6.676 -7.5 -13.039 1 98.94 208 ALA B O 1
ATOM 5449 N N . ALA B 1 209 ? 7.969 -8.438 -11.492 1 98.94 209 ALA B N 1
ATOM 5450 C CA . ALA B 1 209 ? 7.152 -9.641 -11.422 1 98.94 209 ALA B CA 1
ATOM 5451 C C . ALA B 1 209 ? 5.73 -9.32 -10.969 1 98.94 209 ALA B C 1
ATOM 5453 O O . ALA B 1 209 ? 4.762 -9.836 -11.523 1 98.94 209 ALA B O 1
ATOM 5454 N N . GLN B 1 210 ? 5.652 -8.445 -9.93 1 98.88 210 GLN B N 1
ATOM 5455 C CA . GLN B 1 210 ? 4.34 -8.016 -9.453 1 98.88 210 GLN B CA 1
ATOM 5456 C C . GLN B 1 210 ? 3.533 -7.367 -10.57 1 98.88 210 GLN B C 1
ATOM 5458 O O . GLN B 1 210 ? 2.338 -7.633 -10.719 1 98.88 210 GLN B O 1
ATOM 5463 N N . LEU B 1 211 ? 4.176 -6.566 -11.367 1 98.62 211 LEU B N 1
ATOM 5464 C CA . LEU B 1 211 ? 3.521 -5.863 -12.469 1 98.62 211 LEU B CA 1
ATOM 5465 C C . LEU B 1 211 ? 3.121 -6.836 -13.57 1 98.62 211 LEU B C 1
ATOM 5467 O O . LEU B 1 211 ? 2.064 -6.68 -14.188 1 98.62 211 LEU B O 1
ATOM 5471 N N . ALA B 1 212 ? 3.908 -7.809 -13.812 1 98.88 212 ALA B N 1
ATOM 5472 C CA . ALA B 1 212 ? 3.74 -8.719 -14.938 1 98.88 212 ALA B CA 1
ATOM 5473 C C . ALA B 1 212 ? 2.641 -9.742 -14.664 1 98.88 212 ALA B C 1
ATOM 5475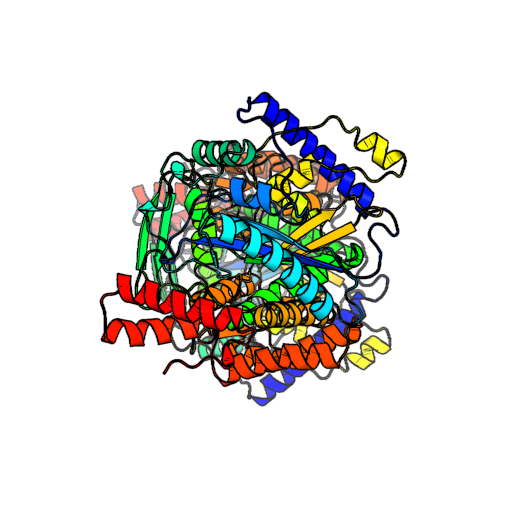 O O . ALA B 1 212 ? 1.986 -10.227 -15.586 1 98.88 212 ALA B O 1
ATOM 5476 N N . THR B 1 213 ? 2.369 -10.055 -13.445 1 98.94 213 THR B N 1
ATOM 5477 C CA . THR B 1 213 ? 1.564 -11.211 -13.047 1 98.94 213 THR B CA 1
ATOM 5478 C C . THR B 1 213 ? 0.14 -11.086 -13.578 1 98.94 213 THR B C 1
ATOM 5480 O O . THR B 1 213 ? -0.392 -12.023 -14.172 1 98.94 213 THR B O 1
ATOM 5483 N N . ALA B 1 214 ? -0.451 -9.906 -13.508 1 98.88 214 ALA B N 1
ATOM 5484 C CA . ALA B 1 214 ? -1.865 -9.742 -13.836 1 98.88 214 ALA B CA 1
ATOM 5485 C C . ALA B 1 214 ? -2.1 -9.898 -15.336 1 98.88 214 ALA B C 1
ATOM 5487 O O . ALA B 1 214 ? -2.961 -10.68 -15.758 1 98.88 214 ALA B O 1
ATOM 5488 N N . PRO B 1 215 ? -1.351 -9.18 -16.188 1 98.81 215 PRO B N 1
ATOM 5489 C CA . PRO B 1 215 ? -1.587 -9.375 -17.609 1 98.81 215 PRO B CA 1
ATOM 5490 C C . PRO B 1 215 ? -1.346 -10.82 -18.062 1 98.81 215 PRO B C 1
ATOM 5492 O O . PRO B 1 215 ? -2.062 -11.328 -18.922 1 98.81 215 PRO B O 1
ATOM 5495 N N . VAL B 1 216 ? -0.385 -11.461 -17.5 1 98.94 216 VAL B N 1
ATOM 5496 C CA . VAL B 1 216 ? -0.096 -12.844 -17.875 1 98.94 216 VAL B CA 1
ATOM 5497 C C . VAL B 1 216 ? -1.238 -13.75 -17.422 1 98.94 216 VAL B C 1
ATOM 5499 O O . VAL B 1 216 ? -1.692 -14.609 -18.188 1 98.94 216 VAL B O 1
ATOM 5502 N N . LEU B 1 217 ? -1.688 -13.547 -16.188 1 98.94 217 LEU B N 1
ATOM 5503 C CA . LEU B 1 217 ? -2.771 -14.359 -15.656 1 98.94 217 LEU B CA 1
ATOM 5504 C C . LEU B 1 217 ? -4.043 -14.188 -16.484 1 98.94 217 LEU B C 1
ATOM 5506 O O . LEU B 1 217 ? -4.785 -15.148 -16.688 1 98.94 217 LEU B O 1
ATOM 5510 N N . ALA B 1 218 ? -4.281 -12.984 -16.969 1 98.88 218 ALA B N 1
ATOM 5511 C CA . ALA B 1 218 ? -5.457 -12.719 -17.781 1 98.88 218 ALA B CA 1
ATOM 5512 C C . ALA B 1 218 ? -5.488 -13.625 -19.016 1 98.88 218 ALA B C 1
ATOM 5514 O O . ALA B 1 218 ? -6.562 -14.023 -19.469 1 98.88 218 ALA B O 1
ATOM 5515 N N . ALA B 1 219 ? -4.328 -13.992 -19.453 1 98.81 219 ALA B N 1
ATOM 5516 C CA . ALA B 1 219 ? -4.227 -14.781 -20.688 1 98.81 219 ALA B CA 1
ATOM 5517 C C . ALA B 1 219 ? -3.979 -16.25 -20.375 1 98.81 219 ALA B C 1
ATOM 5519 O O . ALA B 1 219 ? -3.799 -17.062 -21.281 1 98.81 219 ALA B O 1
ATOM 5520 N N . ALA B 1 220 ? -3.998 -16.609 -19.109 1 98.81 220 ALA B N 1
ATOM 5521 C CA . ALA B 1 220 ? -3.525 -17.953 -18.766 1 98.81 220 ALA B CA 1
ATOM 5522 C C . ALA B 1 220 ? -4.566 -18.719 -17.953 1 98.81 220 ALA B C 1
ATOM 5524 O O . ALA B 1 220 ? -4.348 -19.875 -17.578 1 98.81 220 ALA B O 1
ATOM 5525 N N . GLY B 1 221 ? -5.711 -18.141 -17.656 1 98.75 221 GLY B N 1
ATOM 5526 C CA . GLY B 1 221 ? -6.707 -18.781 -16.797 1 98.75 221 GLY B CA 1
ATOM 5527 C C . GLY B 1 221 ? -7.047 -20.188 -17.25 1 98.75 221 GLY B C 1
ATOM 5528 O O . GLY B 1 221 ? -7.133 -20.469 -18.453 1 98.75 221 GLY B O 1
ATOM 5529 N N . ASN B 1 222 ? -7.27 -21.094 -16.266 1 98.88 222 ASN B N 1
ATOM 5530 C CA . ASN B 1 222 ? -7.551 -22.484 -16.609 1 98.88 222 ASN B CA 1
ATOM 5531 C C . ASN B 1 222 ? -8.328 -23.188 -15.484 1 98.88 222 ASN B C 1
ATOM 5533 O O . ASN B 1 222 ? -8.273 -24.406 -15.367 1 98.88 222 ASN B O 1
ATOM 5537 N N . SER B 1 223 ? -9.055 -22.438 -14.594 1 98.81 223 SER B N 1
ATOM 5538 C CA . SER B 1 223 ? -9.797 -23.031 -13.484 1 98.81 223 SER B CA 1
ATOM 5539 C C . SER B 1 223 ? -11.148 -22.359 -13.305 1 98.81 223 SER B C 1
ATOM 5541 O O . SER B 1 223 ? -11.477 -21.891 -12.211 1 98.81 223 SER B O 1
ATOM 5543 N N . PRO B 1 224 ? -11.961 -22.406 -14.344 1 98.69 224 PRO B N 1
ATOM 5544 C CA . PRO B 1 224 ? -13.219 -21.656 -14.266 1 98.69 224 PRO B CA 1
ATOM 5545 C C . PRO B 1 224 ? -14.305 -22.406 -13.5 1 98.69 224 PRO B C 1
ATOM 5547 O O . PRO B 1 224 ? -15.367 -21.844 -13.211 1 98.69 224 PRO B O 1
ATOM 5550 N N . LEU B 1 225 ? -14.078 -23.672 -13.18 1 98.5 225 LEU B N 1
ATOM 5551 C CA . LEU B 1 225 ? -15.117 -24.531 -12.609 1 98.5 225 LEU B CA 1
ATOM 5552 C C . LEU B 1 225 ? -14.664 -25.109 -11.273 1 98.5 225 LEU B C 1
ATOM 5554 O O . LEU B 1 225 ? -13.539 -25.594 -11.148 1 98.5 225 LEU B O 1
ATOM 5558 N N . PHE B 1 226 ? -15.477 -25.047 -10.242 1 98.19 226 PHE B N 1
ATOM 5559 C CA . PHE B 1 226 ? -15.219 -25.656 -8.945 1 98.19 226 PHE B CA 1
ATOM 5560 C C . PHE B 1 226 ? -16.516 -26.156 -8.305 1 98.19 226 PHE B C 1
ATOM 5562 O O . PHE B 1 226 ? -17.469 -25.391 -8.172 1 98.19 226 PHE B O 1
ATOM 5569 N N . LEU B 1 227 ? -16.594 -27.375 -8.008 1 97.69 227 LEU B N 1
ATOM 5570 C CA . LEU B 1 227 ? -17.734 -28.031 -7.367 1 97.69 227 LEU B CA 1
ATOM 5571 C C . LEU B 1 227 ? -19.016 -27.797 -8.164 1 97.69 227 LEU B C 1
ATOM 5573 O O . LEU B 1 227 ? -20.047 -27.438 -7.59 1 97.69 227 LEU B O 1
ATOM 5577 N N . GLY B 1 228 ? -18.812 -27.906 -9.461 1 96.81 228 GLY B N 1
ATOM 5578 C CA . GLY B 1 228 ? -19.953 -27.875 -10.367 1 96.81 228 GLY B CA 1
ATOM 5579 C C . GLY B 1 228 ? -20.406 -26.453 -10.711 1 96.81 228 GLY B C 1
ATOM 5580 O O . GLY B 1 228 ? -21.375 -26.281 -11.445 1 96.81 228 GLY B O 1
ATOM 5581 N N . ARG B 1 229 ? -19.672 -25.438 -10.219 1 97.81 229 ARG B N 1
ATOM 5582 C CA . ARG B 1 229 ? -20.094 -24.062 -10.422 1 97.81 229 ARG B CA 1
ATOM 5583 C C . ARG B 1 229 ? -19.141 -23.344 -11.375 1 97.81 229 ARG B C 1
ATOM 5585 O O . ARG B 1 229 ? -17.922 -23.547 -11.32 1 97.81 229 ARG B O 1
ATOM 5592 N N . LYS B 1 230 ? -19.688 -22.516 -12.258 1 98.25 230 LYS B N 1
ATOM 5593 C CA . LYS B 1 230 ? -18.938 -21.578 -13.078 1 98.25 230 LYS B CA 1
ATOM 5594 C C . LYS B 1 230 ? -18.547 -20.344 -12.289 1 98.25 230 LYS B C 1
ATOM 5596 O O . LYS B 1 230 ? -19.406 -19.5 -11.977 1 98.25 230 LYS B O 1
ATOM 5601 N N . LEU B 1 231 ? -17.25 -20.125 -11.992 1 98.44 231 LEU B N 1
ATOM 5602 C CA . LEU B 1 231 ? -16.812 -19.062 -11.102 1 98.44 231 LEU B CA 1
ATOM 5603 C C . LEU B 1 231 ? -15.828 -18.141 -11.805 1 98.44 231 LEU B C 1
ATOM 5605 O O . LEU B 1 231 ? -16.156 -17.531 -12.82 1 98.44 231 LEU B O 1
ATOM 5609 N N . TRP B 1 232 ? -14.617 -17.891 -11.266 1 98.75 232 TRP B N 1
ATOM 5610 C CA . TRP B 1 232 ? -13.617 -17.031 -11.883 1 98.75 232 TRP B CA 1
ATOM 5611 C C . TRP B 1 232 ? -12.875 -17.75 -13 1 98.75 232 TRP B C 1
ATOM 5613 O O . TRP B 1 232 ? -12.883 -18.984 -13.055 1 98.75 232 TRP B O 1
ATOM 5623 N N . ASP B 1 233 ? -12.312 -17.047 -13.945 1 98.69 233 ASP B N 1
ATOM 5624 C CA . ASP B 1 233 ? -11.484 -17.703 -14.945 1 98.69 233 ASP B CA 1
ATOM 5625 C C . ASP B 1 233 ? -10.312 -18.438 -14.297 1 98.69 233 ASP B C 1
ATOM 5627 O O . ASP B 1 233 ? -9.852 -19.453 -14.812 1 98.69 233 ASP B O 1
ATOM 5631 N N . GLU B 1 234 ? -9.875 -17.875 -13.25 1 98.75 234 GLU B N 1
ATOM 5632 C CA . GLU B 1 234 ? -8.859 -18.516 -12.422 1 98.75 234 GLU B CA 1
ATOM 5633 C C . GLU B 1 234 ? -9.297 -18.562 -10.961 1 98.75 234 GLU B C 1
ATOM 5635 O O . GLU B 1 234 ? -8.742 -17.875 -10.109 1 98.75 234 GLU B O 1
ATOM 5640 N N . THR B 1 235 ? -10.164 -19.484 -10.609 1 98.81 235 THR B N 1
ATOM 5641 C CA . THR B 1 235 ? -10.836 -19.625 -9.32 1 98.81 235 THR B CA 1
ATOM 5642 C C . THR B 1 235 ? -9.836 -20 -8.227 1 98.81 235 THR B C 1
ATOM 5644 O O . THR B 1 235 ? -10.086 -19.766 -7.047 1 98.81 235 THR B O 1
ATOM 5647 N N . ARG B 1 236 ? -8.672 -20.531 -8.609 1 98.81 236 ARG B N 1
ATOM 5648 C CA . ARG B 1 236 ? -7.645 -20.906 -7.637 1 98.81 236 ARG B CA 1
ATOM 5649 C C . ARG B 1 236 ? -7.293 -19.719 -6.734 1 98.81 236 ARG B C 1
ATOM 5651 O O . ARG B 1 236 ? -7.047 -19.906 -5.539 1 98.81 236 ARG B O 1
ATOM 5658 N N . VAL B 1 237 ? -7.25 -18.516 -7.348 1 98.69 237 VAL B N 1
ATOM 5659 C CA . VAL B 1 237 ? -6.82 -17.328 -6.625 1 98.69 237 VAL B CA 1
ATOM 5660 C C . VAL B 1 237 ? -7.789 -17.031 -5.48 1 98.69 237 VAL B C 1
ATOM 5662 O O . VAL B 1 237 ? -7.363 -16.781 -4.352 1 98.69 237 VAL B O 1
ATOM 5665 N N . ALA B 1 238 ? -9.086 -17.125 -5.727 1 98.19 238 ALA B N 1
ATOM 5666 C CA . ALA B 1 238 ? -10.109 -16.906 -4.703 1 98.19 238 ALA B CA 1
ATOM 5667 C C . ALA B 1 238 ? -10.141 -18.047 -3.691 1 98.19 238 ALA B C 1
ATOM 5669 O O . ALA B 1 238 ? -10.242 -17.812 -2.486 1 98.19 238 ALA B O 1
ATOM 5670 N N . LEU B 1 239 ? -10.039 -19.234 -4.172 1 98.5 239 LEU B N 1
ATOM 5671 C CA . LEU B 1 239 ? -10.164 -20.422 -3.326 1 98.5 239 LEU B CA 1
ATOM 5672 C C . LEU B 1 239 ? -8.984 -20.531 -2.365 1 98.5 239 LEU B C 1
ATOM 5674 O O . LEU B 1 239 ? -9.18 -20.781 -1.172 1 98.5 239 LEU B O 1
ATOM 5678 N N . PHE B 1 240 ? -7.789 -20.359 -2.857 1 98.12 240 PHE B N 1
ATOM 5679 C CA . PHE B 1 240 ? -6.582 -20.562 -2.07 1 98.12 240 PHE B CA 1
ATOM 5680 C C . PHE B 1 240 ? -6.555 -19.625 -0.869 1 98.12 240 PHE B C 1
ATOM 5682 O O . PHE B 1 240 ? -6.238 -20.047 0.246 1 98.12 240 PHE B O 1
ATOM 5689 N N . ARG B 1 241 ? -6.887 -18.438 -1.079 1 95.62 241 ARG B N 1
ATOM 5690 C CA . ARG B 1 241 ? -6.895 -17.422 -0.021 1 95.62 241 ARG B CA 1
ATOM 5691 C C . ARG B 1 241 ? -7.824 -17.828 1.115 1 95.62 241 ARG B C 1
ATOM 5693 O O . ARG B 1 241 ? -7.539 -17.578 2.285 1 95.62 241 ARG B O 1
ATOM 5700 N N . GLN B 1 242 ? -8.875 -18.453 0.838 1 96.31 242 GLN B N 1
ATOM 5701 C CA . GLN B 1 242 ? -9.914 -18.781 1.81 1 96.31 242 GLN B CA 1
ATOM 5702 C C . GLN B 1 242 ? -9.727 -20.172 2.387 1 96.31 242 GLN B C 1
ATOM 5704 O O . GLN B 1 242 ? -10.031 -20.422 3.555 1 96.31 242 GLN B O 1
ATOM 5709 N N . ALA B 1 243 ? -9.094 -21.031 1.618 1 95.94 243 ALA B N 1
ATOM 5710 C CA . ALA B 1 243 ? -9.016 -22.453 1.945 1 95.94 243 ALA B CA 1
ATOM 5711 C C . ALA B 1 243 ? -7.992 -22.719 3.047 1 95.94 243 ALA B C 1
ATOM 5713 O O . ALA B 1 243 ? -8.023 -23.766 3.697 1 95.94 243 ALA B O 1
ATOM 5714 N N . VAL B 1 244 ? -7.109 -21.734 3.264 1 95.25 244 VAL B N 1
ATOM 5715 C CA . VAL B 1 244 ? -6.078 -21.922 4.281 1 95.25 244 VAL B CA 1
ATOM 5716 C C . VAL B 1 244 ? -5.988 -20.672 5.16 1 95.25 244 VAL B C 1
ATOM 5718 O O . VAL B 1 244 ? -4.926 -20.359 5.699 1 95.25 244 VAL B O 1
ATOM 5721 N N . ASP B 1 245 ? -7.039 -19.906 5.164 1 94.44 245 ASP B N 1
ATOM 5722 C CA . ASP B 1 245 ? -7.07 -18.719 6.012 1 94.44 245 ASP B CA 1
ATOM 5723 C C . ASP B 1 245 ? -6.973 -19.094 7.488 1 94.44 245 ASP B C 1
ATOM 5725 O O . ASP B 1 245 ? -7.93 -19.609 8.07 1 94.44 245 ASP B O 1
ATOM 5729 N N . ASP B 1 246 ? -5.863 -18.859 8.078 1 93.12 246 ASP B N 1
ATOM 5730 C CA . ASP B 1 246 ? -5.613 -19.266 9.461 1 93.12 246 ASP B CA 1
ATOM 5731 C C . ASP B 1 246 ? -6.012 -18.172 10.438 1 93.12 246 ASP B C 1
ATOM 5733 O O . ASP B 1 246 ? -5.785 -18.297 11.648 1 93.12 246 ASP B O 1
ATOM 5737 N N . ARG B 1 247 ? -6.621 -17.125 9.859 1 91.5 247 ARG B N 1
ATOM 5738 C CA . ARG B 1 247 ? -6.926 -15.977 10.711 1 91.5 247 ARG B CA 1
ATOM 5739 C C . ARG B 1 247 ? -8.148 -16.25 11.586 1 91.5 247 ARG B C 1
ATOM 5741 O O . ARG B 1 247 ? -9.156 -16.766 11.102 1 91.5 247 ARG B O 1
ATOM 5748 N N . GLY B 1 248 ? -8.156 -16.078 12.773 1 79.25 248 GLY B N 1
ATOM 5749 C CA . GLY B 1 248 ? -9.258 -16.219 13.703 1 79.25 248 GLY B CA 1
ATOM 5750 C C . GLY B 1 248 ? -10.188 -15.023 13.711 1 79.25 248 GLY B C 1
ATOM 5751 O O . GLY B 1 248 ? -10.148 -14.195 12.797 1 79.25 248 GLY B O 1
ATOM 5752 N N . GLU B 1 249 ? -11.117 -15.055 14.477 1 75.56 249 GLU B N 1
ATOM 5753 C CA . GLU B 1 249 ? -12 -13.914 14.672 1 75.56 249 GLU B CA 1
ATOM 5754 C C . GLU B 1 249 ? -11.219 -12.68 15.117 1 75.56 249 GLU B C 1
ATOM 5756 O O . GLU B 1 249 ? -10.219 -12.797 15.836 1 75.56 249 GLU B O 1
ATOM 5761 N N . PRO B 1 250 ? -11.664 -11.57 14.492 1 72.94 250 PRO B N 1
ATOM 5762 C CA . PRO B 1 250 ? -10.992 -10.359 14.969 1 72.94 250 PRO B CA 1
ATOM 5763 C C . PRO B 1 250 ? -11.062 -10.203 16.484 1 72.94 250 PRO B C 1
ATOM 5765 O O . PRO B 1 250 ? -12.07 -10.57 17.094 1 72.94 250 PRO B O 1
ATOM 5768 N N . GLY B 1 251 ? -9.883 -9.977 17.016 1 64.56 251 GLY B N 1
ATOM 5769 C CA . GLY B 1 251 ? -9.836 -9.734 18.453 1 64.56 251 GLY B CA 1
ATOM 5770 C C . GLY B 1 251 ? -10.508 -8.438 18.859 1 64.56 251 GLY B C 1
ATOM 5771 O O . GLY B 1 251 ? -11.266 -7.855 18.078 1 64.56 251 GLY B O 1
ATOM 5772 N N . GLU B 1 252 ? -10.172 -8.117 20.141 1 61.16 252 GLU B N 1
ATOM 5773 C CA . GLU B 1 252 ? -10.617 -6.84 20.688 1 61.16 252 GLU B CA 1
ATOM 5774 C C . GLU B 1 252 ? -10.094 -5.668 19.859 1 61.16 252 GLU B C 1
ATOM 5776 O O . GLU B 1 252 ? -8.922 -5.652 19.484 1 61.16 252 GLU B O 1
ATOM 5781 N N . GLY B 1 253 ? -10.781 -4.773 19.266 1 67.19 253 GLY B N 1
ATOM 5782 C CA . GLY B 1 253 ? -10.438 -3.617 18.453 1 67.19 253 GLY B CA 1
ATOM 5783 C C . GLY B 1 253 ? -10.789 -3.793 16.984 1 67.19 253 GLY B C 1
ATOM 5784 O O . GLY B 1 253 ? -10.758 -2.832 16.219 1 67.19 253 GLY B O 1
ATOM 5785 N N . GLY B 1 254 ? -10.883 -5.137 16.781 1 77.44 254 GLY B N 1
ATOM 5786 C CA . GLY B 1 254 ? -11.43 -5.402 15.461 1 77.44 254 GLY B CA 1
ATOM 5787 C C . GLY B 1 254 ? -10.367 -5.574 14.391 1 77.44 254 GLY B C 1
ATOM 5788 O O . GLY B 1 254 ? -10.664 -5.562 13.195 1 77.44 254 GLY B O 1
ATOM 5789 N N . PHE B 1 255 ? -9.031 -5.711 14.883 1 87.06 255 PHE B N 1
ATOM 5790 C CA . PHE B 1 255 ? -7.949 -5.82 13.906 1 87.06 255 PHE B CA 1
ATOM 5791 C C . PHE B 1 255 ? -7.641 -7.281 13.602 1 87.06 255 PHE B C 1
ATOM 5793 O O . PHE B 1 255 ? -7.578 -8.109 14.516 1 87.06 255 PHE B O 1
ATOM 5800 N N . GLN B 1 256 ? -7.602 -7.633 12.336 1 86.75 256 GLN B N 1
ATOM 5801 C CA . GLN B 1 256 ? -7.266 -8.984 11.914 1 86.75 256 GLN B CA 1
ATOM 5802 C C . GLN B 1 256 ? -5.828 -9.062 11.406 1 86.75 256 GLN B C 1
ATOM 5804 O O . GLN B 1 256 ? -5.352 -8.141 10.734 1 86.75 256 GLN B O 1
ATOM 5809 N N . PRO B 1 257 ? -5.18 -10.18 11.773 1 89.38 257 PRO B N 1
ATOM 5810 C CA . PRO B 1 257 ? -3.857 -10.383 11.18 1 89.38 257 PRO B CA 1
ATOM 5811 C C . PRO B 1 257 ? -3.904 -10.484 9.656 1 89.38 257 PRO B C 1
ATOM 5813 O O . PRO B 1 257 ? -4.988 -10.508 9.062 1 89.38 257 PRO B O 1
ATOM 5816 N N . HIS B 1 258 ? -2.795 -10.484 9.117 1 93.5 258 HIS B N 1
ATOM 5817 C CA . HIS B 1 258 ? -2.705 -10.594 7.668 1 93.5 258 HIS B CA 1
ATOM 5818 C C . HIS B 1 258 ? -2.822 -12.039 7.215 1 93.5 258 HIS B C 1
ATOM 5820 O O . HIS B 1 258 ? -2.344 -12.953 7.895 1 93.5 258 HIS B O 1
ATOM 5826 N N . ALA B 1 259 ? -3.471 -12.219 6.078 1 95.12 259 ALA B N 1
ATOM 5827 C CA . ALA B 1 259 ? -3.58 -13.555 5.492 1 95.12 259 ALA B CA 1
ATOM 5828 C C . ALA B 1 259 ? -2.225 -14.047 4.992 1 95.12 259 ALA B C 1
ATOM 5830 O O . ALA B 1 259 ? -1.412 -13.25 4.504 1 95.12 259 ALA B O 1
ATOM 5831 N N . ARG B 1 260 ? -2.01 -15.352 5.051 1 96.56 260 ARG B N 1
ATOM 5832 C CA . ARG B 1 260 ? -0.763 -15.953 4.594 1 96.56 260 ARG B CA 1
ATOM 5833 C C . ARG B 1 260 ? -0.696 -15.984 3.068 1 96.56 260 ARG B C 1
ATOM 5835 O O . ARG B 1 260 ? 0.391 -15.953 2.488 1 96.56 260 ARG B O 1
ATOM 5842 N N . VAL B 1 261 ? -1.854 -16.188 2.416 1 98 261 VAL B N 1
ATOM 5843 C CA . VAL B 1 261 ? -1.925 -16.078 0.964 1 98 261 VAL B CA 1
ATOM 5844 C C . VAL B 1 261 ? -2.086 -14.609 0.567 1 98 261 VAL B C 1
ATOM 5846 O O . VAL B 1 261 ? -3.109 -13.984 0.861 1 98 261 VAL B O 1
ATOM 5849 N N . SER B 1 262 ? -1.073 -14.086 -0.08 1 97.56 262 SER B N 1
ATOM 5850 C CA . SER B 1 262 ? -1.133 -12.648 -0.303 1 97.56 262 SER B CA 1
ATOM 5851 C C . SER B 1 262 ? -0.365 -12.25 -1.559 1 97.56 262 SER B C 1
ATOM 5853 O O . SER B 1 262 ? 0.577 -12.938 -1.96 1 97.56 262 SER B O 1
ATOM 5855 N N . PHE B 1 263 ? -0.816 -11.148 -2.221 1 98.38 263 PHE B N 1
ATOM 5856 C CA . PHE B 1 263 ? -0.116 -10.531 -3.344 1 98.38 263 PHE B CA 1
ATOM 5857 C C . PHE B 1 263 ? 0.99 -9.609 -2.85 1 98.38 263 PHE B C 1
ATOM 5859 O O . PHE B 1 263 ? 1.843 -9.18 -3.631 1 98.38 263 PHE B O 1
ATOM 5866 N N . GLY B 1 264 ? 1.044 -9.359 -1.535 1 97.31 264 GLY B N 1
ATOM 5867 C CA . GLY B 1 264 ? 1.994 -8.438 -0.933 1 97.31 264 GLY B CA 1
ATOM 5868 C C . GLY B 1 264 ? 1.343 -7.184 -0.381 1 97.31 264 GLY B C 1
ATOM 5869 O O . GLY B 1 264 ? 0.128 -7.008 -0.494 1 97.31 264 GLY B O 1
ATOM 5870 N N . HIS B 1 265 ? 2.148 -6.305 0.208 1 97.31 265 HIS B N 1
ATOM 5871 C CA . HIS B 1 265 ? 1.605 -5.18 0.958 1 97.31 265 HIS B CA 1
ATOM 5872 C C . HIS B 1 265 ? 2.121 -3.852 0.41 1 97.31 265 HIS B C 1
ATOM 5874 O O . HIS B 1 265 ? 1.848 -2.791 0.978 1 97.31 265 HIS B O 1
ATOM 5880 N N . GLY B 1 266 ? 2.846 -3.873 -0.659 1 97.94 266 GLY B N 1
ATOM 5881 C CA . GLY B 1 266 ? 3.434 -2.701 -1.283 1 97.94 266 GLY B CA 1
ATOM 5882 C C . GLY B 1 266 ? 4.57 -3.035 -2.232 1 97.94 266 GLY B C 1
ATOM 5883 O O . GLY B 1 266 ? 4.973 -4.195 -2.342 1 97.94 266 GLY B O 1
ATOM 5884 N N . TRP B 1 267 ? 5.047 -2.025 -2.955 1 98.62 267 TRP B N 1
ATOM 5885 C CA . TRP B 1 267 ? 6.242 -2.201 -3.77 1 98.62 267 TRP B CA 1
ATOM 5886 C C . TRP B 1 267 ? 7.477 -2.4 -2.891 1 98.62 267 TRP B C 1
ATOM 5888 O O . TRP B 1 267 ? 7.66 -1.691 -1.899 1 98.62 267 TRP B O 1
ATOM 5898 N N . VAL B 1 268 ? 8.25 -3.354 -3.262 1 98.25 268 VAL B N 1
ATOM 5899 C CA . VAL B 1 268 ? 9.43 -3.711 -2.48 1 98.25 268 VAL B CA 1
ATOM 5900 C C . VAL B 1 268 ? 10.461 -2.592 -2.566 1 98.25 268 VAL B C 1
ATOM 5902 O O . VAL B 1 268 ? 10.695 -2.035 -3.643 1 98.25 268 VAL B O 1
ATOM 5905 N N . ARG B 1 269 ? 11.102 -2.246 -1.454 1 96.69 269 ARG B N 1
ATOM 5906 C CA . ARG B 1 269 ? 11.992 -1.094 -1.352 1 96.69 269 ARG B CA 1
ATOM 5907 C C . ARG B 1 269 ? 13.453 -1.519 -1.459 1 96.69 269 ARG B C 1
ATOM 5909 O O . ARG B 1 269 ? 14.188 -1.034 -2.326 1 96.69 269 ARG B O 1
ATOM 5916 N N . GLU B 1 270 ? 13.891 -2.496 -0.68 1 93.44 270 GLU B N 1
ATOM 5917 C CA . GLU B 1 270 ? 15.305 -2.795 -0.474 1 93.44 270 GLU B CA 1
ATOM 5918 C C . GLU B 1 270 ? 15.719 -4.055 -1.228 1 93.44 270 GLU B C 1
ATOM 5920 O O . GLU B 1 270 ? 16.766 -4.082 -1.88 1 93.44 270 GLU B O 1
ATOM 5925 N N . GLY B 1 271 ? 14.867 -5.055 -1.083 1 96.5 271 GLY B N 1
ATOM 5926 C CA . GLY B 1 271 ? 15.203 -6.336 -1.689 1 96.5 271 GLY B CA 1
ATOM 5927 C C . GLY B 1 271 ? 14.578 -7.52 -0.971 1 96.5 271 GLY B C 1
ATOM 5928 O O . GLY B 1 271 ? 13.555 -7.375 -0.299 1 96.5 271 GLY B O 1
ATOM 5929 N N . ALA B 1 272 ? 15.227 -8.648 -1.114 1 97.94 272 ALA B N 1
ATOM 5930 C CA . ALA B 1 272 ? 14.664 -9.906 -0.631 1 97.94 272 ALA B CA 1
ATOM 5931 C C . ALA B 1 272 ? 14.508 -9.891 0.887 1 97.94 272 ALA B C 1
ATOM 5933 O O . ALA B 1 272 ? 13.547 -10.453 1.423 1 97.94 272 ALA B O 1
ATOM 5934 N N . TYR B 1 273 ? 15.492 -9.273 1.582 1 98.19 273 TYR B N 1
ATOM 5935 C CA . TYR B 1 273 ? 15.508 -9.305 3.041 1 98.19 273 TYR B CA 1
ATOM 5936 C C . TYR B 1 273 ? 14.18 -8.812 3.607 1 98.19 273 TYR B C 1
ATOM 5938 O O . TYR B 1 273 ? 13.633 -9.414 4.535 1 98.19 273 TYR B O 1
ATOM 5946 N N . GLU B 1 274 ? 13.625 -7.676 3.072 1 97.62 274 GLU B N 1
ATOM 5947 C CA . GLU B 1 274 ? 12.422 -7.09 3.656 1 97.62 274 GLU B CA 1
ATOM 5948 C C . GLU B 1 274 ? 11.227 -8.031 3.52 1 97.62 274 GLU B C 1
ATOM 5950 O O . GLU B 1 274 ? 10.328 -8.023 4.359 1 97.62 274 GLU B O 1
ATOM 5955 N N . LEU B 1 275 ? 11.242 -8.859 2.469 1 98.31 275 LEU B N 1
ATOM 5956 C CA . LEU B 1 275 ? 10.156 -9.812 2.273 1 98.31 275 LEU B CA 1
ATOM 5957 C C . LEU B 1 275 ? 10.219 -10.93 3.307 1 98.31 275 LEU B C 1
ATOM 5959 O O . LEU B 1 275 ? 9.18 -11.367 3.818 1 98.31 275 LEU B O 1
ATOM 5963 N N . PHE B 1 276 ? 11.406 -11.406 3.648 1 98.38 276 PHE B N 1
ATOM 5964 C CA . PHE B 1 276 ? 11.57 -12.398 4.707 1 98.38 276 PHE B CA 1
ATOM 5965 C C . PHE B 1 276 ? 11.211 -11.805 6.062 1 98.38 276 PHE B C 1
ATOM 5967 O O . PHE B 1 276 ? 10.523 -12.438 6.863 1 98.38 276 PHE B O 1
ATOM 5974 N N . ALA B 1 277 ? 11.695 -10.586 6.27 1 98.12 277 ALA B N 1
ATOM 5975 C CA . ALA B 1 277 ? 11.406 -9.906 7.527 1 98.12 277 ALA B CA 1
ATOM 5976 C C . ALA B 1 277 ? 9.906 -9.695 7.703 1 98.12 277 ALA B C 1
ATOM 5978 O O . ALA B 1 277 ? 9.375 -9.844 8.805 1 98.12 277 ALA B O 1
ATOM 5979 N N . GLU B 1 278 ? 9.219 -9.344 6.668 1 98.12 278 GLU B N 1
ATOM 5980 C CA . GLU B 1 278 ? 7.77 -9.172 6.691 1 98.12 278 GLU B CA 1
ATOM 5981 C C . GLU B 1 278 ? 7.062 -10.477 7.055 1 98.12 278 GLU B C 1
ATOM 5983 O O . GLU B 1 278 ? 6.164 -10.484 7.898 1 98.12 278 GLU B O 1
ATOM 5988 N N . ALA B 1 279 ? 7.48 -11.555 6.406 1 97.94 279 ALA B N 1
ATOM 5989 C CA . ALA B 1 279 ? 6.879 -12.852 6.699 1 97.94 279 ALA B CA 1
ATOM 5990 C C . ALA B 1 279 ? 7.031 -13.211 8.172 1 97.94 279 ALA B C 1
ATOM 5992 O O . ALA B 1 279 ? 6.086 -13.688 8.805 1 97.94 279 ALA B O 1
ATOM 5993 N N . VAL B 1 280 ? 8.219 -12.977 8.68 1 97.94 280 VAL B N 1
ATOM 5994 C CA . VAL B 1 280 ? 8.523 -13.32 10.062 1 97.94 280 VAL B CA 1
ATOM 5995 C C . VAL B 1 280 ? 7.719 -12.43 11.008 1 97.94 280 VAL B C 1
ATOM 5997 O O . VAL B 1 280 ? 7.207 -12.898 12.031 1 97.94 280 VAL B O 1
ATOM 6000 N N . ALA B 1 281 ? 7.578 -11.195 10.648 1 97.75 281 ALA B N 1
ATOM 6001 C CA . ALA B 1 281 ? 6.895 -10.242 11.523 1 97.75 281 ALA B CA 1
ATOM 6002 C C . ALA B 1 281 ? 5.387 -10.469 11.508 1 97.75 281 ALA B C 1
ATOM 6004 O O . ALA B 1 281 ? 4.734 -10.406 12.555 1 97.75 281 ALA B O 1
ATOM 6005 N N . LEU B 1 282 ? 4.797 -10.734 10.391 1 97.31 282 LEU B N 1
ATOM 6006 C CA . LEU B 1 282 ? 3.348 -10.688 10.234 1 97.31 282 LEU B CA 1
ATOM 6007 C C . LEU B 1 282 ? 2.717 -12.031 10.586 1 97.31 282 LEU B C 1
ATOM 6009 O O . LEU B 1 282 ? 1.533 -12.094 10.93 1 97.31 282 LEU B O 1
ATOM 6013 N N . HIS B 1 283 ? 3.51 -13.125 10.5 1 96.38 283 HIS B N 1
ATOM 6014 C CA . HIS B 1 283 ? 2.877 -14.438 10.602 1 96.38 283 HIS B CA 1
ATOM 6015 C C . HIS B 1 283 ? 3.533 -15.281 11.68 1 96.38 283 HIS B C 1
ATOM 6017 O O . HIS B 1 283 ? 4.715 -15.625 11.578 1 96.38 283 HIS B O 1
ATOM 6023 N N . PRO B 1 284 ? 2.771 -15.68 12.648 1 94 284 PRO B N 1
ATOM 6024 C CA . PRO B 1 284 ? 3.311 -16.609 13.633 1 94 284 PRO B CA 1
ATOM 6025 C C . PRO B 1 284 ? 3.68 -17.969 13.016 1 94 284 PRO B C 1
ATOM 6027 O O . PRO B 1 284 ? 3.062 -18.391 12.039 1 94 284 PRO B O 1
ATOM 6030 N N . PRO B 1 285 ? 4.586 -18.656 13.602 1 94.25 285 PRO B N 1
ATOM 6031 C CA . PRO B 1 285 ? 5 -19.953 13.062 1 94.25 285 PRO B CA 1
ATOM 6032 C C . PRO B 1 285 ? 3.883 -20.984 13.086 1 94.25 285 PRO B C 1
ATOM 6034 O O . PRO B 1 285 ? 3.168 -21.109 14.086 1 94.25 285 PRO B O 1
ATOM 6037 N N . LEU B 1 286 ? 3.754 -21.75 12.023 1 93.81 286 LEU B N 1
ATOM 6038 C CA . LEU B 1 286 ? 2.816 -22.859 11.969 1 93.81 286 LEU B CA 1
ATOM 6039 C C . LEU B 1 286 ? 3.504 -24.172 12.352 1 93.81 286 LEU B C 1
ATOM 6041 O O . LEU B 1 286 ? 2.945 -24.984 13.102 1 93.81 286 LEU B O 1
ATOM 6045 N N . LEU B 1 287 ? 4.652 -24.359 11.82 1 94.94 287 LEU B N 1
ATOM 6046 C CA . LEU B 1 287 ? 5.43 -25.578 12.008 1 94.94 287 LEU B CA 1
ATOM 6047 C C . LEU B 1 287 ? 6.766 -25.266 12.672 1 94.94 287 LEU B C 1
ATOM 6049 O O . LEU B 1 287 ? 7.801 -25.219 12.008 1 94.94 287 LEU B O 1
ATOM 6053 N N . PRO B 1 288 ? 6.77 -25.188 14.008 1 95.25 288 PRO B N 1
ATOM 6054 C CA . PRO B 1 288 ? 7.961 -24.75 14.742 1 95.25 288 PRO B CA 1
ATOM 6055 C C . PRO B 1 288 ? 8.977 -25.859 14.938 1 95.25 288 PRO B C 1
ATOM 6057 O O . PRO B 1 288 ? 9.273 -26.25 16.078 1 95.25 288 PRO B O 1
ATOM 6060 N N . VAL B 1 289 ? 9.508 -26.328 13.891 1 94.25 289 VAL B N 1
ATOM 6061 C CA . VAL B 1 289 ? 10.586 -27.312 13.906 1 94.25 289 VAL B CA 1
ATOM 6062 C C . VAL B 1 289 ? 11.938 -26.609 13.789 1 94.25 289 VAL B C 1
ATOM 6064 O O . VAL B 1 289 ? 12.195 -25.922 12.797 1 94.25 289 VAL B O 1
ATOM 6067 N N . SER B 1 290 ? 12.781 -26.75 14.789 1 93.31 290 SER B N 1
ATOM 6068 C CA . SER B 1 290 ? 14.047 -26.031 14.828 1 93.31 290 SER B CA 1
ATOM 6069 C C . SER B 1 290 ? 15.234 -26.984 14.773 1 93.31 290 SER B C 1
ATOM 6071 O O . SER B 1 290 ? 15.195 -28.062 15.367 1 93.31 290 SER B O 1
ATOM 6073 N N . GLY B 1 291 ? 16.188 -26.594 14.062 1 90.69 291 GLY B N 1
ATOM 6074 C CA . GLY B 1 291 ? 17.453 -27.312 14.078 1 90.69 291 GLY B CA 1
ATOM 6075 C C . GLY B 1 291 ? 18.469 -26.734 15.047 1 90.69 291 GLY B C 1
ATOM 6076 O O . GLY B 1 291 ? 18.109 -25.938 15.922 1 90.69 291 GLY B O 1
ATOM 6077 N N . ASP B 1 292 ? 19.719 -27.219 14.961 1 91.88 292 ASP B N 1
ATOM 6078 C CA . ASP B 1 292 ? 20.75 -26.781 15.891 1 91.88 292 ASP B CA 1
ATOM 6079 C C . ASP B 1 292 ? 21.906 -26.125 15.141 1 91.88 292 ASP B C 1
ATOM 6081 O O . ASP B 1 292 ? 23 -25.953 15.703 1 91.88 292 ASP B O 1
ATOM 6085 N N . GLU B 1 293 ? 21.656 -25.766 13.914 1 94.75 293 GLU B N 1
ATOM 6086 C CA . GLU B 1 293 ? 22.719 -25.156 13.125 1 94.75 293 GLU B CA 1
ATOM 6087 C C . GLU B 1 293 ? 23.219 -23.875 13.789 1 94.75 293 GLU B C 1
ATOM 6089 O O . GLU B 1 293 ? 22.438 -23 14.133 1 94.75 293 GLU B O 1
ATOM 6094 N N . PRO B 1 294 ? 24.547 -23.781 14.062 1 96.81 294 PRO B N 1
ATOM 6095 C CA . PRO B 1 294 ? 25.078 -22.547 14.625 1 96.81 294 PRO B CA 1
ATOM 6096 C C . PRO B 1 294 ? 25.203 -21.422 13.586 1 96.81 294 PRO B C 1
ATOM 6098 O O . PRO B 1 294 ? 26.281 -21.203 13.039 1 96.81 294 PRO B O 1
ATOM 6101 N N . LEU B 1 295 ? 24.234 -20.688 13.352 1 97.06 295 LEU B N 1
ATOM 6102 C CA . LEU B 1 295 ? 24.078 -19.75 12.25 1 97.06 295 LEU B CA 1
ATOM 6103 C C . LEU B 1 295 ? 25.156 -18.656 12.312 1 97.06 295 LEU B C 1
ATOM 6105 O O . LEU B 1 295 ? 25.812 -18.375 11.312 1 97.06 295 LEU B O 1
ATOM 6109 N N . ARG B 1 296 ? 25.359 -18.016 13.469 1 95.5 296 ARG B N 1
ATOM 6110 C CA . ARG B 1 296 ? 26.312 -16.922 13.625 1 95.5 296 ARG B CA 1
ATOM 6111 C C . ARG B 1 296 ? 27.734 -17.391 13.328 1 95.5 296 ARG B C 1
ATOM 6113 O O . ARG B 1 296 ? 28.484 -16.703 12.633 1 95.5 296 ARG B O 1
ATOM 6120 N N . GLU B 1 297 ? 28.031 -18.516 13.852 1 96.81 297 GLU B N 1
ATOM 6121 C CA . GLU B 1 297 ? 29.375 -19.078 13.672 1 96.81 297 GLU B CA 1
ATOM 6122 C C . GLU B 1 297 ? 29.625 -19.438 12.211 1 96.81 297 GLU B C 1
ATOM 6124 O O . GLU B 1 297 ? 30.719 -19.188 11.688 1 96.81 297 GLU B O 1
ATOM 6129 N N . ARG B 1 298 ? 28.641 -20.031 11.578 1 96.81 298 ARG B N 1
ATOM 6130 C CA . ARG B 1 298 ? 28.797 -20.422 10.18 1 96.81 298 ARG B CA 1
ATOM 6131 C C . ARG B 1 298 ? 28.984 -19.188 9.289 1 96.81 298 ARG B C 1
ATOM 6133 O O . ARG B 1 298 ? 29.859 -19.188 8.414 1 96.81 298 ARG B O 1
ATOM 6140 N N . VAL B 1 299 ? 28.219 -18.125 9.516 1 96.81 299 VAL B N 1
ATOM 6141 C CA . VAL B 1 299 ? 28.328 -16.891 8.734 1 96.81 299 VAL B CA 1
ATOM 6142 C C . VAL B 1 299 ? 29.703 -16.266 8.953 1 96.81 299 VAL B C 1
ATOM 6144 O O . VAL B 1 299 ? 30.359 -15.836 8 1 96.81 299 VAL B O 1
ATOM 6147 N N . ALA B 1 300 ? 30.141 -16.234 10.211 1 96.38 300 ALA B N 1
ATOM 6148 C CA . ALA B 1 300 ? 31.438 -15.656 10.555 1 96.38 300 ALA B CA 1
ATOM 6149 C C . ALA B 1 300 ? 32.562 -16.422 9.875 1 96.38 300 ALA B C 1
ATOM 6151 O O . ALA B 1 300 ? 33.594 -15.836 9.516 1 96.38 300 ALA B O 1
ATOM 6152 N N . ALA B 1 301 ? 32.375 -17.703 9.648 1 97 301 ALA B N 1
ATOM 6153 C CA . ALA B 1 301 ? 33.375 -18.562 9.031 1 97 301 ALA B CA 1
ATOM 6154 C C . ALA B 1 301 ? 33.344 -18.453 7.512 1 97 301 ALA B C 1
ATOM 6156 O O . ALA B 1 301 ? 34.094 -19.141 6.812 1 97 301 ALA B O 1
ATOM 6157 N N . GLY B 1 302 ? 32.438 -17.672 7.008 1 95.56 302 GLY B N 1
ATOM 6158 C CA . GLY B 1 302 ? 32.312 -17.484 5.57 1 95.56 302 GLY B CA 1
ATOM 6159 C C . GLY B 1 302 ? 31.469 -18.531 4.883 1 95.56 302 GLY B C 1
ATOM 6160 O O . GLY B 1 302 ? 31.469 -18.625 3.654 1 95.56 302 GLY B O 1
ATOM 6161 N N . GLU B 1 303 ? 30.797 -19.328 5.695 1 97.06 303 GLU B N 1
ATOM 6162 C CA . GLU B 1 303 ? 29.953 -20.375 5.145 1 97.06 303 GLU B CA 1
ATOM 6163 C C . GLU B 1 303 ? 28.547 -19.859 4.844 1 97.06 303 GLU B C 1
ATOM 6165 O O . GLU B 1 303 ? 28.219 -18.719 5.16 1 97.06 303 GLU B O 1
ATOM 6170 N N . VAL B 1 304 ? 27.812 -20.625 4.094 1 97.88 304 VAL B N 1
ATOM 6171 C CA . VAL B 1 304 ? 26.406 -20.344 3.762 1 97.88 304 VAL B CA 1
ATOM 6172 C C . VAL B 1 304 ? 25.484 -21.281 4.543 1 97.88 304 VAL B C 1
ATOM 6174 O O . VAL B 1 304 ? 25.344 -22.453 4.195 1 97.88 304 VAL B O 1
ATOM 6177 N N . PRO B 1 305 ? 24.875 -20.766 5.574 1 97.88 305 PRO B N 1
ATOM 6178 C CA . PRO B 1 305 ? 24 -21.625 6.375 1 97.88 305 PRO B CA 1
ATOM 6179 C C . PRO B 1 305 ? 22.75 -22.047 5.621 1 97.88 305 PRO B C 1
ATOM 6181 O O . PRO B 1 305 ? 22.359 -21.406 4.637 1 97.88 305 PRO B O 1
ATOM 6184 N N . ASP B 1 306 ? 22.109 -23.031 6.109 1 97.25 306 ASP B N 1
ATOM 6185 C CA . ASP B 1 306 ? 20.891 -23.562 5.488 1 97.25 306 ASP B CA 1
ATOM 6186 C C . ASP B 1 306 ? 19.688 -22.672 5.789 1 97.25 306 ASP B C 1
ATOM 6188 O O . ASP B 1 306 ? 18.75 -22.609 5.008 1 97.25 306 ASP B O 1
ATOM 6192 N N . LEU B 1 307 ? 19.719 -21.984 6.898 1 97.81 307 LEU B N 1
ATOM 6193 C CA . LEU B 1 307 ? 18.594 -21.188 7.367 1 97.81 307 LEU B CA 1
ATOM 6194 C C . LEU B 1 307 ? 17.297 -22 7.324 1 97.81 307 LEU B C 1
ATOM 6196 O O . LEU B 1 307 ? 16.297 -21.547 6.758 1 97.81 307 LEU B O 1
ATOM 6200 N N . GLU B 1 308 ? 17.297 -23.156 7.922 1 96.62 308 GLU B N 1
ATOM 6201 C CA . GLU B 1 308 ? 16.219 -24.125 7.816 1 96.62 308 GLU B CA 1
ATOM 6202 C C . GLU B 1 308 ? 14.914 -23.562 8.359 1 96.62 308 GLU B C 1
ATOM 6204 O O . GLU B 1 308 ? 13.844 -23.75 7.773 1 96.62 308 GLU B O 1
ATOM 6209 N N . GLU B 1 309 ? 15.023 -22.828 9.516 1 97.12 309 GLU B N 1
ATOM 6210 C CA . GLU B 1 309 ? 13.82 -22.266 10.125 1 97.12 309 GLU B CA 1
ATOM 6211 C C . GLU B 1 309 ? 13.188 -21.203 9.227 1 97.12 309 GLU B C 1
ATOM 6213 O O . GLU B 1 309 ? 11.969 -21.172 9.062 1 97.12 309 GLU B O 1
ATOM 6218 N N . LEU B 1 310 ? 14.039 -20.359 8.664 1 97.75 310 LEU B N 1
ATOM 6219 C CA . LEU B 1 310 ? 13.539 -19.312 7.789 1 97.75 310 LEU B CA 1
ATOM 6220 C C . LEU B 1 310 ? 12.898 -19.891 6.535 1 97.75 310 LEU B C 1
ATOM 6222 O O . LEU B 1 310 ? 11.836 -19.438 6.105 1 97.75 310 LEU B O 1
ATOM 6226 N N . ARG B 1 311 ? 13.523 -20.906 5.953 1 97.5 311 ARG B N 1
ATOM 6227 C CA . ARG B 1 311 ? 12.984 -21.562 4.766 1 97.5 311 ARG B CA 1
ATOM 6228 C C . ARG B 1 311 ? 11.664 -22.25 5.078 1 97.5 311 ARG B C 1
ATOM 6230 O O . ARG B 1 311 ? 10.719 -22.188 4.289 1 97.5 311 ARG B O 1
ATOM 6237 N N . LEU B 1 312 ? 11.617 -22.922 6.211 1 96.56 312 LEU B N 1
ATOM 6238 C CA . LEU B 1 312 ? 10.391 -23.594 6.621 1 96.56 312 LEU B CA 1
ATOM 6239 C C . LEU B 1 312 ? 9.266 -22.594 6.84 1 96.56 312 LEU B C 1
ATOM 6241 O O . LEU B 1 312 ? 8.141 -22.797 6.387 1 96.56 312 LEU B O 1
ATOM 6245 N N . HIS B 1 313 ? 9.594 -21.484 7.527 1 97.25 313 HIS B N 1
ATOM 6246 C CA . HIS B 1 313 ? 8.586 -20.453 7.766 1 97.25 313 HIS B CA 1
ATOM 6247 C C . HIS B 1 313 ? 8.078 -19.859 6.457 1 97.25 313 HIS B C 1
ATOM 6249 O O . HIS B 1 313 ? 6.867 -19.719 6.27 1 97.25 313 HIS B O 1
ATOM 6255 N N . GLN B 1 314 ? 8.992 -19.578 5.59 1 97.06 314 GLN B N 1
ATOM 6256 C CA . GLN B 1 314 ? 8.633 -19.016 4.293 1 97.06 314 GLN B CA 1
ATOM 6257 C C . GLN B 1 314 ? 7.734 -19.969 3.506 1 97.06 314 GLN B C 1
ATOM 6259 O O . GLN B 1 314 ? 6.875 -19.531 2.742 1 97.06 314 GLN B O 1
ATOM 6264 N N . SER B 1 315 ? 7.883 -21.234 3.713 1 95.5 315 SER B N 1
ATOM 6265 C CA . SER B 1 315 ? 7.094 -22.234 2.994 1 95.5 315 SER B CA 1
ATOM 6266 C C . SER B 1 315 ? 5.652 -22.266 3.49 1 95.5 315 SER B C 1
ATOM 6268 O O . SER B 1 315 ? 4.777 -22.844 2.84 1 95.5 315 SER B O 1
ATOM 6270 N N . THR B 1 316 ? 5.375 -21.594 4.633 1 96.19 316 THR B N 1
ATOM 6271 C CA . THR B 1 316 ? 4.02 -21.547 5.176 1 96.19 316 THR B CA 1
ATOM 6272 C C . THR B 1 316 ? 3.383 -20.188 4.918 1 96.19 316 THR B C 1
ATOM 6274 O O . THR B 1 316 ? 2.332 -19.875 5.477 1 96.19 316 THR B O 1
ATOM 6277 N N . VAL B 1 317 ? 4.09 -19.312 4.207 1 97.25 317 VAL B N 1
ATOM 6278 C CA . VAL B 1 317 ? 3.58 -18.031 3.748 1 97.25 317 VAL B CA 1
ATOM 6279 C C . VAL B 1 317 ? 3.482 -18.031 2.225 1 97.25 317 VAL B C 1
ATOM 6281 O O . VAL B 1 317 ? 4.496 -18.156 1.531 1 97.25 317 VAL B O 1
ATOM 6284 N N . TRP B 1 318 ? 2.281 -17.844 1.753 1 97.94 318 TRP B N 1
ATOM 6285 C CA . TRP B 1 318 ? 2.047 -18.172 0.349 1 97.94 318 TRP B CA 1
ATOM 6286 C C . TRP B 1 318 ? 1.811 -16.906 -0.467 1 97.94 318 TRP B C 1
ATOM 6288 O O . TRP B 1 318 ? 0.704 -16.672 -0.961 1 97.94 318 TRP B O 1
ATOM 6298 N N . SER B 1 319 ? 2.879 -16.172 -0.686 1 98.06 319 SER B N 1
ATOM 6299 C CA . SER B 1 319 ? 2.846 -15.047 -1.613 1 98.06 319 SER B CA 1
ATOM 6300 C C . SER B 1 319 ? 2.766 -15.523 -3.061 1 98.06 319 SER B C 1
ATOM 6302 O O . SER B 1 319 ? 3.367 -16.547 -3.416 1 98.06 319 SER B O 1
ATOM 6304 N N . TRP B 1 320 ? 2.062 -14.789 -3.867 1 98.75 320 TRP B N 1
ATOM 6305 C CA . TRP B 1 320 ? 1.898 -15.188 -5.262 1 98.75 320 TRP B CA 1
ATOM 6306 C C . TRP B 1 320 ? 3.221 -15.094 -6.016 1 98.75 320 TRP B C 1
ATOM 6308 O O . TRP B 1 320 ? 3.461 -15.852 -6.957 1 98.75 320 TRP B O 1
ATOM 6318 N N . ASN B 1 321 ? 4.008 -14.078 -5.738 1 98.88 321 ASN B N 1
ATOM 6319 C CA . ASN B 1 321 ? 5.438 -14.055 -6.031 1 98.88 321 ASN B CA 1
ATOM 6320 C C . ASN B 1 321 ? 6.273 -14.18 -4.758 1 98.88 321 ASN B C 1
ATOM 6322 O O . ASN B 1 321 ? 6.238 -13.297 -3.9 1 98.88 321 ASN B O 1
ATOM 6326 N N . ARG B 1 322 ? 7.012 -15.219 -4.672 1 98.75 322 ARG B N 1
ATOM 6327 C CA . ARG B 1 322 ? 7.625 -15.555 -3.391 1 98.75 322 ARG B CA 1
ATOM 6328 C C . ARG B 1 322 ? 9.148 -15.453 -3.467 1 98.75 322 ARG B C 1
ATOM 6330 O O . ARG B 1 322 ? 9.758 -15.969 -4.406 1 98.75 322 ARG B O 1
ATOM 6337 N N . ALA B 1 323 ? 9.734 -14.789 -2.479 1 98.56 323 ALA B N 1
ATOM 6338 C CA . ALA B 1 323 ? 11.188 -14.781 -2.324 1 98.56 323 ALA B CA 1
ATOM 6339 C C . ALA B 1 323 ? 11.688 -16.109 -1.768 1 98.56 323 ALA B C 1
ATOM 6341 O O . ALA B 1 323 ? 11.141 -16.625 -0.789 1 98.56 323 ALA B O 1
ATOM 6342 N N . ILE B 1 324 ? 12.719 -16.656 -2.379 1 98.31 324 ILE B N 1
ATOM 6343 C CA . ILE B 1 324 ? 13.281 -17.938 -1.966 1 98.31 324 ILE B CA 1
ATOM 6344 C C . ILE B 1 324 ? 14.773 -17.781 -1.699 1 98.31 324 ILE B C 1
ATOM 6346 O O . ILE B 1 324 ? 15.5 -17.203 -2.512 1 98.31 324 ILE B O 1
ATOM 6350 N N . TYR B 1 325 ? 15.195 -18.203 -0.543 1 98.56 325 TYR B N 1
ATOM 6351 C CA . TYR B 1 325 ? 16.609 -18.406 -0.243 1 98.56 325 TYR B CA 1
ATOM 6352 C C . TYR B 1 325 ? 17 -19.875 -0.451 1 98.56 325 TYR B C 1
ATOM 6354 O O . TYR B 1 325 ? 16.328 -20.781 0.028 1 98.56 325 TYR B O 1
ATOM 6362 N N . ASP B 1 326 ? 18.031 -20.109 -1.198 1 97.31 326 ASP B N 1
ATOM 6363 C CA . ASP B 1 326 ? 18.547 -21.438 -1.455 1 97.31 326 ASP B CA 1
ATOM 6364 C C . ASP B 1 326 ? 20.031 -21.531 -1.125 1 97.31 326 ASP B C 1
ATOM 6366 O O . ASP B 1 326 ? 20.859 -20.891 -1.782 1 97.31 326 ASP B O 1
ATOM 6370 N N . PRO B 1 327 ? 20.391 -22.344 -0.162 1 97.12 327 PRO B N 1
ATOM 6371 C CA . PRO B 1 327 ? 21.797 -22.438 0.246 1 97.12 327 PRO B CA 1
ATOM 6372 C C . PRO B 1 327 ? 22.641 -23.234 -0.742 1 97.12 327 PRO B C 1
ATOM 6374 O O . PRO B 1 327 ? 23.859 -23.25 -0.633 1 97.12 327 PRO B O 1
ATOM 6377 N N . LYS B 1 328 ? 22.016 -23.828 -1.699 1 93.12 328 LYS B N 1
ATOM 6378 C CA . LYS B 1 328 ? 22.766 -24.656 -2.646 1 93.12 328 LYS B CA 1
ATOM 6379 C C . LYS B 1 328 ? 23.609 -23.797 -3.5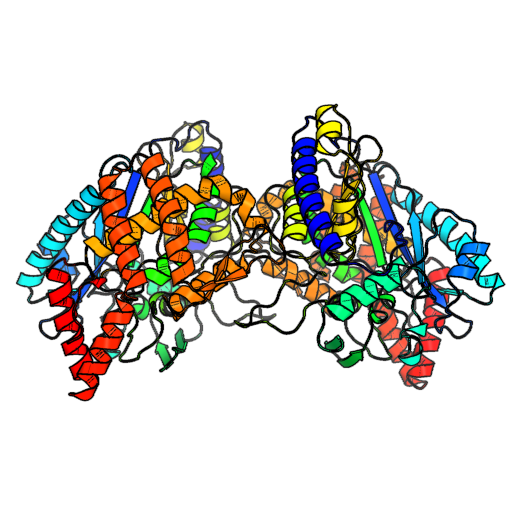8 1 93.12 328 LYS B C 1
ATOM 6381 O O . LYS B 1 328 ? 23.312 -22.609 -3.791 1 93.12 328 LYS B O 1
ATOM 6386 N N . ALA B 1 329 ? 24.688 -24.375 -4.066 1 91 329 ALA B N 1
ATOM 6387 C CA . ALA B 1 329 ? 25.547 -23.766 -5.062 1 91 329 ALA B CA 1
ATOM 6388 C C . ALA B 1 329 ? 26.047 -22.406 -4.586 1 91 329 ALA B C 1
ATOM 6390 O O . ALA B 1 329 ? 25.938 -21.406 -5.312 1 91 329 ALA B O 1
ATOM 6391 N N . GLY B 1 330 ? 26.5 -22.359 -3.344 1 92.81 330 GLY B N 1
ATOM 6392 C CA . GLY B 1 330 ? 27.078 -21.141 -2.791 1 92.81 330 GLY B CA 1
ATOM 6393 C C . GLY B 1 330 ? 26.031 -20.172 -2.268 1 92.81 330 GLY B C 1
ATOM 6394 O O . GLY B 1 330 ? 26.375 -19.062 -1.847 1 92.81 330 GLY B O 1
ATOM 6395 N N . GLY B 1 331 ? 24.781 -20.609 -2.301 1 96.62 331 GLY B N 1
ATOM 6396 C CA . GLY B 1 331 ? 23.703 -19.75 -1.818 1 96.62 331 GLY B CA 1
ATOM 6397 C C . GLY B 1 331 ? 23.234 -18.75 -2.855 1 96.62 331 GLY B C 1
ATOM 6398 O O . GLY B 1 331 ? 24.031 -18.156 -3.562 1 96.62 331 GLY B O 1
ATOM 6399 N N . HIS B 1 332 ? 21.875 -18.609 -3.061 1 97.88 332 HIS B N 1
ATOM 6400 C CA . HIS B 1 332 ? 21.328 -17.641 -3.996 1 97.88 332 HIS B CA 1
ATOM 6401 C C . HIS B 1 332 ? 19.859 -17.359 -3.689 1 97.88 332 HIS B C 1
ATOM 6403 O O . HIS B 1 332 ? 19.281 -17.938 -2.758 1 97.88 332 HIS B O 1
ATOM 6409 N N . LEU B 1 333 ? 19.328 -16.391 -4.395 1 98.5 333 LEU B N 1
ATOM 6410 C CA . LEU B 1 333 ? 17.922 -16 -4.27 1 98.5 333 LEU B CA 1
ATOM 6411 C C . LEU B 1 333 ? 17.156 -16.312 -5.555 1 98.5 333 LEU B C 1
ATOM 6413 O O . LEU B 1 333 ? 17.734 -16.266 -6.645 1 98.5 333 LEU B O 1
ATOM 6417 N N . ARG B 1 334 ? 15.891 -16.625 -5.359 1 98.44 334 ARG B N 1
ATOM 6418 C CA . ARG B 1 334 ? 14.984 -16.797 -6.488 1 98.44 334 ARG B CA 1
ATOM 6419 C C . ARG B 1 334 ? 13.641 -16.125 -6.227 1 98.44 334 ARG B C 1
ATOM 6421 O O . ARG B 1 334 ? 13.312 -15.805 -5.082 1 98.44 334 ARG B O 1
ATOM 6428 N N . ILE B 1 335 ? 12.977 -15.828 -7.277 1 98.88 335 ILE B N 1
ATOM 6429 C CA . ILE B 1 335 ? 11.547 -15.523 -7.227 1 98.88 335 ILE B CA 1
ATOM 6430 C C . ILE B 1 335 ? 10.75 -16.719 -7.738 1 98.88 335 ILE B C 1
ATOM 6432 O O . ILE B 1 335 ? 11.031 -17.25 -8.812 1 98.88 335 ILE B O 1
ATOM 6436 N N . GLU B 1 336 ? 9.875 -17.188 -6.934 1 98.88 336 GLU B N 1
ATOM 6437 C CA . GLU B 1 336 ? 8.922 -18.234 -7.324 1 98.88 336 GLU B CA 1
ATOM 6438 C C . GLU B 1 336 ? 7.586 -17.625 -7.738 1 98.88 336 GLU B C 1
ATOM 6440 O O . GLU B 1 336 ? 6.934 -16.938 -6.949 1 98.88 336 GLU B O 1
ATOM 6445 N N . PHE B 1 337 ? 7.184 -17.859 -8.984 1 98.88 337 PHE B N 1
ATOM 6446 C CA . PHE B 1 337 ? 5.934 -17.375 -9.547 1 98.88 337 PHE B CA 1
ATOM 6447 C C . PHE B 1 337 ? 4.832 -18.406 -9.414 1 98.88 337 PHE B C 1
ATOM 6449 O O . PHE B 1 337 ? 4.859 -19.438 -10.094 1 98.88 337 PHE B O 1
ATOM 6456 N N . ARG B 1 338 ? 3.775 -18.062 -8.648 1 98.69 338 ARG B N 1
ATOM 6457 C CA . ARG B 1 338 ? 2.889 -19.141 -8.227 1 98.69 338 ARG B CA 1
ATOM 6458 C C . ARG B 1 338 ? 1.482 -18.953 -8.781 1 98.69 338 ARG B C 1
ATOM 6460 O O . ARG B 1 338 ? 0.595 -19.766 -8.547 1 98.69 338 ARG B O 1
ATOM 6467 N N . ALA B 1 339 ? 1.31 -17.891 -9.547 1 98.75 339 ALA B N 1
ATOM 6468 C CA . ALA B 1 339 ? -0.05 -17.484 -9.883 1 98.75 339 ALA B CA 1
ATOM 6469 C C . ALA B 1 339 ? -0.613 -18.328 -11.023 1 98.75 339 ALA B C 1
ATOM 6471 O O . ALA B 1 339 ? -1.831 -18.453 -11.172 1 98.75 339 ALA B O 1
ATOM 6472 N N . LEU B 1 340 ? 0.204 -18.969 -11.844 1 98.81 340 LEU B N 1
ATOM 6473 C CA . LEU B 1 340 ? -0.247 -19.594 -13.086 1 98.81 340 LEU B CA 1
ATOM 6474 C C . LEU B 1 340 ? -0.778 -21 -12.828 1 98.81 340 LEU B C 1
ATOM 6476 O O . LEU B 1 340 ? -0.204 -21.75 -12.031 1 98.81 340 LEU B O 1
ATOM 6480 N N . PRO B 1 341 ? -1.857 -21.359 -13.445 1 98.81 341 PRO B N 1
ATOM 6481 C CA . PRO B 1 341 ? -2.459 -22.672 -13.266 1 98.81 341 PRO B CA 1
ATOM 6482 C C . PRO B 1 341 ? -1.683 -23.781 -13.984 1 98.81 341 PRO B C 1
ATOM 6484 O O . PRO B 1 341 ? -0.929 -23.5 -14.922 1 98.81 341 PRO B O 1
ATOM 6487 N N . ALA B 1 342 ? -1.896 -24.984 -13.555 1 98.75 342 ALA B N 1
ATOM 6488 C CA . ALA B 1 342 ? -1.481 -26.156 -14.328 1 98.75 342 ALA B CA 1
ATOM 6489 C C . ALA B 1 342 ? -2.309 -26.281 -15.602 1 98.75 342 ALA B C 1
ATOM 6491 O O . ALA B 1 342 ? -3.52 -26.047 -15.586 1 98.75 342 ALA B O 1
ATOM 6492 N N . GLY B 1 343 ? -1.666 -26.719 -16.688 1 98.25 343 GLY B N 1
ATOM 6493 C CA . GLY B 1 343 ? -2.338 -26.969 -17.953 1 98.25 343 GLY B CA 1
ATOM 6494 C C . GLY B 1 343 ? -2.561 -25.703 -18.766 1 98.25 343 GLY B C 1
ATOM 6495 O O . GLY B 1 343 ? -1.994 -24.641 -18.438 1 98.25 343 GLY B O 1
ATOM 6496 N N . PRO B 1 344 ? -3.148 -25.797 -19.891 1 98.06 344 PRO B N 1
ATOM 6497 C CA . PRO B 1 344 ? -3.861 -26.969 -20.375 1 98.06 344 PRO B CA 1
ATOM 6498 C C . PRO B 1 344 ? -2.943 -27.953 -21.109 1 98.06 344 PRO B C 1
ATOM 6500 O O . PRO B 1 344 ? -3.248 -29.141 -21.188 1 98.06 344 PRO B O 1
ATOM 6503 N N . THR B 1 345 ? -1.943 -27.469 -21.844 1 98.19 345 THR B N 1
ATOM 6504 C CA . THR B 1 345 ? -0.94 -28.312 -22.484 1 98.19 345 THR B CA 1
ATOM 6505 C C . THR B 1 345 ? 0.466 -27.891 -22.062 1 98.19 345 THR B C 1
ATOM 6507 O O . THR B 1 345 ? 0.655 -26.812 -21.5 1 98.19 345 THR B O 1
ATOM 6510 N N . LEU B 1 346 ? 1.415 -28.797 -22.328 1 97.69 346 LEU B N 1
ATOM 6511 C CA . LEU B 1 346 ? 2.795 -28.469 -21.984 1 97.69 346 LEU B CA 1
ATOM 6512 C C . LEU B 1 346 ? 3.258 -27.219 -22.734 1 97.69 346 LEU B C 1
ATOM 6514 O O . LEU B 1 346 ? 3.896 -26.344 -22.141 1 97.69 346 LEU B O 1
ATOM 6518 N N . VAL B 1 347 ? 2.924 -27.125 -23.984 1 98.12 347 VAL B N 1
ATOM 6519 C CA . VAL B 1 347 ? 3.371 -25.984 -24.766 1 98.12 347 VAL B CA 1
ATOM 6520 C C . VAL B 1 347 ? 2.668 -24.719 -24.281 1 98.12 347 VAL B C 1
ATOM 6522 O O . VAL B 1 347 ? 3.256 -23.625 -24.281 1 98.12 347 VAL B O 1
ATOM 6525 N N . ASP B 1 348 ? 1.389 -24.766 -23.906 1 98.75 348 ASP B N 1
ATOM 6526 C CA . ASP B 1 348 ? 0.688 -23.625 -23.328 1 98.75 348 ASP B CA 1
ATOM 6527 C C . ASP B 1 348 ? 1.374 -23.156 -22.047 1 98.75 348 ASP B C 1
ATOM 6529 O O . ASP B 1 348 ? 1.527 -21.953 -21.828 1 98.75 348 ASP B O 1
ATOM 6533 N N . MET B 1 349 ? 1.726 -24.094 -21.219 1 98.75 349 MET B N 1
ATOM 6534 C CA . MET B 1 349 ? 2.383 -23.766 -19.953 1 98.75 349 MET B CA 1
ATOM 6535 C C . MET B 1 349 ? 3.734 -23.109 -20.203 1 98.75 349 MET B C 1
ATOM 6537 O O . MET B 1 349 ? 4.102 -22.156 -19.516 1 98.75 349 MET B O 1
ATOM 6541 N N . MET B 1 350 ? 4.484 -23.609 -21.219 1 98.75 350 MET B N 1
ATOM 6542 C CA . MET B 1 350 ? 5.754 -22.984 -21.562 1 98.75 350 MET B CA 1
ATOM 6543 C C . MET B 1 350 ? 5.527 -21.562 -22.094 1 98.75 350 MET B C 1
ATOM 6545 O O . MET B 1 350 ? 6.301 -20.656 -21.781 1 98.75 350 MET B O 1
ATOM 6549 N N . ALA B 1 351 ? 4.488 -21.406 -22.875 1 98.88 351 ALA B N 1
ATOM 6550 C CA . ALA B 1 351 ? 4.164 -20.094 -23.406 1 98.88 351 ALA B CA 1
ATOM 6551 C C . ALA B 1 351 ? 3.842 -19.109 -22.281 1 98.88 351 ALA B C 1
ATOM 6553 O O . ALA B 1 351 ? 4.281 -17.953 -22.297 1 98.88 351 ALA B O 1
ATOM 6554 N N . ASN B 1 352 ? 3.039 -19.562 -21.312 1 98.88 352 ASN B N 1
ATOM 6555 C CA . ASN B 1 352 ? 2.748 -18.734 -20.156 1 98.88 352 ASN B CA 1
ATOM 6556 C C . ASN B 1 352 ? 4.023 -18.297 -19.453 1 98.88 352 ASN B C 1
ATOM 6558 O O . ASN B 1 352 ? 4.164 -17.125 -19.078 1 98.88 352 ASN B O 1
ATOM 6562 N N . GLY B 1 353 ? 4.918 -19.266 -19.219 1 98.88 353 GLY B N 1
ATOM 6563 C CA . GLY B 1 353 ? 6.176 -18.984 -18.547 1 98.88 353 GLY B CA 1
ATOM 6564 C C . GLY B 1 353 ? 7.051 -18 -19.312 1 98.88 353 GLY B C 1
ATOM 6565 O O . GLY B 1 353 ? 7.648 -17.109 -18.734 1 98.88 353 GLY B O 1
ATOM 6566 N N . ALA B 1 354 ? 7.145 -18.234 -20.625 1 98.94 354 ALA B N 1
ATOM 6567 C CA . ALA B 1 354 ? 7.938 -17.344 -21.469 1 98.94 354 ALA B CA 1
ATOM 6568 C C . ALA B 1 354 ? 7.426 -15.906 -21.391 1 98.94 354 ALA B C 1
ATOM 6570 O O . ALA B 1 354 ? 8.211 -14.961 -21.281 1 98.94 354 ALA B O 1
ATOM 6571 N N . PHE B 1 355 ? 6.148 -15.734 -21.5 1 98.94 355 PHE B N 1
ATOM 6572 C CA . PHE B 1 355 ? 5.559 -14.406 -21.391 1 98.94 355 PHE B CA 1
ATOM 6573 C C . PHE B 1 355 ? 5.824 -13.797 -20.016 1 98.94 355 PHE B C 1
ATOM 6575 O O . PHE B 1 355 ? 6.246 -12.648 -19.922 1 98.94 355 PHE B O 1
ATOM 6582 N N . LEU B 1 356 ? 5.629 -14.562 -18.969 1 98.94 356 LEU B N 1
ATOM 6583 C CA . LEU B 1 356 ? 5.781 -14.086 -17.594 1 98.94 356 LEU B CA 1
ATOM 6584 C C . LEU B 1 356 ? 7.23 -13.695 -17.312 1 98.94 356 LEU B C 1
ATOM 6586 O O . LEU B 1 356 ? 7.504 -12.586 -16.859 1 98.94 356 LEU B O 1
ATOM 6590 N N . LEU B 1 357 ? 8.141 -14.609 -17.547 1 98.94 357 LEU B N 1
ATOM 6591 C CA . LEU B 1 357 ? 9.547 -14.352 -17.266 1 98.94 357 LEU B CA 1
ATOM 6592 C C . LEU B 1 357 ? 10.094 -13.266 -18.203 1 98.94 357 LEU B C 1
ATOM 6594 O O . LEU B 1 357 ? 10.82 -12.375 -17.75 1 98.94 357 LEU B O 1
ATOM 6598 N N . GLY B 1 358 ? 9.734 -13.359 -19.484 1 98.94 358 GLY B N 1
ATOM 6599 C CA . GLY B 1 358 ? 10.18 -12.344 -20.422 1 98.94 358 GLY B CA 1
ATOM 6600 C C . GLY B 1 358 ? 9.703 -10.945 -20.062 1 98.94 358 GLY B C 1
ATOM 6601 O O . GLY B 1 358 ? 10.484 -9.992 -20.094 1 98.94 358 GLY B O 1
ATOM 6602 N N . LEU B 1 359 ? 8.477 -10.852 -19.75 1 98.94 359 LEU B N 1
ATOM 6603 C CA . LEU B 1 359 ? 7.918 -9.562 -19.375 1 98.94 359 LEU B CA 1
ATOM 6604 C C . LEU B 1 359 ? 8.562 -9.039 -18.094 1 98.94 359 LEU B C 1
ATOM 6606 O O . LEU B 1 359 ? 8.852 -7.852 -17.969 1 98.94 359 LEU B O 1
ATOM 6610 N N . THR B 1 360 ? 8.742 -9.922 -17.094 1 98.94 360 THR B N 1
ATOM 6611 C CA . THR B 1 360 ? 9.414 -9.539 -15.859 1 98.94 360 THR B CA 1
ATOM 6612 C C . THR B 1 360 ? 10.805 -8.969 -16.156 1 98.94 360 THR B C 1
ATOM 6614 O O . THR B 1 360 ? 11.156 -7.898 -15.648 1 98.94 360 THR B O 1
ATOM 6617 N N . LEU B 1 361 ? 11.539 -9.68 -16.953 1 98.88 361 LEU B N 1
ATOM 6618 C CA . LEU B 1 361 ? 12.891 -9.258 -17.312 1 98.88 361 LEU B CA 1
ATOM 6619 C C . LEU B 1 361 ? 12.867 -7.91 -18.016 1 98.88 361 LEU B C 1
ATOM 6621 O O . LEU B 1 361 ? 13.688 -7.035 -17.734 1 98.88 361 LEU B O 1
ATOM 6625 N N . ALA B 1 362 ? 11.945 -7.73 -18.922 1 98.81 362 ALA B N 1
ATOM 6626 C CA . ALA B 1 362 ? 11.852 -6.488 -19.672 1 98.81 362 ALA B CA 1
ATOM 6627 C C . ALA B 1 362 ? 11.469 -5.32 -18.766 1 98.81 362 ALA B C 1
ATOM 6629 O O . ALA B 1 362 ? 12.086 -4.258 -18.828 1 98.81 362 ALA B O 1
ATOM 6630 N N . LEU B 1 363 ? 10.469 -5.484 -17.969 1 98.75 363 LEU B N 1
ATOM 6631 C CA . LEU B 1 363 ? 9.953 -4.414 -17.125 1 98.75 363 LEU B CA 1
ATOM 6632 C C . LEU B 1 363 ? 10.953 -4.043 -16.031 1 98.75 363 LEU B C 1
ATOM 6634 O O . LEU B 1 363 ? 11 -2.893 -15.586 1 98.75 363 LEU B O 1
ATOM 6638 N N . ALA B 1 364 ? 11.734 -5.008 -15.586 1 98.62 364 ALA B N 1
ATOM 6639 C CA . ALA B 1 364 ? 12.695 -4.77 -14.508 1 98.62 364 ALA B CA 1
ATOM 6640 C C . ALA B 1 364 ? 13.648 -3.633 -14.875 1 98.62 364 ALA B C 1
ATOM 6642 O O . ALA B 1 364 ? 14.102 -2.891 -14 1 98.62 364 ALA B O 1
ATOM 6643 N N . GLU B 1 365 ? 13.914 -3.422 -16.125 1 97.38 365 GLU B N 1
ATOM 6644 C CA . GLU B 1 365 ? 14.859 -2.41 -16.594 1 97.38 365 GLU B CA 1
ATOM 6645 C C . GLU B 1 365 ? 14.297 -1.004 -16.406 1 97.38 365 GLU B C 1
ATOM 6647 O O . GLU B 1 365 ? 15.055 -0.033 -16.312 1 97.38 365 GLU B O 1
ATOM 6652 N N . ARG B 1 366 ? 12.992 -0.929 -16.312 1 96.81 366 ARG B N 1
ATOM 6653 C CA . ARG B 1 366 ? 12.398 0.4 -16.25 1 96.81 366 ARG B CA 1
ATOM 6654 C C . ARG B 1 366 ? 11.344 0.483 -15.156 1 96.81 366 ARG B C 1
ATOM 6656 O O . ARG B 1 366 ? 10.508 1.39 -15.148 1 96.81 366 ARG B O 1
ATOM 6663 N N . VAL B 1 367 ? 11.352 -0.471 -14.242 1 97.81 367 VAL B N 1
ATOM 6664 C CA . VAL B 1 367 ? 10.258 -0.626 -13.289 1 97.81 367 VAL B CA 1
ATOM 6665 C C . VAL B 1 367 ? 10.219 0.569 -12.336 1 97.81 367 VAL B C 1
ATOM 6667 O O . VAL B 1 367 ? 9.148 1.034 -11.953 1 97.81 367 VAL B O 1
ATOM 6670 N N . ASP B 1 368 ? 11.352 1.136 -11.945 1 95.56 368 ASP B N 1
ATOM 6671 C CA . ASP B 1 368 ? 11.414 2.268 -11.031 1 95.56 368 ASP B CA 1
ATOM 6672 C C . ASP B 1 368 ? 10.711 3.49 -11.617 1 95.56 368 ASP B C 1
ATOM 6674 O O . ASP B 1 368 ? 10.125 4.285 -10.883 1 95.56 368 ASP B O 1
ATOM 6678 N N . ALA B 1 369 ? 10.75 3.607 -12.922 1 95.81 369 ALA B N 1
ATOM 6679 C CA . ALA B 1 369 ? 10.109 4.734 -13.602 1 95.81 369 ALA B CA 1
ATOM 6680 C C . ALA B 1 369 ? 8.609 4.52 -13.727 1 95.81 369 ALA B C 1
ATOM 6682 O O . ALA B 1 369 ? 7.848 5.477 -13.898 1 95.81 369 ALA B O 1
ATOM 6683 N N . LEU B 1 370 ? 8.148 3.285 -13.617 1 97.69 370 LEU B N 1
ATOM 6684 C CA . LEU B 1 370 ? 6.742 2.951 -13.82 1 97.69 370 LEU B CA 1
ATOM 6685 C C . LEU B 1 370 ? 5.965 3.061 -12.516 1 97.69 370 LEU B C 1
ATOM 6687 O O . LEU B 1 370 ? 4.785 3.424 -12.516 1 97.69 370 LEU B O 1
ATOM 6691 N N . LEU B 1 371 ? 6.594 2.777 -11.422 1 97.94 371 LEU B N 1
ATOM 6692 C CA . LEU B 1 371 ? 5.918 2.52 -10.156 1 97.94 371 LEU B CA 1
ATOM 6693 C C . LEU B 1 371 ? 5.242 3.783 -9.633 1 97.94 371 LEU B C 1
ATOM 6695 O O . LEU B 1 371 ? 4.121 3.727 -9.117 1 97.94 371 LEU B O 1
ATOM 6699 N N . PRO B 1 372 ? 5.859 5.008 -9.805 1 96.94 372 PRO B N 1
ATOM 6700 C CA . PRO B 1 372 ? 5.156 6.211 -9.344 1 96.94 372 PRO B CA 1
ATOM 6701 C C . PRO B 1 372 ? 3.797 6.387 -10.016 1 96.94 372 PRO B C 1
ATOM 6703 O O . PRO B 1 372 ? 2.891 6.988 -9.438 1 96.94 372 PRO B O 1
ATOM 6706 N N . ALA B 1 373 ? 3.662 5.824 -11.148 1 98 373 ALA B N 1
ATOM 6707 C CA . ALA B 1 373 ? 2.438 5.988 -11.93 1 98 373 ALA B CA 1
ATOM 6708 C C . ALA B 1 373 ? 1.452 4.859 -11.641 1 98 373 ALA B C 1
ATOM 6710 O O . ALA B 1 373 ? 0.385 4.789 -12.258 1 98 373 ALA B O 1
ATOM 6711 N N . LEU B 1 374 ? 1.766 4 -10.742 1 98.12 374 LEU B N 1
ATOM 6712 C CA . LEU B 1 374 ? 0.885 2.883 -10.422 1 98.12 374 LEU B CA 1
ATOM 6713 C C . LEU B 1 374 ? 0.963 2.535 -8.945 1 98.12 374 LEU B C 1
ATOM 6715 O O . LEU B 1 374 ? 1.629 1.57 -8.562 1 98.12 374 LEU B O 1
ATOM 6719 N N . PRO B 1 375 ? 0.166 3.238 -8.102 1 97.56 375 PRO B N 1
ATOM 6720 C CA . PRO B 1 375 ? 0.082 2.818 -6.703 1 97.56 375 PRO B CA 1
ATOM 6721 C C . PRO B 1 375 ? -0.216 1.327 -6.551 1 97.56 375 PRO B C 1
ATOM 6723 O O . PRO B 1 375 ? -0.999 0.768 -7.32 1 97.56 375 PRO B O 1
ATOM 6726 N N . PHE B 1 376 ? 0.389 0.687 -5.562 1 98.25 376 PHE B N 1
ATOM 6727 C CA . PHE B 1 376 ? 0.42 -0.765 -5.434 1 98.25 376 PHE B CA 1
ATOM 6728 C C . PHE B 1 376 ? -0.993 -1.335 -5.395 1 98.25 376 PHE B C 1
ATOM 6730 O O . PHE B 1 376 ? -1.239 -2.434 -5.895 1 98.25 376 PHE B O 1
ATOM 6737 N N . VAL B 1 377 ? -1.939 -0.602 -4.852 1 97.25 377 VAL B N 1
ATOM 6738 C CA . VAL B 1 377 ? -3.316 -1.064 -4.719 1 97.25 377 VAL B CA 1
ATOM 6739 C C . VAL B 1 377 ? -3.871 -1.44 -6.094 1 97.25 377 VAL B C 1
ATOM 6741 O O . VAL B 1 377 ? -4.664 -2.377 -6.215 1 97.25 377 VAL B O 1
ATOM 6744 N N . HIS B 1 378 ? -3.414 -0.778 -7.113 1 97.62 378 HIS B N 1
ATOM 6745 C CA . HIS B 1 378 ? -3.914 -1.056 -8.453 1 97.62 378 HIS B CA 1
ATOM 6746 C C . HIS B 1 378 ? -3.279 -2.316 -9.031 1 97.62 378 HIS B C 1
ATOM 6748 O O . HIS B 1 378 ? -3.898 -3.016 -9.836 1 97.62 378 HIS B O 1
ATOM 6754 N N . ALA B 1 379 ? -2.004 -2.609 -8.656 1 98.5 379 ALA B N 1
ATOM 6755 C CA . ALA B 1 379 ? -1.396 -3.871 -9.07 1 98.5 379 ALA B CA 1
ATOM 6756 C C . ALA B 1 379 ? -2.154 -5.062 -8.5 1 98.5 379 ALA B C 1
ATOM 6758 O O . ALA B 1 379 ? -2.434 -6.031 -9.211 1 98.5 379 ALA B O 1
ATOM 6759 N N . TYR B 1 380 ? -2.469 -4.93 -7.23 1 98.25 380 TYR B N 1
ATOM 6760 C CA . TYR B 1 380 ? -3.271 -5.973 -6.598 1 98.25 380 TYR B CA 1
ATOM 6761 C C . TYR B 1 380 ? -4.648 -6.07 -7.25 1 98.25 380 TYR B C 1
ATOM 6763 O O . TYR B 1 380 ? -5.137 -7.168 -7.523 1 98.25 380 TYR B O 1
ATOM 6771 N N . GLY B 1 381 ? -5.312 -4.922 -7.48 1 98 381 GLY B N 1
ATOM 6772 C CA . GLY B 1 381 ? -6.598 -4.91 -8.156 1 98 381 GLY B CA 1
ATOM 6773 C C . GLY B 1 381 ? -6.559 -5.566 -9.523 1 98 381 GLY B C 1
ATOM 6774 O O . GLY B 1 381 ? -7.473 -6.309 -9.891 1 98 381 GLY B O 1
ATOM 6775 N N . ASN B 1 382 ? -5.5 -5.25 -10.258 1 98.69 382 ASN B N 1
ATOM 6776 C CA . ASN B 1 382 ? -5.297 -5.883 -11.555 1 98.69 382 ASN B CA 1
ATOM 6777 C C . ASN B 1 382 ? -5.25 -7.402 -11.438 1 98.69 382 ASN B C 1
ATOM 6779 O O . ASN B 1 382 ? -5.855 -8.109 -12.242 1 98.69 382 ASN B O 1
ATOM 6783 N N . PHE B 1 383 ? -4.527 -7.875 -10.43 1 98.88 383 PHE B N 1
ATOM 6784 C CA . PHE B 1 383 ? -4.375 -9.305 -10.195 1 98.88 383 PHE B CA 1
ATOM 6785 C C . PHE B 1 383 ? -5.73 -9.969 -9.977 1 98.88 383 PHE B C 1
ATOM 6787 O O . PHE B 1 383 ? -6.031 -10.992 -10.594 1 98.88 383 PHE B O 1
ATOM 6794 N N . ILE B 1 384 ? -6.562 -9.359 -9.188 1 98.62 384 ILE B N 1
ATOM 6795 C CA . ILE B 1 384 ? -7.883 -9.898 -8.859 1 98.62 384 ILE B CA 1
ATOM 6796 C C . ILE B 1 384 ? -8.773 -9.852 -10.102 1 98.62 384 ILE B C 1
ATOM 6798 O O . ILE B 1 384 ? -9.453 -10.828 -10.422 1 98.62 384 ILE B O 1
ATOM 6802 N N . ARG B 1 385 ? -8.734 -8.789 -10.836 1 98.06 385 ARG B N 1
ATOM 6803 C CA . ARG B 1 385 ? -9.562 -8.656 -12.031 1 98.06 385 ARG B CA 1
ATOM 6804 C C . ARG B 1 385 ? -9.156 -9.672 -13.094 1 98.06 385 ARG B C 1
ATOM 6806 O O . ARG B 1 385 ? -10.008 -10.258 -13.766 1 98.06 385 ARG B O 1
ATOM 6813 N N . ALA B 1 386 ? -7.844 -9.797 -13.211 1 98.88 386 ALA B N 1
ATOM 6814 C CA . ALA B 1 386 ? -7.34 -10.766 -14.18 1 98.88 386 ALA B CA 1
ATOM 6815 C C . ALA B 1 386 ? -7.789 -12.18 -13.812 1 98.88 386 ALA B C 1
ATOM 6817 O O . ALA B 1 386 ? -8.172 -12.961 -14.688 1 98.88 386 ALA B O 1
ATOM 6818 N N . ALA B 1 387 ? -7.703 -12.523 -12.562 1 98.81 387 ALA B N 1
ATOM 6819 C CA . ALA B 1 387 ? -8.125 -13.844 -12.109 1 98.81 387 ALA B CA 1
ATOM 6820 C C . ALA B 1 387 ? -9.625 -14.039 -12.32 1 98.81 387 ALA B C 1
ATOM 6822 O O . ALA B 1 387 ? -10.062 -15.125 -12.727 1 98.81 387 ALA B O 1
ATOM 6823 N N . ARG B 1 388 ? -10.406 -13.008 -12.094 1 98.56 388 ARG B N 1
ATOM 6824 C CA . ARG B 1 388 ? -11.859 -13.094 -12.125 1 98.56 388 ARG B CA 1
ATOM 6825 C C . ARG B 1 388 ? -12.375 -13.148 -13.562 1 98.56 388 ARG B C 1
ATOM 6827 O O . ARG B 1 388 ? -13.242 -13.961 -13.883 1 98.56 388 ARG B O 1
ATOM 6834 N N . GLN B 1 389 ? -11.781 -12.305 -14.438 1 98.25 389 GLN B N 1
ATOM 6835 C CA . GLN B 1 389 ? -12.445 -12.07 -15.719 1 98.25 389 GLN B CA 1
ATOM 6836 C C . GLN B 1 389 ? -11.562 -12.484 -16.891 1 98.25 389 GLN B C 1
ATOM 6838 O O . GLN B 1 389 ? -12 -12.461 -18.047 1 98.25 389 GLN B O 1
ATOM 6843 N N . GLY B 1 390 ? -10.328 -12.852 -16.625 1 98.44 390 GLY B N 1
AT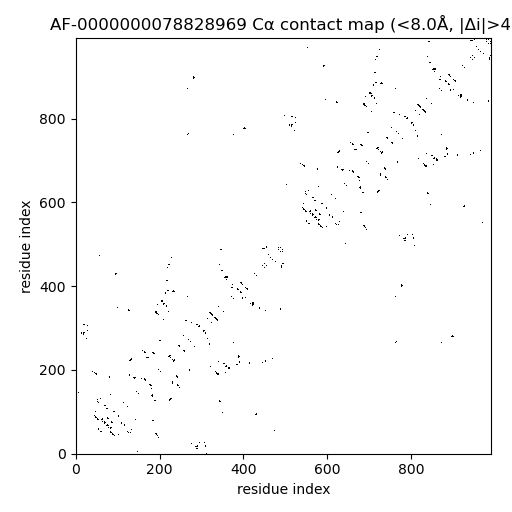OM 6844 C CA . GLY B 1 390 ? -9.422 -13.25 -17.688 1 98.44 390 GLY B CA 1
ATOM 6845 C C . GLY B 1 390 ? -9.273 -12.195 -18.766 1 98.44 390 GLY B C 1
ATOM 6846 O O . GLY B 1 390 ? -8.992 -11.031 -18.469 1 98.44 390 GLY B O 1
ATOM 6847 N N . LEU B 1 391 ? -9.461 -12.547 -20 1 98.44 391 LEU B N 1
ATOM 6848 C CA . LEU B 1 391 ? -9.25 -11.68 -21.156 1 98.44 391 LEU B CA 1
ATOM 6849 C C . LEU B 1 391 ? -10.352 -10.625 -21.25 1 98.44 391 LEU B C 1
ATOM 6851 O O . LEU B 1 391 ? -10.219 -9.656 -22 1 98.44 391 LEU B O 1
ATOM 6855 N N . ASP B 1 392 ? -11.43 -10.727 -20.469 1 97.69 392 ASP B N 1
ATOM 6856 C CA . ASP B 1 392 ? -12.5 -9.742 -20.469 1 97.69 392 ASP B CA 1
ATOM 6857 C C . ASP B 1 392 ? -12.219 -8.625 -19.453 1 97.69 392 ASP B C 1
ATOM 6859 O O . ASP B 1 392 ? -12.961 -7.645 -19.391 1 97.69 392 ASP B O 1
ATOM 6863 N N . ALA B 1 393 ? -11.133 -8.75 -18.734 1 97.81 393 ALA B N 1
ATOM 6864 C CA . ALA B 1 393 ? -10.828 -7.781 -17.672 1 97.81 393 ALA B CA 1
ATOM 6865 C C . ALA B 1 393 ? -10.352 -6.461 -18.266 1 97.81 393 ALA B C 1
ATOM 6867 O O . ALA B 1 393 ? -9.812 -6.426 -19.375 1 97.81 393 ALA B O 1
ATOM 6868 N N . GLU B 1 394 ? -10.641 -5.434 -17.562 1 97.56 394 GLU B N 1
ATOM 6869 C CA . GLU B 1 394 ? -9.953 -4.152 -17.734 1 97.56 394 GLU B CA 1
ATOM 6870 C C . GLU B 1 394 ? -8.875 -3.973 -16.672 1 97.56 394 GLU B C 1
ATOM 6872 O O . GLU B 1 394 ? -9.148 -4.074 -15.469 1 97.56 394 GLU B O 1
ATOM 6877 N N . LEU B 1 395 ? -7.68 -3.76 -17.109 1 98.19 395 LEU B N 1
ATOM 6878 C CA . LEU B 1 395 ? -6.551 -3.598 -16.203 1 98.19 395 LEU B CA 1
ATOM 6879 C C . LEU B 1 395 ? -6.02 -2.168 -16.25 1 98.19 395 LEU B C 1
ATOM 6881 O O . LEU B 1 395 ? -6.148 -1.483 -17.266 1 98.19 395 LEU B O 1
ATOM 6885 N N . LEU B 1 396 ? -5.496 -1.688 -15.141 1 97.88 396 LEU B N 1
ATOM 6886 C CA . LEU B 1 396 ? -4.867 -0.373 -15.055 1 97.88 396 LEU B CA 1
ATOM 6887 C C . LEU B 1 396 ? -3.377 -0.462 -15.359 1 97.88 396 LEU B C 1
ATOM 6889 O O . LEU B 1 396 ? -2.678 -1.315 -14.805 1 97.88 396 LEU B O 1
ATOM 6893 N N . TRP B 1 397 ? -2.934 0.342 -16.203 1 98.06 397 TRP B N 1
ATOM 6894 C CA . TRP B 1 397 ? -1.525 0.323 -16.578 1 98.06 397 TRP B CA 1
ATOM 6895 C C . TRP B 1 397 ? -0.933 1.728 -16.547 1 98.06 397 TRP B C 1
ATOM 6897 O O . TRP B 1 397 ? -1.605 2.701 -16.891 1 98.06 397 TRP B O 1
ATOM 6907 N N . PRO B 1 398 ? 0.306 1.87 -16.078 1 97.12 398 PRO B N 1
ATOM 6908 C CA . PRO B 1 398 ? 0.92 3.195 -15.977 1 97.12 398 PRO B CA 1
ATOM 6909 C C . PRO B 1 398 ? 0.956 3.941 -17.312 1 97.12 398 PRO B C 1
ATOM 6911 O O . PRO B 1 398 ? 1.193 3.332 -18.359 1 97.12 398 PRO B O 1
ATOM 6914 N N . SER B 1 399 ? 0.718 5.199 -17.188 1 93.75 399 SER B N 1
ATOM 6915 C CA . SER B 1 399 ? 0.786 6.102 -18.328 1 93.75 399 SER B CA 1
ATOM 6916 C C . SER B 1 399 ? 1.818 7.203 -18.109 1 93.75 399 SER B C 1
ATOM 6918 O O . SER B 1 399 ? 2.141 7.535 -16.953 1 93.75 399 SER B O 1
ATOM 6920 N N . SER B 1 400 ? 2.318 7.793 -19.188 1 86.81 400 SER B N 1
ATOM 6921 C CA . SER B 1 400 ? 3.318 8.852 -19.109 1 86.81 400 SER B CA 1
ATOM 6922 C C . SER B 1 400 ? 2.674 10.203 -18.812 1 86.81 400 SER B C 1
ATOM 6924 O O . SER B 1 400 ? 3.361 11.156 -18.438 1 86.81 400 SER B O 1
ATOM 6926 N N . THR B 1 401 ? 1.395 10.242 -18.969 1 88.69 401 THR B N 1
ATOM 6927 C CA . THR B 1 401 ? 0.693 11.5 -18.703 1 88.69 401 THR B CA 1
ATOM 6928 C C . THR B 1 401 ? -0.388 11.305 -17.641 1 88.69 401 THR B C 1
ATOM 6930 O O . THR B 1 401 ? -0.94 10.211 -17.5 1 88.69 401 THR B O 1
ATOM 6933 N N . ALA B 1 402 ? -0.701 12.273 -16.891 1 91.81 402 ALA B N 1
ATOM 6934 C CA . ALA B 1 402 ? -1.731 12.211 -15.859 1 91.81 402 ALA B CA 1
ATOM 6935 C C . ALA B 1 402 ? -3.127 12.305 -16.469 1 91.81 402 ALA B C 1
ATOM 6937 O O . ALA B 1 402 ? -3.32 12.961 -17.5 1 91.81 402 ALA B O 1
ATOM 6938 N N . PRO B 1 403 ? -4.078 11.812 -15.992 1 92.69 403 PRO B N 1
ATOM 6939 C CA . PRO B 1 403 ? -3.979 10.961 -14.805 1 92.69 403 PRO B CA 1
ATOM 6940 C C . PRO B 1 403 ? -3.516 9.547 -15.133 1 92.69 403 PRO B C 1
ATOM 6942 O O . PRO B 1 403 ? -3.879 9 -16.188 1 92.69 403 PRO B O 1
ATOM 6945 N N . SER B 1 404 ? -2.707 9.062 -14.297 1 95.69 404 SER B N 1
ATOM 6946 C CA . SER B 1 404 ? -2.271 7.668 -14.328 1 95.69 404 SER B CA 1
ATOM 6947 C C . SER B 1 404 ? -2.711 6.922 -13.07 1 95.69 404 SER B C 1
ATOM 6949 O O . SER B 1 404 ? -2.836 7.52 -12 1 95.69 404 SER B O 1
ATOM 6951 N N . PRO B 1 405 ? -2.887 5.625 -13.188 1 96.62 405 PRO B N 1
ATOM 6952 C CA . PRO B 1 405 ? -2.879 4.73 -14.344 1 96.62 405 PRO B CA 1
ATOM 6953 C C . PRO B 1 405 ? -4.156 4.828 -15.172 1 96.62 405 PRO B C 1
ATOM 6955 O O . PRO B 1 405 ? -5.117 5.477 -14.758 1 96.62 405 PRO B O 1
ATOM 6958 N N . ARG B 1 406 ? -4.145 4.223 -16.344 1 95.44 406 ARG B N 1
ATOM 6959 C CA . ARG B 1 406 ? -5.309 4.23 -17.234 1 95.44 406 ARG B CA 1
ATOM 6960 C C . ARG B 1 406 ? -5.816 2.812 -17.484 1 95.44 406 ARG B C 1
ATOM 6962 O O . ARG B 1 406 ? -5.023 1.878 -17.609 1 95.44 406 ARG B O 1
ATOM 6969 N N . PRO B 1 407 ? -7.109 2.682 -17.594 1 96.06 407 PRO B N 1
ATOM 6970 C CA . PRO B 1 407 ? -7.672 1.36 -17.875 1 96.06 407 PRO B CA 1
ATOM 6971 C C . PRO B 1 407 ? -7.426 0.919 -19.328 1 96.06 407 PRO B C 1
ATOM 6973 O O . PRO B 1 407 ? -7.465 1.744 -20.234 1 96.06 407 PRO B O 1
ATOM 6976 N N . MET B 1 408 ? -7.172 -0.27 -19.5 1 96.44 408 MET B N 1
ATOM 6977 C CA . MET B 1 408 ? -7 -0.909 -20.797 1 96.44 408 MET B CA 1
ATOM 6978 C C . MET B 1 408 ? -7.59 -2.314 -20.797 1 96.44 408 MET B C 1
ATOM 6980 O O . MET B 1 408 ? -7.445 -3.053 -19.828 1 96.44 408 MET B O 1
ATOM 6984 N N . ALA B 1 409 ? -8.195 -2.646 -21.906 1 97.81 409 ALA B N 1
ATOM 6985 C CA . ALA B 1 409 ? -8.641 -4.031 -22.031 1 97.81 409 ALA B CA 1
ATOM 6986 C C . ALA B 1 409 ? -7.469 -5 -21.922 1 97.81 409 ALA B C 1
ATOM 6988 O O . ALA B 1 409 ? -6.398 -4.762 -22.484 1 97.81 409 ALA B O 1
ATOM 6989 N N . ALA B 1 410 ? -7.66 -6.102 -21.25 1 98.44 410 ALA B N 1
ATOM 6990 C CA . ALA B 1 410 ? -6.594 -7.078 -21.047 1 98.44 410 ALA B CA 1
ATOM 6991 C C . ALA B 1 410 ? -6.031 -7.555 -22.375 1 98.44 410 ALA B C 1
ATOM 6993 O O . ALA B 1 410 ? -4.816 -7.711 -22.531 1 98.44 410 ALA B O 1
ATOM 6994 N N . THR B 1 411 ? -6.895 -7.766 -23.375 1 98.56 411 THR B N 1
ATOM 6995 C CA . THR B 1 411 ? -6.457 -8.242 -24.672 1 98.56 411 THR B CA 1
ATOM 6996 C C . THR B 1 411 ? -5.504 -7.242 -25.328 1 98.56 411 THR B C 1
ATOM 6998 O O . THR B 1 411 ? -4.465 -7.629 -25.859 1 98.56 411 THR B O 1
ATOM 7001 N N . GLU B 1 412 ? -5.852 -5.984 -25.203 1 98.31 412 GLU B N 1
ATOM 7002 C CA . GLU B 1 412 ? -5.012 -4.934 -25.781 1 98.31 412 GLU B CA 1
ATOM 7003 C C . GLU B 1 412 ? -3.686 -4.82 -25.031 1 98.31 412 GLU B C 1
ATOM 7005 O O . GLU B 1 412 ? -2.631 -4.668 -25.656 1 98.31 412 GLU B O 1
ATOM 7010 N N . LEU B 1 413 ? -3.76 -4.871 -23.781 1 98.62 413 LEU B N 1
ATOM 7011 C CA . LEU B 1 413 ? -2.557 -4.746 -22.953 1 98.62 413 LEU B CA 1
ATOM 7012 C C . LEU B 1 413 ? -1.593 -5.898 -23.234 1 98.62 413 LEU B C 1
ATOM 7014 O O . LEU B 1 413 ? -0.39 -5.68 -23.391 1 98.62 413 LEU B O 1
ATOM 7018 N N . VAL B 1 414 ? -2.104 -7.141 -23.266 1 98.81 414 VAL B N 1
ATOM 7019 C CA . VAL B 1 414 ? -1.259 -8.305 -23.516 1 98.81 414 VAL B CA 1
ATOM 7020 C C . VAL B 1 414 ? -0.57 -8.164 -24.875 1 98.81 414 VAL B C 1
ATOM 7022 O O . VAL B 1 414 ? 0.64 -8.375 -24.984 1 98.81 414 VAL B O 1
ATOM 7025 N N . LYS B 1 415 ? -1.313 -7.785 -25.859 1 98.5 415 LYS B N 1
ATOM 7026 C CA . LYS B 1 415 ? -0.743 -7.598 -27.188 1 98.5 415 LYS B CA 1
ATOM 7027 C C . LYS B 1 415 ? 0.385 -6.57 -27.172 1 98.5 415 LYS B C 1
ATOM 7029 O O . LYS B 1 415 ? 1.432 -6.773 -27.781 1 98.5 415 LYS B O 1
ATOM 7034 N N . ARG B 1 416 ? 0.149 -5.543 -26.453 1 98.12 416 ARG B N 1
ATOM 7035 C CA . ARG B 1 416 ? 1.119 -4.461 -26.344 1 98.12 416 ARG B CA 1
ATOM 7036 C C . ARG B 1 416 ? 2.385 -4.922 -25.625 1 98.12 416 ARG B C 1
ATOM 7038 O O . ARG B 1 416 ? 3.479 -4.434 -25.922 1 98.12 416 ARG B O 1
ATOM 7045 N N . LEU B 1 417 ? 2.273 -5.867 -24.75 1 98.75 417 LEU B N 1
ATOM 7046 C CA . LEU B 1 417 ? 3.373 -6.242 -23.859 1 98.75 417 LEU B CA 1
ATOM 7047 C C . LEU B 1 417 ? 4.176 -7.395 -24.453 1 98.75 417 LEU B C 1
ATOM 7049 O O . LEU B 1 417 ? 5.289 -7.68 -24 1 98.75 417 LEU B O 1
ATOM 7053 N N . LEU B 1 418 ? 3.613 -8.078 -25.469 1 98.81 418 LEU B N 1
ATOM 7054 C CA . LEU B 1 418 ? 4.277 -9.242 -26.062 1 98.81 418 LEU B CA 1
ATOM 7055 C C . LEU B 1 418 ? 5.645 -8.859 -26.625 1 98.81 418 LEU B C 1
ATOM 7057 O O . LEU B 1 418 ? 6.633 -9.555 -26.375 1 98.81 418 LEU B O 1
ATOM 7061 N N . PRO B 1 419 ? 5.793 -7.691 -27.312 1 98.81 419 PRO B N 1
ATOM 7062 C CA . PRO B 1 419 ? 7.125 -7.309 -27.781 1 98.81 419 PRO B CA 1
ATOM 7063 C C . PRO B 1 419 ? 8.102 -7.062 -26.641 1 98.81 419 PRO B C 1
ATOM 7065 O O . PRO B 1 419 ? 9.289 -7.379 -26.75 1 98.81 419 PRO B O 1
ATOM 7068 N N . ASP B 1 420 ? 7.691 -6.473 -25.547 1 98.75 420 ASP B N 1
ATOM 7069 C CA . ASP B 1 420 ? 8.531 -6.293 -24.359 1 98.75 420 ASP B CA 1
ATOM 7070 C C . ASP B 1 420 ? 9.047 -7.633 -23.844 1 98.75 420 ASP B C 1
ATOM 7072 O O . ASP B 1 420 ? 10.227 -7.777 -23.531 1 98.75 420 ASP B O 1
ATOM 7076 N N . ALA B 1 421 ? 8.102 -8.578 -23.734 1 98.94 421 ALA B N 1
ATOM 7077 C CA . ALA B 1 421 ? 8.477 -9.906 -23.25 1 98.94 421 ALA B CA 1
ATOM 7078 C C . ALA B 1 421 ? 9.539 -10.539 -24.156 1 98.94 421 ALA B C 1
ATOM 7080 O O . ALA B 1 421 ? 10.5 -11.141 -23.672 1 98.94 421 ALA B O 1
ATOM 7081 N N . ARG B 1 422 ? 9.336 -10.422 -25.438 1 98.94 422 ARG B N 1
ATOM 7082 C CA . ARG B 1 422 ? 10.312 -10.953 -26.375 1 98.94 422 ARG B CA 1
ATOM 7083 C C . ARG B 1 422 ? 11.688 -10.328 -26.156 1 98.94 422 ARG B C 1
ATOM 7085 O O . ARG B 1 422 ? 12.703 -11.031 -26.125 1 98.94 422 ARG B O 1
ATOM 7092 N N . GLU B 1 423 ? 11.695 -9 -26.047 1 98.81 423 GLU B N 1
ATOM 7093 C CA . GLU B 1 423 ? 12.945 -8.289 -25.797 1 98.81 423 GLU B CA 1
ATOM 7094 C C . GLU B 1 423 ? 13.617 -8.773 -24.516 1 98.81 423 GLU B C 1
ATOM 7096 O O . GLU B 1 423 ? 14.836 -8.984 -24.5 1 98.81 423 GLU B O 1
ATOM 7101 N N . GLY B 1 424 ? 12.812 -8.945 -23.469 1 98.81 424 GLY B N 1
ATOM 7102 C CA . GLY B 1 424 ? 13.352 -9.43 -22.219 1 98.81 424 GLY B CA 1
ATOM 7103 C C . GLY B 1 424 ? 13.984 -10.805 -22.328 1 98.81 424 GLY B C 1
ATOM 7104 O O . GLY B 1 424 ? 15.086 -11.039 -21.812 1 98.81 424 GLY B O 1
ATOM 7105 N N . LEU B 1 425 ? 13.336 -11.711 -23.016 1 98.88 425 LEU B N 1
ATOM 7106 C CA . LEU B 1 425 ? 13.844 -13.07 -23.188 1 98.88 425 LEU B CA 1
ATOM 7107 C C . LEU B 1 425 ? 15.133 -13.07 -24 1 98.88 425 LEU B C 1
ATOM 7109 O O . LEU B 1 425 ? 16.125 -13.664 -23.578 1 98.88 425 LEU B O 1
ATOM 7113 N N . VAL B 1 426 ? 15.125 -12.367 -25.109 1 98.81 426 VAL B N 1
ATOM 7114 C CA . VAL B 1 426 ? 16.266 -12.398 -26.031 1 98.81 426 VAL B CA 1
ATOM 7115 C C . VAL B 1 426 ? 17.469 -11.719 -25.375 1 98.81 426 VAL B C 1
ATOM 7117 O O . VAL B 1 426 ? 18.594 -12.203 -25.484 1 98.81 426 VAL B O 1
ATOM 7120 N N . ARG B 1 427 ? 17.266 -10.625 -24.75 1 98.31 427 ARG B N 1
ATOM 7121 C CA . ARG B 1 427 ? 18.344 -9.938 -24.047 1 98.31 427 ARG B CA 1
ATOM 7122 C C . ARG B 1 427 ? 18.953 -10.836 -22.984 1 98.31 427 ARG B C 1
ATOM 7124 O O . ARG B 1 427 ? 20.156 -10.766 -22.719 1 98.31 427 ARG B O 1
ATOM 7131 N N . ALA B 1 428 ? 18.141 -11.695 -22.406 1 98.06 428 ALA B N 1
ATOM 7132 C CA . ALA B 1 428 ? 18.625 -12.586 -21.344 1 98.06 428 ALA B CA 1
ATOM 7133 C C . ALA B 1 428 ? 19.297 -13.828 -21.938 1 98.06 428 ALA B C 1
ATOM 7135 O O . ALA B 1 428 ? 19.781 -14.68 -21.203 1 98.06 428 ALA B O 1
ATOM 7136 N N . GLY B 1 429 ? 19.266 -13.93 -23.25 1 98.56 429 GLY B N 1
ATOM 7137 C CA . GLY B 1 429 ? 20.016 -14.992 -23.906 1 98.56 429 GLY B CA 1
ATOM 7138 C C . GLY B 1 429 ? 19.141 -16.125 -24.406 1 98.56 429 GLY B C 1
ATOM 7139 O O . GLY B 1 429 ? 19.641 -17.109 -24.938 1 98.56 429 GLY B O 1
ATOM 7140 N N . VAL B 1 430 ? 17.859 -16.016 -24.234 1 98.88 430 VAL B N 1
ATOM 7141 C CA . VAL B 1 430 ? 16.953 -17.031 -24.75 1 98.88 430 VAL B CA 1
ATOM 7142 C C . VAL B 1 430 ? 16.969 -17.016 -26.281 1 98.88 430 VAL B C 1
ATOM 7144 O O . VAL B 1 430 ? 17 -15.938 -26.891 1 98.88 430 VAL B O 1
ATOM 7147 N N . ASP B 1 431 ? 16.969 -18.188 -26.812 1 98.81 431 ASP B N 1
ATOM 7148 C CA . ASP B 1 431 ? 16.938 -18.312 -28.266 1 98.81 431 ASP B CA 1
ATOM 7149 C C . ASP B 1 431 ? 15.758 -17.562 -28.875 1 98.81 431 ASP B C 1
ATOM 7151 O O . ASP B 1 431 ? 14.617 -17.75 -28.453 1 98.81 431 ASP B O 1
ATOM 7155 N N . ALA B 1 432 ? 15.984 -16.797 -29.875 1 98.75 432 ALA B N 1
ATOM 7156 C CA . ALA B 1 432 ? 14.977 -15.922 -30.453 1 98.75 432 ALA B CA 1
ATOM 7157 C C . ALA B 1 432 ? 13.836 -16.734 -31.062 1 98.75 432 ALA B C 1
ATOM 7159 O O . ALA B 1 432 ? 12.664 -16.344 -30.953 1 98.75 432 ALA B O 1
ATOM 7160 N N . GLU B 1 433 ? 14.148 -17.766 -31.703 1 98.69 433 GLU B N 1
ATOM 7161 C CA . GLU B 1 433 ? 13.117 -18.578 -32.312 1 98.69 433 GLU B CA 1
ATOM 7162 C C . GLU B 1 433 ? 12.211 -19.219 -31.266 1 98.69 433 GLU B C 1
ATOM 7164 O O . GLU B 1 433 ? 10.992 -19.312 -31.469 1 98.69 433 GLU B O 1
ATOM 7169 N N . GLU B 1 434 ? 12.805 -19.672 -30.203 1 98.75 434 GLU B N 1
ATOM 7170 C CA . GLU B 1 434 ? 12 -20.234 -29.109 1 98.75 434 GLU B CA 1
ATOM 7171 C C . GLU B 1 434 ? 11.062 -19.172 -28.531 1 98.75 434 GLU B C 1
ATOM 7173 O O . GLU B 1 434 ? 9.875 -19.438 -28.328 1 98.75 434 GLU B O 1
ATOM 7178 N N . ALA B 1 435 ? 11.641 -17.969 -28.328 1 98.88 435 ALA B N 1
ATOM 7179 C CA . ALA B 1 435 ? 10.836 -16.859 -27.812 1 98.88 435 ALA B CA 1
ATOM 7180 C C . ALA B 1 435 ? 9.68 -16.547 -28.75 1 98.88 435 ALA B C 1
ATOM 7182 O O . ALA B 1 435 ? 8.531 -16.422 -28.312 1 98.88 435 ALA B O 1
ATOM 7183 N N . ASP B 1 436 ? 9.945 -16.453 -30.031 1 98.88 436 ASP B N 1
ATOM 7184 C CA . ASP B 1 436 ? 8.945 -16.109 -31.031 1 98.88 436 ASP B CA 1
ATOM 7185 C C . ASP B 1 436 ? 7.84 -17.156 -31.094 1 98.88 436 ASP B C 1
ATOM 7187 O O . ASP B 1 436 ? 6.656 -16.828 -31.188 1 98.88 436 ASP B O 1
ATOM 7191 N N . THR B 1 437 ? 8.242 -18.422 -31.078 1 98.69 437 THR B N 1
ATOM 7192 C CA . THR B 1 437 ? 7.285 -19.516 -31.156 1 98.69 437 THR B CA 1
ATOM 7193 C C . THR B 1 437 ? 6.34 -19.5 -29.969 1 98.69 437 THR B C 1
ATOM 7195 O O . THR B 1 437 ? 5.117 -19.578 -30.125 1 98.69 437 THR B O 1
ATOM 7198 N N . LEU B 1 438 ? 6.887 -19.375 -28.812 1 98.81 438 LEU B N 1
ATOM 7199 C CA . LEU B 1 438 ? 6.09 -19.438 -27.594 1 98.81 438 LEU B CA 1
ATOM 7200 C C . LEU B 1 438 ? 5.215 -18.188 -27.453 1 98.81 438 LEU B C 1
ATOM 7202 O O . LEU B 1 438 ? 4.035 -18.297 -27.109 1 98.81 438 LEU B O 1
ATOM 7206 N N . LEU B 1 439 ? 5.766 -17.016 -27.703 1 98.88 439 LEU B N 1
ATOM 7207 C CA . LEU B 1 439 ? 4.98 -15.797 -27.594 1 98.88 439 LEU B CA 1
ATOM 7208 C C . LEU B 1 439 ? 3.932 -15.719 -28.688 1 98.88 439 LEU B C 1
ATOM 7210 O O . LEU B 1 439 ? 2.896 -15.07 -28.531 1 98.88 439 LEU B O 1
ATOM 7214 N N . GLY B 1 440 ? 4.223 -16.375 -29.812 1 98.75 440 GLY B N 1
ATOM 7215 C CA . GLY B 1 440 ? 3.221 -16.5 -30.859 1 98.75 440 GLY B CA 1
ATOM 7216 C C . GLY B 1 440 ? 1.97 -17.234 -30.406 1 98.75 440 GLY B C 1
ATOM 7217 O O . GLY B 1 440 ? 0.86 -16.891 -30.828 1 98.75 440 GLY B O 1
ATOM 7218 N N . ILE B 1 441 ? 2.143 -18.219 -29.594 1 98.62 441 ILE B N 1
ATOM 7219 C CA . ILE B 1 441 ? 1.014 -18.969 -29.047 1 98.62 441 ILE B CA 1
ATOM 7220 C C . ILE B 1 441 ? 0.145 -18.031 -28.203 1 98.62 441 ILE B C 1
ATOM 7222 O O . ILE B 1 441 ? -1.083 -18.047 -28.312 1 98.62 441 ILE B O 1
ATOM 7226 N N . LEU B 1 442 ? 0.781 -17.172 -27.391 1 98.25 442 LEU B N 1
ATOM 7227 C CA . LEU B 1 442 ? 0.049 -16.219 -26.562 1 98.25 442 LEU B CA 1
ATOM 7228 C C . LEU B 1 442 ? -0.698 -15.211 -27.438 1 98.25 442 LEU B C 1
ATOM 7230 O O . LEU B 1 442 ? -1.833 -14.836 -27.141 1 98.25 442 LEU B O 1
ATOM 7234 N N . GLU B 1 443 ? -0.034 -14.758 -28.453 1 98.56 443 GLU B N 1
ATOM 7235 C CA . GLU B 1 443 ? -0.67 -13.812 -29.375 1 98.56 443 GLU B CA 1
ATOM 7236 C C . GLU B 1 443 ? -1.943 -14.398 -29.969 1 98.56 443 GLU B C 1
ATOM 7238 O O . GLU B 1 443 ? -2.98 -13.734 -30.016 1 98.56 443 GLU B O 1
ATOM 7243 N N . GLN B 1 444 ? -1.855 -15.648 -30.422 1 98.38 444 GLN B N 1
ATOM 7244 C CA . GLN B 1 444 ? -3.018 -16.297 -31.016 1 98.38 444 GLN B CA 1
ATOM 7245 C C . GLN B 1 444 ? -4.121 -16.516 -29.984 1 98.38 444 GLN B C 1
ATOM 7247 O O . GLN B 1 444 ? -5.305 -16.359 -30.297 1 98.38 444 GLN B O 1
ATOM 7252 N N . ARG B 1 445 ? -3.746 -16.859 -28.797 1 97.81 445 ARG B N 1
ATOM 7253 C CA . ARG B 1 445 ? -4.715 -17.016 -27.719 1 97.81 445 ARG B CA 1
ATOM 7254 C C . ARG B 1 445 ? -5.508 -15.734 -27.5 1 97.81 445 ARG B C 1
ATOM 7256 O O . ARG B 1 445 ? -6.723 -15.773 -27.297 1 97.81 445 ARG B O 1
ATOM 7263 N N . VAL B 1 446 ? -4.809 -14.633 -27.484 1 98.06 446 VAL B N 1
ATOM 7264 C CA . VAL B 1 446 ? -5.438 -13.344 -27.234 1 98.06 446 VAL B CA 1
ATOM 7265 C C . VAL B 1 446 ? -6.309 -12.938 -28.406 1 98.06 446 VAL B C 1
ATOM 7267 O O . VAL B 1 446 ? -7.434 -12.469 -28.234 1 98.06 446 VAL B O 1
ATOM 7270 N N . VAL B 1 447 ? -5.824 -13.141 -29.641 1 97.75 447 VAL B N 1
ATOM 7271 C CA . VAL B 1 447 ? -6.547 -12.781 -30.859 1 97.75 447 VAL B CA 1
ATOM 7272 C C . VAL B 1 447 ? -7.84 -13.594 -30.953 1 97.75 447 VAL B C 1
ATOM 7274 O O . VAL B 1 447 ? -8.898 -13.055 -31.281 1 97.75 447 VAL B O 1
ATOM 7277 N N . LEU B 1 448 ? -7.738 -14.844 -30.578 1 97.69 448 LEU B N 1
ATOM 7278 C CA . LEU B 1 448 ? -8.883 -15.742 -30.703 1 97.69 448 LEU B CA 1
ATOM 7279 C C . LEU B 1 448 ? -9.68 -15.789 -29.406 1 97.69 448 LEU B C 1
ATOM 7281 O O . LEU B 1 448 ? -10.734 -16.422 -29.344 1 97.69 448 LEU B O 1
ATOM 7285 N N . ARG B 1 449 ? -9.133 -15.109 -28.375 1 97.5 449 ARG B N 1
ATOM 7286 C CA . ARG B 1 449 ? -9.75 -15.055 -27.062 1 97.5 449 ARG B CA 1
ATOM 7287 C C . ARG B 1 449 ? -10.055 -16.453 -26.531 1 97.5 449 ARG B C 1
ATOM 7289 O O . ARG B 1 449 ? -11.188 -16.734 -26.125 1 97.5 449 ARG B O 1
ATOM 7296 N N . ARG B 1 450 ? -9.016 -17.297 -26.641 1 97.81 450 ARG B N 1
ATOM 7297 C CA . ARG B 1 450 ? -9.188 -18.703 -26.234 1 97.81 450 ARG B CA 1
ATOM 7298 C C . ARG B 1 450 ? -8.125 -19.109 -25.219 1 97.81 450 ARG B C 1
ATOM 7300 O O . ARG B 1 450 ? -7.055 -19.578 -25.594 1 97.81 450 ARG B O 1
ATOM 7307 N N . THR B 1 451 ? -8.477 -19 -23.953 1 98.69 451 THR B N 1
ATOM 7308 C CA . THR B 1 451 ? -7.688 -19.578 -22.875 1 98.69 451 THR B CA 1
ATOM 7309 C C . THR B 1 451 ? -8.258 -20.922 -22.453 1 98.69 451 THR B C 1
ATOM 7311 O O . THR B 1 451 ? -9.305 -21.344 -22.953 1 98.69 451 THR B O 1
ATOM 7314 N N . GLY B 1 452 ? -7.508 -21.641 -21.516 1 98.75 452 GLY B N 1
ATOM 7315 C CA . GLY B 1 452 ? -8.078 -22.859 -20.969 1 98.75 452 GLY B CA 1
ATOM 7316 C C . GLY B 1 452 ? -9.422 -22.625 -20.297 1 98.75 452 GLY B C 1
ATOM 7317 O O . GLY B 1 452 ? -10.336 -23.438 -20.438 1 98.75 452 GLY B O 1
ATOM 7318 N N . ALA B 1 453 ? -9.57 -21.562 -19.641 1 98.75 453 ALA B N 1
ATOM 7319 C CA . ALA B 1 453 ? -10.805 -21.234 -18.938 1 98.75 453 ALA B CA 1
ATOM 7320 C C . ALA B 1 453 ? -11.945 -20.969 -19.922 1 98.75 453 ALA B C 1
ATOM 7322 O O . ALA B 1 453 ? -13.047 -21.5 -19.75 1 98.75 453 ALA B O 1
ATOM 7323 N N . THR B 1 454 ? -11.664 -20.172 -20.969 1 98.12 454 THR B N 1
ATOM 7324 C CA . THR B 1 454 ? -12.719 -19.859 -21.922 1 98.12 454 THR B CA 1
ATOM 7325 C C . THR B 1 454 ? -13.148 -21.094 -22.703 1 98.12 454 THR B C 1
ATOM 7327 O O . THR B 1 454 ? -14.328 -21.266 -22.984 1 98.12 454 THR B O 1
ATOM 7330 N N . TRP B 1 455 ? -12.195 -21.906 -23.078 1 98.69 455 TRP B N 1
ATOM 7331 C CA . TRP B 1 455 ? -12.547 -23.141 -23.766 1 98.69 455 TRP B CA 1
ATOM 7332 C C . TRP B 1 455 ? -13.438 -24.016 -22.906 1 98.69 455 TRP B C 1
ATOM 7334 O O . TRP B 1 455 ? -14.453 -24.531 -23.375 1 98.69 455 TRP B O 1
ATOM 7344 N N . GLN B 1 456 ? -13.055 -24.266 -21.641 1 98.69 456 GLN B N 1
ATOM 7345 C CA . GLN B 1 456 ? -13.836 -25.094 -20.719 1 98.69 456 GLN B CA 1
ATOM 7346 C C . GLN B 1 456 ? -15.266 -24.562 -20.594 1 98.69 456 GLN B C 1
ATOM 7348 O O . GLN B 1 456 ? -16.219 -25.344 -20.641 1 98.69 456 GLN B O 1
ATOM 7353 N N . ARG B 1 457 ? -15.414 -23.266 -20.469 1 97.75 457 ARG B N 1
ATOM 7354 C CA . ARG B 1 457 ? -16.734 -22.656 -20.328 1 97.75 457 ARG B CA 1
ATOM 7355 C C . ARG B 1 457 ? -17.578 -22.891 -21.578 1 97.75 457 ARG B C 1
ATOM 7357 O O . ARG B 1 457 ? -18.75 -23.25 -21.469 1 97.75 457 ARG B O 1
ATOM 7364 N N . GLN B 1 458 ? -16.984 -22.656 -22.734 1 97.69 458 GLN B N 1
ATOM 7365 C CA . GLN B 1 458 ? -17.719 -22.797 -23.984 1 97.69 458 GLN B CA 1
ATOM 7366 C C . GLN B 1 458 ? -18.109 -24.25 -24.234 1 97.69 458 GLN B C 1
ATOM 7368 O O . GLN B 1 458 ? -19.234 -24.531 -24.641 1 97.69 458 GLN B O 1
ATOM 7373 N N . MET B 1 459 ? -17.156 -25.109 -24.016 1 98.31 459 MET B N 1
ATOM 7374 C CA . MET B 1 459 ? -17.422 -26.531 -24.188 1 98.31 459 MET B CA 1
ATOM 7375 C C . MET B 1 459 ? -18.516 -27 -23.234 1 98.31 459 MET B C 1
ATOM 7377 O O . MET B 1 459 ? -19.422 -27.734 -23.625 1 98.31 459 MET B O 1
ATOM 7381 N N . LEU B 1 460 ? -18.406 -26.594 -21.969 1 98.12 460 LEU B N 1
ATOM 7382 C CA . LEU B 1 460 ? -19.422 -26.984 -20.984 1 98.12 460 LEU B CA 1
ATOM 7383 C C . LEU B 1 460 ? -20.797 -26.469 -21.391 1 98.12 460 LEU B C 1
ATOM 7385 O O . LEU B 1 460 ? -21.797 -27.188 -21.266 1 98.12 460 LEU B O 1
ATOM 7389 N N . ALA B 1 461 ? -20.859 -25.25 -21.828 1 97 461 ALA B N 1
ATOM 7390 C CA . ALA B 1 461 ? -22.125 -24.672 -22.266 1 97 461 ALA B CA 1
ATOM 7391 C C . ALA B 1 461 ? -22.766 -25.5 -23.375 1 97 461 ALA B C 1
ATOM 7393 O O . ALA B 1 461 ? -23.969 -25.75 -23.375 1 97 461 ALA B O 1
ATOM 7394 N N . ARG B 1 462 ? -21.953 -25.875 -24.297 1 97.5 462 ARG B N 1
ATOM 7395 C CA . ARG B 1 462 ? -22.438 -26.703 -25.406 1 97.5 462 ARG B CA 1
ATOM 7396 C C . ARG B 1 462 ? -22.953 -28.047 -24.906 1 97.5 462 ARG B C 1
ATOM 7398 O O . ARG B 1 462 ? -24.047 -28.484 -25.297 1 97.5 462 ARG B O 1
ATOM 7405 N N . LEU B 1 463 ? -22.234 -28.672 -24.078 1 97.81 463 LEU B N 1
ATOM 7406 C CA . LEU B 1 463 ? -22.562 -30 -23.578 1 97.81 463 LEU B CA 1
ATOM 7407 C C . LEU B 1 463 ? -23.797 -29.938 -22.672 1 97.81 463 LEU B C 1
ATOM 7409 O O . LEU B 1 463 ? -24.594 -30.875 -22.641 1 97.81 463 LEU B O 1
ATOM 7413 N N . GLU B 1 464 ? -23.891 -28.828 -21.922 1 96.81 464 GLU B N 1
ATOM 7414 C CA . GLU B 1 464 ? -25.016 -28.672 -21.016 1 96.81 464 GLU B CA 1
ATOM 7415 C C . GLU B 1 464 ? -26.328 -28.547 -21.766 1 96.81 464 GLU B C 1
ATOM 7417 O O . GLU B 1 464 ? -27.391 -28.797 -21.203 1 96.81 464 GLU B O 1
ATOM 7422 N N . SER B 1 465 ? -26.219 -28.188 -23.031 1 96.31 465 SER B N 1
ATOM 7423 C CA . SER B 1 465 ? -27.422 -28.141 -23.859 1 96.31 465 SER B CA 1
ATOM 7424 C C . SER B 1 465 ? -27.891 -29.547 -24.234 1 96.31 465 SER B C 1
ATOM 7426 O O . SER B 1 465 ? -29.031 -29.719 -24.656 1 96.31 465 SER B O 1
ATOM 7428 N N . GLN B 1 466 ? -27.078 -30.484 -23.969 1 96.44 466 GLN B N 1
ATOM 7429 C CA . GLN B 1 466 ? -27.375 -31.828 -24.453 1 96.44 466 GLN B CA 1
ATOM 7430 C C . GLN B 1 466 ? -27.5 -32.812 -23.297 1 96.44 466 GLN B C 1
ATOM 7432 O O . GLN B 1 466 ? -28.031 -33.906 -23.469 1 96.44 466 GLN B O 1
ATOM 7437 N N . MET B 1 467 ? -26.953 -32.469 -22.156 1 97.44 467 MET B N 1
ATOM 7438 C CA . MET B 1 467 ? -26.922 -33.406 -21.031 1 97.44 467 MET B CA 1
ATOM 7439 C C . MET B 1 467 ? -26.875 -32.656 -19.703 1 97.44 467 MET B C 1
ATOM 7441 O O . MET B 1 467 ? -26.594 -31.453 -19.672 1 97.44 467 MET B O 1
ATOM 7445 N N . PRO B 1 468 ? -27.219 -33.375 -18.578 1 96.88 468 PRO B N 1
ATOM 7446 C CA . PRO B 1 468 ? -27.188 -32.719 -17.266 1 96.88 468 PRO B CA 1
ATOM 7447 C C . PRO B 1 468 ? -25.781 -32.281 -16.859 1 96.88 468 PRO B C 1
ATOM 7449 O O . PRO B 1 468 ? -24.781 -32.875 -17.297 1 96.88 468 PRO B O 1
ATOM 7452 N N . ARG B 1 469 ? -25.672 -31.297 -16.016 1 96.62 469 ARG B N 1
ATOM 7453 C CA . ARG B 1 469 ? -24.453 -30.625 -15.602 1 96.62 469 ARG B CA 1
ATOM 7454 C C . ARG B 1 469 ? -23.375 -31.641 -15.188 1 96.62 469 ARG B C 1
ATOM 7456 O O . ARG B 1 469 ? -22.219 -31.531 -15.609 1 96.62 469 ARG B O 1
ATOM 7463 N N . ARG B 1 470 ? -23.703 -32.531 -14.352 1 95.5 470 ARG B N 1
ATOM 7464 C CA . ARG B 1 470 ? -22.734 -33.5 -13.852 1 95.5 470 ARG B CA 1
ATOM 7465 C C . ARG B 1 470 ? -22.109 -34.312 -15 1 95.5 470 ARG B C 1
ATOM 7467 O O . ARG B 1 470 ? -20.891 -34.469 -15.047 1 95.5 470 ARG B O 1
ATOM 7474 N N . ASP B 1 471 ? -22.953 -34.75 -15.906 1 97.31 471 ASP B N 1
ATOM 7475 C CA . ASP B 1 471 ? -22.469 -35.5 -17.062 1 97.31 471 ASP B CA 1
ATOM 7476 C C . ASP B 1 471 ? -21.688 -34.594 -18.016 1 97.31 471 ASP B C 1
ATOM 7478 O O . ASP B 1 471 ? -20.703 -35.031 -18.625 1 97.31 471 ASP B O 1
ATOM 7482 N N . ALA B 1 472 ? -22.172 -33.406 -18.141 1 98.19 472 ALA B N 1
ATOM 7483 C CA . ALA B 1 472 ? -21.5 -32.438 -19.016 1 98.19 472 ALA B CA 1
ATOM 7484 C C . ALA B 1 472 ? -20.094 -32.125 -18.547 1 98.19 472 ALA B C 1
ATOM 7486 O O . ALA B 1 472 ? -19.172 -32 -19.344 1 98.19 472 ALA B O 1
ATOM 7487 N N . LEU B 1 473 ? -19.938 -32.031 -17.234 1 98.31 473 LEU B N 1
ATOM 7488 C CA . LEU B 1 473 ? -18.625 -31.781 -16.656 1 98.31 473 LEU B CA 1
ATOM 7489 C C . LEU B 1 473 ? -17.672 -32.938 -16.953 1 98.31 473 LEU B C 1
ATOM 7491 O O . LEU B 1 473 ? -16.516 -32.719 -17.312 1 98.31 473 LEU B O 1
ATOM 7495 N N . ALA B 1 474 ? -18.125 -34.125 -16.734 1 97.88 474 ALA B N 1
ATOM 7496 C CA . ALA B 1 474 ? -17.312 -35.312 -17 1 97.88 474 ALA B CA 1
ATOM 7497 C C . ALA B 1 474 ? -16.938 -35.375 -18.484 1 97.88 474 ALA B C 1
ATOM 7499 O O . ALA B 1 474 ? -15.789 -35.688 -18.812 1 97.88 474 ALA B O 1
ATOM 7500 N N . ALA B 1 475 ? -17.906 -35.094 -19.344 1 97.94 475 ALA B N 1
ATOM 7501 C CA . ALA B 1 475 ? -17.672 -35.125 -20.781 1 97.94 475 ALA B CA 1
ATOM 7502 C C . ALA B 1 475 ? -16.672 -34.062 -21.188 1 97.94 475 ALA B C 1
ATOM 7504 O O . ALA B 1 475 ? -15.812 -34.281 -22.047 1 97.94 475 ALA B O 1
ATOM 7505 N N . MET B 1 476 ? -16.859 -32.938 -20.641 1 98.25 476 MET B N 1
ATOM 7506 C CA . MET B 1 476 ? -15.93 -31.828 -20.922 1 98.25 476 MET B CA 1
ATOM 7507 C C . MET B 1 476 ? -14.516 -32.188 -20.5 1 98.25 476 MET B C 1
ATOM 7509 O O . MET B 1 476 ? -13.555 -31.969 -21.234 1 98.25 476 MET B O 1
ATOM 7513 N N . LEU B 1 477 ? -14.352 -32.781 -19.297 1 98.56 477 LEU B N 1
ATOM 7514 C CA . LEU B 1 477 ? -13.023 -33.188 -18.828 1 98.56 477 LEU B CA 1
ATOM 7515 C C . LEU B 1 477 ? -12.406 -34.219 -19.75 1 98.56 477 LEU B C 1
ATOM 7517 O O . LEU B 1 477 ? -11.211 -34.156 -20.047 1 98.56 477 LEU B O 1
ATOM 7521 N N . GLU B 1 478 ? -13.195 -35.125 -20.188 1 98 478 GLU B N 1
ATOM 7522 C CA . GLU B 1 478 ? -12.688 -36.125 -21.109 1 98 478 GLU B CA 1
ATOM 7523 C C . GLU B 1 478 ? -12.133 -35.5 -22.375 1 98 478 GLU B C 1
ATOM 7525 O O . GLU B 1 478 ? -11.047 -35.844 -22.828 1 98 478 GLU B O 1
ATOM 7530 N N . ARG B 1 479 ? -12.875 -34.594 -22.922 1 97.88 479 ARG B N 1
ATOM 7531 C CA . ARG B 1 479 ? -12.422 -33.906 -24.125 1 97.88 479 ARG B CA 1
ATOM 7532 C C . ARG B 1 479 ? -11.18 -33.062 -23.828 1 97.88 479 ARG B C 1
ATOM 7534 O O . ARG B 1 479 ? -10.266 -32.969 -24.656 1 97.88 479 ARG B O 1
ATOM 7541 N N . TYR B 1 480 ? -11.18 -32.438 -22.688 1 98.44 480 TYR B N 1
ATOM 7542 C CA . TYR B 1 480 ? -10.016 -31.672 -22.25 1 98.44 480 TYR B CA 1
ATOM 7543 C C . TYR B 1 480 ? -8.773 -32.562 -22.188 1 98.44 480 TYR B C 1
ATOM 7545 O O . TYR B 1 480 ? -7.715 -32.156 -22.688 1 98.44 480 TYR B O 1
ATOM 7553 N N . LEU B 1 481 ? -8.898 -33.688 -21.531 1 97.75 481 LEU B N 1
ATOM 7554 C CA . LEU B 1 481 ? -7.762 -34.594 -21.375 1 97.75 481 LEU B CA 1
ATOM 7555 C C . LEU B 1 481 ? -7.258 -35.062 -22.719 1 97.75 481 LEU B C 1
ATOM 7557 O O . LEU B 1 481 ? -6.051 -35.156 -22.938 1 97.75 481 LEU B O 1
ATOM 7561 N N . GLN B 1 482 ? -8.148 -35.344 -23.625 1 96.69 482 GLN B N 1
ATOM 7562 C CA . GLN B 1 482 ? -7.766 -35.781 -24.969 1 96.69 482 GLN B CA 1
ATOM 7563 C C . GLN B 1 482 ? -6.992 -34.656 -25.703 1 96.69 482 GLN B C 1
ATOM 7565 O O . GLN B 1 482 ? -5.965 -34.938 -26.328 1 96.69 482 GLN B O 1
ATOM 7570 N N . ARG B 1 483 ? -7.527 -33.5 -25.609 1 97.5 483 ARG B N 1
ATOM 7571 C CA . ARG B 1 483 ? -6.887 -32.375 -26.266 1 97.5 483 ARG B CA 1
ATOM 7572 C C . ARG B 1 483 ? -5.543 -32.062 -25.609 1 97.5 483 ARG B C 1
ATOM 7574 O O . ARG B 1 483 ? -4.578 -31.719 -26.297 1 97.5 483 ARG B O 1
ATOM 7581 N N . SER B 1 484 ? -5.504 -32.125 -24.312 1 96.94 484 SER B N 1
ATOM 7582 C CA . SER B 1 484 ? -4.262 -31.875 -23.578 1 96.94 484 SER B CA 1
ATOM 7583 C C . SER B 1 484 ? -3.182 -32.875 -24 1 96.94 484 SER B C 1
ATOM 7585 O O . SER B 1 484 ? -2.023 -32.5 -24.188 1 96.94 484 SER B O 1
ATOM 7587 N N . GLU B 1 485 ? -3.498 -34.094 -24.141 1 93.69 485 GLU B N 1
ATOM 7588 C CA . GLU B 1 485 ? -2.566 -35.156 -24.516 1 93.69 485 GLU B CA 1
ATOM 7589 C C . GLU B 1 485 ? -2.072 -34.969 -25.953 1 93.69 485 GLU B C 1
ATOM 7591 O O . GLU B 1 485 ? -0.973 -35.438 -26.281 1 93.69 485 GLU B O 1
ATOM 7596 N N . SER B 1 486 ? -2.926 -34.344 -26.75 1 95 486 SER B N 1
ATOM 7597 C CA . SER B 1 486 ? -2.525 -34.125 -28.125 1 95 486 SER B CA 1
ATOM 7598 C C . SER B 1 486 ? -1.334 -33.156 -28.203 1 95 486 SER B C 1
ATOM 7600 O O . SER B 1 486 ? -0.593 -33.156 -29.188 1 95 486 SER B O 1
ATOM 7602 N N . GLY B 1 487 ? -1.23 -32.312 -27.25 1 95.5 487 GLY B N 1
ATOM 7603 C CA . GLY B 1 487 ? -0.117 -31.375 -27.203 1 95.5 487 GLY B CA 1
ATOM 7604 C C . GLY B 1 487 ? -0.385 -30.094 -27.969 1 95.5 487 GLY B C 1
ATOM 7605 O O . GLY B 1 487 ? 0.373 -29.125 -27.844 1 95.5 487 GLY B O 1
ATOM 7606 N N . ALA B 1 488 ? -1.472 -30.016 -28.703 1 97.56 488 ALA B N 1
ATOM 7607 C CA . ALA B 1 488 ? -1.811 -28.812 -29.453 1 97.56 488 ALA B CA 1
ATOM 7608 C C . ALA B 1 488 ? -2.191 -27.672 -28.516 1 97.56 488 ALA B C 1
ATOM 7610 O O . ALA B 1 488 ? -2.867 -27.891 -27.5 1 97.56 488 ALA B O 1
ATOM 7611 N N . PRO B 1 489 ? -1.695 -26.484 -28.828 1 98.44 489 PRO B N 1
ATOM 7612 C CA . PRO B 1 489 ? -2.043 -25.375 -27.938 1 98.44 489 PRO B CA 1
ATOM 7613 C C . PRO B 1 489 ? -3.543 -25.078 -27.922 1 98.44 489 PRO B C 1
ATOM 7615 O O . PRO B 1 489 ? -4.223 -25.234 -28.938 1 98.44 489 PRO B O 1
ATOM 7618 N N . VAL B 1 490 ? -4.027 -24.594 -26.859 1 98.62 490 VAL B N 1
ATOM 7619 C CA . VAL B 1 490 ? -5.449 -24.531 -26.531 1 98.62 490 VAL B CA 1
ATOM 7620 C C . VAL B 1 490 ? -6.176 -23.625 -27.516 1 98.62 490 VAL B C 1
ATOM 7622 O O . VAL B 1 490 ? -7.352 -23.844 -27.812 1 98.62 490 VAL B O 1
ATOM 7625 N N . HIS B 1 491 ? -5.461 -22.594 -28.031 1 98.12 491 HIS B N 1
ATOM 7626 C CA . HIS B 1 491 ? -6.141 -21.688 -28.953 1 98.12 491 HIS B CA 1
ATOM 7627 C C . HIS B 1 491 ? -6.578 -22.422 -30.219 1 98.12 491 HIS B C 1
ATOM 7629 O O . HIS B 1 491 ? -7.398 -21.906 -30.984 1 98.12 491 HIS B O 1
ATOM 7635 N N . THR B 1 492 ? -6.078 -23.625 -30.453 1 98.25 492 THR B N 1
ATOM 7636 C CA . THR B 1 492 ? -6.418 -24.375 -31.641 1 98.25 492 THR B CA 1
ATOM 7637 C C . THR B 1 492 ? -7.52 -25.391 -31.344 1 98.25 492 THR B C 1
ATOM 7639 O O . THR B 1 492 ? -8 -26.078 -32.25 1 98.25 492 THR B O 1
ATOM 7642 N N . TRP B 1 493 ? -7.887 -25.562 -30.094 1 98.38 493 TRP B N 1
ATOM 7643 C CA . TRP B 1 493 ? -8.859 -26.578 -29.703 1 98.38 493 TRP B CA 1
ATOM 7644 C C . TRP B 1 493 ? -10.242 -26.25 -30.266 1 98.38 493 TRP B C 1
ATOM 7646 O O . TRP B 1 493 ? -10.734 -25.125 -30.109 1 98.38 493 TRP B O 1
ATOM 7656 N N . PRO B 1 494 ? -10.93 -27.156 -30.938 1 95.62 494 PRO B N 1
ATOM 7657 C CA . PRO B 1 494 ? -12.305 -26.906 -31.391 1 95.62 494 PRO B CA 1
ATOM 7658 C C . PRO B 1 494 ? -13.32 -26.953 -30.25 1 95.62 494 PRO B C 1
ATOM 7660 O O . PRO B 1 494 ? -13.086 -27.625 -29.25 1 95.62 494 PRO B O 1
ATOM 7663 N N . VAL B 1 495 ? -14.328 -26.156 -30.344 1 90.5 495 VAL B N 1
ATOM 7664 C CA . VAL B 1 495 ? -15.453 -26.25 -29.422 1 90.5 495 VAL B CA 1
ATOM 7665 C C . VAL B 1 495 ? -16.594 -27.047 -30.062 1 90.5 495 VAL B C 1
ATOM 7667 O O . VAL B 1 495 ? -17.422 -27.625 -29.359 1 90.5 495 VAL B O 1
ATOM 7670 N N . GLU B 1 496 ? -16.672 -27.281 -31.422 1 80.5 496 GLU B N 1
ATOM 7671 C CA . GLU B 1 496 ? -17.672 -28.062 -32.156 1 80.5 496 GLU B CA 1
ATOM 7672 C C . GLU B 1 496 ? -17.312 -29.547 -32.156 1 80.5 496 GLU B C 1
ATOM 7674 O O . GLU B 1 496 ? -16.141 -29.906 -32.094 1 80.5 496 GLU B O 1
#